Protein 3NRG (pdb70)

CATH classification: 1.10.357.10

Radius of gyration: 41.9 Å; Cα contacts (8 Å, |Δi|>4): 966; chains: 5; bounding box: 70×122×107 Å

Organism: Chloroflexus aurantiacus (strain ATCC 29366 / DSM 635 / J-10-fl) (NCBI:txid324602)

Structure (mmCIF, N/CA/C/O backbone):
data_3NRG
#
_entry.id   3NRG
#
_cell.length_a   204.933
_cell.length_b   204.933
_cell.length_c   57.218
_cell.angle_alpha   90.000
_cell.angle_beta   90.000
_cell.angle_gamma   90.000
#
_symmetry.space_group_name_H-M   'I 41'
#
loop_
_entity.id
_entity.type
_entity.pdbx_description
1 polymer 'TetR family transcriptional regulator'
2 non-polymer 'CHLORIDE ION'
3 water water
#
loop_
_atom_site.group_PDB
_atom_site.id
_atom_site.type_symbol
_atom_site.label_atom_id
_atom_site.label_alt_id
_atom_site.label_comp_id
_atom_site.label_asym_id
_atom_site.label_entity_id
_atom_site.label_seq_id
_atom_site.pdbx_PDB_ins_code
_atom_site.Cartn_x
_atom_site.Cartn_y
_atom_site.Cartn_z
_atom_site.occupancy
_atom_site.B_iso_or_equiv
_atom_site.auth_seq_id
_atom_site.auth_comp_id
_atom_site.auth_asym_id
_atom_site.auth_atom_id
_atom_site.pdbx_PDB_model_num
ATOM 1 N N . GLY A 1 1 ? 7.864 19.709 46.456 1.00 52.07 0 GLY A N 1
ATOM 2 C CA . GLY A 1 1 ? 9.074 20.272 47.041 1.00 51.93 0 GLY A CA 1
ATOM 3 C C . GLY A 1 1 ? 10.354 19.725 46.436 1.00 53.69 0 GLY A C 1
ATOM 4 O O . GLY A 1 1 ? 10.330 18.722 45.715 1.00 51.61 0 GLY A O 1
ATOM 13 N N . PRO A 1 3 ? 14.515 18.269 46.823 1.00 42.14 2 PRO A N 1
ATOM 14 C CA . PRO A 1 3 ? 15.303 17.515 47.824 1.00 40.96 2 PRO A CA 1
ATOM 15 C C . PRO A 1 3 ? 16.108 18.464 48.708 1.00 43.98 2 PRO A C 1
ATOM 16 O O . PRO A 1 3 ? 16.489 19.542 48.253 1.00 43.31 2 PRO A O 1
ATOM 20 N N . THR A 1 4 ? 16.343 18.084 49.979 1.00 40.33 3 THR A N 1
ATOM 21 C CA . THR A 1 4 ? 17.057 18.943 50.930 1.00 40.90 3 THR A CA 1
ATOM 22 C C . THR A 1 4 ? 18.499 19.185 50.503 1.00 44.08 3 THR A C 1
ATOM 23 O O . THR A 1 4 ? 19.065 18.396 49.734 1.00 41.70 3 THR A O 1
ATOM 27 N N . GLU A 1 5 ? 19.109 20.259 51.035 1.00 42.36 4 GLU A N 1
ATOM 28 C CA . GLU A 1 5 ? 20.507 20.579 50.775 1.00 42.60 4 GLU A CA 1
ATOM 29 C C . GLU A 1 5 ? 21.428 19.546 51.432 1.00 46.46 4 GLU A C 1
ATOM 30 O O . GLU A 1 5 ? 22.550 19.354 50.975 1.00 46.11 4 GLU A O 1
ATOM 36 N N . THR A 1 6 ? 20.916 18.826 52.462 1.00 43.31 5 THR A N 1
ATOM 37 C CA . THR A 1 6 ? 21.643 17.748 53.139 1.00 43.25 5 THR A CA 1
ATOM 38 C C . THR A 1 6 ? 21.887 16.595 52.155 1.00 46.15 5 THR A C 1
ATOM 39 O O . THR A 1 6 ? 22.979 16.028 52.132 1.00 45.25 5 THR A O 1
ATOM 43 N N . PHE A 1 7 ? 20.872 16.286 51.311 1.00 43.12 6 PHE A N 1
ATOM 44 C CA . PHE A 1 7 ? 20.965 15.258 50.269 1.00 41.99 6 PHE A CA 1
ATOM 45 C C . PHE A 1 7 ? 21.990 15.654 49.221 1.00 45.85 6 PHE A C 1
ATOM 46 O O . PHE A 1 7 ? 22.815 14.827 48.831 1.00 45.07 6 PHE A O 1
ATOM 54 N N . PHE A 1 8 ? 21.944 16.923 48.763 1.00 43.36 7 PHE A N 1
ATOM 55 C CA . PHE A 1 8 ? 22.862 17.424 47.737 1.00 43.48 7 PHE A CA 1
ATOM 56 C C . PHE A 1 8 ? 24.288 17.586 48.251 1.00 48.73 7 PHE A C 1
ATOM 57 O O . PHE A 1 8 ? 25.231 17.468 47.468 1.00 48.12 7 PHE A O 1
ATOM 65 N N . ASN A 1 9 ? 24.453 17.848 49.571 1.00 46.94 8 ASN A N 1
ATOM 66 C CA . ASN A 1 9 ? 25.777 18.023 50.177 1.00 48.27 8 ASN A CA 1
ATOM 67 C C . ASN A 1 9 ? 26.413 16.701 50.638 1.00 52.71 8 ASN A C 1
ATOM 68 O O . ASN A 1 9 ? 27.493 16.716 51.236 1.00 52.93 8 ASN A O 1
ATOM 73 N N . LEU A 1 10 ? 25.770 15.555 50.312 1.00 49.41 9 LEU A N 1
ATOM 74 C CA . LEU A 1 10 ? 26.304 14.226 50.626 1.00 49.82 9 LEU A CA 1
ATOM 75 C C . LEU A 1 10 ? 27.555 13.941 49.787 1.00 57.11 9 LEU A C 1
ATOM 76 O O . LEU A 1 10 ? 27.610 14.347 48.621 1.00 56.36 9 LEU A O 1
ATOM 81 N N . PRO A 1 11 ? 28.535 13.156 50.309 1.00 56.55 10 PRO A N 1
ATOM 82 C CA . PRO A 1 11 ? 29.670 12.759 49.454 1.00 57.04 10 PRO A CA 1
ATOM 83 C C . PRO A 1 11 ? 29.171 11.928 48.265 1.00 60.93 10 PRO A C 1
ATOM 84 O O . PRO A 1 11 ? 28.227 11.144 48.420 1.00 60.13 10 PRO A O 1
ATOM 88 N N . GLU A 1 12 ? 29.753 12.153 47.064 1.00 57.67 11 GLU A N 1
ATOM 89 C CA . GLU A 1 12 ? 29.326 11.505 45.814 1.00 56.08 11 GLU A CA 1
ATOM 90 C C . GLU A 1 12 ? 29.100 9.982 45.932 1.00 58.94 11 GLU A C 1
ATOM 91 O O . GLU A 1 12 ? 28.102 9.480 45.412 1.00 58.01 11 GLU A O 1
ATOM 94 N N . GLU A 1 13 ? 30.004 9.258 46.636 1.00 54.88 12 GLU A N 1
ATOM 95 C CA . GLU A 1 13 ? 29.879 7.803 46.819 1.00 53.57 12 GLU A CA 1
ATOM 96 C C . GLU A 1 13 ? 28.612 7.417 47.615 1.00 54.72 12 GLU A C 1
ATOM 97 O O . GLU A 1 13 ? 27.926 6.462 47.246 1.00 53.31 12 GLU A O 1
ATOM 99 N N . LYS A 1 14 ? 28.292 8.182 48.682 1.00 50.74 13 LYS A N 1
ATOM 100 C CA . LYS A 1 14 ? 27.111 7.933 49.520 1.00 49.84 13 LYS A CA 1
ATOM 101 C C . LYS A 1 14 ? 25.801 8.279 48.792 1.00 51.45 13 LYS A C 1
ATOM 102 O O . LYS A 1 14 ? 24.844 7.502 48.856 1.00 50.49 13 LYS A O 1
ATOM 104 N N . ARG A 1 15 ? 25.757 9.442 48.104 1.00 46.47 14 ARG A N 1
ATOM 105 C CA . ARG A 1 15 ? 24.571 9.870 47.353 1.00 44.76 14 ARG A CA 1
ATOM 106 C C . ARG A 1 15 ? 24.265 8.927 46.167 1.00 47.03 14 ARG A C 1
ATOM 107 O O . ARG A 1 15 ? 23.096 8.610 45.936 1.00 46.60 14 ARG A O 1
ATOM 115 N N . SER A 1 16 ? 25.319 8.459 45.436 1.00 42.60 15 SER A N 1
ATOM 116 C CA . SER A 1 16 ? 25.160 7.529 44.297 1.00 41.22 15 SER A CA 1
ATOM 117 C C . SER A 1 16 ? 24.598 6.177 44.753 1.00 43.74 15 SER A C 1
ATOM 118 O O . SER A 1 16 ? 23.767 5.585 44.056 1.00 43.22 15 SER A O 1
ATOM 120 N N . ARG A 1 17 ? 25.039 5.703 45.936 1.00 39.28 16 ARG A N 1
ATOM 121 C CA . ARG A 1 17 ? 24.570 4.449 46.523 1.00 38.72 16 ARG A CA 1
ATOM 122 C C . ARG A 1 17 ? 23.081 4.552 46.903 1.00 40.82 16 ARG A C 1
ATOM 123 O O . ARG A 1 17 ? 22.326 3.598 46.693 1.00 39.70 16 ARG A O 1
ATOM 125 N N . LEU A 1 18 ? 22.653 5.741 47.413 1.00 35.98 17 LEU A N 1
ATOM 126 C CA . LEU A 1 18 ? 21.259 6.013 47.786 1.00 34.25 17 LEU A CA 1
ATOM 127 C C . LEU A 1 18 ? 20.359 6.087 46.544 1.00 35.33 17 LEU A C 1
ATOM 128 O O . LEU A 1 18 ? 19.294 5.465 46.527 1.00 33.53 17 LEU A O 1
ATOM 133 N N . ILE A 1 19 ? 20.803 6.822 45.490 1.00 31.21 18 ILE A N 1
ATOM 134 C CA . ILE A 1 19 ? 20.051 6.943 44.235 1.00 30.03 18 ILE A CA 1
ATOM 135 C C . ILE A 1 19 ? 19.807 5.561 43.604 1.00 33.49 18 ILE A C 1
ATOM 136 O O . ILE A 1 19 ? 18.685 5.284 43.172 1.00 32.84 18 ILE A O 1
ATOM 141 N N . ASP A 1 20 ? 20.847 4.674 43.613 1.00 30.56 19 ASP A N 1
ATOM 142 C CA A ASP A 1 20 ? 20.757 3.296 43.093 0.50 30.60 19 ASP A CA 1
ATOM 143 C CA B ASP A 1 20 ? 20.705 3.326 43.065 0.50 30.54 19 ASP A CA 1
ATOM 144 C C . ASP A 1 20 ? 19.659 2.507 43.827 1.00 34.92 19 ASP A C 1
ATOM 145 O O . ASP A 1 20 ? 18.899 1.764 43.200 1.00 34.09 19 ASP A O 1
ATOM 154 N N . VAL A 1 21 ? 19.573 2.685 45.168 1.00 32.54 20 VAL A N 1
ATOM 155 C CA . VAL A 1 21 ? 18.569 2.015 46.006 1.00 32.49 20 VAL A CA 1
ATOM 156 C C . VAL A 1 21 ? 17.172 2.591 45.711 1.00 35.66 20 VAL A C 1
ATOM 157 O O . VAL A 1 21 ? 16.216 1.825 45.550 1.00 35.11 20 VAL A O 1
ATOM 161 N N . LEU A 1 22 ? 17.069 3.942 45.589 1.00 31.74 21 LEU A N 1
ATOM 162 C CA . LEU A 1 22 ? 15.806 4.627 45.271 1.00 31.04 21 LEU A CA 1
ATOM 163 C C . LEU A 1 22 ? 15.279 4.222 43.890 1.00 35.73 21 LEU A C 1
ATOM 164 O O . LEU A 1 22 ? 14.070 4.042 43.729 1.00 36.49 21 LEU A O 1
ATOM 169 N N . LEU A 1 23 ? 16.185 4.063 42.896 1.00 30.74 22 LEU A N 1
ATOM 170 C CA . LEU A 1 23 ? 15.793 3.646 41.545 1.00 29.49 22 LEU A CA 1
ATOM 171 C C . LEU A 1 23 ? 15.208 2.233 41.557 1.00 34.11 22 LEU A C 1
ATOM 172 O O . LEU A 1 23 ? 14.117 2.026 41.027 1.00 33.56 22 LEU A O 1
ATOM 177 N N . ASP A 1 24 ? 15.899 1.278 42.223 1.00 31.35 23 ASP A N 1
ATOM 178 C CA . ASP A 1 24 ? 15.432 -0.105 42.344 1.00 31.77 23 ASP A CA 1
ATOM 179 C C . ASP A 1 24 ? 14.061 -0.185 43.019 1.00 37.22 23 ASP A C 1
ATOM 180 O O . ASP A 1 24 ? 13.161 -0.819 42.480 1.00 37.37 23 ASP A O 1
ATOM 185 N N . GLU A 1 25 ? 13.890 0.506 44.170 1.00 34.18 24 GLU A N 1
ATOM 186 C CA . GLU A 1 25 ? 12.640 0.513 44.939 1.00 34.53 24 GLU A CA 1
ATOM 187 C C . GLU A 1 25 ? 11.443 1.078 44.145 1.00 38.65 24 GLU A C 1
ATOM 188 O O . GLU A 1 25 ? 10.363 0.487 44.165 1.00 38.35 24 GLU A O 1
ATOM 194 N N . PHE A 1 26 ? 11.630 2.218 43.466 1.00 35.67 25 PHE A N 1
ATOM 195 C CA . PHE A 1 26 ? 10.553 2.846 42.701 1.00 35.85 25 PHE A CA 1
ATOM 196 C C . PHE A 1 26 ? 10.253 2.148 41.353 1.00 42.25 25 PHE A C 1
ATOM 197 O O . PHE A 1 26 ? 9.143 2.284 40.836 1.00 42.78 25 PHE A O 1
ATOM 205 N N . ALA A 1 27 ? 11.220 1.385 40.806 1.00 39.08 26 ALA A N 1
ATOM 206 C CA . ALA A 1 27 ? 11.010 0.659 39.551 1.00 38.67 26 ALA A CA 1
ATOM 207 C C . ALA A 1 27 ? 10.415 -0.738 39.794 1.00 43.58 26 ALA A C 1
ATOM 208 O O . ALA A 1 27 ? 9.602 -1.208 38.989 1.00 43.02 26 ALA A O 1
ATOM 210 N N . GLN A 1 28 ? 10.821 -1.400 40.902 1.00 41.01 27 GLN A N 1
ATOM 211 C CA . GLN A 1 28 ? 10.359 -2.752 41.246 1.00 41.77 27 GLN A CA 1
ATOM 212 C C . GLN A 1 28 ? 8.995 -2.759 41.955 1.00 47.83 27 GLN A C 1
ATOM 213 O O . GLN A 1 28 ? 8.363 -3.816 42.048 1.00 48.66 27 GLN A O 1
ATOM 219 N N . ASN A 1 29 ? 8.552 -1.595 42.479 1.00 44.71 28 ASN A N 1
ATOM 220 C CA . ASN A 1 29 ? 7.297 -1.508 43.233 1.00 45.59 28 ASN A CA 1
ATOM 221 C C . ASN A 1 29 ? 6.425 -0.333 42.792 1.00 50.69 28 ASN A C 1
ATOM 222 O O . ASN A 1 29 ? 6.943 0.684 42.318 1.00 50.03 28 ASN A O 1
ATOM 227 N N . ASP A 1 30 ? 5.091 -0.464 42.989 1.00 48.75 29 ASP A N 1
ATOM 228 C CA A ASP A 1 30 ? 4.118 0.601 42.716 0.50 48.72 29 ASP A CA 1
ATOM 229 C CA B ASP A 1 30 ? 4.151 0.610 42.695 0.50 48.68 29 ASP A CA 1
ATOM 230 C C . ASP A 1 30 ? 4.292 1.700 43.767 1.00 52.57 29 ASP A C 1
ATOM 231 O O . ASP A 1 30 ? 4.714 1.405 44.886 1.00 53.02 29 ASP A O 1
ATOM 240 N N . TYR A 1 31 ? 3.971 2.966 43.417 1.00 48.03 30 TYR A N 1
ATOM 241 C CA . TYR A 1 31 ? 4.106 4.106 44.342 1.00 47.71 30 TYR A CA 1
ATOM 242 C C . TYR A 1 31 ? 3.577 3.822 45.771 1.00 54.16 30 TYR A C 1
ATOM 243 O O . TYR A 1 31 ? 4.264 4.127 46.748 1.00 54.17 30 TYR A O 1
ATOM 252 N N . ASP A 1 32 ? 2.360 3.244 45.884 1.00 52.46 31 ASP A N 1
ATOM 253 C CA . ASP A 1 32 ? 1.734 2.937 47.177 1.00 53.71 31 ASP A CA 1
ATOM 254 C C . ASP A 1 32 ? 2.422 1.766 47.906 1.00 57.39 31 ASP A C 1
ATOM 255 O O . ASP A 1 32 ? 2.314 1.660 49.129 1.00 58.34 31 ASP A O 1
ATOM 257 N N . SER A 1 33 ? 3.132 0.896 47.155 1.00 52.25 32 SER A N 1
ATOM 258 C CA . SER A 1 33 ? 3.830 -0.269 47.718 1.00 51.69 32 SER A CA 1
ATOM 259 C C . SER A 1 33 ? 5.317 0.037 48.069 1.00 52.06 32 SER A C 1
ATOM 260 O O . SER A 1 33 ? 6.021 -0.844 48.579 1.00 52.65 32 SER A O 1
ATOM 263 N N . VAL A 1 34 ? 5.776 1.289 47.817 1.00 44.37 33 VAL A N 1
ATOM 264 C CA . VAL A 1 34 ? 7.149 1.717 48.119 1.00 42.35 33 VAL A CA 1
ATOM 265 C C . VAL A 1 34 ? 7.360 1.801 49.640 1.00 45.64 33 VAL A C 1
ATOM 266 O O . VAL A 1 34 ? 6.564 2.437 50.342 1.00 45.65 33 VAL A O 1
ATOM 270 N N . SER A 1 35 ? 8.417 1.124 50.147 1.00 40.73 34 SER A N 1
ATOM 271 C CA . SER A 1 35 ? 8.738 1.083 51.576 1.00 40.35 34 SER A CA 1
ATOM 272 C C . SER A 1 35 ? 9.958 1.942 51.910 1.00 41.82 34 SER A C 1
ATOM 273 O O . SER A 1 35 ? 11.056 1.681 51.412 1.00 40.33 34 SER A O 1
ATOM 276 N N . ILE A 1 36 ? 9.763 2.962 52.768 1.00 38.51 35 ILE A N 1
ATOM 277 C CA . ILE A 1 36 ? 10.830 3.867 53.225 1.00 37.66 35 ILE A CA 1
ATOM 278 C C . ILE A 1 36 ? 11.868 3.107 54.079 1.00 41.20 35 ILE A C 1
ATOM 279 O O . ILE A 1 36 ? 13.067 3.353 53.950 1.00 40.52 35 ILE A O 1
ATOM 284 N N . ASN A 1 37 ? 11.403 2.163 54.920 1.00 38.50 36 ASN A N 1
ATOM 285 C CA . ASN A 1 37 ? 12.286 1.347 55.763 1.00 38.89 36 ASN A CA 1
ATOM 286 C C . ASN A 1 37 ? 13.145 0.390 54.936 1.00 41.70 36 ASN A C 1
ATOM 287 O O . ASN A 1 37 ? 14.292 0.127 55.306 1.00 41.32 36 ASN A O 1
ATOM 292 N N . ARG A 1 38 ? 12.602 -0.113 53.796 1.00 37.10 37 ARG A N 1
ATOM 293 C CA . ARG A 1 38 ? 13.352 -0.981 52.881 1.00 35.84 37 ARG A CA 1
ATOM 294 C C . ARG A 1 38 ? 14.475 -0.167 52.203 1.00 38.05 37 ARG A C 1
ATOM 295 O O . ARG A 1 38 ? 15.577 -0.683 52.009 1.00 38.03 37 ARG A O 1
ATOM 303 N N . ILE A 1 39 ? 14.210 1.132 51.926 1.00 32.79 38 ILE A N 1
ATOM 304 C CA . ILE A 1 39 ? 15.194 2.045 51.348 1.00 31.21 38 ILE A CA 1
ATOM 305 C C . ILE A 1 39 ? 16.369 2.237 52.305 1.00 37.56 38 ILE A C 1
ATOM 306 O O . ILE A 1 39 ? 17.508 2.000 51.915 1.00 36.64 38 ILE A O 1
ATOM 311 N N . THR A 1 40 ? 16.082 2.610 53.580 1.00 36.98 39 THR A N 1
ATOM 312 C CA . THR A 1 40 ? 17.119 2.843 54.595 1.00 37.87 39 THR A CA 1
ATOM 3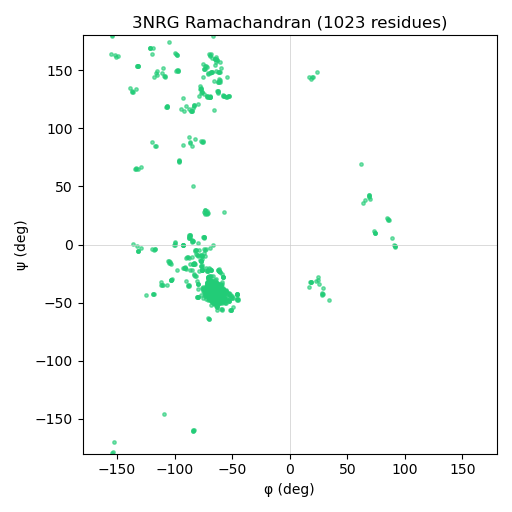13 C C . THR A 1 40 ? 17.919 1.582 54.919 1.00 44.06 39 THR A C 1
ATOM 314 O O . THR A 1 40 ? 19.127 1.668 55.146 1.00 44.74 39 THR A O 1
ATOM 318 N N . GLU A 1 41 ? 17.254 0.406 54.901 1.00 41.92 40 GLU A N 1
ATOM 319 C CA . GLU A 1 41 ? 17.895 -0.890 55.158 1.00 42.74 40 GLU A CA 1
ATOM 320 C C . GLU A 1 41 ? 18.866 -1.270 54.008 1.00 45.95 40 GLU A C 1
ATOM 321 O O . GLU A 1 41 ? 20.010 -1.639 54.273 1.00 46.21 40 GLU A O 1
ATOM 327 N N . ARG A 1 42 ? 18.408 -1.152 52.740 1.00 41.22 41 ARG A N 1
ATOM 328 C CA . ARG A 1 42 ? 19.233 -1.471 51.567 1.00 40.55 41 ARG A CA 1
ATOM 329 C C . ARG A 1 42 ? 20.340 -0.433 51.333 1.00 44.04 41 ARG A C 1
ATOM 330 O O . ARG A 1 42 ? 21.420 -0.790 50.860 1.00 44.06 41 ARG A O 1
ATOM 333 N N . ALA A 1 43 ? 20.072 0.851 51.667 1.00 39.76 42 ALA A N 1
ATOM 334 C CA . ALA A 1 43 ? 21.049 1.931 51.497 1.00 38.90 42 ALA A CA 1
ATOM 335 C C . ALA A 1 43 ? 22.112 1.909 52.589 1.00 44.24 42 ALA A C 1
ATOM 336 O O . ALA A 1 43 ? 23.144 2.568 52.454 1.00 44.63 42 ALA A O 1
ATOM 338 N N . GLY A 1 44 ? 21.851 1.157 53.660 1.00 40.95 43 GLY A N 1
ATOM 339 C CA . GLY A 1 44 ? 22.764 1.049 54.789 1.00 41.64 43 GLY A CA 1
ATOM 340 C C . GLY A 1 44 ? 22.862 2.339 55.575 1.00 46.16 43 GLY A C 1
ATOM 341 O O . GLY A 1 44 ? 23.966 2.781 55.923 1.00 47.50 43 GLY A O 1
ATOM 342 N N . ILE A 1 45 ? 21.705 2.985 55.813 1.00 41.34 44 ILE A N 1
ATOM 343 C CA . ILE A 1 45 ? 21.629 4.240 56.573 1.00 41.10 44 ILE A CA 1
ATOM 344 C C . ILE A 1 45 ? 20.720 4.088 57.804 1.00 44.34 44 ILE A C 1
ATOM 345 O O . ILE A 1 45 ? 20.034 3.069 57.939 1.00 44.41 44 ILE A O 1
ATOM 350 N N . ALA A 1 46 ? 20.735 5.087 58.710 1.00 40.07 45 ALA A N 1
ATOM 351 C CA . ALA A 1 46 ? 19.934 5.063 59.940 1.00 40.31 45 ALA A CA 1
ATOM 352 C C . ALA A 1 46 ? 18.436 5.010 59.658 1.00 43.59 45 ALA A C 1
ATOM 353 O O . ALA A 1 46 ? 17.974 5.543 58.643 1.00 42.37 45 ALA A O 1
ATOM 355 N N . LYS A 1 47 ? 17.674 4.365 60.554 1.00 40.61 46 LYS A N 1
ATOM 356 C CA . LYS A 1 47 ? 16.224 4.289 60.417 1.00 39.86 46 LYS A CA 1
ATOM 357 C C . LYS A 1 47 ? 15.616 5.667 60.722 1.00 42.92 46 LYS A C 1
ATOM 358 O O . LYS A 1 47 ? 15.970 6.288 61.726 1.00 43.26 46 LYS A O 1
ATOM 364 N N . GLY A 1 48 ? 14.785 6.159 59.801 1.00 38.05 47 GLY A N 1
ATOM 365 C CA . GLY A 1 48 ? 14.144 7.469 59.908 1.00 37.56 47 GLY A CA 1
ATOM 366 C C . GLY A 1 48 ? 14.942 8.595 59.270 1.00 39.70 47 GLY A C 1
ATOM 367 O O . GLY A 1 48 ? 14.488 9.741 59.256 1.00 38.55 47 GLY A O 1
ATOM 368 N N . SER A 1 49 ? 16.144 8.275 58.723 1.00 35.45 48 SER A N 1
ATOM 369 C CA . SER A 1 49 ? 17.047 9.273 58.141 1.00 34.34 48 SER A CA 1
ATOM 370 C C . SER A 1 49 ? 16.656 9.699 56.714 1.00 36.61 48 SER A C 1
ATOM 371 O O . SER A 1 49 ? 17.217 10.670 56.194 1.00 35.70 48 SER A O 1
ATOM 374 N N . PHE A 1 50 ? 15.677 8.994 56.094 1.00 31.48 49 PHE A N 1
ATOM 375 C CA . PHE A 1 50 ? 15.179 9.316 54.747 1.00 29.77 49 PHE A CA 1
ATOM 376 C C . PHE A 1 50 ? 14.635 10.750 54.684 1.00 35.39 49 PHE A C 1
ATOM 377 O O . PHE A 1 50 ? 14.820 11.438 53.680 1.00 34.86 49 PHE A O 1
ATOM 385 N N . TYR A 1 51 ? 13.967 11.190 55.755 1.00 33.70 50 TYR A N 1
ATOM 386 C CA . TYR A 1 51 ? 13.336 12.505 55.832 1.00 34.42 50 TYR A CA 1
ATOM 387 C C . TYR A 1 51 ? 14.331 13.663 55.996 1.00 40.67 50 TYR A C 1
ATOM 388 O O . TYR A 1 51 ? 13.939 14.833 55.907 1.00 40.20 50 TYR A O 1
ATOM 397 N N . GLN A 1 52 ? 15.629 13.336 56.146 1.00 38.45 51 GLN A N 1
ATOM 398 C CA . GLN A 1 52 ? 16.695 14.332 56.187 1.00 39.08 51 GLN A CA 1
ATOM 399 C C . GLN A 1 52 ? 17.170 14.644 54.760 1.00 43.53 51 GLN A C 1
ATOM 400 O O . GLN A 1 52 ? 17.904 15.611 54.554 1.00 44.08 51 GLN A O 1
ATOM 406 N N . TYR A 1 53 ? 16.732 13.822 53.771 1.00 38.97 52 TYR A N 1
ATOM 407 C CA . TYR A 1 53 ? 17.098 13.983 52.366 1.00 37.85 52 TYR A CA 1
ATOM 408 C C . TYR A 1 53 ? 15.902 14.419 51.518 1.00 41.74 52 TYR A C 1
ATOM 409 O O . TYR A 1 53 ? 16.069 15.185 50.569 1.00 41.15 52 TYR A O 1
ATOM 418 N N . PHE A 1 54 ? 14.696 13.928 51.860 1.00 38.82 53 PHE A N 1
ATOM 419 C CA . PHE A 1 54 ? 13.454 14.271 51.158 1.00 38.56 53 PHE A CA 1
ATOM 420 C C . PHE A 1 54 ? 12.344 14.527 52.184 1.00 45.18 53 PHE A C 1
ATOM 421 O O . PHE A 1 54 ? 12.168 13.725 53.098 1.00 45.68 53 PHE A O 1
ATOM 429 N N . ALA A 1 55 ? 11.607 15.651 52.047 1.00 43.01 54 ALA A N 1
ATOM 430 C CA . ALA A 1 55 ? 10.525 16.001 52.984 1.00 44.49 54 ALA A CA 1
ATOM 431 C C . ALA A 1 55 ? 9.479 14.876 53.104 1.00 48.90 54 ALA A C 1
ATOM 432 O O . ALA A 1 55 ? 9.015 14.584 54.209 1.00 50.26 54 ALA A O 1
ATOM 434 N N . ASP A 1 56 ? 9.142 14.228 51.972 1.00 43.99 55 ASP A N 1
ATOM 435 C CA . ASP A 1 56 ? 8.199 13.106 51.931 1.00 43.63 55 ASP A CA 1
ATOM 436 C C . ASP A 1 56 ? 8.486 12.197 50.717 1.00 45.25 55 ASP A C 1
ATOM 437 O O . ASP A 1 56 ? 9.408 12.475 49.949 1.00 43.27 55 ASP A O 1
ATOM 442 N N . LYS A 1 57 ? 7.695 11.116 50.549 1.00 41.92 56 LYS A N 1
ATOM 443 C CA . LYS A 1 57 ? 7.842 10.176 49.429 1.00 40.35 56 LYS A CA 1
ATOM 444 C C . LYS A 1 57 ? 7.573 10.878 48.080 1.00 43.63 56 LYS A C 1
ATOM 445 O O . LYS A 1 57 ? 8.262 10.600 47.098 1.00 41.84 56 LYS A O 1
ATOM 451 N N . LYS A 1 58 ? 6.598 11.829 48.065 1.00 41.19 57 LYS A N 1
ATOM 452 C CA . LYS A 1 58 ? 6.213 12.628 46.893 1.00 40.31 57 LYS A CA 1
ATOM 453 C C . LYS A 1 58 ? 7.415 13.377 46.292 1.00 43.22 57 LYS A C 1
ATOM 454 O O . LYS A 1 58 ? 7.649 13.284 45.081 1.00 41.39 57 LYS A O 1
ATOM 460 N N . ASP A 1 59 ? 8.184 14.109 47.146 1.00 40.07 58 ASP A N 1
ATOM 461 C CA . ASP A 1 59 ? 9.361 14.873 46.715 1.00 39.45 58 ASP A CA 1
ATOM 462 C C . ASP A 1 59 ? 10.433 13.971 46.119 1.00 42.06 58 ASP A C 1
ATOM 463 O O . ASP A 1 59 ? 11.077 14.349 45.130 1.00 41.36 58 ASP A O 1
ATOM 468 N N . CYS A 1 60 ? 10.601 12.758 46.693 1.00 37.59 59 CYS A N 1
ATOM 469 C CA . CYS A 1 60 ? 11.566 11.773 46.200 1.00 36.10 59 CYS A CA 1
ATOM 470 C C . CYS A 1 60 ? 11.159 11.251 44.817 1.00 38.74 59 CYS A C 1
ATOM 471 O O . CYS A 1 60 ? 12.002 11.155 43.929 1.00 37.40 59 CYS A O 1
ATOM 474 N N . TYR A 1 61 ? 9.857 10.961 44.627 1.00 35.77 60 TYR A N 1
ATOM 475 C CA . TYR A 1 61 ? 9.320 10.495 43.350 1.00 35.33 60 TYR A CA 1
ATOM 476 C C . TYR A 1 61 ? 9.460 11.558 42.250 1.00 39.23 60 TYR A C 1
ATOM 477 O O . TYR A 1 61 ? 9.811 11.222 41.117 1.00 37.77 60 TYR A O 1
ATOM 486 N N . LEU A 1 62 ? 9.185 12.835 42.586 1.00 37.34 61 LEU A N 1
ATOM 487 C CA . LEU A 1 62 ? 9.315 13.958 41.651 1.00 37.83 61 LEU A CA 1
ATOM 488 C C . LEU A 1 62 ? 10.758 14.122 41.190 1.00 42.74 61 LEU A C 1
ATOM 489 O O . LEU A 1 62 ? 10.997 14.396 40.011 1.00 42.65 61 LEU A O 1
ATOM 494 N N . TYR A 1 63 ? 11.726 13.955 42.122 1.00 39.27 62 TYR A N 1
ATOM 495 C CA . TYR A 1 63 ? 13.158 14.042 41.820 1.00 38.41 62 TYR A CA 1
ATOM 496 C C . TYR A 1 63 ? 13.567 12.952 40.809 1.00 41.62 62 TYR A C 1
ATOM 497 O O . TYR A 1 63 ? 14.297 13.237 39.859 1.00 41.82 62 TYR A O 1
ATOM 506 N N . LEU A 1 64 ? 13.067 11.721 41.004 1.00 36.54 63 LEU A N 1
ATOM 507 C CA . LEU A 1 64 ? 13.363 10.595 40.125 1.00 35.05 63 LEU A CA 1
ATOM 508 C C . LEU A 1 64 ? 12.729 10.767 38.733 1.00 40.09 63 LEU A C 1
ATOM 509 O O . LEU A 1 64 ? 13.348 10.396 37.730 1.00 39.95 63 LEU A O 1
ATOM 514 N N . ILE A 1 65 ? 11.505 11.346 38.672 1.00 37.11 64 ILE A N 1
ATOM 515 C CA . ILE A 1 65 ? 10.808 11.625 37.406 1.00 36.48 64 ILE A CA 1
ATOM 516 C C . ILE A 1 65 ? 11.552 12.723 36.613 1.00 40.60 64 ILE A C 1
ATOM 517 O O . ILE A 1 65 ? 11.775 12.568 35.404 1.00 39.71 64 ILE A O 1
ATOM 522 N N . GLN A 1 66 ? 11.987 13.796 37.310 1.00 38.06 65 GLN A N 1
ATOM 523 C CA . GLN A 1 66 ? 12.741 14.892 36.688 1.00 38.61 65 GLN A CA 1
ATOM 524 C C . GLN A 1 66 ? 14.133 14.418 36.245 1.00 42.48 65 GLN A C 1
ATOM 525 O O . GLN A 1 66 ? 14.660 14.905 35.239 1.00 42.47 65 GLN A O 1
ATOM 527 N N . LEU A 1 67 ? 14.707 13.435 36.976 1.00 38.55 66 LEU A N 1
ATOM 528 C CA . LEU A 1 67 ? 16.003 12.841 36.644 1.00 37.89 66 LEU A CA 1
ATOM 529 C C . LEU A 1 67 ? 15.908 12.063 35.326 1.00 40.73 66 LEU A C 1
ATOM 530 O O . LEU A 1 67 ? 16.803 12.161 34.492 1.00 39.89 66 LEU A O 1
ATOM 535 N N . GLY A 1 68 ? 14.791 11.359 35.132 1.00 37.71 67 GLY A N 1
ATOM 536 C CA . GLY A 1 68 ? 14.516 10.617 33.905 1.00 37.29 67 GLY A CA 1
ATOM 537 C C . GLY A 1 68 ? 14.303 11.521 32.706 1.00 41.69 67 GLY A C 1
ATOM 538 O O . GLY A 1 68 ? 14.807 11.236 31.618 1.00 41.33 67 GLY A O 1
ATOM 539 N N . ILE A 1 69 ? 13.563 12.633 32.903 1.00 39.00 68 ILE A N 1
ATOM 540 C CA . ILE A 1 69 ? 13.306 13.626 31.853 1.00 39.19 68 ILE A CA 1
ATOM 541 C C . ILE A 1 69 ? 14.625 14.292 31.401 1.00 44.28 68 ILE A C 1
ATOM 542 O O . ILE A 1 69 ? 14.922 14.306 30.208 1.00 45.14 68 ILE A O 1
ATOM 547 N N . GLU A 1 70 ? 15.436 14.770 32.359 1.00 41.14 69 GLU A N 1
ATOM 548 C CA . GLU A 1 70 ? 16.729 15.414 32.065 1.00 41.62 69 GLU A CA 1
ATOM 549 C C . GLU A 1 70 ? 17.725 14.449 31.387 1.00 44.99 69 GLU A C 1
ATOM 550 O O . GLU A 1 70 ? 18.453 14.852 30.470 1.00 45.90 69 GLU A O 1
ATOM 552 N N . GLN A 1 71 ? 17.742 13.171 31.834 1.00 39.47 70 GLN A N 1
ATOM 553 C CA . GLN A 1 71 ? 18.624 12.132 31.290 1.00 38.04 70 GLN A CA 1
ATOM 554 C C . GLN A 1 71 ? 18.248 11.789 29.844 1.00 40.91 70 GLN A C 1
ATOM 555 O O . GLN A 1 71 ? 19.136 11.594 29.014 1.00 39.43 70 GLN A O 1
ATOM 561 N N . LYS A 1 72 ? 16.926 11.722 29.544 1.00 38.20 71 LYS A N 1
ATOM 562 C CA . LYS A 1 72 ? 16.422 11.400 28.204 1.00 38.39 71 LYS A CA 1
ATOM 563 C C . LYS A 1 72 ? 16.735 12.506 27.212 1.00 44.24 71 LYS A C 1
ATOM 564 O O . LYS A 1 72 ? 17.129 12.209 26.084 1.00 43.88 71 LYS A O 1
ATOM 568 N N . THR A 1 73 ? 16.579 13.786 27.638 1.00 41.82 72 THR A N 1
ATOM 569 C CA A THR A 1 73 ? 16.872 14.940 26.784 0.50 42.71 72 THR A CA 1
ATOM 570 C CA B THR A 1 73 ? 16.863 14.961 26.811 0.50 42.58 72 THR A CA 1
ATOM 571 C C . THR A 1 73 ? 18.366 15.030 26.483 1.00 47.65 72 THR A C 1
ATOM 572 O O . THR A 1 73 ? 18.743 15.308 25.343 1.00 48.52 72 THR A O 1
ATOM 579 N N . ALA A 1 74 ? 19.218 14.755 27.488 1.00 44.41 73 ALA A N 1
ATOM 580 C CA . ALA A 1 74 ? 20.676 14.761 27.327 1.00 45.13 73 ALA A CA 1
ATOM 581 C C . ALA A 1 74 ? 21.137 13.600 26.423 1.00 49.34 73 ALA A C 1
ATOM 582 O O . ALA A 1 74 ? 22.104 13.752 25.675 1.00 50.49 73 ALA A O 1
ATOM 584 N N . PHE A 1 75 ? 20.431 12.447 26.489 1.00 44.39 74 PHE A N 1
ATOM 585 C CA . PHE A 1 75 ? 20.725 11.273 25.663 1.00 43.52 74 PHE A CA 1
ATOM 586 C C . PHE A 1 75 ? 20.336 11.553 24.213 1.00 48.78 74 PHE A C 1
ATOM 587 O O . PHE A 1 75 ? 21.066 11.186 23.291 1.00 48.96 74 PHE A O 1
ATOM 595 N N . LEU A 1 76 ? 19.187 12.225 24.025 1.00 45.58 75 LEU A N 1
ATOM 596 C CA . LEU A 1 76 ? 18.618 12.600 22.729 1.00 45.44 75 LEU A CA 1
ATOM 597 C C . LEU A 1 76 ? 19.530 13.596 21.987 1.00 51.18 75 LEU A C 1
ATOM 598 O O . LEU A 1 76 ? 19.660 13.514 20.765 1.00 51.89 75 LEU A O 1
ATOM 603 N N . ARG A 1 77 ? 20.184 14.505 22.731 1.00 48.57 76 ARG A N 1
ATOM 604 C CA . ARG A 1 77 ? 21.082 15.513 22.153 1.00 50.10 76 ARG A CA 1
ATOM 605 C C . ARG A 1 77 ? 22.505 14.967 21.901 1.00 54.26 76 ARG A C 1
ATOM 606 O O . ARG A 1 77 ? 23.219 15.496 21.044 1.00 55.74 76 ARG A O 1
ATOM 614 N N . GLN A 1 78 ? 22.921 13.930 22.655 1.00 48.67 77 GLN A N 1
ATOM 615 C CA . GLN A 1 78 ? 24.249 13.318 22.486 1.00 48.42 77 GLN A CA 1
ATOM 616 C C . GLN A 1 78 ? 24.266 12.264 21.364 1.00 50.48 77 GLN A C 1
ATOM 617 O O . GLN A 1 78 ? 25.338 11.887 20.895 1.00 50.32 77 GLN A O 1
ATOM 623 N N . THR A 1 79 ? 23.080 11.795 20.939 1.00 46.15 78 THR A N 1
ATOM 624 C CA . THR A 1 79 ? 22.952 10.798 19.871 1.00 45.70 78 THR A CA 1
ATOM 625 C C . THR A 1 79 ? 23.156 11.457 18.503 1.00 49.74 78 THR A C 1
ATOM 626 O O . THR A 1 79 ? 22.568 12.514 18.244 1.00 49.18 78 THR A O 1
ATOM 630 N N . PRO A 1 80 ? 23.964 10.836 17.591 1.00 47.08 79 PRO A N 1
ATOM 631 C CA . PRO A 1 80 ? 24.119 11.414 16.240 1.00 47.90 79 PRO A CA 1
ATOM 632 C C . PRO A 1 80 ? 22.758 11.566 15.543 1.00 50.70 79 PRO A C 1
ATOM 633 O O . PRO A 1 80 ? 21.948 10.634 15.554 1.00 48.96 79 PRO A O 1
ATOM 637 N N . PRO A 1 81 ? 22.442 12.772 15.022 1.00 47.50 80 PRO A N 1
ATOM 638 C CA . PRO A 1 81 ? 21.108 12.983 14.432 1.00 46.47 80 PRO A CA 1
ATOM 639 C C . PRO A 1 81 ? 20.899 12.242 13.116 1.00 49.81 80 PRO A C 1
ATOM 640 O O . PRO A 1 81 ? 21.864 11.803 12.487 1.00 50.33 80 PRO A O 1
ATOM 644 N N . ALA A 1 82 ? 19.633 12.114 12.694 1.00 45.11 81 ALA A N 1
ATOM 645 C CA . ALA A 1 82 ? 19.290 11.452 11.445 1.00 44.59 81 ALA A CA 1
ATOM 646 C C . ALA A 1 82 ? 19.590 12.358 10.254 1.00 50.31 81 ALA A C 1
ATOM 647 O O . ALA A 1 82 ? 19.239 13.545 10.266 1.00 50.63 81 ALA A O 1
ATOM 649 N N . SER A 1 83 ? 20.277 11.811 9.243 1.00 47.43 82 SER A N 1
ATOM 650 C CA . SER A 1 83 ? 20.592 12.539 8.023 1.00 48.56 82 SER A CA 1
ATOM 651 C C . SER A 1 83 ? 19.526 12.196 6.975 1.00 50.22 82 SER A C 1
ATOM 652 O O . SER A 1 83 ? 19.777 11.396 6.067 1.00 50.35 82 SER A O 1
ATOM 655 N N . THR A 1 84 ? 18.297 12.736 7.164 1.00 44.38 83 THR A N 1
ATOM 656 C CA . THR A 1 84 ? 17.149 12.439 6.296 1.00 42.80 83 THR A CA 1
ATOM 657 C C . THR A 1 84 ? 16.094 13.561 6.309 1.00 45.73 83 THR A C 1
ATOM 658 O O . THR A 1 84 ? 16.086 14.386 7.211 1.00 45.87 83 THR A O 1
ATOM 662 N N . THR A 1 85 ? 15.186 13.555 5.321 1.00 41.01 84 THR A N 1
ATOM 663 C CA . THR A 1 85 ? 14.054 14.494 5.249 1.00 40.19 84 THR A CA 1
ATOM 664 C C . THR A 1 85 ? 12.739 13.696 5.271 1.00 40.56 84 THR A C 1
ATOM 665 O O . THR A 1 85 ? 11.655 14.281 5.283 1.00 41.03 84 THR A O 1
ATOM 669 N N . ASP A 1 86 ? 12.850 12.353 5.263 1.00 33.22 85 ASP A N 1
ATOM 670 C CA . ASP A 1 86 ? 11.713 11.439 5.259 1.00 30.87 85 ASP A CA 1
ATOM 671 C C . ASP A 1 86 ? 11.198 11.226 6.675 1.00 34.01 85 ASP A C 1
ATOM 672 O O . ASP A 1 86 ? 11.993 10.966 7.586 1.00 34.82 85 ASP A O 1
ATOM 685 N N . PHE A 1 88 ? 9.333 8.723 7.893 1.00 26.49 87 PHE A N 1
ATOM 686 C CA . PHE A 1 88 ? 9.497 7.338 8.334 1.00 25.42 87 PHE A CA 1
ATOM 687 C C . PHE A 1 88 ? 10.943 6.979 8.646 1.00 29.50 87 PHE A C 1
ATOM 688 O O . PHE A 1 88 ? 11.194 6.233 9.593 1.00 28.46 87 PHE A O 1
ATOM 696 N N . ALA A 1 89 ? 11.899 7.587 7.923 1.00 27.23 88 ALA A N 1
ATOM 697 C CA . ALA A 1 89 ? 13.319 7.400 8.204 1.00 27.44 88 ALA A CA 1
ATOM 698 C C . ALA A 1 89 ? 13.664 8.077 9.536 1.00 32.08 88 ALA A C 1
ATOM 699 O O . ALA A 1 89 ? 14.461 7.539 10.312 1.00 33.31 88 ALA A O 1
ATOM 701 N N . TYR A 1 90 ? 12.994 9.216 9.837 1.00 26.70 89 TYR A N 1
ATOM 702 C CA . TYR A 1 90 ? 13.152 9.917 11.108 1.00 25.60 89 TYR A CA 1
ATOM 703 C C . TYR A 1 90 ? 12.519 9.124 12.250 1.00 28.78 89 TYR A C 1
ATOM 704 O O . TYR A 1 90 ? 13.114 9.022 13.321 1.00 29.00 89 TYR A O 1
ATOM 713 N N . LEU A 1 91 ? 11.310 8.560 12.023 1.00 24.60 90 LEU A N 1
ATOM 714 C CA . LEU A 1 91 ? 10.604 7.760 13.025 1.00 22.91 90 LEU A CA 1
ATOM 715 C C . LEU A 1 91 ? 11.400 6.525 13.432 1.00 28.61 90 LEU A C 1
ATOM 716 O O . LEU A 1 91 ? 11.395 6.159 14.608 1.00 28.75 90 LEU A O 1
ATOM 721 N N . ARG A 1 92 ? 12.128 5.912 12.475 1.00 26.59 91 ARG A N 1
ATOM 722 C CA . ARG A 1 92 ? 13.000 4.762 12.750 1.00 26.58 91 ARG A CA 1
ATOM 723 C C . ARG A 1 92 ? 14.151 5.192 13.670 1.00 31.30 91 ARG A C 1
ATOM 724 O O . ARG A 1 92 ? 14.494 4.464 14.600 1.00 30.65 91 ARG A O 1
ATOM 732 N N . TRP A 1 93 ? 14.736 6.382 13.409 1.00 28.83 92 TRP A N 1
ATOM 733 C CA . TRP A 1 93 ? 15.794 6.948 14.237 1.00 29.32 92 TRP A CA 1
ATOM 734 C C . TRP A 1 93 ? 15.263 7.242 15.653 1.00 30.54 92 TRP A C 1
ATOM 735 O O . TRP A 1 93 ? 15.908 6.878 16.635 1.00 29.91 92 TRP A O 1
ATOM 746 N N . LEU A 1 94 ? 14.073 7.877 15.749 1.00 25.56 93 LEU A N 1
ATOM 747 C CA . LEU A 1 94 ? 13.449 8.234 17.027 1.00 24.60 93 LEU A CA 1
ATOM 748 C C . LEU A 1 94 ? 13.038 6.986 17.834 1.00 28.21 93 LEU A C 1
ATOM 749 O O . LEU A 1 94 ? 13.135 6.986 19.067 1.00 27.27 93 LEU A O 1
ATOM 754 N N . LEU A 1 95 ? 12.589 5.928 17.139 1.00 25.11 94 LEU A N 1
ATOM 755 C CA . LEU A 1 95 ? 12.220 4.658 17.772 1.00 24.84 94 LEU A CA 1
ATOM 756 C C . LEU A 1 95 ? 13.471 3.978 18.339 1.00 30.01 94 LEU A C 1
ATOM 757 O O . LEU A 1 95 ? 13.447 3.490 19.468 1.00 30.30 94 LEU A O 1
ATOM 762 N N . ASP A 1 96 ? 14.584 4.022 17.575 1.00 27.11 95 ASP A N 1
ATOM 763 C CA . ASP A 1 96 ? 15.876 3.466 17.973 1.00 27.85 95 ASP A CA 1
ATOM 764 C C . ASP A 1 96 ? 16.433 4.190 19.215 1.00 31.85 95 ASP A C 1
ATOM 765 O O . ASP A 1 96 ? 16.893 3.533 20.149 1.00 31.34 95 ASP A O 1
ATOM 770 N N . VAL A 1 97 ? 16.365 5.542 19.228 1.00 28.53 96 VAL A N 1
ATOM 771 C CA . VAL A 1 97 ? 16.823 6.364 20.356 1.00 28.78 96 VAL A CA 1
ATOM 772 C C . VAL A 1 97 ? 16.045 6.020 21.646 1.00 31.03 96 VAL A C 1
ATOM 773 O O . VAL A 1 97 ? 16.657 5.767 22.688 1.00 30.47 96 VAL A O 1
ATOM 777 N N . GLY A 1 98 ? 14.713 5.990 21.546 1.00 26.25 97 GLY A N 1
ATOM 778 C CA . GLY A 1 98 ? 13.835 5.663 22.666 1.00 25.24 97 GLY A CA 1
ATOM 779 C C . GLY A 1 98 ? 14.145 4.316 23.284 1.00 28.25 97 GLY A C 1
ATOM 780 O O . GLY A 1 98 ? 14.180 4.183 24.509 1.00 28.30 97 GLY A O 1
ATOM 781 N N . ILE A 1 99 ? 14.417 3.317 22.432 1.00 24.11 98 ILE A N 1
ATOM 782 C CA . ILE A 1 99 ? 14.770 1.961 22.851 1.00 23.43 98 ILE A CA 1
ATOM 783 C C . ILE A 1 99 ? 16.189 1.927 23.485 1.00 27.58 98 ILE A C 1
ATOM 784 O O . ILE A 1 99 ? 16.389 1.260 24.506 1.00 26.30 98 ILE A O 1
ATOM 789 N N . GLN A 1 100 ? 17.150 2.691 22.910 1.00 25.28 99 GLN A N 1
ATOM 790 C CA . GLN A 1 100 ? 18.520 2.747 23.437 1.00 25.97 99 GLN A CA 1
ATOM 791 C C . GLN A 1 100 ? 18.569 3.416 24.813 1.00 30.89 99 GLN A C 1
ATOM 792 O O . GLN A 1 100 ? 19.310 2.959 25.685 1.00 30.81 99 GLN A O 1
ATOM 798 N N . PHE A 1 101 ? 17.747 4.470 25.024 1.00 27.72 100 PHE A N 1
ATOM 799 C CA . PHE A 1 101 ? 17.667 5.156 26.317 1.00 27.79 100 PHE A CA 1
ATOM 800 C C . PHE A 1 101 ? 17.108 4.220 27.401 1.00 31.94 100 PHE A C 1
ATOM 801 O O . PHE A 1 101 ? 17.557 4.265 28.549 1.00 32.32 100 PHE A O 1
ATOM 809 N N . GLN A 1 102 ? 16.118 3.387 27.032 1.00 28.10 101 GLN A N 1
ATOM 810 C CA . GLN A 1 102 ? 15.506 2.413 27.925 1.00 27.86 101 GLN A CA 1
ATOM 811 C C . GLN A 1 102 ? 16.533 1.339 28.357 1.00 33.24 101 GLN A C 1
ATOM 812 O O . GLN A 1 102 ? 16.607 1.003 29.533 1.00 32.98 101 GLN A O 1
ATOM 818 N N . PHE A 1 103 ? 17.331 0.827 27.400 1.00 30.59 102 PHE A N 1
ATOM 819 C CA . PHE A 1 103 ? 18.332 -0.214 27.660 1.00 30.73 102 PHE A CA 1
ATOM 820 C C . PHE A 1 103 ? 19.519 0.289 28.518 1.00 34.80 102 PHE A C 1
ATOM 821 O O . PHE A 1 103 ? 20.101 -0.506 29.270 1.00 35.50 102 PHE A O 1
ATOM 829 N N . HIS A 1 104 ? 19.881 1.611 28.399 1.00 29.48 103 HIS A N 1
ATOM 830 C CA A HIS A 1 104 ? 20.984 2.201 29.168 0.50 29.32 103 HIS A CA 1
ATOM 831 C CA B HIS A 1 104 ? 20.987 2.199 29.171 0.50 29.43 103 HIS A CA 1
ATOM 832 C C . HIS A 1 104 ? 20.507 2.741 30.523 1.00 33.14 103 HIS A C 1
ATOM 833 O O . HIS A 1 104 ? 21.305 2.856 31.461 1.00 33.60 103 HIS A O 1
ATOM 846 N N . ASN A 1 105 ? 19.201 3.064 30.634 1.00 28.45 104 ASN A N 1
ATOM 847 C CA . ASN A 1 105 ? 18.610 3.565 31.883 1.00 27.20 104 ASN A CA 1
ATOM 848 C C . ASN A 1 105 ? 17.313 2.798 32.186 1.00 28.99 104 ASN A C 1
ATOM 849 O O . ASN A 1 105 ? 16.229 3.387 32.158 1.00 28.45 104 ASN A O 1
ATOM 854 N N . PRO A 1 106 ? 17.396 1.462 32.452 1.00 24.39 105 PRO A N 1
ATOM 855 C CA . PRO A 1 106 ? 16.160 0.672 32.610 1.00 24.30 105 PRO A CA 1
ATOM 856 C C . PRO A 1 106 ? 15.286 1.050 33.793 1.00 31.09 105 PRO A C 1
ATOM 857 O O . PRO A 1 106 ? 14.064 0.980 33.682 1.00 31.95 105 PRO A O 1
ATOM 861 N N . ARG A 1 107 ? 15.895 1.443 34.924 1.00 28.35 106 ARG A N 1
ATOM 862 C CA . ARG A 1 107 ? 15.138 1.799 36.125 1.00 27.92 106 ARG A CA 1
ATOM 863 C C . ARG A 1 107 ? 14.440 3.144 35.977 1.00 31.62 106 ARG A C 1
ATOM 864 O O . ARG A 1 107 ? 13.254 3.246 36.281 1.00 31.57 106 ARG A O 1
ATOM 872 N N . LEU A 1 108 ? 15.137 4.150 35.421 1.00 28.75 107 LEU A N 1
ATOM 873 C CA . LEU A 1 108 ? 14.534 5.465 35.155 1.00 28.90 107 LEU A CA 1
ATOM 874 C C . LEU A 1 108 ? 13.381 5.332 34.168 1.00 32.27 107 LEU A C 1
ATOM 875 O O . LEU A 1 108 ? 12.310 5.912 34.384 1.00 31.25 107 LEU A O 1
ATOM 880 N N . ALA A 1 109 ? 13.590 4.521 33.101 1.00 29.04 108 ALA A N 1
ATOM 881 C CA . ALA A 1 109 ? 12.583 4.264 32.069 1.00 28.20 108 ALA A CA 1
ATOM 882 C C . ALA A 1 109 ? 11.361 3.556 32.640 1.00 31.37 108 ALA A C 1
ATOM 883 O O . ALA A 1 109 ? 10.233 3.895 32.269 1.00 30.54 108 ALA A O 1
ATOM 885 N N . GLN A 1 110 ? 11.582 2.575 33.554 1.00 28.06 109 GLN A N 1
ATOM 886 C CA . GLN A 1 110 ? 10.503 1.809 34.186 1.00 28.46 109 GLN A CA 1
ATOM 887 C C . GLN A 1 110 ? 9.653 2.701 35.103 1.00 34.21 109 GLN A C 1
ATOM 888 O O . GLN A 1 110 ? 8.425 2.577 35.111 1.00 34.18 109 GLN A O 1
ATOM 894 N N . ILE A 1 111 ? 10.303 3.634 35.836 1.00 31.43 110 ILE A N 1
ATOM 895 C CA . ILE A 1 111 ? 9.602 4.590 36.706 1.00 32.09 110 ILE A CA 1
ATOM 896 C C . ILE A 1 111 ? 8.714 5.534 35.850 1.00 37.81 110 ILE A C 1
ATOM 897 O O . ILE A 1 111 ? 7.546 5.751 36.180 1.00 38.25 110 ILE A O 1
ATOM 902 N N . ALA A 1 112 ? 9.257 6.029 34.722 1.00 34.83 111 ALA A N 1
ATOM 903 C CA . ALA A 1 112 ? 8.524 6.896 33.792 1.00 34.99 111 ALA A CA 1
ATOM 904 C C . ALA A 1 112 ? 7.385 6.128 33.093 1.00 39.78 111 ALA A C 1
ATOM 905 O O . ALA A 1 112 ? 6.326 6.704 32.827 1.00 40.00 111 ALA A O 1
ATOM 907 N N . TYR A 1 113 ? 7.606 4.820 32.814 1.00 36.02 112 TYR A N 1
ATOM 908 C CA . TYR A 1 113 ? 6.613 3.954 32.177 1.00 35.56 112 TYR A CA 1
ATOM 909 C C . TYR A 1 113 ? 5.425 3.700 33.107 1.00 40.94 112 TYR A C 1
ATOM 910 O O . TYR A 1 113 ? 4.277 3.736 32.649 1.00 40.75 112 TYR A O 1
ATOM 919 N N . LYS A 1 114 ? 5.698 3.436 34.420 1.00 38.26 113 LYS A N 1
ATOM 920 C CA A LYS A 1 114 ? 4.639 3.180 35.399 0.50 38.86 113 LYS A CA 1
ATOM 921 C CA B LYS A 1 114 ? 4.630 3.179 35.383 0.50 38.94 113 LYS A CA 1
ATOM 922 C C . LYS A 1 114 ? 3.764 4.422 35.623 1.00 43.99 113 LYS A C 1
ATOM 923 O O . LYS A 1 114 ? 2.575 4.288 35.890 1.00 44.86 113 LYS A O 1
ATOM 934 N N . ALA A 1 115 ? 4.351 5.639 35.471 1.00 40.59 114 ALA A N 1
ATOM 935 C CA . ALA A 1 115 ? 3.631 6.911 35.644 1.00 41.01 114 ALA A CA 1
ATOM 936 C C . ALA A 1 115 ? 2.470 7.066 34.640 1.00 46.17 114 ALA A C 1
ATOM 937 O O . ALA A 1 115 ? 1.531 7.821 34.900 1.00 46.16 114 ALA A O 1
ATOM 939 N N . LEU A 1 116 ? 2.539 6.343 33.497 1.00 43.39 115 LEU A N 1
ATOM 940 C CA . LEU A 1 116 ? 1.493 6.358 32.469 1.00 43.94 115 LEU A CA 1
ATOM 941 C C . LEU A 1 116 ? 0.205 5.663 32.941 1.00 52.44 115 LEU A C 1
ATOM 942 O O . LEU A 1 116 ? -0.874 5.969 32.429 1.00 53.24 115 LEU A O 1
ATOM 947 N N . TYR A 1 117 ? 0.325 4.692 33.872 1.00 51.28 116 TYR A N 1
ATOM 948 C CA . TYR A 1 117 ? -0.810 3.875 34.304 1.00 53.30 116 TYR A CA 1
ATOM 949 C C . TYR A 1 117 ? -1.140 4.018 35.793 1.00 60.89 116 TYR A C 1
ATOM 950 O O . TYR A 1 117 ? -2.317 4.077 36.156 1.00 62.12 116 TYR A O 1
ATOM 959 N N . ASP A 1 118 ? -0.112 4.032 36.653 1.00 58.68 117 ASP A N 1
ATOM 960 C CA . ASP A 1 118 ? -0.291 4.073 38.104 1.00 60.37 117 ASP A CA 1
ATOM 961 C C . ASP A 1 118 ? -0.733 5.442 38.640 1.00 64.59 117 ASP A C 1
ATOM 962 O O . ASP A 1 118 ? -0.399 6.476 38.055 1.00 62.61 117 ASP A O 1
ATOM 967 N N . ASP A 1 119 ? -1.480 5.440 39.773 1.00 63.37 118 ASP A N 1
ATOM 968 C CA . ASP A 1 119 ? -1.932 6.671 40.433 1.00 64.34 118 ASP A CA 1
ATOM 969 C C . ASP A 1 119 ? -0.759 7.278 41.196 1.00 67.06 118 ASP A C 1
ATOM 970 O O . ASP A 1 119 ? -0.528 6.943 42.364 1.00 67.26 118 ASP A O 1
ATOM 975 N N . VAL A 1 120 ? 0.011 8.133 40.518 1.00 62.10 119 VAL A N 1
ATOM 976 C CA . VAL A 1 120 ? 1.194 8.762 41.101 1.00 61.25 119 VAL A CA 1
ATOM 977 C C . VAL A 1 120 ? 0.968 10.263 41.359 1.00 64.83 119 VAL A C 1
ATOM 978 O O . VAL A 1 120 ? 0.228 10.909 40.614 1.00 63.97 119 VAL A O 1
ATOM 982 N N . PRO A 1 121 ? 1.550 10.831 42.441 1.00 61.97 120 PRO A N 1
ATOM 983 C CA . PRO A 1 121 ? 1.304 12.246 42.731 1.00 62.64 120 PRO A CA 1
ATOM 984 C C . PRO A 1 121 ? 2.263 13.177 42.001 1.00 65.02 120 PRO A C 1
ATOM 985 O O . PRO A 1 121 ? 3.304 13.552 42.541 1.00 64.59 120 PRO A O 1
ATOM 989 N N . LEU A 1 122 ? 1.909 13.548 40.768 1.00 60.59 121 LEU A N 1
ATOM 990 C CA . LEU A 1 122 ? 2.710 14.461 39.962 1.00 59.87 121 LEU A CA 1
ATOM 991 C C . LEU A 1 122 ? 1.929 15.745 39.680 1.00 64.24 121 LEU A C 1
ATOM 992 O O . LEU A 1 122 ? 0.702 15.695 39.542 1.00 64.48 121 LEU A O 1
ATOM 997 N N . PRO A 1 123 ? 2.613 16.914 39.564 1.00 60.57 122 PRO A N 1
ATOM 998 C CA . PRO A 1 123 ? 1.884 18.157 39.261 1.00 61.68 122 PRO A CA 1
ATOM 999 C C . PRO A 1 123 ? 1.230 18.115 37.881 1.00 66.14 122 PRO A C 1
ATOM 1000 O O . PRO A 1 123 ? 1.663 17.346 37.015 1.00 64.51 122 PRO A O 1
ATOM 1004 N N . ALA A 1 124 ? 0.182 18.943 37.675 1.00 64.62 123 ALA A N 1
ATOM 1005 C CA . ALA A 1 124 ? -0.569 19.009 36.414 1.00 64.71 123 ALA A CA 1
ATOM 1006 C C . ALA A 1 124 ? 0.339 19.154 35.175 1.00 67.99 123 ALA A C 1
ATOM 1007 O O . ALA A 1 124 ? 0.156 18.424 34.196 1.00 66.72 123 ALA A O 1
ATOM 1009 N N . GLU A 1 125 ? 1.335 20.073 35.233 1.00 64.87 124 GLU A N 1
ATOM 1010 C CA . GLU A 1 125 ? 2.259 20.314 34.116 1.00 63.61 124 GLU A CA 1
ATOM 1011 C C . GLU A 1 125 ? 3.174 19.117 33.832 1.00 64.08 124 GLU A C 1
ATOM 1012 O O . GLU A 1 125 ? 3.432 18.814 32.670 1.00 63.28 124 GLU A O 1
ATOM 1018 N N . THR A 1 126 ? 3.626 18.412 34.889 1.00 58.68 125 THR A N 1
ATOM 1019 C CA . THR A 1 126 ? 4.487 17.235 34.738 1.00 56.63 125 THR A CA 1
ATOM 1020 C C . THR A 1 126 ? 3.676 16.039 34.229 1.00 58.21 125 THR A C 1
ATOM 1021 O O . THR A 1 126 ? 4.142 15.314 33.347 1.00 56.67 125 THR A O 1
ATOM 1033 N N . GLN A 1 128 ? 0.908 16.104 32.423 1.00 51.00 127 GLN A N 1
ATOM 1034 C CA . GLN A 1 128 ? 0.552 16.391 31.028 1.00 50.56 127 GLN A CA 1
ATOM 1035 C C . GLN A 1 128 ? 1.657 15.949 30.057 1.00 52.34 127 GLN A C 1
ATOM 1036 O O . GLN A 1 128 ? 1.366 15.287 29.065 1.00 51.04 127 GLN A O 1
ATOM 1042 N N . VAL A 1 129 ? 2.922 16.315 30.353 1.00 48.11 128 VAL A N 1
ATOM 1043 C CA . VAL A 1 129 ? 4.093 15.979 29.530 1.00 46.54 128 VAL A CA 1
ATOM 1044 C C . VAL A 1 129 ? 4.333 14.453 29.495 1.00 46.62 128 VAL A C 1
ATOM 1045 O O . VAL A 1 129 ? 4.596 13.901 28.425 1.00 45.71 128 VAL A O 1
ATOM 1049 N N . ILE A 1 130 ? 4.206 13.778 30.661 1.00 40.81 129 ILE A N 1
ATOM 1050 C CA . ILE A 1 130 ? 4.410 12.327 30.771 1.00 38.73 129 ILE A CA 1
ATOM 1051 C C . ILE A 1 130 ? 3.362 11.534 29.966 1.00 41.53 129 ILE A C 1
ATOM 1052 O O . ILE A 1 130 ? 3.727 10.663 29.178 1.00 40.90 129 ILE A O 1
ATOM 1057 N N . ARG A 1 131 ? 2.074 11.861 30.142 1.00 37.97 130 ARG A N 1
ATOM 1058 C CA . ARG A 1 131 ? 0.973 11.100 29.542 1.00 37.24 130 ARG A CA 1
ATOM 1059 C C . ARG A 1 131 ? 0.468 11.597 28.168 1.00 39.96 130 ARG A C 1
ATOM 1060 O O . ARG A 1 131 ? -0.197 10.831 27.465 1.00 39.28 130 ARG A O 1
ATOM 1068 N N . HIS A 1 132 ? 0.747 12.871 27.796 1.00 36.08 131 HIS A N 1
ATOM 1069 C CA . HIS A 1 132 ? 0.233 13.431 26.529 1.00 36.11 131 HIS A CA 1
ATOM 1070 C C . HIS A 1 132 ? 1.299 14.111 25.637 1.00 39.85 131 HIS A C 1
ATOM 1071 O O . HIS A 1 132 ? 0.978 14.556 24.531 1.00 38.93 131 HIS A O 1
ATOM 1078 N N . GLY A 1 133 ? 2.544 14.174 26.122 1.00 36.23 132 GLY A N 1
ATOM 1079 C CA . GLY A 1 133 ? 3.647 14.827 25.419 1.00 35.57 132 GLY A CA 1
ATOM 1080 C C . GLY A 1 133 ? 4.009 14.189 24.095 1.00 37.42 132 GLY A C 1
ATOM 1081 O O . GLY A 1 133 ? 4.018 14.871 23.065 1.00 37.62 132 GLY A O 1
ATOM 1082 N N . SER A 1 134 ? 4.326 12.871 24.110 1.00 31.19 133 SER A N 1
ATOM 1083 C CA . SER A 1 134 ? 4.714 12.133 22.897 1.00 29.52 133 SER A CA 1
ATOM 1084 C C . SER A 1 134 ? 3.580 12.050 21.853 1.00 30.64 133 SER A C 1
ATOM 1085 O O . SER A 1 134 ? 3.832 12.266 20.668 1.00 30.30 133 SER A O 1
ATOM 1088 N N . PHE A 1 135 ? 2.328 11.808 22.305 1.00 25.31 134 PHE A N 1
ATOM 1089 C CA . PHE A 1 135 ? 1.150 11.763 21.423 1.00 24.40 134 PHE A CA 1
ATOM 1090 C C . PHE A 1 135 ? 0.996 13.083 20.645 1.00 28.80 134 PHE A C 1
ATOM 1091 O O . PHE A 1 135 ? 0.757 13.060 19.432 1.00 28.64 134 PHE A O 1
ATOM 1099 N N . ALA A 1 136 ? 1.130 14.230 21.353 1.00 24.94 135 ALA A N 1
ATOM 1100 C CA . ALA A 1 136 ? 1.019 15.564 20.760 1.00 25.49 135 ALA A CA 1
ATOM 1101 C C . ALA A 1 136 ? 2.088 15.799 19.691 1.00 30.17 135 ALA A C 1
ATOM 1102 O O . ALA A 1 136 ? 1.799 16.431 18.666 1.00 31.38 135 ALA A O 1
ATOM 1104 N N . TYR A 1 137 ? 3.316 15.269 19.911 1.00 25.55 136 TYR A N 1
ATOM 1105 C CA . TYR A 1 137 ? 4.415 15.401 18.946 1.00 25.48 136 TYR A CA 1
ATOM 1106 C C . TYR A 1 137 ? 4.141 14.584 17.670 1.00 28.76 136 TYR A C 1
ATOM 1107 O O . TYR A 1 137 ? 4.321 15.101 16.565 1.00 29.42 136 TYR A O 1
ATOM 1116 N N . PHE A 1 138 ? 3.659 13.325 17.824 1.00 23.62 137 PHE A N 1
ATOM 1117 C CA . PHE A 1 138 ? 3.313 12.471 16.689 1.00 22.77 137 PHE A CA 1
ATOM 1118 C C . PHE A 1 138 ? 2.181 13.066 15.864 1.00 29.00 137 PHE A C 1
ATOM 1119 O O . PHE A 1 138 ? 2.242 13.029 14.637 1.00 30.29 137 PHE A O 1
ATOM 1127 N N . LYS A 1 139 ? 1.166 13.661 16.534 1.00 26.49 138 LYS A N 1
ATOM 1128 C CA . LYS A 1 139 ? 0.035 14.316 15.855 1.00 27.34 138 LYS A CA 1
ATOM 1129 C C . LYS A 1 139 ? 0.531 15.478 14.985 1.00 33.93 138 LYS A C 1
ATOM 1130 O O . LYS A 1 139 ? 0.090 15.623 13.846 1.00 33.71 138 LYS A O 1
ATOM 1136 N N . GLN A 1 140 ? 1.499 16.260 15.505 1.00 32.61 139 GLN A N 1
ATOM 1137 C CA . GLN A 1 140 ? 2.118 17.373 14.778 1.00 33.82 139 GLN A CA 1
ATOM 1138 C C . GLN A 1 140 ? 2.851 16.853 13.526 1.00 37.12 139 GLN A C 1
ATOM 1139 O O . GLN A 1 140 ? 2.696 17.429 12.451 1.00 38.21 139 GLN A O 1
ATOM 1145 N N . LEU A 1 141 ? 3.605 15.729 13.662 1.00 32.29 140 LEU A N 1
ATOM 1146 C CA . LEU A 1 141 ? 4.341 15.112 12.539 1.00 31.43 140 LEU A CA 1
ATOM 1147 C C . LEU A 1 141 ? 3.397 14.582 11.466 1.00 34.97 140 LEU A C 1
ATOM 1148 O O . LEU A 1 141 ? 3.673 14.751 10.276 1.00 35.66 140 LEU A O 1
ATOM 1153 N N . VAL A 1 142 ? 2.285 13.928 11.883 1.00 30.04 141 VAL A N 1
ATOM 1154 C CA . VAL A 1 142 ? 1.290 13.381 10.948 1.00 29.38 141 VAL A CA 1
ATOM 1155 C C . VAL A 1 142 ? 0.567 14.517 10.210 1.00 34.10 141 VAL A C 1
ATOM 1156 O O . VAL A 1 142 ? 0.395 14.436 8.991 1.00 34.10 141 VAL A O 1
ATOM 1160 N N . GLU A 1 143 ? 0.203 15.606 10.936 1.00 31.41 142 GLU A N 1
ATOM 1161 C CA . GLU A 1 143 ? -0.444 16.785 10.329 1.00 32.81 142 GLU A CA 1
ATOM 1162 C C . GLU A 1 143 ? 0.461 17.438 9.288 1.00 37.27 142 GLU A C 1
ATOM 1163 O O . GLU A 1 143 ? -0.026 17.855 8.234 1.00 37.81 142 GLU A O 1
ATOM 1169 N N . GLN A 1 144 ? 1.796 17.455 9.553 1.00 33.29 143 GLN A N 1
ATOM 1170 C CA . GLN A 1 144 ? 2.804 17.970 8.618 1.00 33.88 143 GLN A CA 1
ATOM 1171 C C . GLN A 1 144 ? 2.878 17.101 7.355 1.00 37.45 143 GLN A C 1
ATOM 1172 O O . GLN A 1 144 ? 2.894 17.634 6.247 1.00 38.55 143 GLN A O 1
ATOM 1178 N N . GLY A 1 145 ? 2.877 15.776 7.543 1.00 32.64 144 GLY A N 1
ATOM 1179 C CA . GLY A 1 145 ? 2.933 14.794 6.458 1.00 31.88 144 GLY A CA 1
ATOM 1180 C C . GLY A 1 145 ? 1.720 14.805 5.548 1.00 36.43 144 GLY A C 1
ATOM 1181 O O . GLY A 1 145 ? 1.851 14.576 4.344 1.00 37.03 144 GLY A O 1
ATOM 1182 N N . ILE A 1 146 ? 0.522 15.062 6.113 1.00 32.97 145 ILE A N 1
ATOM 1183 C CA . ILE A 1 146 ? -0.717 15.176 5.327 1.00 33.13 145 ILE A CA 1
ATOM 1184 C C . ILE A 1 146 ? -0.670 16.475 4.505 1.00 39.17 145 ILE A C 1
ATOM 1185 O O . ILE A 1 146 ? -1.022 16.470 3.323 1.00 39.71 145 ILE A O 1
ATOM 1190 N N . ALA A 1 147 ? -0.193 17.578 5.132 1.00 36.53 146 ALA A N 1
ATOM 1191 C CA . ALA A 1 147 ? -0.082 18.896 4.499 1.00 37.99 146 ALA A CA 1
ATOM 1192 C C . ALA A 1 147 ? 0.856 18.891 3.285 1.00 44.02 146 ALA A C 1
ATOM 1193 O O . ALA A 1 147 ? 0.530 19.498 2.269 1.00 45.30 146 ALA A O 1
ATOM 1195 N N . ASP A 1 148 ? 2.013 18.191 3.381 1.00 40.98 147 ASP A N 1
ATOM 1196 C CA . ASP A 1 148 ? 2.982 18.137 2.278 1.00 41.85 147 ASP A CA 1
ATOM 1197 C C . ASP A 1 148 ? 2.708 17.021 1.246 1.00 45.68 147 ASP A C 1
ATOM 1198 O O . ASP A 1 148 ? 3.519 16.800 0.343 1.00 46.18 147 ASP A O 1
ATOM 1203 N N . GLY A 1 149 ? 1.559 16.361 1.377 1.00 41.57 148 GLY A N 1
ATOM 1204 C CA . GLY A 1 149 ? 1.097 15.352 0.426 1.00 41.07 148 GLY A CA 1
ATOM 1205 C C . GLY A 1 149 ? 1.808 14.012 0.473 1.00 44.39 148 GLY A C 1
ATOM 1206 O O . GLY A 1 149 ? 1.581 13.170 -0.399 1.00 45.12 148 GLY A O 1
ATOM 1207 N N . SER A 1 150 ? 2.653 13.779 1.495 1.00 38.75 149 SER A N 1
ATOM 1208 C CA . SER A 1 150 ? 3.369 12.506 1.617 1.00 36.90 149 SER A CA 1
ATOM 1209 C C . SER A 1 150 ? 2.482 11.395 2.204 1.00 39.19 149 SER A C 1
ATOM 1210 O O . SER A 1 150 ? 2.628 10.235 1.820 1.00 38.52 149 SER A O 1
ATOM 1213 N N . LEU A 1 151 ? 1.564 11.752 3.131 1.00 34.31 150 LEU A N 1
ATOM 1214 C CA . LEU A 1 151 ? 0.658 10.785 3.771 1.00 32.38 150 LEU A CA 1
ATOM 1215 C C . LEU A 1 151 ? -0.723 10.766 3.103 1.00 37.18 150 LEU A C 1
ATOM 1216 O O . LEU A 1 151 ? -1.067 11.704 2.381 1.00 37.90 150 LEU A O 1
ATOM 1221 N N . VAL A 1 152 ? -1.520 9.691 3.357 1.00 33.71 151 VAL A N 1
ATOM 1222 C CA . VAL A 1 152 ? -2.888 9.527 2.820 1.00 34.34 151 VAL A CA 1
ATOM 1223 C C . VAL A 1 152 ? -3.739 10.784 3.145 1.00 38.84 151 VAL A C 1
ATOM 1224 O O . VAL A 1 152 ? -3.729 11.245 4.286 1.00 37.87 151 VAL A O 1
ATOM 1228 N N . PRO A 1 153 ? -4.399 11.407 2.134 1.00 37.40 152 PRO A N 1
ATOM 1229 C CA . PRO A 1 153 ? -5.121 12.673 2.398 1.00 38.15 152 PRO A CA 1
ATOM 1230 C C . PRO A 1 153 ? -6.258 12.579 3.418 1.00 41.73 152 PRO A C 1
ATOM 1231 O O . PRO A 1 153 ? -6.462 13.521 4.185 1.00 41.84 152 PRO A O 1
ATOM 1235 N N . ASP A 1 154 ? -6.991 11.446 3.438 1.00 38.05 153 ASP A N 1
ATOM 1236 C CA . ASP A 1 154 ? -8.137 11.252 4.346 1.00 38.15 153 ASP A CA 1
ATOM 1237 C C . ASP A 1 154 ? -7.731 10.740 5.754 1.00 40.09 153 ASP A C 1
ATOM 1238 O O . ASP A 1 154 ? -8.603 10.502 6.595 1.00 40.77 153 ASP A O 1
ATOM 1243 N N . LEU A 1 155 ? -6.416 10.600 6.011 1.00 33.89 154 LEU A N 1
ATOM 1244 C CA . LEU A 1 155 ? -5.893 10.086 7.281 1.00 31.87 154 LEU A CA 1
ATOM 1245 C C . LEU A 1 155 ? -6.257 10.978 8.471 1.00 36.19 154 LEU A C 1
ATOM 1246 O O . LEU A 1 155 ? -6.101 12.200 8.400 1.00 37.06 154 LEU A O 1
ATOM 1251 N N . ASP A 1 156 ? -6.761 10.364 9.561 1.00 31.41 155 ASP A N 1
ATOM 1252 C CA . ASP A 1 156 ? -7.065 11.086 10.789 1.00 31.22 155 ASP A CA 1
ATOM 1253 C C . ASP A 1 156 ? -5.790 11.176 11.622 1.00 33.76 155 ASP A C 1
ATOM 1254 O O . ASP A 1 156 ? -5.238 10.142 12.012 1.00 31.99 155 ASP A O 1
ATOM 1259 N N . ALA A 1 157 ? -5.275 12.411 11.822 1.00 31.24 156 ALA A N 1
ATOM 1260 C CA . ALA A 1 157 ? -4.016 12.662 12.539 1.00 30.22 156 ALA A CA 1
ATOM 1261 C C . ALA A 1 157 ? -4.030 12.120 13.962 1.00 33.08 156 ALA A C 1
ATOM 1262 O O . ALA A 1 157 ? -3.035 11.538 14.401 1.00 31.96 156 ALA A O 1
ATOM 1264 N N . ASP A 1 158 ? -5.157 12.298 14.682 1.00 29.66 157 ASP A N 1
ATOM 1265 C CA . ASP A 1 158 ? -5.310 11.815 16.055 1.00 28.96 157 ASP A CA 1
ATOM 1266 C C . ASP A 1 158 ? -5.181 10.276 16.122 1.00 30.86 157 ASP A C 1
ATOM 1267 O O . ASP A 1 158 ? -4.463 9.752 16.983 1.00 29.60 157 ASP A O 1
ATOM 1272 N N . THR A 1 159 ? -5.849 9.569 15.189 1.00 26.04 158 THR A N 1
ATOM 1273 C CA . THR A 1 159 ? -5.827 8.108 15.104 1.00 24.63 158 THR A CA 1
ATOM 1274 C C . THR A 1 159 ? -4.411 7.594 14.787 1.00 27.94 158 THR A C 1
ATOM 1275 O O . THR A 1 159 ? -3.937 6.660 15.436 1.00 26.09 158 THR A O 1
ATOM 1279 N N . ALA A 1 160 ? -3.734 8.219 13.796 1.00 25.72 159 ALA A N 1
ATOM 1280 C CA . ALA A 1 160 ? -2.366 7.852 13.413 1.00 24.78 159 ALA A CA 1
ATOM 1281 C C . ALA A 1 160 ? -1.383 8.104 14.572 1.00 29.94 159 ALA A C 1
ATOM 1282 O O . ALA A 1 160 ? -0.474 7.298 14.787 1.00 29.60 159 ALA A O 1
ATOM 1284 N N . ALA A 1 161 ? -1.590 9.214 15.340 1.00 26.29 160 ALA A N 1
ATOM 1285 C CA . ALA A 1 161 ? -0.764 9.549 16.503 1.00 25.20 160 ALA A CA 1
ATOM 1286 C C . ALA A 1 161 ? -0.953 8.512 17.606 1.00 28.91 160 ALA A C 1
ATOM 1287 O O . ALA A 1 161 ? 0.017 8.136 18.263 1.00 29.07 160 ALA A O 1
ATOM 1289 N N . PHE A 1 162 ? -2.202 8.019 17.785 1.00 24.48 161 PHE A N 1
ATOM 1290 C CA . PHE A 1 162 ? -2.511 6.973 18.759 1.00 23.20 161 PHE A CA 1
ATOM 1291 C C . PHE A 1 162 ? -1.723 5.696 18.452 1.00 25.81 161 PHE A C 1
ATOM 1292 O O . PHE A 1 162 ? -1.109 5.126 19.352 1.00 26.07 161 PHE A O 1
ATOM 1300 N N . VAL A 1 163 ? -1.741 5.255 17.181 1.00 21.38 162 VAL A N 1
ATOM 1301 C CA . VAL A 1 163 ? -1.030 4.048 16.722 1.00 20.11 162 VAL A CA 1
ATOM 1302 C C . VAL A 1 163 ? 0.487 4.193 16.922 1.00 24.04 162 VAL A C 1
ATOM 1303 O O . VAL A 1 163 ? 1.122 3.276 17.431 1.00 23.22 162 VAL A O 1
ATOM 1307 N N . LEU A 1 164 ? 1.056 5.356 16.554 1.00 22.37 163 LEU A N 1
ATOM 1308 C CA . LEU A 1 164 ? 2.491 5.620 16.729 1.00 22.29 163 LEU A CA 1
ATOM 1309 C C . LEU A 1 164 ? 2.873 5.630 18.218 1.00 27.87 163 LEU A C 1
ATOM 1310 O O . LEU A 1 164 ? 3.838 4.968 18.610 1.00 27.54 163 LEU A O 1
ATOM 1315 N N . ASN A 1 165 ? 2.077 6.331 19.054 1.00 25.42 164 ASN A N 1
ATOM 1316 C CA . ASN A 1 165 ? 2.328 6.436 20.494 1.00 24.80 164 ASN A CA 1
ATOM 1317 C C . ASN A 1 165 ? 2.328 5.079 21.208 1.00 28.29 164 ASN A C 1
ATOM 1318 O O . ASN A 1 165 ? 3.237 4.819 21.989 1.00 29.16 164 ASN A O 1
ATOM 1323 N N . VAL A 1 166 ? 1.331 4.207 20.933 1.00 23.86 165 VAL A N 1
ATOM 1324 C CA . VAL A 1 166 ? 1.261 2.882 21.585 1.00 23.30 165 VAL A CA 1
ATOM 1325 C C . VAL A 1 166 ? 2.402 1.956 21.164 1.00 26.77 165 VAL A C 1
ATOM 1326 O O . VAL A 1 166 ? 2.917 1.210 21.989 1.00 26.42 165 VAL A O 1
ATOM 1330 N N . VAL A 1 167 ? 2.826 2.038 19.897 1.00 24.08 166 VAL A N 1
ATOM 1331 C CA . VAL A 1 167 ? 3.934 1.231 19.381 1.00 23.64 166 VAL A CA 1
ATOM 1332 C C . VAL A 1 167 ? 5.247 1.672 20.031 1.00 29.48 166 VAL A C 1
ATOM 1333 O O . VAL A 1 167 ? 5.949 0.843 20.620 1.00 30.48 166 VAL A O 1
ATOM 1337 N N . PHE A 1 168 ? 5.544 2.991 19.983 1.00 26.19 167 PHE A N 1
ATOM 1338 C CA . PHE A 1 168 ? 6.768 3.566 20.566 1.00 25.99 167 PHE A CA 1
ATOM 1339 C C . PHE A 1 168 ? 6.877 3.314 22.087 1.00 29.37 167 PHE A C 1
ATOM 1340 O O . PHE A 1 168 ? 7.976 3.119 22.605 1.00 29.39 167 PHE A O 1
ATOM 1348 N N . THR A 1 169 ? 5.744 3.329 22.785 1.00 25.27 168 THR A N 1
ATOM 1349 C CA . THR A 1 169 ? 5.693 3.121 24.228 1.00 25.12 168 THR A CA 1
ATOM 1350 C C . THR A 1 169 ? 5.982 1.662 24.612 1.00 28.75 168 THR A C 1
ATOM 1351 O O . THR A 1 169 ? 6.622 1.418 25.639 1.00 28.44 168 THR A O 1
ATOM 1355 N N . GLU A 1 170 ? 5.508 0.697 23.796 1.00 24.04 169 GLU A N 1
ATOM 1356 C CA . GLU A 1 170 ? 5.570 -0.716 24.153 1.00 23.78 169 GLU A CA 1
ATOM 1357 C C . GLU A 1 170 ? 6.642 -1.557 23.452 1.00 28.28 169 GLU A C 1
ATOM 1358 O O . GLU A 1 170 ? 6.906 -2.675 23.908 1.00 29.90 169 GLU A O 1
ATOM 1364 N N . LEU A 1 171 ? 7.233 -1.067 22.333 1.00 22.96 170 LEU A N 1
ATOM 1365 C CA . LEU A 1 171 ? 8.201 -1.880 21.583 1.00 21.94 170 LEU A CA 1
ATOM 1366 C C . LEU A 1 171 ? 9.397 -2.383 22.401 1.00 27.68 170 LEU A C 1
ATOM 1367 O O . LEU A 1 171 ? 9.697 -3.569 22.353 1.00 28.40 170 LEU A O 1
ATOM 1372 N N . GLY A 1 172 ? 10.032 -1.490 23.161 1.00 24.81 171 GLY A N 1
ATOM 1373 C CA . GLY A 1 172 ? 11.187 -1.823 23.993 1.00 24.97 171 GLY A CA 1
ATOM 1374 C C . GLY A 1 172 ? 10.942 -2.989 24.924 1.00 29.49 171 GLY A C 1
ATOM 1375 O O . GLY A 1 172 ? 11.735 -3.934 24.961 1.00 30.36 171 GLY A O 1
ATOM 1376 N N . ASN A 1 173 ? 9.807 -2.959 25.643 1.00 25.64 172 ASN A N 1
ATOM 1377 C CA . ASN A 1 173 ? 9.414 -4.032 26.558 1.00 26.13 172 ASN A CA 1
ATOM 1378 C C . ASN A 1 173 ? 9.209 -5.344 25.817 1.00 30.89 172 ASN A C 1
ATOM 1379 O O . ASN A 1 173 ? 9.587 -6.404 26.325 1.00 32.02 172 ASN A O 1
ATOM 1384 N N . HIS A 1 174 ? 8.635 -5.277 24.600 1.00 26.70 173 HIS A N 1
ATOM 1385 C CA . HIS A 1 174 ? 8.399 -6.465 23.785 1.00 26.35 173 HIS A CA 1
ATOM 1386 C C . HIS A 1 174 ? 9.704 -7.081 23.280 1.00 28.57 173 HIS A C 1
ATOM 1387 O O . HIS A 1 174 ? 9.839 -8.307 23.277 1.00 28.51 173 HIS A O 1
ATOM 1394 N N . LEU A 1 175 ? 10.666 -6.232 22.860 1.00 23.77 174 LEU A N 1
ATOM 1395 C CA . LEU A 1 175 ? 11.985 -6.681 22.394 1.00 23.84 174 LEU A CA 1
ATOM 1396 C C . LEU A 1 175 ? 12.690 -7.482 23.482 1.00 28.50 174 LEU A C 1
ATOM 1397 O O . LEU A 1 175 ? 13.176 -8.582 23.213 1.00 28.44 174 LEU A O 1
ATOM 1402 N N . ILE A 1 176 ? 12.690 -6.952 24.732 1.00 26.13 175 ILE A N 1
ATOM 1403 C CA . ILE A 1 176 ? 13.278 -7.612 25.906 1.00 27.35 175 ILE A CA 1
ATOM 1404 C C . ILE A 1 176 ? 12.585 -8.953 26.154 1.00 31.98 175 ILE A C 1
ATOM 1405 O O . ILE A 1 176 ? 13.252 -9.979 26.270 1.00 33.34 175 ILE A O 1
ATOM 1410 N N . GLU A 1 177 ? 11.241 -8.944 26.183 1.00 27.23 176 GLU A N 1
ATOM 1411 C CA . GLU A 1 177 ? 10.420 -10.133 26.407 1.00 27.86 176 GLU A CA 1
ATOM 1412 C C . GLU A 1 177 ? 10.722 -11.227 25.367 1.00 32.26 176 GLU A C 1
ATOM 1413 O O . GLU A 1 177 ? 10.806 -12.409 25.718 1.00 33.50 176 GLU A O 1
ATOM 1419 N N . ARG A 1 178 ? 10.924 -10.824 24.103 1.00 27.13 177 ARG A N 1
ATOM 1420 C CA . ARG A 1 178 ? 11.163 -11.745 23.003 1.00 26.85 177 ARG A CA 1
ATOM 1421 C C . ARG A 1 178 ? 12.609 -12.266 22.941 1.00 31.67 177 ARG A C 1
ATOM 1422 O O . ARG A 1 178 ? 12.811 -13.461 22.709 1.00 32.09 177 ARG A O 1
ATOM 1430 N N . PHE A 1 179 ? 13.611 -11.370 23.096 1.00 28.34 178 PHE A N 1
ATOM 1431 C CA . PHE A 1 179 ? 15.012 -11.743 22.893 1.00 29.34 178 PHE A CA 1
ATOM 1432 C C . PHE A 1 179 ? 15.860 -11.955 24.154 1.00 38.46 178 PHE A C 1
ATOM 1433 O O . PHE A 1 179 ? 16.811 -12.743 24.111 1.00 39.96 178 PHE A O 1
ATOM 1441 N N . ALA A 1 180 ? 15.562 -11.234 25.257 1.00 37.19 179 ALA A N 1
ATOM 1442 C CA . ALA A 1 180 ? 16.369 -11.342 26.480 1.00 38.89 179 ALA A CA 1
ATOM 1443 C C . ALA A 1 180 ? 15.961 -12.536 27.341 1.00 48.07 179 ALA A C 1
ATOM 1444 O O . ALA A 1 180 ? 14.809 -12.622 27.773 1.00 47.88 179 ALA A O 1
ATOM 1446 N N . VAL A 1 181 ? 16.912 -13.474 27.583 1.00 48.77 180 VAL A N 1
ATOM 1447 C CA . VAL A 1 181 ? 16.664 -14.675 28.405 1.00 50.79 180 VAL A CA 1
ATOM 1448 C C . VAL A 1 181 ? 16.496 -14.312 29.892 1.00 55.55 180 VAL A C 1
ATOM 1449 O O . VAL A 1 181 ? 15.413 -14.504 30.458 1.00 55.75 180 VAL A O 1
ATOM 1451 N N . ASN A 1 182 ? 17.557 -13.780 30.513 1.00 52.09 181 ASN A N 1
ATOM 1452 C CA . ASN A 1 182 ? 17.523 -13.295 31.892 1.00 51.88 181 ASN A CA 1
ATOM 1453 C C . ASN A 1 182 ? 17.803 -11.790 31.831 1.00 54.21 181 ASN A C 1
ATOM 1454 O O . ASN A 1 182 ? 18.968 -11.380 31.824 1.00 54.45 181 ASN A O 1
ATOM 1459 N N . PRO A 1 183 ? 16.753 -10.962 31.601 1.00 48.79 182 PRO A N 1
ATOM 1460 C CA . PRO A 1 183 ? 16.987 -9.525 31.363 1.00 47.16 182 PRO A CA 1
ATOM 1461 C C . PRO A 1 183 ? 17.679 -8.778 32.498 1.00 51.81 182 PRO A C 1
ATOM 1462 O O . PRO A 1 183 ? 18.453 -7.858 32.230 1.00 51.07 182 PRO A O 1
ATOM 1466 N N . ALA A 1 184 ? 17.398 -9.163 33.763 1.00 49.25 183 ALA A N 1
ATOM 1467 C CA . ALA A 1 184 ? 17.968 -8.511 34.948 1.00 48.99 183 ALA A CA 1
ATOM 1468 C C . ALA A 1 184 ? 19.496 -8.390 34.868 1.00 51.85 183 ALA A C 1
ATOM 1469 O O . ALA A 1 184 ? 20.028 -7.280 34.932 1.00 50.91 183 ALA A O 1
ATOM 1471 N N . GLU A 1 185 ? 20.194 -9.530 34.687 1.00 48.64 184 GLU A N 1
ATOM 1472 C CA . GLU A 1 185 ? 21.656 -9.571 34.605 1.00 48.75 184 GLU A CA 1
ATOM 1473 C C . GLU A 1 185 ? 22.160 -8.998 33.277 1.00 49.99 184 GLU A C 1
ATOM 1474 O O . GLU A 1 185 ? 23.173 -8.304 33.260 1.00 49.41 184 GLU A O 1
ATOM 1480 N N . LEU A 1 186 ? 21.433 -9.260 32.170 1.00 44.39 185 LEU A N 1
ATOM 1481 C CA . LEU A 1 186 ? 21.798 -8.776 30.836 1.00 43.15 185 LEU A CA 1
ATOM 1482 C C . LEU A 1 186 ? 21.820 -7.233 30.758 1.00 45.67 185 LEU A C 1
ATOM 1483 O O . LEU A 1 186 ? 22.722 -6.666 30.140 1.00 45.58 185 LEU A O 1
ATOM 1488 N N . LEU A 1 187 ? 20.846 -6.565 31.406 1.00 40.99 186 LEU A N 1
ATOM 1489 C CA . LEU A 1 187 ? 20.775 -5.097 31.445 1.00 39.76 186 LEU A CA 1
ATOM 1490 C C . LEU A 1 187 ? 21.816 -4.509 32.406 1.00 43.74 186 LEU A C 1
ATOM 1491 O O . LEU A 1 187 ? 22.400 -3.465 32.115 1.00 43.53 186 LEU A O 1
ATOM 1496 N N . ARG A 1 188 ? 22.046 -5.181 33.548 1.00 40.35 187 ARG A N 1
ATOM 1497 C CA . ARG A 1 188 ? 23.011 -4.742 34.554 1.00 40.59 187 ARG A CA 1
ATOM 1498 C C . ARG A 1 188 ? 24.459 -4.838 34.029 1.00 44.77 187 ARG A C 1
ATOM 1499 O O . ARG A 1 188 ? 25.222 -3.881 34.171 1.00 45.04 187 ARG A O 1
ATOM 1507 N N . GLU A 1 189 ? 24.819 -5.979 33.392 1.00 40.52 188 GLU A N 1
ATOM 1508 C CA . GLU A 1 189 ? 26.168 -6.206 32.845 1.00 40.40 188 GLU A CA 1
ATOM 1509 C C . GLU A 1 189 ? 26.409 -5.459 31.512 1.00 41.87 188 GLU A C 1
ATOM 1510 O O . GLU A 1 189 ? 27.557 -5.305 31.098 1.00 41.90 188 GLU A O 1
ATOM 1516 N N . GLY A 1 190 ? 25.327 -5.050 30.845 1.00 36.53 189 GLY A N 1
ATOM 1517 C CA . GLY A 1 190 ? 25.393 -4.310 29.586 1.00 35.49 189 GLY A CA 1
ATOM 1518 C C . GLY A 1 190 ? 25.494 -5.174 28.341 1.00 40.62 189 GLY A C 1
ATOM 1519 O O . GLY A 1 190 ? 25.911 -4.695 27.280 1.00 40.19 189 GLY A O 1
ATOM 1520 N N . GLY A 1 191 ? 25.084 -6.437 28.459 1.00 38.02 190 GLY A N 1
ATOM 1521 C CA . GLY A 1 191 ? 25.138 -7.388 27.352 1.00 38.57 190 GLY A CA 1
ATOM 1522 C C . GLY A 1 191 ? 23.977 -7.294 26.377 1.00 41.91 190 GLY A C 1
ATOM 1523 O O . GLY A 1 191 ? 23.972 -7.991 25.355 1.00 41.70 190 GLY A O 1
ATOM 1524 N N . ILE A 1 192 ? 22.979 -6.423 26.676 1.00 37.45 191 ILE A N 1
ATOM 1525 C CA . ILE A 1 192 ? 21.785 -6.235 25.828 1.00 36.39 191 ILE A CA 1
ATOM 1526 C C . ILE A 1 192 ? 22.157 -5.803 24.390 1.00 37.92 191 ILE A C 1
ATOM 1527 O O . ILE A 1 192 ? 21.451 -6.149 23.436 1.00 37.24 191 ILE A O 1
ATOM 1532 N N . VAL A 1 193 ? 23.313 -5.117 24.244 1.00 33.43 192 VAL A N 1
ATOM 1533 C CA . VAL A 1 193 ? 23.831 -4.616 22.958 1.00 32.49 192 VAL A CA 1
ATOM 1534 C C . VAL A 1 193 ? 24.115 -5.735 21.943 1.00 36.54 192 VAL A C 1
ATOM 1535 O O . VAL A 1 193 ? 24.131 -5.479 20.734 1.00 36.49 192 VAL A O 1
ATOM 1539 N N . LEU A 1 194 ? 24.320 -6.975 22.432 1.00 33.07 193 LEU A N 1
ATOM 1540 C CA . LEU A 1 194 ? 24.605 -8.121 21.567 1.00 33.72 193 LEU A CA 1
ATOM 1541 C C . LEU A 1 194 ? 23.350 -8.646 20.852 1.00 37.83 193 LEU A C 1
ATOM 1542 O O . LEU A 1 194 ? 23.463 -9.488 19.958 1.00 37.97 193 LEU A O 1
ATOM 1547 N N . LEU A 1 195 ? 22.155 -8.150 21.245 1.00 34.51 194 LEU A N 1
ATOM 1548 C CA . LEU A 1 195 ? 20.882 -8.573 20.646 1.00 34.29 194 LEU A CA 1
ATOM 1549 C C . LEU A 1 195 ? 20.367 -7.568 19.591 1.00 39.08 194 LEU A C 1
ATOM 1550 O O . LEU A 1 195 ? 19.334 -7.818 18.965 1.00 37.75 194 LEU A O 1
ATOM 1555 N N . GLN A 1 196 ? 21.120 -6.455 19.365 1.00 37.00 195 GLN A N 1
ATOM 1556 C CA . GLN A 1 196 ? 20.775 -5.402 18.392 1.00 36.14 195 GLN A CA 1
ATOM 1557 C C . GLN A 1 196 ? 20.487 -5.929 16.950 1.00 40.74 195 GLN A C 1
ATOM 1558 O O . GLN A 1 196 ? 19.514 -5.478 16.346 1.00 40.47 195 GLN A O 1
ATOM 1561 N N . PRO A 1 197 ? 21.282 -6.886 16.377 1.00 37.65 196 PRO A N 1
ATOM 1562 C CA . PRO A 1 197 ? 20.970 -7.361 15.014 1.00 37.85 196 PRO A CA 1
ATOM 1563 C C . PRO A 1 197 ? 19.549 -7.930 14.876 1.00 40.40 196 PRO A C 1
ATOM 1564 O O . PRO A 1 197 ? 18.875 -7.645 13.890 1.00 41.00 196 PRO A O 1
ATOM 1568 N N . ALA A 1 198 ? 19.087 -8.708 15.872 1.00 33.88 197 ALA A N 1
ATOM 1569 C CA . ALA A 1 198 ? 17.739 -9.281 15.858 1.00 31.88 197 ALA A CA 1
ATOM 1570 C C . ALA A 1 198 ? 16.687 -8.212 16.172 1.00 31.53 197 ALA A C 1
ATOM 1571 O O . ALA A 1 198 ? 15.592 -8.237 15.610 1.00 30.38 197 ALA A O 1
ATOM 1581 N N . ARG A 1 200 ? 16.945 -4.913 15.542 1.00 30.55 199 ARG A N 1
ATOM 1582 C CA . ARG A 1 200 ? 16.860 -3.907 14.474 1.00 30.76 199 ARG A CA 1
ATOM 1583 C C . ARG A 1 200 ? 15.913 -4.314 13.340 1.00 35.50 199 ARG A C 1
ATOM 1584 O O . ARG A 1 200 ? 15.189 -3.461 12.818 1.00 35.42 199 ARG A O 1
ATOM 1592 N N . ARG A 1 201 ? 15.888 -5.620 12.973 1.00 32.28 200 ARG A N 1
ATOM 1593 C CA . ARG A 1 201 ? 14.991 -6.094 11.918 1.00 32.13 200 ARG A CA 1
ATOM 1594 C C . ARG A 1 201 ? 13.537 -5.981 12.344 1.00 35.10 200 ARG A C 1
ATOM 1595 O O . ARG A 1 201 ? 12.673 -5.760 11.497 1.00 36.09 200 ARG A O 1
ATOM 1603 N N . VAL A 1 202 ? 13.277 -6.034 13.675 1.00 29.21 201 VAL A N 1
ATOM 1604 C CA . VAL A 1 202 ? 11.941 -5.835 14.240 1.00 27.70 201 VAL A CA 1
ATOM 1605 C C . VAL A 1 202 ? 11.581 -4.340 14.138 1.00 31.81 201 VAL A C 1
ATOM 1606 O O . VAL A 1 202 ? 10.498 -4.000 13.653 1.00 31.01 201 VAL A O 1
ATOM 1610 N N . ILE A 1 203 ? 12.525 -3.451 14.529 1.00 28.78 202 ILE A N 1
ATOM 1611 C CA . ILE A 1 203 ? 12.348 -2.000 14.429 1.00 28.44 202 ILE A CA 1
ATOM 1612 C C . ILE A 1 203 ? 12.051 -1.596 12.979 1.00 33.07 202 ILE A C 1
ATOM 1613 O O . ILE A 1 203 ? 11.109 -0.835 12.744 1.00 33.62 202 ILE A O 1
ATOM 1618 N N . GLU A 1 204 ? 12.796 -2.180 12.000 1.00 29.02 203 GLU A N 1
ATOM 1619 C CA . GLU A 1 204 ? 12.578 -1.924 10.569 1.00 28.99 203 GLU A CA 1
ATOM 1620 C C . GLU A 1 204 ? 11.214 -2.465 10.111 1.00 31.59 203 GLU A C 1
ATOM 1621 O O . GLU A 1 204 ? 10.489 -1.767 9.402 1.00 31.09 203 GLU A O 1
ATOM 1627 N N . GLN A 1 205 ? 10.847 -3.692 10.561 1.00 27.53 204 GLN A N 1
ATOM 1628 C CA . GLN A 1 205 ? 9.545 -4.313 10.272 1.00 26.42 204 GLN A CA 1
ATOM 1629 C C . GLN A 1 205 ? 8.392 -3.429 10.772 1.00 29.45 204 GLN A C 1
ATOM 1630 O O . GLN A 1 205 ? 7.426 -3.219 10.042 1.00 29.72 204 GLN A O 1
ATOM 1636 N N . VAL A 1 206 ? 8.520 -2.884 12.009 1.00 25.04 205 VAL A N 1
ATOM 1637 C CA . VAL A 1 206 ? 7.516 -1.999 12.619 1.00 24.36 205 VAL A CA 1
ATOM 1638 C C . VAL A 1 206 ? 7.309 -0.738 11.774 1.00 29.81 205 VAL A C 1
ATOM 1639 O O . VAL A 1 206 ? 6.167 -0.383 11.473 1.00 29.79 205 VAL A O 1
ATOM 1643 N N . ILE A 1 207 ? 8.414 -0.083 11.365 1.00 27.23 206 ILE A N 1
ATOM 1644 C CA . ILE A 1 207 ? 8.361 1.123 10.528 1.00 27.51 206 ILE A CA 1
ATOM 1645 C C . ILE A 1 207 ? 7.749 0.818 9.146 1.00 32.12 206 ILE A C 1
ATOM 1646 O O . ILE A 1 207 ? 6.925 1.599 8.664 1.00 32.86 206 ILE A O 1
ATOM 1651 N N . ASP A 1 208 ? 8.096 -0.355 8.547 1.00 27.72 207 ASP A N 1
ATOM 1652 C CA . ASP A 1 208 ? 7.549 -0.782 7.247 1.00 27.43 207 ASP A CA 1
ATOM 1653 C C . ASP A 1 208 ? 6.025 -0.898 7.296 1.00 30.30 207 ASP A C 1
ATOM 1654 O O . ASP A 1 208 ? 5.350 -0.460 6.364 1.00 31.55 207 ASP A O 1
ATOM 1659 N N . ILE A 1 209 ? 5.481 -1.471 8.394 1.00 24.77 208 ILE A N 1
ATOM 1660 C CA . ILE A 1 209 ? 4.036 -1.619 8.583 1.00 24.08 208 ILE A CA 1
ATOM 1661 C C . ILE A 1 209 ? 3.365 -0.237 8.668 1.00 28.68 208 ILE A C 1
ATOM 1662 O O . ILE A 1 209 ? 2.387 0.017 7.955 1.00 29.03 208 ILE A O 1
ATOM 1667 N N . LEU A 1 210 ? 3.938 0.677 9.484 1.00 24.75 209 LEU A N 1
ATOM 1668 C CA . LEU A 1 210 ? 3.408 2.035 9.655 1.00 24.46 209 LEU A CA 1
ATOM 1669 C C . LEU A 1 210 ? 3.531 2.858 8.369 1.00 29.52 209 LEU A C 1
ATOM 1670 O O . LEU A 1 210 ? 2.625 3.632 8.044 1.00 29.89 209 LEU A O 1
ATOM 1675 N N . GLU A 1 211 ? 4.635 2.654 7.612 1.00 25.72 210 GLU A N 1
ATOM 1676 C CA . GLU A 1 211 ? 4.878 3.346 6.347 1.00 25.58 210 GLU A CA 1
ATOM 1677 C C . GLU A 1 211 ? 3.842 2.949 5.288 1.00 31.17 210 GLU A C 1
ATOM 1678 O O . GLU A 1 211 ? 3.212 3.826 4.696 1.00 32.11 210 GLU A O 1
ATOM 1684 N N . ARG A 1 212 ? 3.634 1.628 5.079 1.00 27.37 211 ARG A N 1
ATOM 1685 C CA . ARG A 1 212 ? 2.650 1.136 4.103 1.00 27.41 211 ARG A CA 1
ATOM 1686 C C . ARG A 1 212 ? 1.227 1.558 4.485 1.00 31.58 211 ARG A C 1
ATOM 1687 O O . ARG A 1 212 ? 0.410 1.847 3.609 1.00 33.30 211 ARG A O 1
ATOM 1695 N N . GLY A 1 213 ? 0.955 1.599 5.784 1.00 25.78 212 GLY A N 1
ATOM 1696 C CA . GLY A 1 213 ? -0.359 1.956 6.299 1.00 24.85 212 GLY A CA 1
ATOM 1697 C C . GLY A 1 213 ? -0.702 3.431 6.222 1.00 27.06 212 GLY A C 1
ATOM 1698 O O . GLY A 1 213 ? -1.882 3.783 6.140 1.00 27.52 212 GLY A O 1
ATOM 1707 N N . ARG A 1 215 ? 1.633 6.117 4.403 1.00 30.50 214 ARG A N 1
ATOM 1708 C CA . ARG A 1 215 ? 2.151 6.839 3.231 1.00 32.77 214 ARG A CA 1
ATOM 1709 C C . ARG A 1 215 ? 1.201 6.760 2.039 1.00 40.37 214 ARG A C 1
ATOM 1710 O O . ARG A 1 215 ? 0.556 5.731 1.831 1.00 39.72 214 ARG A O 1
ATOM 1718 N N . ARG A 1 216 ? 1.121 7.868 1.256 1.00 40.80 215 ARG A N 1
ATOM 1719 C CA . ARG A 1 216 ? 0.274 8.009 0.062 1.00 42.47 215 ARG A CA 1
ATOM 1720 C C . ARG A 1 216 ? 0.651 6.978 -1.003 1.00 48.24 215 ARG A C 1
ATOM 1721 O O . ARG A 1 216 ? 1.839 6.698 -1.202 1.00 47.07 215 ARG A O 1
ATOM 1729 N N . ARG A 1 217 ? -0.365 6.425 -1.698 1.00 47.52 216 ARG A N 1
ATOM 1730 C CA . ARG A 1 217 ? -0.172 5.430 -2.758 1.00 53.83 216 ARG A CA 1
ATOM 1731 C C . ARG A 1 217 ? 0.337 6.088 -4.043 1.00 62.14 216 ARG A C 1
ATOM 1732 O O . ARG A 1 217 ? -0.269 7.094 -4.484 1.00 59.72 216 ARG A O 1
ATOM 1735 N N . GLY B 1 1 ? 60.735 -29.277 2.723 1.00 65.29 0 GLY B N 1
ATOM 1736 C CA . GLY B 1 1 ? 61.402 -30.511 3.115 1.00 65.42 0 GLY B CA 1
ATOM 1737 C C . GLY B 1 1 ? 60.773 -31.761 2.526 1.00 66.95 0 GLY B C 1
ATOM 1738 O O . GLY B 1 1 ? 59.750 -31.686 1.836 1.00 65.19 0 GLY B O 1
ATOM 1747 N N . PRO B 1 3 ? 59.107 -35.830 2.943 1.00 54.94 2 PRO B N 1
ATOM 1748 C CA . PRO B 1 3 ? 58.322 -36.579 3.949 1.00 53.37 2 PRO B CA 1
ATOM 1749 C C . PRO B 1 3 ? 59.228 -37.444 4.817 1.00 56.48 2 PRO B C 1
ATOM 1750 O O . PRO B 1 3 ? 60.289 -37.881 4.355 1.00 57.31 2 PRO B O 1
ATOM 1754 N N . THR B 1 4 ? 58.828 -37.682 6.078 1.00 51.12 3 THR B N 1
ATOM 1755 C CA . THR B 1 4 ? 59.643 -38.455 7.019 1.00 51.56 3 THR B CA 1
ATOM 1756 C C . THR B 1 4 ? 59.804 -39.905 6.575 1.00 54.86 3 THR B C 1
ATOM 1757 O O . THR B 1 4 ? 58.985 -40.415 5.800 1.00 52.73 3 THR B O 1
ATOM 1761 N N . GLU B 1 5 ? 60.843 -40.585 7.100 1.00 52.66 4 GLU B N 1
ATOM 1762 C CA . GLU B 1 5 ? 61.076 -41.999 6.825 1.00 52.47 4 GLU B CA 1
ATOM 1763 C C . GLU B 1 5 ? 59.991 -42.861 7.465 1.00 56.14 4 GLU B C 1
ATOM 1764 O O . GLU B 1 5 ? 59.734 -43.965 6.995 1.00 56.23 4 GLU B O 1
ATOM 1770 N N . THR B 1 6 ? 59.307 -42.323 8.500 1.00 52.41 5 THR B N 1
ATOM 1771 C CA . THR B 1 6 ? 58.187 -42.996 9.168 1.00 51.63 5 THR B CA 1
ATOM 1772 C C . THR B 1 6 ? 57.025 -43.162 8.179 1.00 52.57 5 THR B C 1
ATOM 1773 O O . THR B 1 6 ? 56.400 -44.223 8.135 1.00 51.37 5 THR B O 1
ATOM 1777 N N . PHE B 1 7 ? 56.773 -42.120 7.354 1.00 48.17 6 PHE B N 1
ATOM 1778 C CA . PHE B 1 7 ? 55.745 -42.141 6.310 1.00 46.72 6 PHE B CA 1
ATOM 1779 C C . PHE B 1 7 ? 56.079 -43.181 5.239 1.00 51.42 6 PHE B C 1
ATOM 1780 O O . PHE B 1 7 ? 55.205 -43.953 4.838 1.00 50.63 6 PHE B O 1
ATOM 1788 N N . PHE B 1 8 ? 57.349 -43.206 4.784 1.00 49.16 7 PHE B N 1
ATOM 1789 C CA . PHE B 1 8 ? 57.802 -44.137 3.752 1.00 49.44 7 PHE B CA 1
ATOM 1790 C C . PHE B 1 8 ? 57.875 -45.575 4.248 1.00 55.22 7 PHE B C 1
ATOM 1791 O O . PHE B 1 8 ? 57.699 -46.501 3.450 1.00 55.08 7 PHE B O 1
ATOM 1799 N N . ASN B 1 9 ? 58.123 -45.771 5.561 1.00 53.07 8 ASN B N 1
ATOM 1800 C CA . ASN B 1 9 ? 58.223 -47.111 6.148 1.00 54.97 8 ASN B CA 1
ATOM 1801 C C . ASN B 1 9 ? 56.869 -47.676 6.603 1.00 60.88 8 ASN B C 1
ATOM 1802 O O . ASN B 1 9 ? 56.824 -48.765 7.180 1.00 61.50 8 ASN B O 1
ATOM 1807 N N . LEU B 1 10 ? 55.762 -46.957 6.309 1.00 58.24 9 LEU B N 1
ATOM 1808 C CA . LEU B 1 10 ? 54.405 -47.416 6.629 1.00 58.49 9 LEU B CA 1
ATOM 1809 C C . LEU B 1 10 ? 54.041 -48.645 5.786 1.00 65.87 9 LEU B C 1
ATOM 1810 O O . LEU B 1 10 ? 54.434 -48.713 4.615 1.00 65.42 9 LEU B O 1
ATOM 1815 N N . PRO B 1 11 ? 53.198 -49.579 6.309 1.00 64.84 10 PRO B N 1
ATOM 1816 C CA . PRO B 1 11 ? 52.727 -50.687 5.451 1.00 65.68 10 PRO B CA 1
ATOM 1817 C C . PRO B 1 11 ? 51.923 -50.136 4.271 1.00 68.65 10 PRO B C 1
ATOM 1818 O O . PRO B 1 11 ? 51.192 -49.155 4.440 1.00 67.48 10 PRO B O 1
ATOM 1822 N N . GLU B 1 12 ? 52.116 -50.714 3.062 1.00 65.27 11 GLU B N 1
ATOM 1823 C CA . GLU B 1 12 ? 51.500 -50.230 1.818 1.00 63.84 11 GLU B CA 1
ATOM 1824 C C . GLU B 1 12 ? 50.003 -49.905 1.936 1.00 66.33 11 GLU B C 1
ATOM 1825 O O . GLU B 1 12 ? 49.569 -48.865 1.436 1.00 64.89 11 GLU B O 1
ATOM 1831 N N . GLU B 1 13 ? 49.226 -50.771 2.615 1.00 63.22 12 GLU B N 1
ATOM 1832 C CA . GLU B 1 13 ? 47.782 -50.556 2.793 1.00 62.62 12 GLU B CA 1
ATOM 1833 C C . GLU B 1 13 ? 47.456 -49.301 3.615 1.00 64.55 12 GLU B C 1
ATOM 1834 O O . GLU B 1 13 ? 46.546 -48.549 3.248 1.00 63.89 12 GLU B O 1
ATOM 1840 N N . LYS B 1 14 ? 48.231 -49.048 4.694 1.00 59.69 13 LYS B N 1
ATOM 1841 C CA . LYS B 1 14 ? 48.051 -47.863 5.542 1.00 57.91 13 LYS B CA 1
ATOM 1842 C C . LYS B 1 14 ? 48.477 -46.574 4.826 1.00 59.27 13 LYS B C 1
ATOM 1843 O O . LYS B 1 14 ? 47.770 -45.566 4.910 1.00 57.96 13 LYS B O 1
ATOM 1846 N N . ARG B 1 15 ? 49.632 -46.607 4.121 1.00 54.70 14 ARG B N 1
ATOM 1847 C CA . ARG B 1 15 ? 50.143 -45.446 3.383 1.00 53.10 14 ARG B CA 1
ATOM 1848 C C . ARG B 1 15 ? 49.189 -45.045 2.239 1.00 54.81 14 ARG B C 1
ATOM 1849 O O . ARG B 1 15 ? 48.894 -43.857 2.082 1.00 53.60 14 ARG B O 1
ATOM 1857 N N . SER B 1 16 ? 48.677 -46.042 1.472 1.00 50.43 15 SER B N 1
ATOM 1858 C CA . SER B 1 16 ? 47.747 -45.805 0.354 1.00 48.97 15 SER B CA 1
ATOM 1859 C C . SER B 1 16 ? 46.439 -45.167 0.835 1.00 50.77 15 SER B C 1
ATOM 1860 O O . SER B 1 16 ? 45.894 -44.291 0.160 1.00 49.88 15 SER B O 1
ATOM 1862 N N . ARG B 1 17 ? 45.953 -45.592 2.012 1.00 46.64 16 ARG B N 1
ATOM 1863 C CA . ARG B 1 17 ? 44.731 -45.059 2.616 1.00 45.73 16 ARG B CA 1
ATOM 1864 C C . ARG B 1 17 ? 44.929 -43.583 3.025 1.00 45.20 16 ARG B C 1
ATOM 1865 O O . ARG B 1 17 ? 44.024 -42.767 2.827 1.00 43.40 16 ARG B O 1
ATOM 1873 N N . LEU B 1 18 ? 46.145 -43.240 3.535 1.00 39.61 17 LEU B N 1
ATOM 1874 C CA . LEU B 1 18 ? 46.512 -41.870 3.921 1.00 37.90 17 LEU B CA 1
ATOM 1875 C C . LEU B 1 18 ? 46.645 -40.955 2.689 1.00 40.18 17 LEU B C 1
ATOM 1876 O O . LEU B 1 18 ? 46.102 -39.848 2.692 1.00 38.65 17 LEU B O 1
ATOM 1881 N N . ILE B 1 19 ? 47.346 -41.430 1.630 1.00 36.91 18 ILE B N 1
ATOM 1882 C CA . ILE B 1 19 ? 47.517 -40.666 0.384 1.00 36.24 18 ILE B CA 1
ATOM 1883 C C . ILE B 1 19 ? 46.152 -40.330 -0.244 1.00 41.33 18 ILE B C 1
ATOM 1884 O O . ILE B 1 19 ? 45.934 -39.188 -0.655 1.00 40.42 18 ILE B O 1
ATOM 1889 N N . ASP B 1 20 ? 45.216 -41.306 -0.240 1.00 39.38 19 ASP B N 1
ATOM 1890 C CA . ASP B 1 20 ? 43.855 -41.125 -0.752 1.00 40.13 19 ASP B CA 1
ATOM 1891 C C . ASP B 1 20 ? 43.124 -39.993 0.009 1.00 44.20 19 ASP B C 1
ATOM 1892 O O . ASP B 1 20 ? 42.436 -39.181 -0.613 1.00 43.88 19 ASP B O 1
ATOM 1897 N N . VAL B 1 21 ? 43.299 -39.938 1.354 1.00 40.65 20 VAL B N 1
ATOM 1898 C CA . VAL B 1 21 ? 42.698 -38.905 2.207 1.00 40.47 20 VAL B CA 1
ATOM 1899 C C . VAL B 1 21 ? 43.356 -37.542 1.927 1.00 43.34 20 VAL B C 1
ATOM 1900 O O . VAL B 1 21 ? 42.649 -36.541 1.781 1.00 43.27 20 VAL B O 1
ATOM 1904 N N . LEU B 1 22 ? 44.708 -37.519 1.800 1.00 38.71 21 LEU B N 1
ATOM 1905 C CA . LEU B 1 22 ? 45.468 -36.295 1.492 1.00 37.95 21 LEU B CA 1
ATOM 1906 C C . LEU B 1 22 ? 45.094 -35.719 0.120 1.00 40.83 21 LEU B C 1
ATOM 1907 O O . LEU B 1 22 ? 44.980 -34.498 -0.021 1.00 40.41 21 LEU B O 1
ATOM 1912 N N . LEU B 1 23 ? 44.894 -36.596 -0.888 1.00 36.75 22 LEU B N 1
ATOM 1913 C CA . LEU B 1 23 ? 44.498 -36.165 -2.227 1.00 35.97 22 LEU B CA 1
ATOM 1914 C C . LEU B 1 23 ? 43.119 -35.502 -2.208 1.00 40.80 22 LEU B C 1
ATOM 1915 O O . LEU B 1 23 ? 42.975 -34.391 -2.721 1.00 40.58 22 LEU B O 1
ATOM 1920 N N . ASP B 1 24 ? 42.123 -36.150 -1.550 1.00 37.62 23 ASP B N 1
ATOM 1921 C CA . ASP B 1 24 ? 40.770 -35.607 -1.419 1.00 38.24 23 ASP B CA 1
ATOM 1922 C C . ASP B 1 24 ? 40.770 -34.238 -0.727 1.00 43.38 23 ASP B C 1
ATOM 1923 O O . ASP B 1 24 ? 40.187 -33.295 -1.253 1.00 43.57 23 ASP B O 1
ATOM 1928 N N . GLU B 1 25 ? 41.472 -34.120 0.419 1.00 40.10 24 GLU B N 1
ATOM 1929 C CA . GLU B 1 25 ? 41.548 -32.880 1.203 1.00 40.47 24 GLU B CA 1
ATOM 1930 C C . GLU B 1 25 ? 42.172 -31.702 0.424 1.00 45.16 24 GLU B C 1
ATOM 1931 O O . GLU B 1 25 ? 41.635 -30.591 0.461 1.00 45.11 24 GLU B O 1
ATOM 1937 N N . PHE B 1 26 ? 43.298 -31.940 -0.261 1.00 41.94 25 PHE B N 1
ATOM 1938 C CA . PHE B 1 26 ? 43.981 -30.887 -1.011 1.00 41.81 25 PHE B CA 1
ATOM 1939 C C . PHE B 1 26 ? 43.303 -30.533 -2.350 1.00 47.41 25 PHE B C 1
ATOM 1940 O O . PHE B 1 26 ? 43.500 -29.423 -2.858 1.00 47.53 25 PHE B O 1
ATOM 1948 N N . ALA B 1 27 ? 42.489 -31.453 -2.905 1.00 44.17 26 ALA B N 1
ATOM 1949 C CA . ALA B 1 27 ? 41.775 -31.195 -4.157 1.00 44.05 26 ALA B CA 1
ATOM 1950 C C . ALA B 1 27 ? 40.412 -30.531 -3.907 1.00 49.78 26 ALA B C 1
ATOM 1951 O O . ALA B 1 27 ? 39.984 -29.699 -4.706 1.00 49.76 26 ALA B O 1
ATOM 1953 N N . GLN B 1 28 ? 39.734 -30.900 -2.801 1.00 47.22 27 GLN B N 1
ATOM 1954 C CA . GLN B 1 28 ? 38.410 -30.369 -2.456 1.00 48.06 27 GLN B CA 1
ATOM 1955 C C . GLN B 1 28 ? 38.476 -29.017 -1.730 1.00 53.62 27 GLN B C 1
ATOM 1956 O O . GLN B 1 28 ? 37.454 -28.332 -1.628 1.00 54.82 27 GLN B O 1
ATOM 1962 N N . ASN B 1 29 ? 39.663 -28.643 -1.202 1.00 49.80 28 ASN B N 1
ATOM 1963 C CA . ASN B 1 29 ? 39.817 -27.401 -0.434 1.00 50.36 28 ASN B CA 1
ATOM 1964 C C . ASN B 1 29 ? 41.033 -26.583 -0.862 1.00 54.77 28 ASN B C 1
ATOM 1965 O O . ASN B 1 29 ? 42.026 -27.147 -1.343 1.00 52.67 28 ASN B O 1
ATOM 1970 N N . ASP B 1 30 ? 40.962 -25.238 -0.650 1.00 53.71 29 ASP B N 1
ATOM 1971 C CA A ASP B 1 30 ? 42.070 -24.308 -0.913 0.50 53.82 29 ASP B CA 1
ATOM 1972 C CA B ASP B 1 30 ? 42.077 -24.340 -0.935 0.50 53.87 29 ASP B CA 1
ATOM 1973 C C . ASP B 1 30 ? 43.161 -24.543 0.130 1.00 58.37 29 ASP B C 1
ATOM 1974 O O . ASP B 1 30 ? 42.850 -24.965 1.244 1.00 58.83 29 ASP B O 1
ATOM 1983 N N . TYR B 1 31 ? 44.437 -24.277 -0.220 1.00 55.17 30 TYR B N 1
ATOM 1984 C CA . TYR B 1 31 ? 45.569 -24.483 0.699 1.00 55.83 30 TYR B CA 1
ATOM 1985 C C . TYR B 1 31 ? 45.319 -23.964 2.140 1.00 61.43 30 TYR B C 1
ATOM 1986 O O . TYR B 1 31 ? 45.593 -24.685 3.105 1.00 61.15 30 TYR B O 1
ATOM 1995 N N . ASP B 1 32 ? 44.803 -22.727 2.276 1.00 59.39 31 ASP B N 1
ATOM 1996 C CA . ASP B 1 32 ? 44.532 -22.119 3.589 1.00 60.76 31 ASP B CA 1
ATOM 1997 C C . ASP B 1 32 ? 43.323 -22.754 4.301 1.00 63.65 31 ASP B C 1
ATOM 1998 O O . ASP B 1 32 ? 43.221 -22.665 5.525 1.00 64.78 31 ASP B O 1
ATOM 2003 N N . SER B 1 33 ? 42.420 -23.404 3.537 1.00 57.95 32 SER B N 1
ATOM 2004 C CA . SER B 1 33 ? 41.224 -24.052 4.089 1.00 57.35 32 SER B CA 1
ATOM 2005 C C . SER B 1 33 ? 41.457 -25.560 4.412 1.00 57.75 32 SER B C 1
ATOM 2006 O O . SER B 1 33 ? 40.542 -26.230 4.908 1.00 57.86 32 SER B O 1
ATOM 2009 N N . VAL B 1 34 ? 42.684 -26.078 4.146 1.00 50.65 33 VAL B N 1
ATOM 2010 C CA . VAL B 1 34 ? 43.044 -27.480 4.424 1.00 48.38 33 VAL B CA 1
ATOM 2011 C C . VAL B 1 34 ? 43.121 -27.721 5.939 1.00 50.49 33 VAL B C 1
ATOM 2012 O O . VAL B 1 34 ? 43.803 -26.975 6.652 1.00 50.71 33 VAL B O 1
ATOM 2016 N N . SER B 1 35 ? 42.391 -28.748 6.430 1.00 44.94 34 SER B N 1
ATOM 2017 C CA . SER B 1 35 ? 42.331 -29.085 7.852 1.00 44.83 34 SER B CA 1
ATOM 2018 C C . SER B 1 35 ? 43.122 -30.357 8.169 1.00 46.41 34 SER B C 1
ATOM 2019 O O . SER B 1 35 ? 42.797 -31.436 7.660 1.00 45.27 34 SER B O 1
ATOM 2022 N N . ILE B 1 36 ? 44.156 -30.227 9.025 1.00 41.74 35 ILE B N 1
ATOM 2023 C CA . ILE B 1 36 ? 44.997 -31.349 9.463 1.00 40.34 35 ILE B CA 1
ATOM 2024 C C . ILE B 1 36 ? 44.174 -32.347 10.306 1.00 45.18 35 ILE B C 1
ATOM 2025 O O . ILE B 1 36 ? 44.349 -33.556 10.167 1.00 44.61 35 ILE B O 1
ATOM 2030 N N . ASN B 1 37 ? 43.258 -31.832 11.152 1.00 43.30 36 ASN B N 1
ATOM 2031 C CA . ASN B 1 37 ? 42.392 -32.668 11.996 1.00 43.66 36 ASN B CA 1
ATOM 2032 C C . ASN B 1 37 ? 41.390 -33.467 11.169 1.00 46.31 36 ASN B C 1
ATOM 2033 O O . ASN B 1 37 ? 41.073 -34.597 11.534 1.00 45.71 36 ASN B O 1
ATOM 2038 N N . ARG B 1 38 ? 40.913 -32.894 10.035 1.00 42.49 37 ARG B N 1
ATOM 2039 C CA . ARG B 1 38 ? 40.005 -33.591 9.112 1.00 41.59 37 ARG B CA 1
ATOM 2040 C C . ARG B 1 38 ? 40.749 -34.751 8.429 1.00 42.89 37 ARG B C 1
ATOM 2041 O O . ARG B 1 38 ? 40.171 -35.821 8.236 1.00 42.31 37 ARG B O 1
ATOM 2049 N N . ILE B 1 39 ? 42.059 -34.559 8.148 1.00 38.01 38 ILE B N 1
ATOM 2050 C CA . ILE B 1 39 ? 42.916 -35.595 7.566 1.00 36.79 38 ILE B CA 1
ATOM 2051 C C . ILE B 1 39 ? 43.042 -36.787 8.523 1.00 41.07 38 ILE B C 1
ATOM 2052 O O . ILE B 1 39 ? 42.741 -37.916 8.134 1.00 40.49 38 ILE B O 1
ATOM 2057 N N . THR B 1 40 ? 43.438 -36.526 9.788 1.00 38.70 39 THR B N 1
ATOM 2058 C CA . THR B 1 40 ? 43.608 -37.576 10.801 1.00 39.36 39 THR B CA 1
ATOM 2059 C C . THR B 1 40 ? 42.298 -38.301 11.131 1.00 44.71 39 THR B C 1
ATOM 2060 O O . THR B 1 40 ? 42.310 -39.512 11.358 1.00 44.38 39 THR B O 1
ATOM 2064 N N . GLU B 1 41 ? 41.164 -37.567 11.113 1.00 42.49 40 GLU B N 1
ATOM 2065 C CA . GLU B 1 41 ? 39.836 -38.130 11.380 1.00 43.35 40 GLU B CA 1
ATOM 2066 C C . GLU B 1 41 ? 39.392 -39.075 10.237 1.00 46.83 40 GLU B C 1
ATOM 2067 O O . GLU B 1 41 ? 38.957 -40.199 10.507 1.00 46.64 40 GLU B O 1
ATOM 2073 N N . ARG B 1 42 ? 39.535 -38.625 8.963 1.00 42.06 41 ARG B N 1
ATOM 2074 C CA . ARG B 1 42 ? 39.171 -39.432 7.788 1.00 40.90 41 ARG B CA 1
ATOM 2075 C C . ARG B 1 42 ? 40.144 -40.595 7.556 1.00 43.81 41 ARG B C 1
ATOM 2076 O O . ARG B 1 42 ? 39.722 -41.656 7.092 1.00 43.92 41 ARG B O 1
ATOM 2081 N N . ALA B 1 43 ? 41.443 -40.402 7.883 1.00 39.04 42 ALA B N 1
ATOM 2082 C CA . ALA B 1 43 ? 42.458 -41.449 7.711 1.00 38.17 42 ALA B CA 1
ATOM 2083 C C . ALA B 1 43 ? 42.371 -42.511 8.809 1.00 43.24 42 ALA B C 1
ATOM 2084 O O . ALA B 1 43 ? 42.962 -43.583 8.677 1.00 42.99 42 ALA B O 1
ATOM 2086 N N . GLY B 1 44 ? 41.632 -42.203 9.876 1.00 41.43 43 GLY B N 1
ATOM 2087 C CA . GLY B 1 44 ? 41.458 -43.102 11.013 1.00 42.27 43 GLY B CA 1
ATOM 2088 C C . GLY B 1 44 ? 42.727 -43.272 11.816 1.00 46.18 43 GLY B C 1
ATOM 2089 O O . GLY B 1 44 ? 43.083 -44.394 12.188 1.00 47.17 43 GLY B O 1
ATOM 2090 N N . ILE B 1 45 ? 43.451 -42.156 12.046 1.00 41.26 44 ILE B N 1
ATOM 2091 C CA . ILE B 1 45 ? 44.710 -42.153 12.804 1.00 40.77 44 ILE B CA 1
ATOM 2092 C C . ILE B 1 45 ? 44.620 -41.223 14.020 1.00 44.52 44 ILE B C 1
ATOM 2093 O O . ILE B 1 45 ? 43.651 -40.472 14.145 1.00 44.17 44 ILE B O 1
ATOM 2098 N N . ALA B 1 46 ? 45.615 -41.291 14.929 1.00 41.75 45 ALA B N 1
ATOM 2099 C CA . ALA B 1 46 ? 45.636 -40.473 16.150 1.00 42.66 45 ALA B CA 1
ATOM 2100 C C . ALA B 1 46 ? 45.670 -38.979 15.848 1.00 46.32 45 ALA B C 1
ATOM 2101 O O . ALA B 1 46 ? 46.232 -38.563 14.832 1.00 44.76 45 ALA B O 1
ATOM 2103 N N . LYS B 1 47 ? 45.061 -38.168 16.729 1.00 43.86 46 LYS B N 1
ATOM 2104 C CA . LYS B 1 47 ? 45.073 -36.717 16.587 1.00 43.34 46 LYS B CA 1
ATOM 2105 C C . LYS B 1 47 ? 46.489 -36.195 16.897 1.00 47.55 46 LYS B C 1
ATOM 2106 O O . LYS B 1 47 ? 47.086 -36.580 17.911 1.00 48.07 46 LYS B O 1
ATOM 2112 N N . GLY B 1 48 ? 47.038 -35.411 15.969 1.00 43.26 47 GLY B N 1
ATOM 2113 C CA . GLY B 1 48 ? 48.384 -34.857 16.082 1.00 43.54 47 GLY B CA 1
ATOM 2114 C C . GLY B 1 48 ? 49.462 -35.730 15.466 1.00 47.32 47 GLY B C 1
ATOM 2115 O O . GLY B 1 48 ? 50.635 -35.347 15.459 1.00 47.81 47 GLY B O 1
ATOM 2116 N N . SER B 1 49 ? 49.071 -36.913 14.924 1.00 42.44 48 SER B N 1
ATOM 2117 C CA . SER B 1 49 ? 50.015 -37.879 14.342 1.00 41.39 48 SER B CA 1
ATOM 2118 C C . SER B 1 49 ? 50.461 -37.519 12.917 1.00 42.96 48 SER B C 1
ATOM 2119 O O . SER B 1 49 ? 51.390 -38.145 12.400 1.00 42.51 48 SER B O 1
ATOM 2122 N N . PHE B 1 50 ? 49.813 -36.502 12.286 1.00 37.75 49 PHE B N 1
ATOM 2123 C CA . PHE B 1 50 ? 50.182 -36.041 10.934 1.00 36.30 49 PHE B CA 1
ATOM 2124 C C . PHE B 1 50 ? 51.660 -35.631 10.887 1.00 41.19 49 PHE B C 1
ATOM 2125 O O . PHE B 1 50 ? 52.368 -35.980 9.943 1.00 39.69 49 PHE B O 1
ATOM 2133 N N . TYR B 1 51 ? 52.127 -34.931 11.939 1.00 40.29 50 TYR B N 1
ATOM 2134 C CA . TYR B 1 51 ? 53.485 -34.391 12.029 1.00 41.61 50 TYR B CA 1
ATOM 2135 C C . TYR B 1 51 ? 54.576 -35.460 12.181 1.00 47.58 50 TYR B C 1
ATOM 2136 O O . TYR B 1 51 ? 55.772 -35.140 12.126 1.00 48.07 50 TYR B O 1
ATOM 2145 N N . GLN B 1 52 ? 54.165 -36.735 12.279 1.00 44.20 51 GLN B N 1
ATOM 2146 C CA . GLN B 1 52 ? 55.086 -37.865 12.303 1.00 44.83 51 GLN B CA 1
ATOM 2147 C C . GLN B 1 52 ? 55.351 -38.357 10.868 1.00 48.01 51 GLN B C 1
ATOM 2148 O O . GLN B 1 52 ? 56.269 -39.147 10.648 1.00 48.92 51 GLN B O 1
ATOM 2154 N N . TYR B 1 53 ? 54.555 -37.869 9.893 1.00 42.36 52 TYR B N 1
ATOM 2155 C CA . TYR B 1 53 ? 54.692 -38.247 8.486 1.00 40.90 52 TYR B CA 1
ATOM 2156 C C . TYR B 1 53 ? 55.188 -37.074 7.642 1.00 44.56 52 TYR B C 1
ATOM 2157 O O . TYR B 1 53 ? 55.908 -37.278 6.668 1.00 43.92 52 TYR B O 1
ATOM 2166 N N . PHE B 1 54 ? 54.810 -35.843 8.028 1.00 42.10 53 PHE B N 1
ATOM 2167 C CA . PHE B 1 54 ? 55.217 -34.609 7.344 1.00 42.21 53 PHE B CA 1
ATOM 2168 C C . PHE B 1 54 ? 55.560 -33.548 8.388 1.00 48.41 53 PHE B C 1
ATOM 2169 O O . PHE B 1 54 ? 54.828 -33.400 9.361 1.00 48.64 53 PHE B O 1
ATOM 2177 N N . ALA B 1 55 ? 56.683 -32.826 8.204 1.00 46.75 54 ALA B N 1
ATOM 2178 C CA . ALA B 1 55 ? 57.115 -31.782 9.153 1.00 48.24 54 ALA B CA 1
ATOM 2179 C C . ALA B 1 55 ? 56.061 -30.674 9.301 1.00 51.66 54 ALA B C 1
ATOM 2180 O O . ALA B 1 55 ? 55.806 -30.219 10.416 1.00 52.57 54 ALA B O 1
ATOM 2182 N N . ASP B 1 56 ? 55.427 -30.272 8.181 1.00 46.76 55 ASP B N 1
ATOM 2183 C CA . ASP B 1 56 ? 54.365 -29.261 8.170 1.00 46.62 55 ASP B CA 1
ATOM 2184 C C . ASP B 1 56 ? 53.423 -29.462 6.966 1.00 49.67 55 ASP B C 1
ATOM 2185 O O . ASP B 1 56 ? 53.613 -30.405 6.188 1.00 48.44 55 ASP B O 1
ATOM 2190 N N . LYS B 1 57 ? 52.412 -28.578 6.816 1.00 46.32 56 LYS B N 1
ATOM 2191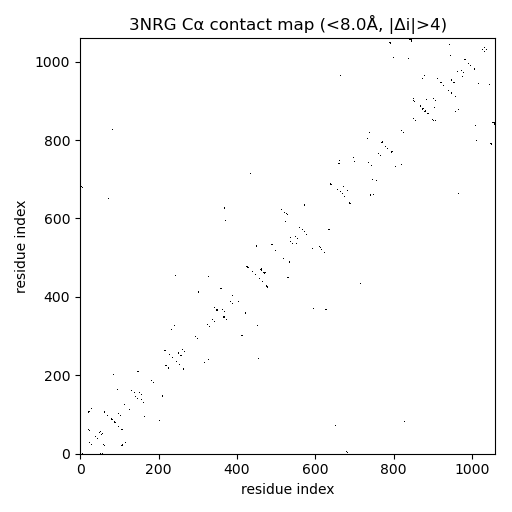 C CA . LYS B 1 57 ? 51.452 -28.639 5.713 1.00 44.82 56 LYS B CA 1
ATOM 2192 C C . LYS B 1 57 ? 52.130 -28.436 4.337 1.00 49.73 56 LYS B C 1
ATOM 2193 O O . LYS B 1 57 ? 51.776 -29.134 3.383 1.00 48.34 56 LYS B O 1
ATOM 2199 N N . LYS B 1 58 ? 53.109 -27.499 4.231 1.00 47.94 57 LYS B N 1
ATOM 2200 C CA . LYS B 1 58 ? 53.775 -27.248 2.943 1.00 47.63 57 LYS B CA 1
ATOM 2201 C C . LYS B 1 58 ? 54.606 -28.435 2.438 1.00 51.95 57 LYS B C 1
ATOM 2202 O O . LYS B 1 58 ? 54.575 -28.721 1.239 1.00 51.16 57 LYS B O 1
ATOM 2208 N N . ASP B 1 59 ? 55.284 -29.177 3.359 1.00 49.22 58 ASP B N 1
ATOM 2209 C CA . ASP B 1 59 ? 56.066 -30.377 2.995 1.00 48.92 58 ASP B CA 1
ATOM 2210 C C . ASP B 1 59 ? 55.163 -31.430 2.363 1.00 50.77 58 ASP B C 1
ATOM 2211 O O . ASP B 1 59 ? 55.575 -32.117 1.422 1.00 50.09 58 ASP B O 1
ATOM 2216 N N . CYS B 1 60 ? 53.914 -31.532 2.866 1.00 45.73 59 CYS B N 1
ATOM 2217 C CA . CYS B 1 60 ? 52.906 -32.450 2.353 1.00 43.91 59 CYS B CA 1
ATOM 2218 C C . CYS B 1 60 ? 52.390 -31.967 1.000 1.00 49.24 59 CYS B C 1
ATOM 2219 O O . CYS B 1 60 ? 52.239 -32.773 0.078 1.00 47.59 59 CYS B O 1
ATOM 2222 N N . TYR B 1 61 ? 52.130 -30.642 0.873 1.00 48.47 60 TYR B N 1
ATOM 2223 C CA . TYR B 1 61 ? 51.667 -30.053 -0.383 1.00 48.89 60 TYR B CA 1
ATOM 2224 C C . TYR B 1 61 ? 52.713 -30.226 -1.492 1.00 53.76 60 TYR B C 1
ATOM 2225 O O . TYR B 1 61 ? 52.354 -30.554 -2.623 1.00 52.37 60 TYR B O 1
ATOM 2234 N N . LEU B 1 62 ? 54.009 -30.017 -1.159 1.00 52.06 61 LEU B N 1
ATOM 2235 C CA . LEU B 1 62 ? 55.118 -30.193 -2.105 1.00 51.95 61 LEU B CA 1
ATOM 2236 C C . LEU B 1 62 ? 55.205 -31.636 -2.570 1.00 53.16 61 LEU B C 1
ATOM 2237 O O . LEU B 1 62 ? 55.472 -31.878 -3.743 1.00 53.07 61 LEU B O 1
ATOM 2242 N N . TYR B 1 63 ? 54.948 -32.599 -1.654 1.00 48.06 62 TYR B N 1
ATOM 2243 C CA . TYR B 1 63 ? 54.960 -34.030 -1.966 1.00 47.21 62 TYR B CA 1
ATOM 2244 C C . TYR B 1 63 ? 53.863 -34.387 -2.979 1.00 49.92 62 TYR B C 1
ATOM 2245 O O . TYR B 1 63 ? 54.107 -35.170 -3.894 1.00 49.18 62 TYR B O 1
ATOM 2254 N N . LEU B 1 64 ? 52.666 -33.807 -2.818 1.00 45.57 63 LEU B N 1
ATOM 2255 C CA . LEU B 1 64 ? 51.549 -34.062 -3.722 1.00 44.12 63 LEU B CA 1
ATOM 2256 C C . LEU B 1 64 ? 51.762 -33.397 -5.094 1.00 48.76 63 LEU B C 1
ATOM 2257 O O . LEU B 1 64 ? 51.387 -33.973 -6.118 1.00 47.69 63 LEU B O 1
ATOM 2262 N N . ILE B 1 65 ? 52.390 -32.201 -5.111 1.00 46.21 64 ILE B N 1
ATOM 2263 C CA . ILE B 1 65 ? 52.712 -31.488 -6.351 1.00 45.86 64 ILE B CA 1
ATOM 2264 C C . ILE B 1 65 ? 53.776 -32.267 -7.158 1.00 50.53 64 ILE B C 1
ATOM 2265 O O . ILE B 1 65 ? 53.608 -32.456 -8.372 1.00 49.54 64 ILE B O 1
ATOM 2270 N N . GLN B 1 66 ? 54.843 -32.760 -6.466 1.00 48.18 65 GLN B N 1
ATOM 2271 C CA A GLN B 1 66 ? 55.908 -33.553 -7.094 0.50 48.79 65 GLN B CA 1
ATOM 2272 C CA B GLN B 1 66 ? 55.892 -33.544 -7.121 0.50 48.68 65 GLN B CA 1
ATOM 2273 C C . GLN B 1 66 ? 55.367 -34.899 -7.583 1.00 52.42 65 GLN B C 1
ATOM 2274 O O . GLN B 1 66 ? 55.837 -35.423 -8.593 1.00 53.09 65 GLN B O 1
ATOM 2285 N N . LEU B 1 67 ? 54.364 -35.454 -6.864 1.00 48.47 66 LEU B N 1
ATOM 2286 C CA . LEU B 1 67 ? 53.724 -36.724 -7.214 1.00 47.66 66 LEU B CA 1
ATOM 2287 C C . LEU B 1 67 ? 52.948 -36.573 -8.528 1.00 50.61 66 LEU B C 1
ATOM 2288 O O . LEU B 1 67 ? 53.004 -37.458 -9.377 1.00 50.00 66 LEU B O 1
ATOM 2293 N N . GLY B 1 68 ? 52.290 -35.423 -8.700 1.00 46.96 67 GLY B N 1
ATOM 2294 C CA . GLY B 1 68 ? 51.552 -35.097 -9.915 1.00 46.14 67 GLY B CA 1
ATOM 2295 C C . GLY B 1 68 ? 52.461 -34.897 -11.112 1.00 50.54 67 GLY B C 1
ATOM 2296 O O . GLY B 1 68 ? 52.163 -35.382 -12.205 1.00 49.37 67 GLY B O 1
ATOM 2297 N N . ILE B 1 69 ? 53.593 -34.187 -10.906 1.00 48.31 68 ILE B N 1
ATOM 2298 C CA . ILE B 1 69 ? 54.597 -33.939 -11.949 1.00 48.69 68 ILE B CA 1
ATOM 2299 C C . ILE B 1 69 ? 55.220 -35.269 -12.427 1.00 54.16 68 ILE B C 1
ATOM 2300 O O . ILE B 1 69 ? 55.232 -35.540 -13.627 1.00 54.23 68 ILE B O 1
ATOM 2305 N N . GLU B 1 70 ? 55.678 -36.115 -11.480 1.00 51.98 69 GLU B N 1
ATOM 2306 C CA . GLU B 1 70 ? 56.281 -37.419 -11.796 1.00 53.39 69 GLU B CA 1
ATOM 2307 C C . GLU B 1 70 ? 55.291 -38.363 -12.497 1.00 57.97 69 GLU B C 1
ATOM 2308 O O . GLU B 1 70 ? 55.676 -39.059 -13.439 1.00 58.74 69 GLU B O 1
ATOM 2310 N N . GLN B 1 71 ? 54.011 -38.368 -12.043 1.00 53.50 70 GLN B N 1
ATOM 2311 C CA . GLN B 1 71 ? 52.948 -39.202 -12.623 1.00 52.43 70 GLN B CA 1
ATOM 2312 C C . GLN B 1 71 ? 52.624 -38.783 -14.057 1.00 54.97 70 GLN B C 1
ATOM 2313 O O . GLN B 1 71 ? 52.421 -39.646 -14.907 1.00 54.91 70 GLN B O 1
ATOM 2319 N N . LYS B 1 72 ? 52.578 -37.456 -14.326 1.00 50.35 71 LYS B N 1
ATOM 2320 C CA . LYS B 1 72 ? 52.268 -36.922 -15.657 1.00 49.67 71 LYS B CA 1
ATOM 2321 C C . LYS B 1 72 ? 53.371 -37.230 -16.660 1.00 54.55 71 LYS B C 1
ATOM 2322 O O . LYS B 1 72 ? 53.067 -37.609 -17.791 1.00 53.41 71 LYS B O 1
ATOM 2328 N N . THR B 1 73 ? 54.657 -37.092 -16.244 1.00 52.75 72 THR B N 1
ATOM 2329 C CA . THR B 1 73 ? 55.799 -37.383 -17.118 1.00 54.16 72 THR B CA 1
ATOM 2330 C C . THR B 1 73 ? 55.884 -38.879 -17.427 1.00 59.84 72 THR B C 1
ATOM 2331 O O . THR B 1 73 ? 56.162 -39.248 -18.565 1.00 60.28 72 THR B O 1
ATOM 2335 N N . ALA B 1 74 ? 55.601 -39.739 -16.421 1.00 57.04 73 ALA B N 1
ATOM 2336 C CA . ALA B 1 74 ? 55.595 -41.194 -16.596 1.00 58.31 73 ALA B CA 1
ATOM 2337 C C . ALA B 1 74 ? 54.432 -41.638 -17.496 1.00 62.78 73 ALA B C 1
ATOM 2338 O O . ALA B 1 74 ? 54.576 -42.601 -18.247 1.00 63.92 73 ALA B O 1
ATOM 2340 N N . PHE B 1 75 ? 53.284 -40.927 -17.423 1.00 58.02 74 PHE B N 1
ATOM 2341 C CA . PHE B 1 75 ? 52.106 -41.209 -18.246 1.00 57.24 74 PHE B CA 1
ATOM 2342 C C . PHE B 1 75 ? 52.390 -40.812 -19.698 1.00 61.82 74 PHE B C 1
ATOM 2343 O O . PHE B 1 75 ? 52.019 -41.533 -20.622 1.00 61.92 74 PHE B O 1
ATOM 2351 N N . LEU B 1 76 ? 53.071 -39.669 -19.880 1.00 58.54 75 LEU B N 1
ATOM 2352 C CA . LEU B 1 76 ? 53.456 -39.098 -21.171 1.00 58.47 75 LEU B CA 1
ATOM 2353 C C . LEU B 1 76 ? 54.441 -40.023 -21.918 1.00 64.38 75 LEU B C 1
ATOM 2354 O O . LEU B 1 76 ? 54.354 -40.153 -23.138 1.00 64.80 75 LEU B O 1
ATOM 2359 N N . ARG B 1 77 ? 55.353 -40.682 -21.178 1.00 62.04 76 ARG B N 1
ATOM 2360 C CA . ARG B 1 77 ? 56.356 -41.584 -21.760 1.00 63.68 76 ARG B CA 1
ATOM 2361 C C . ARG B 1 77 ? 55.800 -42.998 -22.017 1.00 68.50 76 ARG B C 1
ATOM 2362 O O . ARG B 1 77 ? 56.321 -43.711 -22.880 1.00 70.00 76 ARG B O 1
ATOM 2370 N N . GLN B 1 78 ? 54.766 -43.414 -21.255 1.00 63.83 77 GLN B N 1
ATOM 2371 C CA . GLN B 1 78 ? 54.155 -44.742 -21.420 1.00 64.28 77 GLN B CA 1
ATOM 2372 C C . GLN B 1 78 ? 53.108 -44.762 -22.536 1.00 66.27 77 GLN B C 1
ATOM 2373 O O . GLN B 1 78 ? 52.737 -45.839 -23.006 1.00 66.83 77 GLN B O 1
ATOM 2379 N N . THR B 1 79 ? 52.631 -43.571 -22.961 1.00 60.35 78 THR B N 1
ATOM 2380 C CA . THR B 1 79 ? 51.634 -43.448 -24.028 1.00 58.86 78 THR B CA 1
ATOM 2381 C C . THR B 1 79 ? 52.298 -43.661 -25.395 1.00 62.31 78 THR B C 1
ATOM 2382 O O . THR B 1 79 ? 53.356 -43.078 -25.654 1.00 61.75 78 THR B O 1
ATOM 2386 N N . PRO B 1 80 ? 51.689 -44.482 -26.299 1.00 59.25 79 PRO B N 1
ATOM 2387 C CA . PRO B 1 80 ? 52.275 -44.648 -27.643 1.00 60.42 79 PRO B CA 1
ATOM 2388 C C . PRO B 1 80 ? 52.422 -43.296 -28.354 1.00 63.03 79 PRO B C 1
ATOM 2389 O O . PRO B 1 80 ? 51.480 -42.494 -28.357 1.00 61.33 79 PRO B O 1
ATOM 2393 N N . PRO B 1 81 ? 53.634 -42.974 -28.867 1.00 59.55 80 PRO B N 1
ATOM 2394 C CA . PRO B 1 81 ? 53.843 -41.645 -29.473 1.00 57.99 80 PRO B CA 1
ATOM 2395 C C . PRO B 1 81 ? 53.088 -41.441 -30.780 1.00 60.04 80 PRO B C 1
ATOM 2396 O O . PRO B 1 81 ? 52.657 -42.412 -31.405 1.00 60.84 80 PRO B O 1
ATOM 2400 N N . ALA B 1 82 ? 52.942 -40.177 -31.203 1.00 54.01 81 ALA B N 1
ATOM 2401 C CA . ALA B 1 82 ? 52.260 -39.852 -32.450 1.00 53.32 81 ALA B CA 1
ATOM 2402 C C . ALA B 1 82 ? 53.154 -40.150 -33.649 1.00 57.28 81 ALA B C 1
ATOM 2403 O O . ALA B 1 82 ? 54.334 -39.783 -33.651 1.00 57.09 81 ALA B O 1
ATOM 2405 N N . SER B 1 83 ? 52.608 -40.855 -34.647 1.00 54.16 82 SER B N 1
ATOM 2406 C CA . SER B 1 83 ? 53.334 -41.175 -35.869 1.00 55.54 82 SER B CA 1
ATOM 2407 C C . SER B 1 83 ? 52.974 -40.128 -36.930 1.00 58.52 82 SER B C 1
ATOM 2408 O O . SER B 1 83 ? 52.197 -40.407 -37.854 1.00 59.18 82 SER B O 1
ATOM 2411 N N . THR B 1 84 ? 53.482 -38.890 -36.745 1.00 52.54 83 THR B N 1
ATOM 2412 C CA . THR B 1 84 ? 53.169 -37.758 -37.624 1.00 50.62 83 THR B CA 1
ATOM 2413 C C . THR B 1 84 ? 54.312 -36.722 -37.670 1.00 53.79 83 THR B C 1
ATOM 2414 O O . THR B 1 84 ? 55.171 -36.703 -36.788 1.00 53.83 83 THR B O 1
ATOM 2418 N N . THR B 1 85 ? 54.288 -35.841 -38.685 1.00 48.84 84 THR B N 1
ATOM 2419 C CA . THR B 1 85 ? 55.244 -34.737 -38.820 1.00 48.19 84 THR B CA 1
ATOM 2420 C C . THR B 1 85 ? 54.483 -33.401 -38.755 1.00 49.01 84 THR B C 1
ATOM 2421 O O . THR B 1 85 ? 55.097 -32.330 -38.757 1.00 49.99 84 THR B O 1
ATOM 2425 N N . ASP B 1 86 ? 53.140 -33.476 -38.699 1.00 41.29 85 ASP B N 1
ATOM 2426 C CA . ASP B 1 86 ? 52.256 -32.316 -38.656 1.00 38.09 85 ASP B CA 1
ATOM 2427 C C . ASP B 1 86 ? 52.114 -31.798 -37.226 1.00 38.58 85 ASP B C 1
ATOM 2428 O O . ASP B 1 86 ? 51.864 -32.587 -36.303 1.00 37.37 85 ASP B O 1
ATOM 2441 N N . PHE B 1 88 ? 49.726 -29.838 -35.923 1.00 29.55 87 PHE B N 1
ATOM 2442 C CA . PHE B 1 88 ? 48.352 -29.949 -35.441 1.00 28.16 87 PHE B CA 1
ATOM 2443 C C . PHE B 1 88 ? 47.949 -31.383 -35.116 1.00 33.97 87 PHE B C 1
ATOM 2444 O O . PHE B 1 88 ? 47.212 -31.608 -34.150 1.00 34.23 87 PHE B O 1
ATOM 2452 N N . ALA B 1 89 ? 48.496 -32.362 -35.857 1.00 30.55 88 ALA B N 1
ATOM 2453 C CA . ALA B 1 89 ? 48.263 -33.772 -35.568 1.00 30.14 88 ALA B CA 1
ATOM 2454 C C . ALA B 1 89 ? 48.961 -34.136 -34.251 1.00 33.25 88 ALA B C 1
ATOM 2455 O O . ALA B 1 89 ? 48.424 -34.921 -33.466 1.00 32.89 88 ALA B O 1
ATOM 2457 N N . TYR B 1 90 ? 50.136 -33.510 -33.985 1.00 28.85 89 TYR B N 1
ATOM 2458 C CA . TYR B 1 90 ? 50.869 -33.696 -32.737 1.00 27.98 89 TYR B CA 1
ATOM 2459 C C . TYR B 1 90 ? 50.133 -33.033 -31.577 1.00 29.17 89 TYR B C 1
ATOM 2460 O O . TYR B 1 90 ? 50.026 -33.628 -30.503 1.00 27.77 89 TYR B O 1
ATOM 2469 N N . LEU B 1 91 ? 49.635 -31.795 -31.785 1.00 25.05 90 LEU B N 1
ATOM 2470 C CA . LEU B 1 91 ? 48.903 -31.069 -30.745 1.00 24.04 90 LEU B CA 1
ATOM 2471 C C . LEU B 1 91 ? 47.641 -31.824 -30.326 1.00 29.13 90 LEU B C 1
ATOM 2472 O O . LEU B 1 91 ? 47.270 -31.793 -29.149 1.00 28.47 90 LEU B O 1
ATOM 2477 N N . ARG B 1 92 ? 47.001 -32.530 -31.293 1.00 26.92 91 ARG B N 1
ATOM 2478 C CA A ARG B 1 92 ? 45.815 -33.348 -31.019 0.50 26.88 91 ARG B CA 1
ATOM 2479 C CA B ARG B 1 92 ? 45.817 -33.343 -31.035 0.50 26.95 91 ARG B CA 1
ATOM 2480 C C . ARG B 1 92 ? 46.195 -34.472 -30.062 1.00 32.01 91 ARG B C 1
ATOM 2481 O O . ARG B 1 92 ? 45.509 -34.684 -29.059 1.00 31.45 91 ARG B O 1
ATOM 2496 N N . TRP B 1 93 ? 47.326 -35.162 -30.350 1.00 30.27 92 TRP B N 1
ATOM 2497 C CA . TRP B 1 93 ? 47.873 -36.238 -29.535 1.00 30.90 92 TRP B CA 1
ATOM 2498 C C . TRP B 1 93 ? 48.213 -35.718 -28.133 1.00 33.47 92 TRP B C 1
ATOM 2499 O O . TRP B 1 93 ? 47.848 -36.351 -27.144 1.00 32.60 92 TRP B O 1
ATOM 2510 N N . LEU B 1 94 ? 48.887 -34.541 -28.053 1.00 29.58 93 LEU B N 1
ATOM 2511 C CA . LEU B 1 94 ? 49.293 -33.922 -26.783 1.00 28.55 93 LEU B CA 1
ATOM 2512 C C . LEU B 1 94 ? 48.079 -33.481 -25.945 1.00 32.51 93 LEU B C 1
ATOM 2513 O O . LEU B 1 94 ? 48.100 -33.602 -24.717 1.00 33.22 93 LEU B O 1
ATOM 2518 N N . LEU B 1 95 ? 47.027 -32.980 -26.609 1.00 28.37 94 LEU B N 1
ATOM 2519 C CA . LEU B 1 95 ? 45.788 -32.570 -25.945 1.00 27.28 94 LEU B CA 1
ATOM 2520 C C . LEU B 1 95 ? 45.087 -33.794 -25.361 1.00 32.14 94 LEU B C 1
ATOM 2521 O O . LEU B 1 95 ? 44.625 -33.750 -24.220 1.00 31.19 94 LEU B O 1
ATOM 2526 N N . ASP B 1 96 ? 45.084 -34.914 -26.124 1.00 29.83 95 ASP B N 1
ATOM 2527 C CA . ASP B 1 96 ? 44.485 -36.181 -25.712 1.00 30.27 95 ASP B CA 1
ATOM 2528 C C . ASP B 1 96 ? 45.209 -36.772 -24.486 1.00 33.29 95 ASP B C 1
ATOM 2529 O O . ASP B 1 96 ? 44.549 -37.192 -23.539 1.00 33.46 95 ASP B O 1
ATOM 2534 N N . VAL B 1 97 ? 46.566 -36.760 -24.492 1.00 29.20 96 VAL B N 1
ATOM 2535 C CA . VAL B 1 97 ? 47.389 -37.274 -23.384 1.00 29.16 96 VAL B CA 1
ATOM 2536 C C . VAL B 1 97 ? 47.114 -36.494 -22.088 1.00 33.32 96 VAL B C 1
ATOM 2537 O O . VAL B 1 97 ? 46.920 -37.100 -21.031 1.00 33.55 96 VAL B O 1
ATOM 2541 N N . GLY B 1 98 ? 47.082 -35.164 -22.191 1.00 29.02 97 GLY B N 1
ATOM 2542 C CA . GLY B 1 98 ? 46.804 -34.287 -21.062 1.00 27.67 97 GLY B CA 1
ATOM 2543 C C . GLY B 1 98 ? 45.440 -34.530 -20.453 1.00 31.35 97 GLY B C 1
ATOM 2544 O O . GLY B 1 98 ? 45.300 -34.549 -19.230 1.00 31.95 97 GLY B O 1
ATOM 2545 N N . ILE B 1 99 ? 44.431 -34.756 -21.305 1.00 28.03 98 ILE B N 1
ATOM 2546 C CA . ILE B 1 99 ? 43.052 -35.021 -20.875 1.00 28.00 98 ILE B CA 1
ATOM 2547 C C . ILE B 1 99 ? 42.914 -36.420 -20.259 1.00 33.17 98 ILE B C 1
ATOM 2548 O O . ILE B 1 99 ? 42.238 -36.570 -19.237 1.00 33.56 98 ILE B O 1
ATOM 2553 N N . GLN B 1 100 ? 43.616 -37.429 -20.832 1.00 29.78 99 GLN B N 1
ATOM 2554 C CA . GLN B 1 100 ? 43.617 -38.797 -20.288 1.00 29.74 99 GLN B CA 1
ATOM 2555 C C . GLN B 1 100 ? 44.279 -38.851 -18.904 1.00 33.45 99 GLN B C 1
ATOM 2556 O O . GLN B 1 100 ? 43.803 -39.571 -18.034 1.00 32.96 99 GLN B O 1
ATOM 2562 N N . PHE B 1 101 ? 45.351 -38.053 -18.689 1.00 30.51 100 PHE B N 1
ATOM 2563 C CA . PHE B 1 101 ? 46.033 -37.994 -17.394 1.00 31.13 100 PHE B CA 1
ATOM 2564 C C . PHE B 1 101 ? 45.113 -37.409 -16.314 1.00 37.22 100 PHE B C 1
ATOM 2565 O O . PHE B 1 101 ? 45.127 -37.884 -15.170 1.00 37.62 100 PHE B O 1
ATOM 2573 N N . GLN B 1 102 ? 44.314 -36.374 -16.682 1.00 34.26 101 GLN B N 1
ATOM 2574 C CA A GLN B 1 102 ? 43.371 -35.736 -15.765 0.67 33.68 101 GLN B CA 1
ATOM 2575 C CA B GLN B 1 102 ? 43.372 -35.737 -15.763 0.33 33.91 101 GLN B CA 1
ATOM 2576 C C . GLN B 1 102 ? 42.260 -36.715 -15.356 1.00 39.01 101 GLN B C 1
ATOM 2577 O O . GLN B 1 102 ? 41.903 -36.780 -14.185 1.00 38.56 101 GLN B O 1
ATOM 2588 N N . PHE B 1 103 ? 41.725 -37.491 -16.318 1.00 36.85 102 PHE B N 1
ATOM 2589 C CA . PHE B 1 103 ? 40.650 -38.444 -16.019 1.00 38.15 102 PHE B CA 1
ATOM 2590 C C . PHE B 1 103 ? 41.116 -39.627 -15.162 1.00 42.81 102 PHE B C 1
ATOM 2591 O O . PHE B 1 103 ? 40.336 -40.137 -14.349 1.00 42.64 102 PHE B O 1
ATOM 2599 N N . HIS B 1 104 ? 42.386 -40.061 -15.335 1.00 39.90 103 HIS B N 1
ATOM 2600 C CA . HIS B 1 104 ? 42.934 -41.186 -14.571 1.00 40.71 103 HIS B CA 1
ATOM 2601 C C . HIS B 1 104 ? 43.514 -40.751 -13.223 1.00 42.70 103 HIS B C 1
ATOM 2602 O O . HIS B 1 104 ? 43.602 -41.564 -12.308 1.00 43.35 103 HIS B O 1
ATOM 2609 N N . ASN B 1 105 ? 43.870 -39.461 -13.089 1.00 36.72 104 ASN B N 1
ATOM 2610 C CA . ASN B 1 105 ? 44.386 -38.901 -11.835 1.00 35.12 104 ASN B CA 1
ATOM 2611 C C . ASN B 1 105 ? 43.666 -37.565 -11.534 1.00 36.76 104 ASN B C 1
ATOM 2612 O O . ASN B 1 105 ? 44.295 -36.506 -11.572 1.00 35.25 104 ASN B O 1
ATOM 2617 N N . PRO B 1 106 ? 42.328 -37.590 -11.270 1.00 33.22 105 PRO B N 1
ATOM 2618 C CA . PRO B 1 106 ? 41.586 -36.320 -11.119 1.00 32.78 105 PRO B CA 1
ATOM 2619 C C . PRO B 1 106 ? 41.997 -35.455 -9.946 1.00 38.79 105 PRO B C 1
ATOM 2620 O O . PRO B 1 106 ? 41.975 -34.227 -10.059 1.00 38.74 105 PRO B O 1
ATOM 2624 N N . ARG B 1 107 ? 42.352 -36.078 -8.814 1.00 35.87 106 ARG B N 1
ATOM 2625 C CA . ARG B 1 107 ? 42.728 -35.340 -7.618 1.00 35.35 106 ARG B CA 1
ATOM 2626 C C . ARG B 1 107 ? 44.110 -34.713 -7.754 1.00 38.55 106 ARG B C 1
ATOM 2627 O O . ARG B 1 107 ? 44.268 -33.538 -7.444 1.00 38.09 106 ARG B O 1
ATOM 2635 N N . LEU B 1 108 ? 45.085 -35.457 -8.315 1.00 35.63 107 LEU B N 1
ATOM 2636 C CA . LEU B 1 108 ? 46.427 -34.915 -8.587 1.00 36.00 107 LEU B CA 1
ATOM 2637 C C . LEU B 1 108 ? 46.341 -33.749 -9.579 1.00 40.94 107 LEU B C 1
ATOM 2638 O O . LEU B 1 108 ? 46.970 -32.711 -9.369 1.00 41.84 107 LEU B O 1
ATOM 2643 N N . ALA B 1 109 ? 45.519 -33.911 -10.633 1.00 37.23 108 ALA B N 1
ATOM 2644 C CA . ALA B 1 109 ? 45.306 -32.892 -11.654 1.00 37.23 108 ALA B CA 1
ATOM 2645 C C . ALA B 1 109 ? 44.642 -31.641 -11.084 1.00 41.88 108 ALA B C 1
ATOM 2646 O O . ALA B 1 109 ? 45.022 -30.528 -11.451 1.00 41.85 108 ALA B O 1
ATOM 2648 N N . GLN B 1 110 ? 43.655 -31.822 -10.174 1.00 38.78 109 GLN B N 1
ATOM 2649 C CA . GLN B 1 110 ? 42.948 -30.710 -9.533 1.00 38.69 109 GLN B CA 1
ATOM 2650 C C . GLN B 1 110 ? 43.886 -29.914 -8.607 1.00 42.54 109 GLN B C 1
ATOM 2651 O O . GLN B 1 110 ? 43.821 -28.682 -8.585 1.00 42.00 109 GLN B O 1
ATOM 2657 N N . ILE B 1 111 ? 44.786 -30.616 -7.881 1.00 39.36 110 ILE B N 1
ATOM 2658 C CA . ILE B 1 111 ? 45.774 -29.972 -7.004 1.00 39.80 110 ILE B CA 1
ATOM 2659 C C . ILE B 1 111 ? 46.758 -29.128 -7.851 1.00 43.93 110 ILE B C 1
ATOM 2660 O O . ILE B 1 111 ? 47.025 -27.971 -7.511 1.00 44.40 110 ILE B O 1
ATOM 2665 N N . ALA B 1 112 ? 47.223 -29.686 -8.992 1.00 39.61 111 ALA B N 1
ATOM 2666 C CA . ALA B 1 112 ? 48.117 -28.984 -9.921 1.00 39.39 111 ALA B CA 1
ATOM 2667 C C . ALA B 1 112 ? 47.403 -27.808 -10.606 1.00 43.59 111 ALA B C 1
ATOM 2668 O O . ALA B 1 112 ? 48.028 -26.782 -10.874 1.00 43.61 111 ALA B O 1
ATOM 2670 N N . TYR B 1 113 ? 46.086 -27.954 -10.864 1.00 40.15 112 TYR B N 1
ATOM 2671 C CA . TYR B 1 113 ? 45.272 -26.913 -11.487 1.00 40.16 112 TYR B CA 1
ATOM 2672 C C . TYR B 1 113 ? 45.087 -25.720 -10.550 1.00 46.19 112 TYR B C 1
ATOM 2673 O O . TYR B 1 113 ? 45.196 -24.568 -11.003 1.00 46.67 112 TYR B O 1
ATOM 2682 N N . LYS B 1 114 ? 44.799 -25.990 -9.231 1.00 43.20 113 LYS B N 1
ATOM 2683 C CA A LYS B 1 114 ? 44.606 -24.926 -8.246 0.50 43.96 113 LYS B CA 1
ATOM 2684 C CA B LYS B 1 114 ? 44.610 -24.929 -8.227 0.50 43.90 113 LYS B CA 1
ATOM 2685 C C . LYS B 1 114 ? 45.881 -24.115 -8.053 1.00 48.58 113 LYS B C 1
ATOM 2686 O O . LYS B 1 114 ? 45.807 -22.926 -7.768 1.00 49.73 113 LYS B O 1
ATOM 2697 N N . ALA B 1 115 ? 47.058 -24.757 -8.248 1.00 45.10 114 ALA B N 1
ATOM 2698 C CA . ALA B 1 115 ? 48.371 -24.111 -8.130 1.00 46.15 114 ALA B CA 1
ATOM 2699 C C . ALA B 1 115 ? 48.545 -22.954 -9.135 1.00 51.72 114 ALA B C 1
ATOM 2700 O O . ALA B 1 115 ? 49.338 -22.043 -8.891 1.00 52.48 114 ALA B O 1
ATOM 2702 N N . LEU B 1 116 ? 47.789 -22.985 -10.247 1.00 48.65 115 LEU B N 1
ATOM 2703 C CA . LEU B 1 116 ? 47.840 -21.942 -11.274 1.00 49.57 115 LEU B CA 1
ATOM 2704 C C . LEU B 1 116 ? 47.177 -20.632 -10.821 1.00 56.82 115 LEU B C 1
ATOM 2705 O O . LEU B 1 116 ? 47.428 -19.585 -11.424 1.00 56.76 115 LEU B O 1
ATOM 2710 N N . TYR B 1 117 ? 46.302 -20.692 -9.790 1.00 55.80 116 TYR B N 1
ATOM 2711 C CA . TYR B 1 117 ? 45.547 -19.519 -9.346 1.00 57.89 116 TYR B CA 1
ATOM 2712 C C . TYR B 1 117 ? 45.728 -19.205 -7.867 1.00 65.77 116 TYR B C 1
ATOM 2713 O O . TYR B 1 117 ? 45.873 -18.037 -7.505 1.00 67.42 116 TYR B O 1
ATOM 2722 N N . ASP B 1 118 ? 45.686 -20.233 -7.010 1.00 63.82 117 ASP B N 1
ATOM 2723 C CA . ASP B 1 118 ? 45.754 -20.054 -5.559 1.00 65.79 117 ASP B CA 1
ATOM 2724 C C . ASP B 1 118 ? 47.154 -19.692 -5.036 1.00 71.44 117 ASP B C 1
ATOM 2725 O O . ASP B 1 118 ? 48.171 -20.079 -5.632 1.00 70.46 117 ASP B O 1
ATOM 2730 N N . ASP B 1 119 ? 47.194 -18.944 -3.906 1.00 69.89 118 ASP B N 1
ATOM 2731 C CA . ASP B 1 119 ? 48.433 -18.565 -3.232 1.00 71.05 118 ASP B CA 1
ATOM 2732 C C . ASP B 1 119 ? 48.968 -19.774 -2.460 1.00 74.17 118 ASP B C 1
ATOM 2733 O O . ASP B 1 119 ? 48.602 -19.994 -1.291 1.00 74.37 118 ASP B O 1
ATOM 2735 N N . VAL B 1 120 ? 49.775 -20.598 -3.140 1.00 69.00 119 VAL B N 1
ATOM 2736 C CA . VAL B 1 120 ? 50.334 -21.814 -2.551 1.00 67.92 119 VAL B CA 1
ATOM 2737 C C . VAL B 1 120 ? 51.842 -21.671 -2.286 1.00 73.08 119 VAL B C 1
ATOM 2738 O O . VAL B 1 120 ? 52.531 -20.975 -3.034 1.00 73.26 119 VAL B O 1
ATOM 2742 N N . PRO B 1 121 ? 52.377 -22.279 -1.198 1.00 70.73 120 PRO B N 1
ATOM 2743 C CA . PRO B 1 121 ? 53.806 -22.112 -0.911 1.00 72.25 120 PRO B CA 1
ATOM 2744 C C . PRO B 1 121 ? 54.677 -23.107 -1.669 1.00 75.84 120 PRO B C 1
ATOM 2745 O O . PRO B 1 121 ? 55.016 -24.172 -1.147 1.00 75.25 120 PRO B O 1
ATOM 2749 N N . LEU B 1 122 ? 55.016 -22.766 -2.917 1.00 72.27 121 LEU B N 1
ATOM 2750 C CA . LEU B 1 122 ? 55.860 -23.597 -3.766 1.00 71.78 121 LEU B CA 1
ATOM 2751 C C . LEU B 1 122 ? 57.173 -22.877 -4.079 1.00 77.04 121 LEU B C 1
ATOM 2752 O O . LEU B 1 122 ? 57.190 -21.644 -4.174 1.00 77.79 121 LEU B O 1
ATOM 2757 N N . PRO B 1 123 ? 58.290 -23.622 -4.274 1.00 73.52 122 PRO B N 1
ATOM 2758 C CA . PRO B 1 123 ? 59.561 -22.953 -4.605 1.00 75.09 122 PRO B CA 1
ATOM 2759 C C . PRO B 1 123 ? 59.515 -22.251 -5.965 1.00 79.15 122 PRO B C 1
ATOM 2760 O O . PRO B 1 123 ? 58.730 -22.637 -6.842 1.00 77.26 122 PRO B O 1
ATOM 2764 N N . ALA B 1 124 ? 60.353 -21.211 -6.136 1.00 77.33 123 ALA B N 1
ATOM 2765 C CA . ALA B 1 124 ? 60.424 -20.416 -7.370 1.00 77.08 123 ALA B CA 1
ATOM 2766 C C . ALA B 1 124 ? 60.585 -21.287 -8.634 1.00 78.97 123 ALA B C 1
ATOM 2767 O O . ALA B 1 124 ? 59.894 -21.042 -9.632 1.00 77.28 123 ALA B O 1
ATOM 2769 N N . GLU B 1 125 ? 61.490 -22.315 -8.579 1.00 75.58 124 GLU B N 1
ATOM 2770 C CA A GLU B 1 125 ? 61.744 -23.219 -9.706 0.50 74.50 124 GLU B CA 1
ATOM 2771 C CA B GLU B 1 125 ? 61.751 -23.223 -9.706 0.50 74.50 124 GLU B CA 1
ATOM 2772 C C . GLU B 1 125 ? 60.506 -24.055 -10.065 1.00 75.43 124 GLU B C 1
ATOM 2773 O O . GLU B 1 125 ? 60.218 -24.255 -11.249 1.00 73.73 124 GLU B O 1
ATOM 2784 N N . THR B 1 126 ? 59.758 -24.515 -9.039 1.00 70.74 125 THR B N 1
ATOM 2785 C CA . THR B 1 126 ? 58.545 -25.314 -9.220 1.00 68.33 125 THR B CA 1
ATOM 2786 C C . THR B 1 126 ? 57.410 -24.432 -9.761 1.00 70.76 125 THR B C 1
ATOM 2787 O O . THR B 1 126 ? 56.723 -24.829 -10.702 1.00 69.14 125 THR B O 1
ATOM 2799 N N . GLN B 1 128 ? 57.604 -21.639 -11.581 1.00 64.78 127 GLN B N 1
ATOM 2800 C CA . GLN B 1 128 ? 57.871 -21.291 -12.980 1.00 64.20 127 GLN B CA 1
ATOM 2801 C C . GLN B 1 128 ? 57.443 -22.419 -13.939 1.00 64.47 127 GLN B C 1
ATOM 2802 O O . GLN B 1 128 ? 56.823 -22.145 -14.967 1.00 63.21 127 GLN B O 1
ATOM 2808 N N . VAL B 1 129 ? 57.740 -23.683 -13.579 1.00 59.02 128 VAL B N 1
ATOM 2809 C CA . VAL B 1 129 ? 57.373 -24.851 -14.390 1.00 56.59 128 VAL B CA 1
ATOM 2810 C C . VAL B 1 129 ? 55.843 -25.030 -14.447 1.00 55.63 128 VAL B C 1
ATOM 2811 O O . VAL B 1 129 ? 55.296 -25.245 -15.529 1.00 54.66 128 VAL B O 1
ATOM 2815 N N . ILE B 1 130 ? 55.157 -24.890 -13.290 1.00 49.53 129 ILE B N 1
ATOM 2816 C CA . ILE B 1 130 ? 53.695 -25.028 -13.196 1.00 46.88 129 ILE B CA 1
ATOM 2817 C C . ILE B 1 130 ? 52.957 -23.938 -13.991 1.00 49.24 129 ILE B C 1
ATOM 2818 O O . ILE B 1 130 ? 52.076 -24.258 -14.789 1.00 48.27 129 ILE B O 1
ATOM 2823 N N . ARG B 1 131 ? 53.333 -22.662 -13.792 1.00 45.74 130 ARG B N 1
ATOM 2824 C CA . ARG B 1 131 ? 52.620 -21.527 -14.376 1.00 45.03 130 ARG B CA 1
ATOM 2825 C C . ARG B 1 131 ? 53.109 -21.043 -15.761 1.00 49.40 130 ARG B C 1
ATOM 2826 O O . ARG B 1 131 ? 52.356 -20.352 -16.449 1.00 48.63 130 ARG B O 1
ATOM 2834 N N . HIS B 1 132 ? 54.358 -21.382 -16.167 1.00 46.32 131 HIS B N 1
ATOM 2835 C CA . HIS B 1 132 ? 54.904 -20.881 -17.446 1.00 46.32 131 HIS B CA 1
ATOM 2836 C C . HIS B 1 132 ? 55.560 -21.961 -18.334 1.00 49.15 131 HIS B C 1
ATOM 2837 O O . HIS B 1 132 ? 55.937 -21.670 -19.475 1.00 48.86 131 HIS B O 1
ATOM 2844 N N . GLY B 1 133 ? 55.669 -23.187 -17.814 1.00 44.21 132 GLY B N 1
ATOM 2845 C CA . GLY B 1 133 ? 56.294 -24.302 -18.522 1.00 42.90 132 GLY B CA 1
ATOM 2846 C C . GLY B 1 133 ? 55.630 -24.663 -19.839 1.00 43.16 132 GLY B C 1
ATOM 2847 O O . GLY B 1 133 ? 56.295 -24.700 -20.880 1.00 42.97 132 GLY B O 1
ATOM 2848 N N . SER B 1 134 ? 54.305 -24.938 -19.803 1.00 36.86 133 SER B N 1
ATOM 2849 C CA . SER B 1 134 ? 53.535 -25.312 -20.999 1.00 34.82 133 SER B CA 1
ATOM 2850 C C . SER B 1 134 ? 53.475 -24.179 -22.047 1.00 37.83 133 SER B C 1
ATOM 2851 O O . SER B 1 134 ? 53.666 -24.440 -23.237 1.00 36.91 133 SER B O 1
ATOM 2854 N N . PHE B 1 135 ? 53.277 -22.915 -21.594 1.00 34.09 134 PHE B N 1
ATOM 2855 C CA . PHE B 1 135 ? 53.256 -21.740 -22.482 1.00 33.80 134 PHE B CA 1
ATOM 2856 C C . PHE B 1 135 ? 54.567 -21.635 -23.282 1.00 37.91 134 PHE B C 1
ATOM 2857 O O . PHE B 1 135 ? 54.536 -21.400 -24.493 1.00 37.10 134 PHE B O 1
ATOM 2865 N N . ALA B 1 136 ? 55.716 -21.808 -22.595 1.00 35.40 135 ALA B N 1
ATOM 2866 C CA . ALA B 1 136 ? 57.043 -21.741 -23.209 1.00 36.53 135 ALA B CA 1
ATOM 2867 C C . ALA B 1 136 ? 57.226 -22.822 -24.289 1.00 39.07 135 ALA B C 1
ATOM 2868 O O . ALA B 1 136 ? 57.847 -22.557 -25.326 1.00 39.34 135 ALA B O 1
ATOM 2870 N N . TYR B 1 137 ? 56.659 -24.030 -24.058 1.00 33.69 136 TYR B N 1
ATOM 2871 C CA . TYR B 1 137 ? 56.736 -25.132 -25.021 1.00 33.08 136 TYR B CA 1
ATOM 2872 C C . TYR B 1 137 ? 55.907 -24.832 -26.285 1.00 34.13 136 TYR B C 1
ATOM 2873 O O . TYR B 1 137 ? 56.397 -25.030 -27.401 1.00 33.56 136 TYR B O 1
ATOM 2882 N N . PHE B 1 138 ? 54.671 -24.314 -26.108 1.00 28.63 137 PHE B N 1
ATOM 2883 C CA . PHE B 1 138 ? 53.806 -23.943 -27.230 1.00 27.23 137 PHE B CA 1
ATOM 2884 C C . PHE B 1 138 ? 54.429 -22.832 -28.074 1.00 33.17 137 PHE B C 1
ATOM 2885 O O . PHE B 1 138 ? 54.362 -22.892 -29.305 1.00 33.35 137 PHE B O 1
ATOM 2893 N N . LYS B 1 139 ? 55.073 -21.838 -27.417 1.00 30.64 138 LYS B N 1
ATOM 2894 C CA . LYS B 1 139 ? 55.751 -20.733 -28.108 1.00 31.86 138 LYS B CA 1
ATOM 2895 C C . LYS B 1 139 ? 56.880 -21.270 -28.999 1.00 38.94 138 LYS B C 1
ATOM 2896 O O . LYS B 1 139 ? 57.022 -20.834 -30.142 1.00 39.26 138 LYS B O 1
ATOM 2902 N N . GLN B 1 140 ? 57.636 -22.264 -28.492 1.00 37.42 139 GLN B N 1
ATOM 2903 C CA . GLN B 1 140 ? 58.715 -22.920 -29.238 1.00 38.62 139 GLN B CA 1
ATOM 2904 C C . GLN B 1 140 ? 58.152 -23.635 -30.483 1.00 41.65 139 GLN B C 1
ATOM 2905 O O . GLN B 1 140 ? 58.717 -23.502 -31.570 1.00 42.38 139 GLN B O 1
ATOM 2911 N N . LEU B 1 141 ? 57.008 -24.352 -30.325 1.00 37.07 140 LEU B N 1
ATOM 2912 C CA . LEU B 1 141 ? 56.351 -25.065 -31.431 1.00 36.65 140 LEU B CA 1
ATOM 2913 C C . LEU B 1 141 ? 55.839 -24.103 -32.500 1.00 41.43 140 LEU B C 1
ATOM 2914 O O . LEU B 1 141 ? 55.985 -24.380 -33.693 1.00 42.26 140 LEU B O 1
ATOM 2919 N N . VAL B 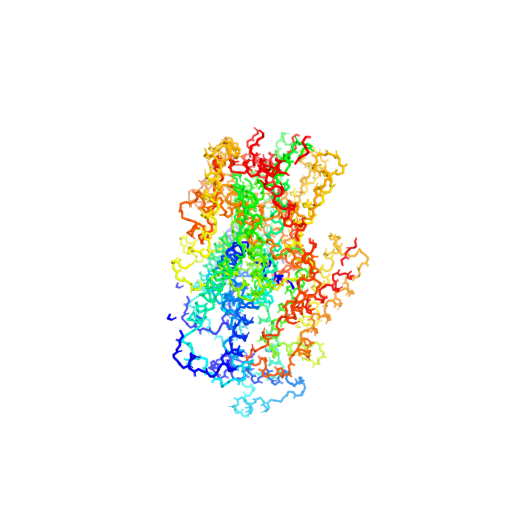1 142 ? 55.227 -22.973 -32.074 1.00 36.96 141 VAL B N 1
ATOM 2920 C CA . VAL B 1 142 ? 54.699 -21.963 -33.000 1.00 36.15 141 VAL B CA 1
ATOM 2921 C C . VAL B 1 142 ? 55.845 -21.277 -33.763 1.00 40.72 141 VAL B C 1
ATOM 2922 O O . VAL B 1 142 ? 55.746 -21.099 -34.979 1.00 41.34 141 VAL B O 1
ATOM 2926 N N . GLU B 1 143 ? 56.958 -20.959 -33.063 1.00 37.52 142 GLU B N 1
ATOM 2927 C CA . GLU B 1 143 ? 58.144 -20.347 -33.690 1.00 38.66 142 GLU B CA 1
ATOM 2928 C C . GLU B 1 143 ? 58.747 -21.270 -34.748 1.00 43.69 142 GLU B C 1
ATOM 2929 O O . GLU B 1 143 ? 59.156 -20.797 -35.812 1.00 44.78 142 GLU B O 1
ATOM 2935 N N . GLN B 1 144 ? 58.730 -22.601 -34.484 1.00 39.50 143 GLN B N 1
ATOM 2936 C CA . GLN B 1 144 ? 59.193 -23.625 -35.431 1.00 39.54 143 GLN B CA 1
ATOM 2937 C C . GLN B 1 144 ? 58.299 -23.671 -36.680 1.00 41.92 143 GLN B C 1
ATOM 2938 O O . GLN B 1 144 ? 58.809 -23.699 -37.799 1.00 42.65 143 GLN B O 1
ATOM 2944 N N . GLY B 1 145 ? 56.979 -23.629 -36.468 1.00 37.16 144 GLY B N 1
ATOM 2945 C CA . GLY B 1 145 ? 55.979 -23.650 -37.537 1.00 36.56 144 GLY B CA 1
ATOM 2946 C C . GLY B 1 145 ? 56.013 -22.435 -38.445 1.00 42.36 144 GLY B C 1
ATOM 2947 O O . GLY B 1 145 ? 55.767 -22.552 -39.649 1.00 42.82 144 GLY B O 1
ATOM 2948 N N . ILE B 1 146 ? 56.311 -21.251 -37.877 1.00 40.35 145 ILE B N 1
ATOM 2949 C CA . ILE B 1 146 ? 56.447 -20.011 -38.661 1.00 41.40 145 ILE B CA 1
ATOM 2950 C C . ILE B 1 146 ? 57.731 -20.089 -39.507 1.00 47.60 145 ILE B C 1
ATOM 2951 O O . ILE B 1 146 ? 57.714 -19.731 -40.687 1.00 47.22 145 ILE B O 1
ATOM 2956 N N . ALA B 1 147 ? 58.833 -20.599 -38.899 1.00 45.74 146 ALA B N 1
ATOM 2957 C CA . ALA B 1 147 ? 60.137 -20.740 -39.550 1.00 47.55 146 ALA B CA 1
ATOM 2958 C C . ALA B 1 147 ? 60.091 -21.661 -40.772 1.00 51.51 146 ALA B C 1
ATOM 2959 O O . ALA B 1 147 ? 60.697 -21.339 -41.793 1.00 52.94 146 ALA B O 1
ATOM 2961 N N . ASP B 1 148 ? 59.359 -22.800 -40.679 1.00 46.44 147 ASP B N 1
ATOM 2962 C CA . ASP B 1 148 ? 59.264 -23.753 -41.792 1.00 46.24 147 ASP B CA 1
ATOM 2963 C C . ASP B 1 148 ? 58.141 -23.434 -42.809 1.00 48.88 147 ASP B C 1
ATOM 2964 O O . ASP B 1 148 ? 57.894 -24.223 -43.725 1.00 48.73 147 ASP B O 1
ATOM 2969 N N . GLY B 1 149 ? 57.507 -22.272 -42.650 1.00 44.39 148 GLY B N 1
ATOM 2970 C CA . GLY B 1 149 ? 56.492 -21.776 -43.578 1.00 43.30 148 GLY B CA 1
ATOM 2971 C C . GLY B 1 149 ? 55.141 -22.467 -43.529 1.00 46.13 148 GLY B C 1
ATOM 2972 O O . GLY B 1 149 ? 54.301 -22.235 -44.404 1.00 45.52 148 GLY B O 1
ATOM 2973 N N . SER B 1 150 ? 54.901 -23.302 -42.500 1.00 42.27 149 SER B N 1
ATOM 2974 C CA . SER B 1 150 ? 53.614 -23.988 -42.358 1.00 40.85 149 SER B CA 1
ATOM 2975 C C . SER B 1 150 ? 52.539 -23.076 -41.736 1.00 44.70 149 SER B C 1
ATOM 2976 O O . SER B 1 150 ? 51.363 -23.213 -42.062 1.00 44.40 149 SER B O 1
ATOM 2979 N N . LEU B 1 151 ? 52.947 -22.142 -40.847 1.00 40.62 150 LEU B N 1
ATOM 2980 C CA . LEU B 1 151 ? 52.012 -21.223 -40.191 1.00 39.05 150 LEU B CA 1
ATOM 2981 C C . LEU B 1 151 ? 51.996 -19.848 -40.860 1.00 44.60 150 LEU B C 1
ATOM 2982 O O . LEU B 1 151 ? 52.903 -19.526 -41.635 1.00 45.13 150 LEU B O 1
ATOM 2987 N N . VAL B 1 152 ? 50.962 -19.027 -40.543 1.00 41.54 151 VAL B N 1
ATOM 2988 C CA . VAL B 1 152 ? 50.819 -17.660 -41.066 1.00 42.31 151 VAL B CA 1
ATOM 2989 C C . VAL B 1 152 ? 52.105 -16.852 -40.754 1.00 48.25 151 VAL B C 1
ATOM 2990 O O . VAL B 1 152 ? 52.580 -16.881 -39.621 1.00 47.88 151 VAL B O 1
ATOM 2994 N N . PRO B 1 153 ? 52.734 -16.211 -41.772 1.00 47.00 152 PRO B N 1
ATOM 2995 C CA . PRO B 1 153 ? 54.022 -15.526 -41.524 1.00 48.20 152 PRO B CA 1
ATOM 2996 C C . PRO B 1 153 ? 53.971 -14.384 -40.502 1.00 51.82 152 PRO B C 1
ATOM 2997 O O . PRO B 1 153 ? 54.926 -14.209 -39.745 1.00 52.33 152 PRO B O 1
ATOM 3001 N N . ASP B 1 154 ? 52.858 -13.619 -40.468 1.00 47.35 153 ASP B N 1
ATOM 3002 C CA . ASP B 1 154 ? 52.706 -12.467 -39.560 1.00 47.56 153 ASP B CA 1
ATOM 3003 C C . ASP B 1 154 ? 52.214 -12.856 -38.143 1.00 48.60 153 ASP B C 1
ATOM 3004 O O . ASP B 1 154 ? 52.009 -11.973 -37.301 1.00 48.98 153 ASP B O 1
ATOM 3009 N N . LEU B 1 155 ? 52.047 -14.170 -37.879 1.00 41.33 154 LEU B N 1
ATOM 3010 C CA . LEU B 1 155 ? 51.552 -14.680 -36.599 1.00 38.75 154 LEU B CA 1
ATOM 3011 C C . LEU B 1 155 ? 52.489 -14.345 -35.436 1.00 42.70 154 LEU B C 1
ATOM 3012 O O . LEU B 1 155 ? 53.698 -14.539 -35.542 1.00 43.90 154 LEU B O 1
ATOM 3017 N N . ASP B 1 156 ? 51.928 -13.824 -34.334 1.00 38.03 155 ASP B N 1
ATOM 3018 C CA . ASP B 1 156 ? 52.694 -13.542 -33.128 1.00 38.18 155 ASP B CA 1
ATOM 3019 C C . ASP B 1 156 ? 52.757 -14.824 -32.293 1.00 40.84 155 ASP B C 1
ATOM 3020 O O . ASP B 1 156 ? 51.714 -15.340 -31.879 1.00 39.27 155 ASP B O 1
ATOM 3025 N N . ALA B 1 157 ? 53.971 -15.384 -32.125 1.00 37.84 156 ALA B N 1
ATOM 3026 C CA . ALA B 1 157 ? 54.188 -16.647 -31.403 1.00 36.71 156 ALA B CA 1
ATOM 3027 C C . ALA B 1 157 ? 53.676 -16.607 -29.965 1.00 37.95 156 ALA B C 1
ATOM 3028 O O . ALA B 1 157 ? 53.073 -17.578 -29.507 1.00 36.38 156 ALA B O 1
ATOM 3030 N N . ASP B 1 158 ? 53.910 -15.486 -29.255 1.00 33.74 157 ASP B N 1
ATOM 3031 C CA . ASP B 1 158 ? 53.460 -15.314 -27.871 1.00 33.01 157 ASP B CA 1
ATOM 3032 C C . ASP B 1 158 ? 51.921 -15.386 -27.776 1.00 34.10 157 ASP B C 1
ATOM 3033 O O . ASP B 1 158 ? 51.387 -16.080 -26.903 1.00 32.26 157 ASP B O 1
ATOM 3038 N N . THR B 1 159 ? 51.219 -14.691 -28.697 1.00 29.60 158 THR B N 1
ATOM 3039 C CA . THR B 1 159 ? 49.758 -14.663 -28.754 1.00 28.27 158 THR B CA 1
ATOM 3040 C C . THR B 1 159 ? 49.193 -16.065 -29.059 1.00 32.11 158 THR B C 1
ATOM 3041 O O . THR B 1 159 ? 48.253 -16.505 -28.391 1.00 31.03 158 THR B O 1
ATOM 3045 N N . ALA B 1 160 ? 49.780 -16.770 -30.057 1.00 28.80 159 ALA B N 1
ATOM 3046 C CA . ALA B 1 160 ? 49.354 -18.124 -30.431 1.00 27.63 159 ALA B CA 1
ATOM 3047 C C . ALA B 1 160 ? 49.587 -19.111 -29.276 1.00 31.49 159 ALA B C 1
ATOM 3048 O O . ALA B 1 160 ? 48.754 -19.989 -29.047 1.00 30.87 159 ALA B O 1
ATOM 3050 N N . ALA B 1 161 ? 50.707 -18.935 -28.521 1.00 27.75 160 ALA B N 1
ATOM 3051 C CA . ALA B 1 161 ? 51.032 -19.770 -27.359 1.00 26.25 160 ALA B CA 1
ATOM 3052 C C . ALA B 1 161 ? 50.026 -19.543 -26.245 1.00 29.64 160 ALA B C 1
ATOM 3053 O O . ALA B 1 161 ? 49.625 -20.498 -25.582 1.00 27.55 160 ALA B O 1
ATOM 3055 N N . PHE B 1 162 ? 49.580 -18.274 -26.062 1.00 28.11 161 PHE B N 1
ATOM 3056 C CA . PHE B 1 162 ? 48.561 -17.921 -25.070 1.00 27.06 161 PHE B CA 1
ATOM 3057 C C . PHE B 1 162 ? 47.251 -18.669 -25.356 1.00 29.66 161 PHE B C 1
ATOM 3058 O O . PHE B 1 162 ? 46.675 -19.257 -24.444 1.00 30.21 161 PHE B O 1
ATOM 3066 N N . VAL B 1 163 ? 46.792 -18.647 -26.626 1.00 24.60 162 VAL B N 1
ATOM 3067 C CA . VAL B 1 163 ? 45.556 -19.309 -27.063 1.00 23.49 162 VAL B CA 1
ATOM 3068 C C . VAL B 1 163 ? 45.646 -20.824 -26.853 1.00 27.42 162 VAL B C 1
ATOM 3069 O O . VAL B 1 163 ? 44.717 -21.415 -26.318 1.00 26.30 162 VAL B O 1
ATOM 3073 N N . LEU B 1 164 ? 46.777 -21.444 -27.248 1.00 25.24 163 LEU B N 1
ATOM 3074 C CA . LEU B 1 164 ? 46.991 -22.886 -27.065 1.00 24.01 163 LEU B CA 1
ATOM 3075 C C . LEU B 1 164 ? 47.009 -23.254 -25.577 1.00 29.22 163 LEU B C 1
ATOM 3076 O O . LEU B 1 164 ? 46.322 -24.188 -25.166 1.00 28.48 163 LEU B O 1
ATOM 3081 N N . ASN B 1 165 ? 47.739 -22.472 -24.764 1.00 28.05 164 ASN B N 1
ATOM 3082 C CA . ASN B 1 165 ? 47.874 -22.725 -23.329 1.00 28.37 164 ASN B CA 1
ATOM 3083 C C . ASN B 1 165 ? 46.542 -22.677 -22.569 1.00 32.69 164 ASN B C 1
ATOM 3084 O O . ASN B 1 165 ? 46.281 -23.573 -21.770 1.00 33.06 164 ASN B O 1
ATOM 3089 N N . VAL B 1 166 ? 45.694 -21.643 -22.823 1.00 28.47 165 VAL B N 1
ATOM 3090 C CA . VAL B 1 166 ? 44.389 -21.524 -22.144 1.00 27.93 165 VAL B CA 1
ATOM 3091 C C . VAL B 1 166 ? 43.422 -22.639 -22.558 1.00 30.51 165 VAL B C 1
ATOM 3092 O O . VAL B 1 166 ? 42.665 -23.130 -21.730 1.00 29.84 165 VAL B O 1
ATOM 3096 N N . VAL B 1 167 ? 43.487 -23.063 -23.830 1.00 27.36 166 VAL B N 1
ATOM 3097 C CA . VAL B 1 167 ? 42.664 -24.146 -24.359 1.00 27.03 166 VAL B CA 1
ATOM 3098 C C . VAL B 1 167 ? 43.056 -25.491 -23.719 1.00 32.30 166 VAL B C 1
ATOM 3099 O O . VAL B 1 167 ? 42.185 -26.206 -23.215 1.00 33.00 166 VAL B O 1
ATOM 3103 N N . PHE B 1 168 ? 44.374 -25.806 -23.695 1.00 28.56 167 PHE B N 1
ATOM 3104 C CA . PHE B 1 168 ? 44.903 -27.051 -23.111 1.00 27.57 167 PHE B CA 1
ATOM 3105 C C . PHE B 1 168 ? 44.667 -27.134 -21.588 1.00 31.59 167 PHE B C 1
ATOM 3106 O O . PHE B 1 168 ? 44.436 -28.221 -21.058 1.00 32.45 167 PHE B O 1
ATOM 3114 N N . THR B 1 169 ? 44.717 -25.992 -20.901 1.00 27.08 168 THR B N 1
ATOM 3115 C CA . THR B 1 169 ? 44.524 -25.919 -19.451 1.00 26.38 168 THR B CA 1
ATOM 3116 C C . THR B 1 169 ? 43.058 -26.156 -19.050 1.00 30.46 168 THR B C 1
ATOM 3117 O O . THR B 1 169 ? 42.797 -26.784 -18.015 1.00 30.96 168 THR B O 1
ATOM 3121 N N . GLU B 1 170 ? 42.107 -25.664 -19.867 1.00 25.37 169 GLU B N 1
ATOM 3122 C CA . GLU B 1 170 ? 40.694 -25.678 -19.509 1.00 25.15 169 GLU B CA 1
ATOM 3123 C C . GLU B 1 170 ? 39.812 -26.724 -20.203 1.00 28.44 169 GLU B C 1
ATOM 3124 O O . GLU B 1 170 ? 38.684 -26.938 -19.750 1.00 29.63 169 GLU B O 1
ATOM 3130 N N . LEU B 1 171 ? 40.280 -27.347 -21.305 1.00 23.83 170 LEU B N 1
ATOM 3131 C CA . LEU B 1 171 ? 39.430 -28.296 -22.043 1.00 24.17 170 LEU B CA 1
ATOM 3132 C C . LEU B 1 171 ? 38.879 -29.464 -21.212 1.00 28.74 170 LEU B C 1
ATOM 3133 O O . LEU B 1 171 ? 37.680 -29.728 -21.271 1.00 29.73 170 LEU B O 1
ATOM 3138 N N . GLY B 1 172 ? 39.742 -30.122 -20.441 1.00 24.94 171 GLY B N 1
ATOM 3139 C CA . GLY B 1 172 ? 39.351 -31.252 -19.597 1.00 25.63 171 GLY B CA 1
ATOM 3140 C C . GLY B 1 172 ? 38.190 -30.942 -18.669 1.00 31.69 171 GLY B C 1
ATOM 3141 O O . GLY B 1 172 ? 37.204 -31.693 -18.621 1.00 32.88 171 GLY B O 1
ATOM 3142 N N . ASN B 1 173 ? 38.270 -29.798 -17.965 1.00 28.02 172 ASN B N 1
ATOM 3143 C CA . ASN B 1 173 ? 37.212 -29.343 -17.062 1.00 28.44 172 ASN B CA 1
ATOM 3144 C C . ASN B 1 173 ? 35.912 -29.083 -17.819 1.00 32.83 172 ASN B C 1
ATOM 3145 O O . ASN B 1 173 ? 34.833 -29.386 -17.307 1.00 33.40 172 ASN B O 1
ATOM 3150 N N . HIS B 1 174 ? 36.014 -28.551 -19.053 1.00 28.87 173 HIS B N 1
ATOM 3151 C CA . HIS B 1 174 ? 34.843 -28.265 -19.872 1.00 29.31 173 HIS B CA 1
ATOM 3152 C C . HIS B 1 174 ? 34.167 -29.543 -20.356 1.00 32.31 173 HIS B C 1
ATOM 3153 O O . HIS B 1 174 ? 32.937 -29.612 -20.365 1.00 32.29 173 HIS B O 1
ATOM 3160 N N . LEU B 1 175 ? 34.972 -30.569 -20.731 1.00 28.00 174 LEU B N 1
ATOM 3161 C CA . LEU B 1 175 ? 34.464 -31.876 -21.180 1.00 28.32 174 LEU B CA 1
ATOM 3162 C C . LEU B 1 175 ? 33.639 -32.539 -20.078 1.00 33.89 174 LEU B C 1
ATOM 3163 O O . LEU B 1 175 ? 32.548 -33.043 -20.344 1.00 33.33 174 LEU B O 1
ATOM 3168 N N . ILE B 1 176 ? 34.141 -32.489 -18.826 1.00 32.07 175 ILE B N 1
ATOM 3169 C CA . ILE B 1 176 ? 33.443 -33.024 -17.653 1.00 33.23 175 ILE B CA 1
ATOM 3170 C C . ILE B 1 176 ? 32.135 -32.264 -17.443 1.00 38.52 175 ILE B C 1
ATOM 3171 O O . ILE B 1 176 ? 31.076 -32.880 -17.331 1.00 39.45 175 ILE B O 1
ATOM 3176 N N . GLU B 1 177 ? 32.210 -30.919 -17.434 1.00 34.85 176 GLU B N 1
ATOM 3177 C CA . GLU B 1 177 ? 31.059 -30.035 -17.240 1.00 35.94 176 GLU B CA 1
ATOM 3178 C C . GLU B 1 177 ? 29.960 -30.302 -18.288 1.00 41.19 176 GLU B C 1
ATOM 3179 O O . GLU B 1 177 ? 28.776 -30.317 -17.950 1.00 43.61 176 GLU B O 1
ATOM 3185 N N . ARG B 1 178 ? 30.360 -30.556 -19.538 1.00 36.10 177 ARG B N 1
ATOM 3186 C CA . ARG B 1 178 ? 29.435 -30.777 -20.642 1.00 36.38 177 ARG B CA 1
ATOM 3187 C C . ARG B 1 178 ? 28.855 -32.207 -20.685 1.00 42.90 177 ARG B C 1
ATOM 3188 O O . ARG B 1 178 ? 27.658 -32.369 -20.925 1.00 44.40 177 ARG B O 1
ATOM 3196 N N . PHE B 1 179 ? 29.706 -33.237 -20.505 1.00 39.77 178 PHE B N 1
ATOM 3197 C CA . PHE B 1 179 ? 29.286 -34.632 -20.688 1.00 40.49 178 PHE B CA 1
ATOM 3198 C C . PHE B 1 179 ? 29.026 -35.445 -19.414 1.00 47.51 178 PHE B C 1
ATOM 3199 O O . PHE B 1 179 ? 28.214 -36.371 -19.454 1.00 48.93 178 PHE B O 1
ATOM 3207 N N . ALA B 1 180 ? 29.732 -35.148 -18.306 1.00 45.49 179 ALA B N 1
ATOM 3208 C CA . ALA B 1 180 ? 29.560 -35.916 -17.066 1.00 47.49 179 ALA B CA 1
ATOM 3209 C C . ALA B 1 180 ? 28.363 -35.420 -16.244 1.00 57.01 179 ALA B C 1
ATOM 3210 O O . ALA B 1 180 ? 28.334 -34.254 -15.840 1.00 56.69 179 ALA B O 1
ATOM 3212 N N . VAL B 1 181 ? 27.363 -36.310 -16.007 1.00 57.87 180 VAL B N 1
ATOM 3213 C CA . VAL B 1 181 ? 26.151 -35.977 -15.224 1.00 60.31 180 VAL B CA 1
ATOM 3214 C C . VAL B 1 181 ? 26.508 -35.796 -13.734 1.00 65.71 180 VAL B C 1
ATOM 3215 O O . VAL B 1 181 ? 26.357 -34.693 -13.196 1.00 65.92 180 VAL B O 1
ATOM 3219 N N . ASN B 1 182 ? 26.970 -36.883 -13.080 1.00 62.53 181 ASN B N 1
ATOM 3220 C CA A ASN B 1 182 ? 27.428 -36.854 -11.696 0.50 62.13 181 ASN B CA 1
ATOM 3221 C CA B ASN B 1 182 ? 27.432 -36.843 -11.697 0.50 62.00 181 ASN B CA 1
ATOM 3222 C C . ASN B 1 182 ? 28.923 -37.185 -11.717 1.00 64.44 181 ASN B C 1
ATOM 3223 O O . ASN B 1 182 ? 29.296 -38.364 -11.690 1.00 65.27 181 ASN B O 1
ATOM 3232 N N . PRO B 1 183 ? 29.799 -36.164 -11.942 1.00 58.68 182 PRO B N 1
ATOM 3233 C CA . PRO B 1 183 ? 31.232 -36.456 -12.113 1.00 56.66 182 PRO B CA 1
ATOM 3234 C C . PRO B 1 183 ? 31.913 -37.154 -10.945 1.00 60.08 182 PRO B C 1
ATOM 3235 O O . PRO B 1 183 ? 32.818 -37.957 -11.169 1.00 59.46 182 PRO B O 1
ATOM 3239 N N . ALA B 1 184 ? 31.491 -36.849 -9.706 1.00 56.50 183 ALA B N 1
ATOM 3240 C CA . ALA B 1 184 ? 32.085 -37.421 -8.496 1.00 56.01 183 ALA B CA 1
ATOM 3241 C C . ALA B 1 184 ? 32.153 -38.956 -8.550 1.00 58.21 183 ALA B C 1
ATOM 3242 O O . ALA B 1 184 ? 33.248 -39.527 -8.435 1.00 55.95 183 ALA B O 1
ATOM 3244 N N . GLU B 1 185 ? 30.979 -39.613 -8.759 1.00 55.72 184 GLU B N 1
ATOM 3245 C CA A GLU B 1 185 ? 30.872 -41.073 -8.827 0.50 56.21 184 GLU B CA 1
ATOM 3246 C CA B GLU B 1 185 ? 30.882 -41.072 -8.831 0.50 56.24 184 GLU B CA 1
ATOM 3247 C C . GLU B 1 185 ? 31.502 -41.625 -10.118 1.00 58.26 184 GLU B C 1
ATOM 3248 O O . GLU B 1 185 ? 32.168 -42.658 -10.083 1.00 57.52 184 GLU B O 1
ATOM 3256 N N . LEU B 1 186 ? 31.300 -40.917 -11.253 1.00 52.99 185 LEU B N 1
ATOM 3257 C CA . LEU B 1 186 ? 31.806 -41.309 -12.573 1.00 51.57 185 LEU B CA 1
ATOM 3258 C C . LEU B 1 186 ? 33.341 -41.356 -12.629 1.00 52.60 185 LEU B C 1
ATOM 3259 O O . LEU B 1 186 ? 33.901 -42.224 -13.301 1.00 52.47 185 LEU B O 1
ATOM 3264 N N . LEU B 1 187 ? 34.020 -40.429 -11.921 1.00 46.94 186 LEU B N 1
ATOM 3265 C CA . LEU B 1 187 ? 35.486 -40.404 -11.862 1.00 45.03 186 LEU B CA 1
ATOM 3266 C C . LEU B 1 187 ? 36.024 -41.438 -10.865 1.00 48.78 186 LEU B C 1
ATOM 3267 O O . LEU B 1 187 ? 37.055 -42.069 -11.132 1.00 47.97 186 LEU B O 1
ATOM 3272 N N . ARG B 1 188 ? 35.315 -41.617 -9.718 1.00 45.63 187 ARG B N 1
ATOM 3273 C CA A ARG B 1 188 ? 35.704 -42.577 -8.684 0.50 45.78 187 ARG B CA 1
ATOM 3274 C CA B ARG B 1 188 ? 35.700 -42.576 -8.680 0.50 45.83 187 ARG B CA 1
ATOM 3275 C C . ARG B 1 188 ? 35.595 -44.023 -9.196 1.00 51.10 187 ARG B C 1
ATOM 3276 O O . ARG B 1 188 ? 36.533 -44.807 -9.024 1.00 50.69 187 ARG B O 1
ATOM 3291 N N . GLU B 1 189 ? 34.453 -44.371 -9.845 1.00 48.65 188 GLU B N 1
ATOM 3292 C CA . GLU B 1 189 ? 34.205 -45.720 -10.378 1.00 49.16 188 GLU B CA 1
ATOM 3293 C C . GLU B 1 189 ? 34.978 -46.001 -11.691 1.00 50.70 188 GLU B C 1
ATOM 3294 O O . GLU B 1 189 ? 35.130 -47.160 -12.077 1.00 50.94 188 GLU B O 1
ATOM 3300 N N . GLY B 1 190 ? 35.417 -44.940 -12.369 1.00 45.20 189 GLY B N 1
ATOM 3301 C CA . GLY B 1 190 ? 36.173 -45.044 -13.616 1.00 44.13 189 GLY B CA 1
ATOM 3302 C C . GLY B 1 190 ? 35.324 -45.162 -14.869 1.00 48.01 189 GLY B C 1
ATOM 3303 O O . GLY B 1 190 ? 35.809 -45.626 -15.906 1.00 48.03 189 GLY B O 1
ATOM 3304 N N . GLY B 1 191 ? 34.070 -44.716 -14.782 1.00 44.32 190 GLY B N 1
ATOM 3305 C CA . GLY B 1 191 ? 33.125 -44.768 -15.896 1.00 44.75 190 GLY B CA 1
ATOM 3306 C C . GLY B 1 191 ? 33.268 -43.642 -16.904 1.00 46.70 190 GLY B C 1
ATOM 3307 O O . GLY B 1 191 ? 32.587 -43.646 -17.934 1.00 47.10 190 GLY B O 1
ATOM 3308 N N . ILE B 1 192 ? 34.166 -42.666 -16.622 1.00 41.08 191 ILE B N 1
ATOM 3309 C CA . ILE B 1 192 ? 34.418 -41.507 -17.504 1.00 39.34 191 ILE B CA 1
ATOM 3310 C C . ILE B 1 192 ? 34.870 -41.939 -18.924 1.00 43.28 191 ILE B C 1
ATOM 3311 O O . ILE B 1 192 ? 34.573 -41.249 -19.906 1.00 43.51 191 ILE B O 1
ATOM 3316 N N . VAL B 1 193 ? 35.514 -43.121 -19.023 1.00 39.39 192 VAL B N 1
ATOM 3317 C CA . VAL B 1 193 ? 36.015 -43.694 -20.277 1.00 39.29 192 VAL B CA 1
ATOM 3318 C C . VAL B 1 193 ? 34.897 -43.982 -21.300 1.00 43.85 192 VAL B C 1
ATOM 3319 O O . VAL B 1 193 ? 35.171 -44.069 -22.504 1.00 43.90 192 VAL B O 1
ATOM 3323 N N . LEU B 1 194 ? 33.643 -44.119 -20.824 1.00 40.56 193 LEU B N 1
ATOM 3324 C CA . LEU B 1 194 ? 32.500 -44.395 -21.697 1.00 41.89 193 LEU B CA 1
ATOM 3325 C C . LEU B 1 194 ? 32.033 -43.147 -22.464 1.00 47.31 193 LEU B C 1
ATOM 3326 O O . LEU B 1 194 ? 31.207 -43.261 -23.370 1.00 48.25 193 LEU B O 1
ATOM 3331 N N . LEU B 1 195 ? 32.575 -41.962 -22.111 1.00 43.82 194 LEU B N 1
ATOM 3332 C CA . LEU B 1 195 ? 32.217 -40.695 -22.759 1.00 43.53 194 LEU B CA 1
ATOM 3333 C C . LEU B 1 195 ? 33.263 -40.259 -23.808 1.00 47.19 194 LEU B C 1
ATOM 3334 O O . LEU B 1 195 ? 33.086 -39.226 -24.455 1.00 46.40 194 LEU B O 1
ATOM 3339 N N . GLN B 1 196 ? 34.329 -41.081 -24.005 1.00 44.01 195 GLN B N 1
ATOM 3340 C CA . GLN B 1 196 ? 35.412 -40.824 -24.973 1.00 42.73 195 GLN B CA 1
ATOM 3341 C C . GLN B 1 196 ? 34.927 -40.548 -26.427 1.00 47.56 195 GLN B C 1
ATOM 3342 O O . GLN B 1 196 ? 35.459 -39.632 -27.058 1.00 46.74 195 GLN B O 1
ATOM 3344 N N . PRO B 1 197 ? 33.914 -41.287 -26.984 1.00 45.61 196 PRO B N 1
ATOM 3345 C CA . PRO B 1 197 ? 33.470 -40.981 -28.363 1.00 45.97 196 PRO B CA 1
ATOM 3346 C C . PRO B 1 197 ? 33.007 -39.531 -28.545 1.00 48.38 196 PRO B C 1
ATOM 3347 O O . PRO B 1 197 ? 33.374 -38.888 -29.526 1.00 48.41 196 PRO B O 1
ATOM 3351 N N . ALA B 1 198 ? 32.218 -39.012 -27.593 1.00 42.94 197 ALA B N 1
ATOM 3352 C CA . ALA B 1 198 ? 31.726 -37.639 -27.660 1.00 40.87 197 ALA B CA 1
ATOM 3353 C C . ALA B 1 198 ? 32.841 -36.640 -27.355 1.00 39.08 197 ALA B C 1
ATOM 3354 O O . ALA B 1 198 ? 32.856 -35.547 -27.919 1.00 38.28 197 ALA B O 1
ATOM 3364 N N . ARG B 1 200 ? 36.257 -37.054 -27.972 1.00 36.25 199 ARG B N 1
ATOM 3365 C CA . ARG B 1 200 ? 37.241 -36.967 -29.071 1.00 36.12 199 ARG B CA 1
ATOM 3366 C C . ARG B 1 200 ? 36.726 -36.052 -30.181 1.00 40.15 199 ARG B C 1
ATOM 3367 O O . ARG B 1 200 ? 37.514 -35.379 -30.840 1.00 39.35 199 ARG B O 1
ATOM 3375 N N . ARG B 1 201 ? 35.397 -36.008 -30.362 1.00 37.67 200 ARG B N 1
ATOM 3376 C CA . ARG B 1 201 ? 34.763 -35.158 -31.361 1.00 38.01 200 ARG B CA 1
ATOM 3377 C C . ARG B 1 201 ? 35.004 -33.677 -31.037 1.00 40.71 200 ARG B C 1
ATOM 3378 O O . ARG B 1 201 ? 35.251 -32.878 -31.944 1.00 38.94 200 ARG B O 1
ATOM 3386 N N . VAL B 1 202 ? 34.983 -33.327 -29.728 1.00 37.05 201 VAL B N 1
ATOM 3387 C CA . VAL B 1 202 ? 35.245 -31.964 -29.250 1.00 35.88 201 VAL B CA 1
ATOM 3388 C C . VAL B 1 202 ? 36.738 -31.635 -29.385 1.00 38.24 201 VAL B C 1
ATOM 3389 O O . VAL B 1 202 ? 37.094 -30.539 -29.831 1.00 36.78 201 VAL B O 1
ATOM 3393 N N . ILE B 1 203 ? 37.607 -32.602 -29.032 1.00 34.33 202 ILE B N 1
ATOM 3394 C CA . ILE B 1 203 ? 39.056 -32.460 -29.150 1.00 33.07 202 ILE B CA 1
ATOM 3395 C C . ILE B 1 203 ? 39.448 -32.181 -30.612 1.00 37.79 202 ILE B C 1
ATOM 3396 O O . ILE B 1 203 ? 40.239 -31.270 -30.866 1.00 38.24 202 ILE B O 1
ATOM 3401 N N . GLU B 1 204 ? 38.829 -32.911 -31.572 1.00 34.14 203 GLU B N 1
ATOM 3402 C CA . GLU B 1 204 ? 39.072 -32.715 -33.004 1.00 34.09 203 GLU B CA 1
ATOM 3403 C C . GLU B 1 204 ? 38.561 -31.343 -33.472 1.00 37.18 203 GLU B C 1
ATOM 3404 O O . GLU B 1 204 ? 39.268 -30.648 -34.196 1.00 36.75 203 GLU B O 1
ATOM 3410 N N . GLN B 1 205 ? 37.358 -30.931 -32.998 1.00 33.12 204 GLN B N 1
ATOM 3411 C CA . GLN B 1 205 ? 36.769 -29.615 -33.292 1.00 31.87 204 GLN B CA 1
ATOM 3412 C C . GLN B 1 205 ? 37.688 -28.483 -32.815 1.00 34.50 204 GLN B C 1
ATOM 3413 O O . GLN B 1 205 ? 37.919 -27.530 -33.556 1.00 34.09 204 GLN B O 1
ATOM 3419 N N . VAL B 1 206 ? 38.243 -28.616 -31.589 1.00 30.60 205 VAL B N 1
ATOM 3420 C CA . VAL B 1 206 ? 39.167 -27.637 -31.001 1.00 29.80 205 VAL B CA 1
ATOM 3421 C C . VAL B 1 206 ? 40.415 -27.474 -31.874 1.00 34.14 205 VAL B C 1
ATOM 3422 O O . VAL B 1 206 ? 40.796 -26.345 -32.191 1.00 34.12 205 VAL B O 1
ATOM 3426 N N . ILE B 1 207 ? 41.030 -28.603 -32.290 1.00 30.83 206 ILE B N 1
ATOM 3427 C CA . ILE B 1 207 ? 42.223 -28.592 -33.145 1.00 30.88 206 ILE B CA 1
ATOM 3428 C C . ILE B 1 207 ? 41.913 -27.983 -34.531 1.00 33.18 206 ILE B C 1
ATOM 3429 O O . ILE B 1 207 ? 42.706 -27.184 -35.030 1.00 32.65 206 ILE B O 1
ATOM 3434 N N . ASP B 1 208 ? 40.722 -28.299 -35.107 1.00 28.32 207 ASP B N 1
ATOM 3435 C CA . ASP B 1 208 ? 40.287 -27.750 -36.401 1.00 27.94 207 ASP B CA 1
ATOM 3436 C C . ASP B 1 208 ? 40.214 -26.220 -36.361 1.00 32.92 207 ASP B C 1
ATOM 3437 O O . ASP B 1 208 ? 40.650 -25.563 -37.307 1.00 33.69 207 ASP B O 1
ATOM 3442 N N . ILE B 1 209 ? 39.678 -25.652 -35.254 1.00 28.78 208 ILE B N 1
ATOM 3443 C CA . ILE B 1 209 ? 39.580 -24.204 -35.073 1.00 28.32 208 ILE B CA 1
ATOM 3444 C C . ILE B 1 209 ? 40.984 -23.579 -35.018 1.00 32.33 208 ILE B C 1
ATOM 3445 O O . ILE B 1 209 ? 41.256 -22.617 -35.742 1.00 33.38 208 ILE B O 1
ATOM 3450 N N . LEU B 1 210 ? 41.890 -24.173 -34.215 1.00 27.30 209 LEU B N 1
ATOM 3451 C CA . LEU B 1 210 ? 43.269 -23.687 -34.071 1.00 26.60 209 LEU B CA 1
ATOM 3452 C C . LEU B 1 210 ? 44.064 -23.846 -35.376 1.00 31.39 209 LEU B C 1
ATOM 3453 O O . LEU B 1 210 ? 44.854 -22.964 -35.725 1.00 32.12 209 LEU B O 1
ATOM 3458 N N . GLU B 1 211 ? 43.812 -24.943 -36.121 1.00 27.11 210 GLU B N 1
ATOM 3459 C CA . GLU B 1 211 ? 44.471 -25.218 -37.397 1.00 26.76 210 GLU B CA 1
ATOM 3460 C C . GLU B 1 211 ? 44.084 -24.179 -38.458 1.00 32.16 210 GLU B C 1
ATOM 3461 O O . GLU B 1 211 ? 44.968 -23.584 -39.077 1.00 33.20 210 GLU B O 1
ATOM 3467 N N . ARG B 1 212 ? 42.766 -23.929 -38.642 1.00 27.92 211 ARG B N 1
ATOM 3468 C CA . ARG B 1 212 ? 42.292 -22.936 -39.617 1.00 27.67 211 ARG B CA 1
ATOM 3469 C C . ARG B 1 212 ? 42.763 -21.530 -39.253 1.00 31.48 211 ARG B C 1
ATOM 3470 O O . ARG B 1 212 ? 43.049 -20.725 -40.141 1.00 32.17 211 ARG B O 1
ATOM 3478 N N . GLY B 1 213 ? 42.831 -21.249 -37.952 1.00 26.42 212 GLY B N 1
ATOM 3479 C CA . GLY B 1 213 ? 43.237 -19.948 -37.446 1.00 25.62 212 GLY B CA 1
ATOM 3480 C C . GLY B 1 213 ? 44.719 -19.654 -37.551 1.00 28.35 212 GLY B C 1
ATOM 3481 O O . GLY B 1 213 ? 45.105 -18.485 -37.634 1.00 29.47 212 GLY B O 1
ATOM 3490 N N . ARG B 1 215 ? 47.328 -22.081 -39.414 1.00 28.32 214 ARG B N 1
ATOM 3491 C CA . ARG B 1 215 ? 48.044 -22.636 -40.570 1.00 30.11 214 ARG B CA 1
ATOM 3492 C C . ARG B 1 215 ? 47.954 -21.741 -41.810 1.00 38.01 214 ARG B C 1
ATOM 3493 O O . ARG B 1 215 ? 46.915 -21.122 -42.052 1.00 37.14 214 ARG B O 1
ATOM 3501 N N . ARG B 1 216 ? 49.058 -21.688 -42.600 1.00 38.93 215 ARG B N 1
ATOM 3502 C CA . ARG B 1 216 ? 49.178 -20.880 -43.822 1.00 41.36 215 ARG B CA 1
ATOM 3503 C C . ARG B 1 216 ? 48.052 -21.169 -44.822 1.00 48.72 215 ARG B C 1
ATOM 3504 O O . ARG B 1 216 ? 47.610 -22.320 -44.950 1.00 48.36 215 ARG B O 1
ATOM 3512 N N . ARG B 1 217 ? 47.591 -20.121 -45.532 1.00 47.59 216 ARG B N 1
ATOM 3513 C CA . ARG B 1 217 ? 46.520 -20.237 -46.525 1.00 55.19 216 ARG B CA 1
ATOM 3514 C C . ARG B 1 217 ? 47.028 -20.904 -47.814 1.00 74.68 216 ARG B C 1
ATOM 3515 O O . ARG B 1 217 ? 48.099 -20.494 -48.321 1.00 77.29 216 ARG B O 1
ATOM 3518 N N . GLY C 1 1 ? 22.321 -11.620 2.571 1.00 42.50 0 GLY C N 1
ATOM 3519 C CA . GLY C 1 1 ? 21.674 -10.410 3.061 1.00 42.64 0 GLY C CA 1
ATOM 3520 C C . GLY C 1 1 ? 22.260 -9.130 2.492 1.00 45.49 0 GLY C C 1
ATOM 3521 O O . GLY C 1 1 ? 23.306 -9.154 1.833 1.00 44.32 0 GLY C O 1
ATOM 3530 N N . PRO C 1 3 ? 23.706 -4.982 2.946 1.00 37.40 2 PRO C N 1
ATOM 3531 C CA . PRO C 1 3 ? 24.436 -4.212 3.971 1.00 36.66 2 PRO C CA 1
ATOM 3532 C C . PRO C 1 3 ? 23.475 -3.410 4.850 1.00 40.61 2 PRO C C 1
ATOM 3533 O O . PRO C 1 3 ? 22.399 -3.020 4.390 1.00 41.57 2 PRO C O 1
ATOM 3537 N N . THR C 1 4 ? 23.844 -3.182 6.117 1.00 36.16 3 THR C N 1
ATOM 3538 C CA . THR C 1 4 ? 22.981 -2.467 7.070 1.00 36.50 3 THR C CA 1
ATOM 3539 C C . THR C 1 4 ? 22.759 -1.016 6.666 1.00 40.88 3 THR C C 1
ATOM 3540 O O . THR C 1 4 ? 23.556 -0.451 5.912 1.00 40.03 3 THR C O 1
ATOM 3544 N N . GLU C 1 5 ? 21.695 -0.400 7.199 1.00 39.22 4 GLU C N 1
ATOM 3545 C CA . GLU C 1 5 ? 21.401 1.009 6.955 1.00 40.40 4 GLU C CA 1
ATOM 3546 C C . GLU C 1 5 ? 22.453 1.909 7.615 1.00 45.44 4 GLU C C 1
ATOM 3547 O O . GLU C 1 5 ? 22.661 3.035 7.167 1.00 45.08 4 GLU C O 1
ATOM 3553 N N . THR C 1 6 ? 23.159 1.379 8.645 1.00 42.96 5 THR C N 1
ATOM 3554 C CA . THR C 1 6 ? 24.250 2.080 9.328 1.00 43.27 5 THR C CA 1
ATOM 3555 C C . THR C 1 6 ? 25.406 2.312 8.345 1.00 45.97 5 THR C C 1
ATOM 3556 O O . THR C 1 6 ? 25.988 3.400 8.328 1.00 46.57 5 THR C O 1
ATOM 3560 N N . PHE C 1 7 ? 25.700 1.300 7.494 1.00 40.10 6 PHE C N 1
ATOM 3561 C CA . PHE C 1 7 ? 26.726 1.388 6.453 1.00 38.42 6 PHE C CA 1
ATOM 3562 C C . PHE C 1 7 ? 26.347 2.429 5.406 1.00 41.94 6 PHE C C 1
ATOM 3563 O O . PHE C 1 7 ? 27.183 3.242 5.020 1.00 41.28 6 PHE C O 1
ATOM 3571 N N . PHE C 1 8 ? 25.081 2.408 4.952 1.00 38.89 7 PHE C N 1
ATOM 3572 C CA . PHE C 1 8 ? 24.590 3.341 3.937 1.00 39.11 7 PHE C CA 1
ATOM 3573 C C . PHE C 1 8 ? 24.445 4.769 4.463 1.00 46.24 7 PHE C C 1
ATOM 3574 O O . PHE C 1 8 ? 24.568 5.719 3.683 1.00 45.71 7 PHE C O 1
ATOM 3582 N N . ASN C 1 9 ? 24.197 4.927 5.788 1.00 44.83 8 ASN C N 1
ATOM 3583 C CA . ASN C 1 9 ? 24.047 6.247 6.402 1.00 46.85 8 ASN C CA 1
ATOM 3584 C C . ASN C 1 9 ? 25.387 6.859 6.849 1.00 52.61 8 ASN C C 1
ATOM 3585 O O . ASN C 1 9 ? 25.399 7.941 7.444 1.00 53.79 8 ASN C O 1
ATOM 3590 N N . LEU C 1 10 ? 26.518 6.188 6.527 1.00 48.80 9 LEU C N 1
ATOM 3591 C CA . LEU C 1 10 ? 27.857 6.694 6.840 1.00 49.01 9 LEU C CA 1
ATOM 3592 C C . LEU C 1 10 ? 28.174 7.933 5.996 1.00 57.06 9 LEU C C 1
ATOM 3593 O O . LEU C 1 10 ? 27.786 7.990 4.824 1.00 56.37 9 LEU C O 1
ATOM 3598 N N . PRO C 1 11 ? 28.974 8.897 6.520 1.00 57.13 10 PRO C N 1
ATOM 3599 C CA . PRO C 1 11 ? 29.411 10.013 5.662 1.00 58.19 10 PRO C CA 1
ATOM 3600 C C . PRO C 1 11 ? 30.256 9.478 4.495 1.00 62.30 10 PRO C C 1
ATOM 3601 O O . PRO C 1 11 ? 31.014 8.519 4.680 1.00 61.09 10 PRO C O 1
ATOM 3605 N N . GLU C 1 12 ? 30.068 10.042 3.281 1.00 59.52 11 GLU C N 1
ATOM 3606 C CA . GLU C 1 12 ? 30.740 9.579 2.057 1.00 58.28 11 GLU C CA 1
ATOM 3607 C C . GLU C 1 12 ? 32.254 9.329 2.215 1.00 61.76 11 GLU C C 1
ATOM 3608 O O . GLU C 1 12 ? 32.752 8.322 1.722 1.00 60.79 11 GLU C O 1
ATOM 3614 N N . GLU C 1 13 ? 32.972 10.228 2.919 1.00 58.83 12 GLU C N 1
ATOM 3615 C CA . GLU C 1 13 ? 34.421 10.101 3.156 1.00 58.25 12 GLU C CA 1
ATOM 3616 C C . GLU C 1 13 ? 34.766 8.824 3.969 1.00 59.99 12 GLU C C 1
ATOM 3617 O O . GLU C 1 13 ? 35.725 8.122 3.634 1.00 59.24 12 GLU C O 1
ATOM 3623 N N . LYS C 1 14 ? 33.966 8.521 5.011 1.00 55.24 13 LYS C N 1
ATOM 3624 C CA . LYS C 1 14 ? 34.163 7.331 5.849 1.00 53.48 13 LYS C CA 1
ATOM 3625 C C . LYS C 1 14 ? 33.804 6.035 5.099 1.00 54.52 13 LYS C C 1
ATOM 3626 O O . LYS C 1 14 ? 34.531 5.047 5.211 1.00 53.35 13 LYS C O 1
ATOM 3629 N N . ARG C 1 15 ? 32.698 6.053 4.314 1.00 49.52 14 ARG C N 1
ATOM 3630 C CA . ARG C 1 15 ? 32.253 4.889 3.535 1.00 47.73 14 ARG C CA 1
ATOM 3631 C C . ARG C 1 15 ? 33.268 4.527 2.434 1.00 50.28 14 ARG C C 1
ATOM 3632 O O . ARG C 1 15 ? 33.580 3.343 2.253 1.00 48.44 14 ARG C O 1
ATOM 3640 N N . SER C 1 16 ? 33.795 5.556 1.718 1.00 47.02 15 SER C N 1
ATOM 3641 C CA A SER C 1 16 ? 34.782 5.371 0.645 0.50 45.87 15 SER C CA 1
ATOM 3642 C CA B SER C 1 16 ? 34.774 5.348 0.648 0.50 45.99 15 SER C CA 1
ATOM 3643 C C . SER C 1 16 ? 36.077 4.773 1.190 1.00 48.99 15 SER C C 1
ATOM 3644 O O . SER C 1 16 ? 36.693 3.937 0.533 1.00 47.65 15 SER C O 1
ATOM 3649 N N . ARG C 1 17 ? 36.489 5.204 2.403 1.00 45.75 16 ARG C N 1
ATOM 3650 C CA . ARG C 1 17 ? 37.704 4.718 3.057 1.00 45.04 16 ARG C CA 1
ATOM 3651 C C . ARG C 1 17 ? 37.553 3.229 3.431 1.00 45.99 16 ARG C C 1
ATOM 3652 O O . ARG C 1 17 ? 38.503 2.455 3.267 1.00 45.63 16 ARG C O 1
ATOM 3660 N N . LEU C 1 18 ? 36.336 2.824 3.877 1.00 39.95 17 LEU C N 1
ATOM 3661 C CA . LEU C 1 18 ? 36.025 1.435 4.236 1.00 37.95 17 LEU C CA 1
ATOM 3662 C C . LEU C 1 18 ? 35.984 0.537 2.992 1.00 39.61 17 LEU C C 1
ATOM 3663 O O . LEU C 1 18 ? 36.586 -0.539 2.996 1.00 38.17 17 LEU C O 1
ATOM 3668 N N . ILE C 1 19 ? 35.299 0.994 1.918 1.00 35.93 18 ILE C N 1
ATOM 3669 C CA . ILE C 1 19 ? 35.206 0.247 0.652 1.00 34.73 18 ILE C CA 1
ATOM 3670 C C . ILE C 1 19 ? 36.602 -0.014 0.063 1.00 38.15 18 ILE C C 1
ATOM 3671 O O . ILE C 1 19 ? 36.887 -1.138 -0.346 1.00 37.85 18 ILE C O 1
ATOM 3676 N N . ASP C 1 20 ? 37.496 1.000 0.115 1.00 34.89 19 ASP C N 1
ATOM 3677 C CA . ASP C 1 20 ? 38.887 0.891 -0.345 1.00 34.69 19 ASP C CA 1
ATOM 3678 C C . ASP C 1 20 ? 39.642 -0.218 0.422 1.00 36.54 19 ASP C C 1
ATOM 3679 O O . ASP C 1 20 ? 40.375 -0.994 -0.188 1.00 34.77 19 ASP C O 1
ATOM 3684 N N . VAL C 1 21 ? 39.428 -0.301 1.758 1.00 34.01 20 VAL C N 1
ATOM 3685 C CA . VAL C 1 21 ? 40.044 -1.327 2.615 1.00 33.70 20 VAL C CA 1
ATOM 3686 C C . VAL C 1 21 ? 39.454 -2.720 2.284 1.00 36.38 20 VAL C C 1
ATOM 3687 O O . VAL C 1 21 ? 40.210 -3.688 2.139 1.00 36.50 20 VAL C O 1
ATOM 3691 N N . LEU C 1 22 ? 38.108 -2.797 2.112 1.00 31.10 21 LEU C N 1
ATOM 3692 C CA . LEU C 1 22 ? 37.409 -4.044 1.760 1.00 29.92 21 LEU C CA 1
ATOM 3693 C C . LEU C 1 22 ? 37.843 -4.571 0.390 1.00 33.06 21 LEU C C 1
ATOM 3694 O O . LEU C 1 22 ? 38.001 -5.784 0.224 1.00 32.74 21 LEU C O 1
ATOM 3699 N N . LEU C 1 23 ? 38.051 -3.653 -0.596 1.00 28.68 22 LEU C N 1
ATOM 3700 C CA . LEU C 1 23 ? 38.517 -4.018 -1.939 1.00 27.09 22 LEU C CA 1
ATOM 3701 C C . LEU C 1 23 ? 39.903 -4.636 -1.896 1.00 32.32 22 LEU C C 1
ATOM 3702 O O . LEU C 1 23 ? 40.114 -5.695 -2.486 1.00 31.85 22 LEU C O 1
ATOM 3707 N N . ASP C 1 24 ? 40.844 -3.996 -1.169 1.00 30.22 23 ASP C N 1
ATOM 3708 C CA . ASP C 1 24 ? 42.211 -4.497 -1.013 1.00 31.12 23 ASP C CA 1
ATOM 3709 C C . ASP C 1 24 ? 42.238 -5.883 -0.360 1.00 35.12 23 ASP C C 1
ATOM 3710 O O . ASP C 1 24 ? 42.858 -6.795 -0.896 1.00 34.75 23 ASP C O 1
ATOM 3715 N N . GLU C 1 25 ? 41.511 -6.051 0.759 1.00 31.85 24 GLU C N 1
ATOM 3716 C CA . GLU C 1 25 ? 41.454 -7.311 1.508 1.00 32.16 24 GLU C CA 1
ATOM 3717 C C . GLU C 1 25 ? 40.885 -8.488 0.688 1.00 37.56 24 GLU C C 1
ATOM 3718 O O . GLU C 1 25 ? 41.456 -9.582 0.715 1.00 39.14 24 GLU C O 1
ATOM 3724 N N . PHE C 1 26 ? 39.766 -8.271 -0.021 1.00 33.28 25 PHE C N 1
ATOM 3725 C CA . PHE C 1 26 ? 39.138 -9.331 -0.812 1.00 32.65 25 PHE C CA 1
ATOM 3726 C C . PHE C 1 26 ? 39.862 -9.630 -2.143 1.00 38.20 25 PHE C C 1
ATOM 3727 O O . PHE C 1 26 ? 39.714 -10.730 -2.682 1.00 37.81 25 PHE C O 1
ATOM 3735 N N . ALA C 1 27 ? 40.655 -8.672 -2.659 1.00 35.81 26 ALA C N 1
ATOM 3736 C CA . ALA C 1 27 ? 41.408 -8.878 -3.902 1.00 35.76 26 ALA C CA 1
ATOM 3737 C C . ALA C 1 27 ? 42.779 -9.513 -3.634 1.00 41.90 26 ALA C C 1
ATOM 3738 O O . ALA C 1 27 ? 43.245 -10.322 -4.439 1.00 41.54 26 ALA C O 1
ATOM 3740 N N . GLN C 1 28 ? 43.421 -9.145 -2.503 1.00 40.56 27 GLN C N 1
ATOM 3741 C CA . GLN C 1 28 ? 44.753 -9.640 -2.135 1.00 41.99 27 GLN C CA 1
ATOM 3742 C C . GLN C 1 28 ? 44.715 -11.012 -1.440 1.00 47.23 27 GLN C C 1
ATOM 3743 O O . GLN C 1 28 ? 45.755 -11.674 -1.341 1.00 47.26 27 GLN C O 1
ATOM 3749 N N . ASN C 1 29 ? 43.530 -11.431 -0.942 1.00 44.13 28 ASN C N 1
ATOM 3750 C CA . ASN C 1 29 ? 43.395 -12.695 -0.205 1.00 44.63 28 ASN C CA 1
ATOM 3751 C C . ASN C 1 29 ? 42.216 -13.541 -0.693 1.00 48.48 28 ASN C C 1
ATOM 3752 O O . ASN C 1 29 ? 41.222 -12.997 -1.179 1.00 47.15 28 ASN C O 1
ATOM 3757 N N . ASP C 1 30 ? 42.305 -14.876 -0.503 1.00 46.55 29 ASP C N 1
ATOM 3758 C CA . ASP C 1 30 ? 41.214 -15.801 -0.831 1.00 46.75 29 ASP C CA 1
ATOM 3759 C C . ASP C 1 30 ? 40.111 -15.650 0.220 1.00 49.95 29 ASP C C 1
ATOM 3760 O O . ASP C 1 30 ? 40.402 -15.248 1.349 1.00 50.72 29 ASP C O 1
ATOM 3765 N N . TYR C 1 31 ? 38.850 -15.965 -0.144 1.00 44.95 30 TYR C N 1
ATOM 3766 C CA . TYR C 1 31 ? 37.696 -15.809 0.761 1.00 44.77 30 TYR C CA 1
ATOM 3767 C C . TYR C 1 31 ? 37.939 -16.341 2.194 1.00 49.54 30 TYR C C 1
ATOM 3768 O O . TYR C 1 31 ? 37.629 -15.640 3.164 1.00 49.29 30 TYR C O 1
ATOM 3777 N N . ASP C 1 32 ? 38.485 -17.579 2.317 1.00 46.58 31 ASP C N 1
ATOM 3778 C CA A ASP C 1 32 ? 38.763 -18.218 3.609 0.50 47.68 31 ASP C CA 1
ATOM 3779 C CA B ASP C 1 32 ? 38.745 -18.189 3.626 0.50 47.46 31 ASP C CA 1
ATOM 3780 C C . ASP C 1 32 ? 39.927 -17.550 4.359 1.00 51.32 31 ASP C C 1
ATOM 3781 O O . ASP C 1 32 ? 40.013 -17.660 5.585 1.00 52.75 31 ASP C O 1
ATOM 3790 N N . SER C 1 33 ? 40.824 -16.858 3.623 1.00 45.74 32 SER C N 1
ATOM 3791 C CA . SER C 1 33 ? 41.993 -16.183 4.209 1.00 45.59 32 SER C CA 1
ATOM 3792 C C . SER C 1 33 ? 41.710 -14.687 4.565 1.00 46.28 32 SER C C 1
ATOM 3793 O O . SER C 1 33 ? 42.596 -14.002 5.092 1.00 45.90 32 SER C O 1
ATOM 3796 N N . VAL C 1 34 ? 40.473 -14.200 4.288 1.00 40.09 33 VAL C N 1
ATOM 3797 C CA . VAL C 1 34 ? 40.065 -12.818 4.589 1.00 38.47 33 VAL C CA 1
ATOM 3798 C C . VAL C 1 34 ? 39.951 -12.613 6.106 1.00 42.50 33 VAL C C 1
ATOM 3799 O O . VAL C 1 34 ? 39.289 -13.402 6.789 1.00 42.93 33 VAL C O 1
ATOM 3803 N N . SER C 1 35 ? 40.626 -11.570 6.630 1.00 38.48 34 SER C N 1
ATOM 3804 C CA . SER C 1 35 ? 40.644 -11.262 8.060 1.00 38.81 34 SER C CA 1
ATOM 3805 C C . SER C 1 35 ? 39.800 -10.023 8.381 1.00 42.95 34 SER C C 1
ATOM 3806 O O . SER C 1 35 ? 40.097 -8.924 7.902 1.00 42.78 34 SER C O 1
ATOM 3809 N N . ILE C 1 36 ? 38.753 -10.206 9.207 1.00 39.59 35 ILE C N 1
ATOM 3810 C CA . ILE C 1 36 ? 37.858 -9.122 9.641 1.00 38.73 35 ILE C CA 1
ATOM 3811 C C . ILE C 1 36 ? 38.624 -8.112 10.520 1.00 41.72 35 ILE C C 1
ATOM 3812 O O . ILE C 1 36 ? 38.406 -6.908 10.402 1.00 40.77 35 ILE C O 1
ATOM 3817 N N . ASN C 1 37 ? 39.543 -8.610 11.370 1.00 38.72 36 ASN C N 1
ATOM 3818 C CA . ASN C 1 37 ? 40.356 -7.766 12.248 1.00 39.59 36 ASN C CA 1
ATOM 3819 C C . ASN C 1 37 ? 41.343 -6.910 11.460 1.00 42.04 36 ASN C C 1
ATOM 3820 O O . ASN C 1 37 ? 41.613 -5.777 11.854 1.00 41.39 36 ASN C O 1
ATOM 3825 N N . ARG C 1 38 ? 41.861 -7.439 10.326 1.00 38.08 37 ARG C N 1
ATOM 3826 C CA . ARG C 1 38 ? 42.768 -6.692 9.448 1.00 37.49 37 ARG C CA 1
ATOM 3827 C C . ARG C 1 38 ? 41.999 -5.542 8.767 1.00 39.92 37 ARG C C 1
ATOM 3828 O O . ARG C 1 38 ? 42.543 -4.446 8.604 1.00 39.64 37 ARG C O 1
ATOM 3836 N N . ILE C 1 39 ? 40.704 -5.774 8.455 1.00 35.25 38 ILE C N 1
ATOM 3837 C CA . ILE C 1 39 ? 39.820 -4.755 7.876 1.00 33.83 38 ILE C CA 1
ATOM 3838 C C . ILE C 1 39 ? 39.621 -3.591 8.861 1.00 39.62 38 ILE C C 1
ATOM 3839 O O . ILE C 1 39 ? 39.884 -2.440 8.507 1.00 39.36 38 ILE C O 1
ATOM 3844 N N . THR C 1 40 ? 39.211 -3.900 10.113 1.00 37.39 39 THR C N 1
ATOM 3845 C CA . THR C 1 40 ? 38.974 -2.883 11.144 1.00 38.39 39 THR C CA 1
ATOM 3846 C C . THR C 1 40 ? 40.248 -2.122 11.524 1.00 44.90 39 THR C C 1
ATOM 3847 O O . THR C 1 40 ? 40.184 -0.921 11.789 1.00 45.42 39 THR C O 1
ATOM 3851 N N . GLU C 1 41 ? 41.408 -2.810 11.512 1.00 42.92 40 GLU C N 1
ATOM 3852 C CA . GLU C 1 41 ? 42.710 -2.205 11.825 1.00 44.35 40 GLU C CA 1
ATOM 3853 C C . GLU C 1 41 ? 43.139 -1.215 10.719 1.00 46.85 40 GLU C C 1
ATOM 3854 O O . GLU C 1 41 ? 43.535 -0.091 11.026 1.00 47.26 40 GLU C O 1
ATOM 3860 N N . ARG C 1 42 ? 43.025 -1.628 9.435 1.00 41.60 41 ARG C N 1
ATOM 3861 C CA . ARG C 1 42 ? 43.383 -0.776 8.292 1.00 40.88 41 ARG C CA 1
ATOM 3862 C C . ARG C 1 42 ? 42.372 0.358 8.071 1.00 43.34 41 ARG C C 1
ATOM 3863 O O . ARG C 1 42 ? 42.762 1.447 7.649 1.00 43.83 41 ARG C O 1
ATOM 3871 N N . ALA C 1 43 ? 41.079 0.112 8.368 1.00 37.93 42 ALA C N 1
ATOM 3872 C CA . ALA C 1 43 ? 40.032 1.128 8.208 1.00 36.77 42 ALA C CA 1
ATOM 3873 C C . ALA C 1 43 ? 40.055 2.156 9.356 1.00 39.29 42 ALA C C 1
ATOM 3874 O O . ALA C 1 43 ? 39.413 3.209 9.263 1.00 38.22 42 ALA C O 1
ATOM 3876 N N . GLY C 1 44 ? 40.791 1.837 10.422 1.00 36.22 43 GLY C N 1
ATOM 3877 C CA . GLY C 1 44 ? 40.921 2.702 11.591 1.00 36.67 43 GLY C CA 1
ATOM 3878 C C . GLY C 1 44 ? 39.645 2.796 12.395 1.00 40.36 43 GLY C C 1
ATOM 3879 O O . GLY C 1 44 ? 39.285 3.878 12.868 1.00 41.22 43 GLY C O 1
ATOM 3880 N N . ILE C 1 45 ? 38.934 1.658 12.540 1.00 34.99 44 ILE C N 1
ATOM 3881 C CA . ILE C 1 45 ? 37.673 1.590 13.284 1.00 34.19 44 ILE C CA 1
ATOM 3882 C C . ILE C 1 45 ? 37.773 0.623 14.477 1.00 38.32 44 ILE C C 1
ATOM 3883 O O . ILE C 1 45 ? 38.757 -0.111 14.593 1.00 38.47 44 ILE C O 1
ATOM 3888 N N . ALA C 1 46 ? 36.763 0.641 15.372 1.00 34.69 45 ALA C N 1
ATOM 3889 C CA . ALA C 1 46 ? 36.725 -0.222 16.557 1.00 35.01 45 ALA C CA 1
ATOM 3890 C C . ALA C 1 46 ? 36.736 -1.699 16.197 1.00 40.49 45 ALA C C 1
ATOM 3891 O O . ALA C 1 46 ? 36.208 -2.093 15.149 1.00 39.07 45 ALA C O 1
ATOM 3893 N N . LYS C 1 47 ? 37.339 -2.522 17.065 1.00 39.17 46 LYS C N 1
ATOM 3894 C CA . LYS C 1 47 ? 37.372 -3.969 16.873 1.00 38.70 46 LYS C CA 1
ATOM 3895 C C . LYS C 1 47 ? 35.963 -4.534 17.123 1.00 42.12 46 LYS C C 1
ATOM 3896 O O . LYS C 1 47 ? 35.327 -4.187 18.122 1.00 42.53 46 LYS C O 1
ATOM 3902 N N . GLY C 1 48 ? 35.461 -5.306 16.165 1.00 37.46 47 GLY C N 1
ATOM 3903 C CA . GLY C 1 48 ? 34.125 -5.885 16.232 1.00 37.09 47 GLY C CA 1
ATOM 3904 C C . GLY C 1 48 ? 33.044 -5.017 15.612 1.00 41.18 47 GLY C C 1
ATOM 3905 O O . GLY C 1 48 ? 31.874 -5.414 15.585 1.00 41.28 47 GLY C O 1
ATOM 3906 N N . SER C 1 49 ? 33.425 -3.822 15.092 1.00 37.04 48 SER C N 1
ATOM 3907 C CA . SER C 1 49 ? 32.469 -2.868 14.516 1.00 35.88 48 SER C CA 1
ATOM 3908 C C . SER C 1 49 ? 32.082 -3.203 13.061 1.00 39.14 48 SER C C 1
ATOM 3909 O O . SER C 1 49 ? 31.157 -2.589 12.519 1.00 38.88 48 SER C O 1
ATOM 3912 N N . PHE C 1 50 ? 32.771 -4.196 12.442 1.00 34.57 49 PHE C N 1
ATOM 3913 C CA . PHE C 1 50 ? 32.482 -4.660 11.072 1.00 32.66 49 PHE C CA 1
ATOM 3914 C C . PHE C 1 50 ? 31.036 -5.155 10.952 1.00 36.67 49 PHE C C 1
ATOM 3915 O O . PHE C 1 50 ? 30.385 -4.925 9.930 1.00 34.88 49 PHE C O 1
ATOM 3923 N N . TYR C 1 51 ? 30.541 -5.829 12.005 1.00 34.58 50 TYR C N 1
ATOM 3924 C CA . TYR C 1 51 ? 29.207 -6.416 12.038 1.00 34.60 50 TYR C CA 1
ATOM 3925 C C . TYR C 1 51 ? 28.081 -5.380 12.176 1.00 39.51 50 TYR C C 1
ATOM 3926 O O . TYR C 1 51 ? 26.901 -5.731 12.064 1.00 39.31 50 TYR C O 1
ATOM 3935 N N . GLN C 1 52 ? 28.448 -4.097 12.330 1.00 36.85 51 GLN C N 1
ATOM 3936 C CA . GLN C 1 52 ? 27.488 -2.998 12.353 1.00 38.00 51 GLN C CA 1
ATOM 3937 C C . GLN C 1 52 ? 27.236 -2.483 10.928 1.00 40.31 51 GLN C C 1
ATOM 3938 O O . GLN C 1 52 ? 26.299 -1.716 10.713 1.00 41.63 51 GLN C O 1
ATOM 3944 N N . TYR C 1 53 ? 28.065 -2.925 9.952 1.00 33.80 52 TYR C N 1
ATOM 3945 C CA . TYR C 1 53 ? 27.926 -2.551 8.540 1.00 31.88 52 TYR C CA 1
ATOM 3946 C C . TYR C 1 53 ? 27.474 -3.744 7.690 1.00 34.68 52 TYR C C 1
ATOM 3947 O O . TYR C 1 53 ? 26.721 -3.562 6.736 1.00 34.61 52 TYR C O 1
ATOM 3956 N N . PHE C 1 54 ? 27.938 -4.965 8.035 1.00 30.78 53 PHE C N 1
ATOM 3957 C CA . PHE C 1 54 ? 27.575 -6.198 7.323 1.00 30.53 53 PHE C CA 1
ATOM 3958 C C . PHE C 1 54 ? 27.263 -7.308 8.332 1.00 38.57 53 PHE C C 1
ATOM 3959 O O . PHE C 1 54 ? 28.039 -7.514 9.262 1.00 39.22 53 PHE C O 1
ATOM 3967 N N . ALA C 1 55 ? 26.118 -8.017 8.164 1.00 37.02 54 ALA C N 1
ATOM 3968 C CA . ALA C 1 55 ? 25.713 -9.093 9.095 1.00 38.12 54 ALA C CA 1
ATOM 3969 C C . ALA C 1 55 ? 26.796 -10.169 9.249 1.00 43.20 54 ALA C C 1
ATOM 3970 O O . ALA C 1 55 ? 27.032 -10.647 10.361 1.00 44.78 54 ALA C O 1
ATOM 3972 N N . ASP C 1 56 ? 27.478 -10.517 8.143 1.00 38.79 55 ASP C N 1
ATOM 3973 C CA . ASP C 1 56 ? 28.574 -11.492 8.133 1.00 38.35 55 ASP C CA 1
ATOM 3974 C C . ASP C 1 56 ? 29.533 -11.226 6.945 1.00 41.49 55 ASP C C 1
ATOM 3975 O O . ASP C 1 56 ? 29.309 -10.288 6.172 1.00 40.81 55 ASP C O 1
ATOM 3980 N N . LYS C 1 57 ? 30.599 -12.048 6.810 1.00 37.53 56 LYS C N 1
ATOM 3981 C CA . LYS C 1 57 ? 31.581 -11.923 5.725 1.00 36.02 56 LYS C CA 1
ATOM 3982 C C . LYS C 1 57 ? 30.916 -12.165 4.357 1.00 40.06 56 LYS C C 1
ATOM 3983 O O . LYS C 1 57 ? 31.245 -11.482 3.384 1.00 38.80 56 LYS C O 1
ATOM 3989 N N . LYS C 1 58 ? 29.935 -13.107 4.314 1.00 37.57 57 LYS C N 1
ATOM 3990 C CA . LYS C 1 58 ? 29.158 -13.477 3.122 1.00 36.47 57 LYS C CA 1
ATOM 3991 C C . LYS C 1 58 ? 28.448 -12.256 2.511 1.00 39.14 57 LYS C C 1
ATOM 3992 O O . LYS C 1 58 ? 28.574 -12.016 1.308 1.00 38.48 57 LYS C O 1
ATOM 3996 N N . ASP C 1 59 ? 27.724 -11.472 3.353 1.00 35.52 58 ASP C N 1
ATOM 3997 C CA . ASP C 1 59 ? 27.011 -10.257 2.929 1.00 34.58 58 ASP C CA 1
ATOM 3998 C C . ASP C 1 59 ? 27.959 -9.240 2.314 1.00 36.10 58 ASP C C 1
ATOM 3999 O O . ASP C 1 59 ? 27.629 -8.621 1.298 1.00 35.32 58 ASP C O 1
ATOM 4004 N N . CYS C 1 60 ? 29.143 -9.073 2.925 1.00 31.07 59 CYS C N 1
ATOM 4005 C CA . CYS C 1 60 ? 30.151 -8.140 2.447 1.00 29.81 59 CYS C CA 1
ATOM 4006 C C . CYS C 1 60 ? 30.694 -8.566 1.085 1.00 34.44 59 CYS C C 1
ATOM 4007 O O . CYS C 1 60 ? 30.833 -7.728 0.194 1.00 33.23 59 CYS C O 1
ATOM 4010 N N . TYR C 1 61 ? 30.963 -9.877 0.912 1.00 32.40 60 TYR C N 1
ATOM 4011 C CA . TYR C 1 61 ? 31.458 -10.427 -0.347 1.00 32.80 60 TYR C CA 1
ATOM 4012 C C . TYR C 1 61 ? 30.431 -10.264 -1.472 1.00 36.07 60 TYR C C 1
ATOM 4013 O O . TYR C 1 61 ? 30.805 -9.908 -2.590 1.00 34.97 60 TYR C O 1
ATOM 4022 N N . LEU C 1 62 ? 29.131 -10.520 -1.171 1.00 33.09 61 LEU C N 1
ATOM 4023 C CA . LEU C 1 62 ? 28.041 -10.375 -2.143 1.00 32.60 61 LEU C CA 1
ATOM 4024 C C . LEU C 1 62 ? 27.910 -8.932 -2.600 1.00 36.74 61 LEU C C 1
ATOM 4025 O O . LEU C 1 62 ? 27.679 -8.684 -3.782 1.00 37.16 61 LEU C O 1
ATOM 4027 N N . TYR C 1 63 ? 28.106 -7.973 -1.672 1.00 33.48 62 TYR C N 1
ATOM 4028 C CA . TYR C 1 63 ? 28.052 -6.538 -1.969 1.00 33.31 62 TYR C CA 1
ATOM 4029 C C . TYR C 1 63 ? 29.164 -6.127 -2.940 1.00 36.76 62 TYR C C 1
ATOM 4030 O O . TYR C 1 63 ? 28.918 -5.338 -3.854 1.00 37.01 62 TYR C O 1
ATOM 4039 N N . LEU C 1 64 ? 30.377 -6.672 -2.753 1.00 32.83 63 LEU C N 1
ATOM 4040 C CA . LEU C 1 64 ? 31.513 -6.371 -3.624 1.00 32.54 63 LEU C CA 1
ATOM 4041 C C . LEU C 1 64 ? 31.364 -7.025 -5.006 1.00 38.52 63 LEU C C 1
ATOM 4042 O O . LEU C 1 64 ? 31.759 -6.426 -6.014 1.00 38.43 63 LEU C O 1
ATOM 4047 N N . ILE C 1 65 ? 30.774 -8.241 -5.058 1.00 35.51 64 ILE C N 1
ATOM 4048 C CA . ILE C 1 65 ? 30.512 -8.945 -6.321 1.00 35.22 64 ILE C CA 1
ATOM 4049 C C . ILE C 1 65 ? 29.442 -8.189 -7.146 1.00 41.03 64 ILE C C 1
ATOM 4050 O O . ILE C 1 65 ? 29.630 -7.976 -8.346 1.00 40.63 64 ILE C O 1
ATOM 4055 N N . GLN C 1 66 ? 28.357 -7.730 -6.479 1.00 39.55 65 GLN C N 1
ATOM 4056 C CA . GLN C 1 66 ? 27.287 -6.952 -7.128 1.00 40.81 65 GLN C CA 1
ATOM 4057 C C . GLN C 1 66 ? 27.809 -5.588 -7.592 1.00 46.48 65 GLN C C 1
ATOM 4058 O O . GLN C 1 66 ? 27.364 -5.069 -8.624 1.00 46.70 65 GLN C O 1
ATOM 4061 N N . LEU C 1 67 ? 28.767 -5.015 -6.834 1.00 43.68 66 LEU C N 1
ATOM 4062 C CA . LEU C 1 67 ? 29.394 -3.735 -7.162 1.00 43.54 66 LEU C CA 1
ATOM 4063 C C . LEU C 1 67 ? 30.221 -3.856 -8.456 1.00 46.26 66 LEU C C 1
ATOM 4064 O O . LEU C 1 67 ? 30.164 -2.972 -9.305 1.00 46.25 66 LEU C O 1
ATOM 4069 N N . GLY C 1 68 ? 30.907 -4.987 -8.622 1.00 41.60 67 GLY C N 1
ATOM 4070 C CA . GLY C 1 68 ? 31.681 -5.279 -9.827 1.00 40.68 67 GLY C CA 1
ATOM 4071 C C . GLY C 1 68 ? 30.811 -5.498 -11.056 1.00 43.80 67 GLY C C 1
ATOM 4072 O O . GLY C 1 68 ? 31.134 -5.012 -12.147 1.00 43.45 67 GLY C O 1
ATOM 4073 N N . ILE C 1 69 ? 29.680 -6.223 -10.879 1.00 39.64 68 ILE C N 1
ATOM 4074 C CA . ILE C 1 69 ? 28.709 -6.482 -11.949 1.00 39.01 68 ILE C CA 1
ATOM 4075 C C . ILE C 1 69 ? 28.078 -5.161 -12.432 1.00 43.85 68 ILE C C 1
ATOM 4076 O O . ILE C 1 69 ? 28.082 -4.889 -13.635 1.00 43.18 68 ILE C O 1
ATOM 4081 N N . GLU C 1 70 ? 27.579 -4.322 -11.485 1.00 41.17 69 GLU C N 1
ATOM 4082 C CA . GLU C 1 70 ? 26.974 -3.017 -11.806 1.00 41.78 69 GLU C CA 1
ATOM 4083 C C . GLU C 1 70 ? 27.973 -2.072 -12.498 1.00 44.09 69 GLU C C 1
ATOM 4084 O O . GLU C 1 70 ? 27.591 -1.362 -13.434 1.00 44.41 69 GLU C O 1
ATOM 4090 N N . GLN C 1 71 ? 29.254 -2.063 -12.024 1.00 38.41 70 GLN C N 1
ATOM 4091 C CA A GLN C 1 71 ? 30.295 -1.204 -12.596 0.50 37.86 70 GLN C CA 1
ATOM 4092 C CA B GLN C 1 71 ? 30.315 -1.214 -12.578 0.50 37.76 70 GLN C CA 1
ATOM 4093 C C . GLN C 1 71 ? 30.641 -1.611 -14.024 1.00 40.21 70 GLN C C 1
ATOM 4094 O O . GLN C 1 71 ? 30.847 -0.737 -14.872 1.00 39.55 70 GLN C O 1
ATOM 4105 N N . LYS C 1 72 ? 30.699 -2.941 -14.301 1.00 34.73 71 LYS C N 1
ATOM 4106 C CA . LYS C 1 72 ? 31.013 -3.470 -15.636 1.00 33.79 71 LYS C CA 1
ATOM 4107 C C . LYS C 1 72 ? 29.909 -3.159 -16.649 1.00 37.82 71 LYS C C 1
ATOM 4108 O O . LYS C 1 72 ? 30.216 -2.779 -17.781 1.00 38.14 71 LYS C O 1
ATOM 4114 N N . THR C 1 73 ? 28.625 -3.295 -16.238 1.00 34.10 72 THR C N 1
ATOM 4115 C CA . THR C 1 73 ? 27.482 -2.991 -17.114 1.00 34.88 72 THR C CA 1
ATOM 4116 C C . THR C 1 73 ? 27.395 -1.490 -17.410 1.00 39.15 72 THR C C 1
ATOM 4117 O O . THR C 1 73 ? 27.111 -1.109 -18.542 1.00 38.82 72 THR C O 1
ATOM 4121 N N . ALA C 1 74 ? 27.691 -0.642 -16.401 1.00 36.58 73 ALA C N 1
ATOM 4122 C CA . ALA C 1 74 ? 27.708 0.820 -16.562 1.00 37.51 73 ALA C CA 1
ATOM 4123 C C . ALA C 1 74 ? 28.872 1.260 -17.469 1.00 42.28 73 ALA C C 1
ATOM 4124 O O . ALA C 1 74 ? 28.734 2.223 -18.224 1.00 43.29 73 ALA C O 1
ATOM 4126 N N . PHE C 1 75 ? 30.007 0.533 -17.407 1.00 38.02 74 PHE C N 1
ATOM 4127 C CA . PHE C 1 75 ? 31.179 0.810 -18.237 1.00 37.99 74 PHE C CA 1
ATOM 4128 C C . PHE C 1 75 ? 30.893 0.422 -19.694 1.00 43.61 74 PHE C C 1
ATOM 4129 O O . PHE C 1 75 ? 31.273 1.142 -20.619 1.00 44.15 74 PHE C O 1
ATOM 4137 N N . LEU C 1 76 ? 30.194 -0.706 -19.877 1.00 40.44 75 LEU C N 1
ATOM 4138 C CA . LEU C 1 76 ? 29.793 -1.265 -21.164 1.00 40.61 75 LEU C CA 1
ATOM 4139 C C . LEU C 1 76 ? 28.815 -0.328 -21.899 1.00 46.70 75 LEU C C 1
ATOM 4140 O O . LEU C 1 76 ? 28.892 -0.201 -23.121 1.00 48.02 75 LEU C O 1
ATOM 4145 N N . ARG C 1 77 ? 27.906 0.337 -21.149 1.00 43.28 76 ARG C N 1
ATOM 4146 C CA . ARG C 1 77 ? 26.913 1.254 -21.724 1.00 43.98 76 A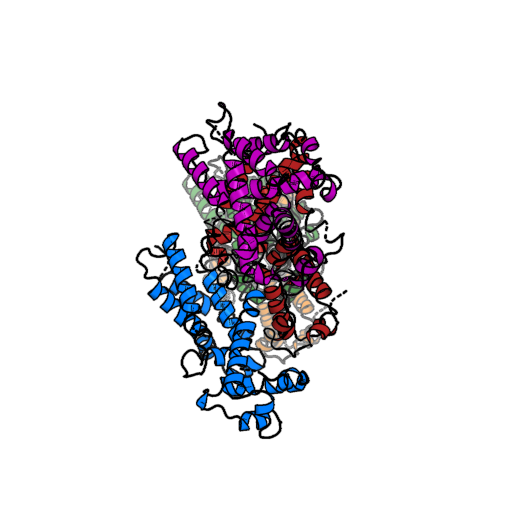RG C CA 1
ATOM 4147 C C . ARG C 1 77 ? 27.502 2.650 -21.998 1.00 49.07 76 ARG C C 1
ATOM 4148 O O . ARG C 1 77 ? 26.989 3.367 -22.863 1.00 50.90 76 ARG C O 1
ATOM 4156 N N . GLN C 1 78 ? 28.548 3.052 -21.236 1.00 44.82 77 GLN C N 1
ATOM 4157 C CA . GLN C 1 78 ? 29.188 4.371 -21.399 1.00 45.37 77 GLN C CA 1
ATOM 4158 C C . GLN C 1 78 ? 30.230 4.378 -22.527 1.00 48.12 77 GLN C C 1
ATOM 4159 O O . GLN C 1 78 ? 30.629 5.450 -22.989 1.00 49.15 77 GLN C O 1
ATOM 4162 N N . THR C 1 79 ? 30.664 3.183 -22.974 1.00 42.07 78 THR C N 1
ATOM 4163 C CA . THR C 1 79 ? 31.638 3.050 -24.058 1.00 40.98 78 THR C CA 1
ATOM 4164 C C . THR C 1 79 ? 30.944 3.277 -25.413 1.00 46.16 78 THR C C 1
ATOM 4165 O O . THR C 1 79 ? 29.869 2.717 -25.641 1.00 45.40 78 THR C O 1
ATOM 4169 N N . PRO C 1 80 ? 31.542 4.087 -26.337 1.00 44.55 79 PRO C N 1
ATOM 4170 C CA . PRO C 1 80 ? 30.914 4.276 -27.665 1.00 45.36 79 PRO C CA 1
ATOM 4171 C C . PRO C 1 80 ? 30.682 2.937 -28.369 1.00 48.30 79 PRO C C 1
ATOM 4172 O O . PRO C 1 80 ? 31.587 2.099 -28.412 1.00 46.64 79 PRO C O 1
ATOM 4176 N N . PRO C 1 81 ? 29.433 2.665 -28.823 1.00 45.55 80 PRO C N 1
ATOM 4177 C CA . PRO C 1 81 ? 29.133 1.338 -29.389 1.00 44.59 80 PRO C CA 1
ATOM 4178 C C . PRO C 1 81 ? 29.805 1.073 -30.729 1.00 49.55 80 PRO C C 1
ATOM 4179 O O . PRO C 1 81 ? 30.235 2.008 -31.411 1.00 50.68 80 PRO C O 1
ATOM 4183 N N . ALA C 1 82 ? 29.879 -0.206 -31.114 1.00 44.85 81 ALA C N 1
ATOM 4184 C CA . ALA C 1 82 ? 30.452 -0.599 -32.390 1.00 44.60 81 ALA C CA 1
ATOM 4185 C C . ALA C 1 82 ? 29.448 -0.360 -33.518 1.00 48.88 81 ALA C C 1
ATOM 4186 O O . ALA C 1 82 ? 28.289 -0.768 -33.411 1.00 48.38 81 ALA C O 1
ATOM 4188 N N . SER C 1 83 ? 29.878 0.349 -34.575 1.00 46.28 82 SER C N 1
ATOM 4189 C CA . SER C 1 83 ? 29.046 0.601 -35.747 1.00 47.34 82 SER C CA 1
ATOM 4190 C C . SER C 1 83 ? 29.391 -0.453 -36.800 1.00 51.30 82 SER C C 1
ATOM 4191 O O . SER C 1 83 ? 30.099 -0.164 -37.770 1.00 52.47 82 SER C O 1
ATOM 4193 N N . THR C 1 84 ? 28.971 -1.708 -36.550 1.00 45.87 83 THR C N 1
ATOM 4194 C CA . THR C 1 84 ? 29.292 -2.848 -37.418 1.00 44.16 83 THR C CA 1
ATOM 4195 C C . THR C 1 84 ? 28.185 -3.917 -37.401 1.00 46.16 83 THR C C 1
ATOM 4196 O O . THR C 1 84 ? 27.371 -3.955 -36.479 1.00 45.81 83 THR C O 1
ATOM 4200 N N . THR C 1 85 ? 28.187 -4.799 -38.405 1.00 41.11 84 THR C N 1
ATOM 4201 C CA . THR C 1 85 ? 27.260 -5.931 -38.482 1.00 40.08 84 THR C CA 1
ATOM 4202 C C . THR C 1 85 ? 28.065 -7.243 -38.434 1.00 40.55 84 THR C C 1
ATOM 4203 O O . THR C 1 85 ? 27.483 -8.333 -38.411 1.00 40.41 84 THR C O 1
ATOM 4207 N N . ASP C 1 86 ? 29.412 -7.124 -38.425 1.00 33.84 85 ASP C N 1
ATOM 4208 C CA . ASP C 1 86 ? 30.328 -8.256 -38.405 1.00 31.75 85 ASP C CA 1
ATOM 4209 C C . ASP C 1 86 ? 30.540 -8.750 -36.977 1.00 32.90 85 ASP C C 1
ATOM 4210 O O . ASP C 1 86 ? 30.803 -7.949 -36.072 1.00 32.35 85 ASP C O 1
ATOM 4223 N N . PHE C 1 88 ? 33.005 -10.632 -35.742 1.00 26.34 87 PHE C N 1
ATOM 4224 C CA . PHE C 1 88 ? 34.401 -10.490 -35.310 1.00 25.55 87 PHE C CA 1
ATOM 4225 C C . PHE C 1 88 ? 34.795 -9.052 -35.023 1.00 30.18 87 PHE C C 1
ATOM 4226 O O . PHE C 1 88 ? 35.564 -8.805 -34.087 1.00 29.45 87 PHE C O 1
ATOM 4234 N N . ALA C 1 89 ? 34.200 -8.090 -35.759 1.00 27.51 88 ALA C N 1
ATOM 4235 C CA . ALA C 1 89 ? 34.407 -6.670 -35.501 1.00 27.58 88 ALA C CA 1
ATOM 4236 C C . ALA C 1 89 ? 33.754 -6.302 -34.166 1.00 31.58 88 ALA C C 1
ATOM 4237 O O . ALA C 1 89 ? 34.312 -5.507 -33.407 1.00 31.33 88 ALA C O 1
ATOM 4239 N N . TYR C 1 90 ? 32.609 -6.948 -33.844 1.00 28.64 89 TYR C N 1
ATOM 4240 C CA . TYR C 1 90 ? 31.923 -6.760 -32.562 1.00 28.51 89 TYR C CA 1
ATOM 4241 C C . TYR C 1 90 ? 32.711 -7.404 -31.424 1.00 31.67 89 TYR C C 1
ATOM 4242 O O . TYR C 1 90 ? 32.833 -6.807 -30.356 1.00 32.31 89 TYR C O 1
ATOM 4251 N N . LEU C 1 91 ? 33.265 -8.618 -31.657 1.00 27.02 90 LEU C N 1
ATOM 4252 C CA . LEU C 1 91 ? 34.054 -9.343 -30.653 1.00 25.58 90 LEU C CA 1
ATOM 4253 C C . LEU C 1 91 ? 35.339 -8.622 -30.288 1.00 30.29 90 LEU C C 1
ATOM 4254 O O . LEU C 1 91 ? 35.784 -8.717 -29.146 1.00 29.73 90 LEU C O 1
ATOM 4259 N N . ARG C 1 92 ? 35.925 -7.869 -31.246 1.00 28.14 91 ARG C N 1
ATOM 4260 C CA . ARG C 1 92 ? 37.108 -7.039 -30.992 1.00 27.62 91 ARG C CA 1
ATOM 4261 C C . ARG C 1 92 ? 36.709 -5.923 -30.021 1.00 30.92 91 ARG C C 1
ATOM 4262 O O . ARG C 1 92 ? 37.434 -5.653 -29.064 1.00 30.61 91 ARG C O 1
ATOM 4270 N N . TRP C 1 93 ? 35.546 -5.282 -30.271 1.00 27.07 92 TRP C N 1
ATOM 4271 C CA . TRP C 1 93 ? 35.009 -4.215 -29.430 1.00 27.23 92 TRP C CA 1
ATOM 4272 C C . TRP C 1 93 ? 34.713 -4.741 -28.016 1.00 28.93 92 TRP C C 1
ATOM 4273 O O . TRP C 1 93 ? 35.122 -4.119 -27.033 1.00 27.93 92 TRP C O 1
ATOM 4284 N N . LEU C 1 94 ? 34.030 -5.903 -27.923 1.00 24.41 93 LEU C N 1
ATOM 4285 C CA . LEU C 1 94 ? 33.668 -6.526 -26.646 1.00 23.76 93 LEU C CA 1
ATOM 4286 C C . LEU C 1 94 ? 34.902 -6.950 -25.835 1.00 27.78 93 LEU C C 1
ATOM 4287 O O . LEU C 1 94 ? 34.907 -6.819 -24.608 1.00 26.95 93 LEU C O 1
ATOM 4292 N N . LEU C 1 95 ? 35.951 -7.445 -26.521 1.00 24.92 94 LEU C N 1
ATOM 4293 C CA . LEU C 1 95 ? 37.215 -7.826 -25.883 1.00 24.31 94 LEU C CA 1
ATOM 4294 C C . LEU C 1 95 ? 37.919 -6.574 -25.358 1.00 30.80 94 LEU C C 1
ATOM 4295 O O . LEU C 1 95 ? 38.431 -6.579 -24.244 1.00 29.86 94 LEU C O 1
ATOM 4300 N N . ASP C 1 96 ? 37.875 -5.477 -26.145 1.00 30.28 95 ASP C N 1
ATOM 4301 C CA . ASP C 1 96 ? 38.474 -4.193 -25.795 1.00 31.52 95 ASP C CA 1
ATOM 4302 C C . ASP C 1 96 ? 37.808 -3.580 -24.556 1.00 36.48 95 ASP C C 1
ATOM 4303 O O . ASP C 1 96 ? 38.503 -3.156 -23.636 1.00 36.41 95 ASP C O 1
ATOM 4308 N N . VAL C 1 97 ? 36.462 -3.550 -24.528 1.00 33.53 96 VAL C N 1
ATOM 4309 C CA . VAL C 1 97 ? 35.711 -2.978 -23.409 1.00 33.65 96 VAL C CA 1
ATOM 4310 C C . VAL C 1 97 ? 35.932 -3.776 -22.089 1.00 35.69 96 VAL C C 1
ATOM 4311 O O . VAL C 1 97 ? 36.106 -3.171 -21.029 1.00 35.67 96 VAL C O 1
ATOM 4315 N N . GLY C 1 98 ? 36.028 -5.106 -22.201 1.00 30.23 97 GLY C N 1
ATOM 4316 C CA . GLY C 1 98 ? 36.288 -5.985 -21.062 1.00 28.94 97 GLY C CA 1
ATOM 4317 C C . GLY C 1 98 ? 37.668 -5.784 -20.466 1.00 32.34 97 GLY C C 1
ATOM 4318 O O . GLY C 1 98 ? 37.825 -5.772 -19.243 1.00 33.02 97 GLY C O 1
ATOM 4319 N N . ILE C 1 99 ? 38.679 -5.598 -21.331 1.00 27.77 98 ILE C N 1
ATOM 4320 C CA . ILE C 1 99 ? 40.058 -5.346 -20.907 1.00 26.83 98 ILE C CA 1
ATOM 4321 C C . ILE C 1 99 ? 40.172 -3.951 -20.273 1.00 30.43 98 ILE C C 1
ATOM 4322 O O . ILE C 1 99 ? 40.776 -3.816 -19.201 1.00 31.68 98 ILE C O 1
ATOM 4327 N N . GLN C 1 100 ? 39.546 -2.923 -20.916 1.00 24.85 99 GLN C N 1
ATOM 4328 C CA A GLN C 1 100 ? 39.515 -1.542 -20.417 0.67 24.72 99 GLN C CA 1
ATOM 4329 C CA B GLN C 1 100 ? 39.553 -1.561 -20.395 0.33 25.28 99 GLN C CA 1
ATOM 4330 C C . GLN C 1 100 ? 38.934 -1.488 -18.999 1.00 29.59 99 GLN C C 1
ATOM 4331 O O . GLN C 1 100 ? 39.435 -0.751 -18.149 1.00 30.15 99 GLN C O 1
ATOM 4342 N N . PHE C 1 101 ? 37.869 -2.279 -18.745 1.00 26.12 100 PHE C N 1
ATOM 4343 C CA . PHE C 1 101 ? 37.232 -2.314 -17.431 1.00 25.87 100 PHE C CA 1
ATOM 4344 C C . PHE C 1 101 ? 38.204 -2.850 -16.382 1.00 29.63 100 PHE C C 1
ATOM 4345 O O . PHE C 1 101 ? 38.339 -2.251 -15.305 1.00 30.28 100 PHE C O 1
ATOM 4353 N N . GLN C 1 102 ? 38.895 -3.973 -16.710 1.00 24.58 101 GLN C N 1
ATOM 4354 C CA A GLN C 1 102 ? 39.873 -4.597 -15.818 0.67 23.71 101 GLN C CA 1
ATOM 4355 C CA B GLN C 1 102 ? 39.879 -4.599 -15.821 0.33 24.15 101 GLN C CA 1
ATOM 4356 C C . GLN C 1 102 ? 41.011 -3.621 -15.503 1.00 29.19 101 GLN C C 1
ATOM 4357 O O . GLN C 1 102 ? 41.448 -3.535 -14.360 1.00 28.40 101 GLN C O 1
ATOM 4368 N N . PHE C 1 103 ? 41.484 -2.891 -16.526 1.00 28.63 102 PHE C N 1
ATOM 4369 C CA . PHE C 1 103 ? 42.582 -1.932 -16.420 1.00 29.83 102 PHE C CA 1
ATOM 4370 C C . PHE C 1 103 ? 42.244 -0.681 -15.590 1.00 36.92 102 PHE C C 1
ATOM 4371 O O . PHE C 1 103 ? 43.144 -0.091 -14.995 1.00 38.00 102 PHE C O 1
ATOM 4379 N N . HIS C 1 104 ? 40.945 -0.296 -15.527 1.00 34.59 103 HIS C N 1
ATOM 4380 C CA . HIS C 1 104 ? 40.486 0.862 -14.750 1.00 35.60 103 HIS C CA 1
ATOM 4381 C C . HIS C 1 104 ? 39.935 0.460 -13.376 1.00 37.59 103 HIS C C 1
ATOM 4382 O O . HIS C 1 104 ? 39.892 1.291 -12.469 1.00 37.15 103 HIS C O 1
ATOM 4389 N N . ASN C 1 105 ? 39.515 -0.820 -13.220 1.00 32.24 104 ASN C N 1
ATOM 4390 C CA . ASN C 1 105 ? 38.988 -1.333 -11.946 1.00 30.61 104 ASN C CA 1
ATOM 4391 C C . ASN C 1 105 ? 39.710 -2.647 -11.583 1.00 32.42 104 ASN C C 1
ATOM 4392 O O . ASN C 1 105 ? 39.098 -3.715 -11.596 1.00 31.04 104 ASN C O 1
ATOM 4397 N N . PRO C 1 106 ? 41.035 -2.590 -11.285 1.00 29.07 105 PRO C N 1
ATOM 4398 C CA . PRO C 1 106 ? 41.791 -3.839 -11.075 1.00 28.64 105 PRO C CA 1
ATOM 4399 C C . PRO C 1 106 ? 41.359 -4.680 -9.879 1.00 33.03 105 PRO C C 1
ATOM 4400 O O . PRO C 1 106 ? 41.396 -5.912 -9.959 1.00 32.77 105 PRO C O 1
ATOM 4404 N N . ARG C 1 107 ? 40.944 -4.031 -8.780 1.00 29.09 106 ARG C N 1
ATOM 4405 C CA . ARG C 1 107 ? 40.553 -4.736 -7.565 1.00 28.19 106 ARG C CA 1
ATOM 4406 C C . ARG C 1 107 ? 39.176 -5.397 -7.656 1.00 30.87 106 ARG C C 1
ATOM 4407 O O . ARG C 1 107 ? 39.060 -6.578 -7.333 1.00 30.10 106 ARG C O 1
ATOM 4415 N N . LEU C 1 108 ? 38.146 -4.670 -8.164 1.00 28.09 107 LEU C N 1
ATOM 4416 C CA . LEU C 1 108 ? 36.814 -5.261 -8.402 1.00 27.74 107 LEU C CA 1
ATOM 4417 C C . LEU C 1 108 ? 36.935 -6.430 -9.385 1.00 32.10 107 LEU C C 1
ATOM 4418 O O . LEU C 1 108 ? 36.340 -7.487 -9.164 1.00 31.51 107 LEU C O 1
ATOM 4423 N N . ALA C 1 109 ? 37.760 -6.253 -10.444 1.00 29.71 108 ALA C N 1
ATOM 4424 C CA . ALA C 1 109 ? 38.012 -7.286 -11.448 1.00 29.66 108 ALA C CA 1
ATOM 4425 C C . ALA C 1 109 ? 38.689 -8.506 -10.833 1.00 33.44 108 ALA C C 1
ATOM 4426 O O . ALA C 1 109 ? 38.276 -9.630 -11.107 1.00 33.43 108 ALA C O 1
ATOM 4428 N N . GLN C 1 110 ? 39.701 -8.288 -9.970 1.00 30.16 109 GLN C N 1
ATOM 4429 C CA . GLN C 1 110 ? 40.412 -9.381 -9.311 1.00 30.33 109 GLN C CA 1
ATOM 4430 C C . GLN C 1 110 ? 39.488 -10.173 -8.362 1.00 34.44 109 GLN C C 1
ATOM 4431 O O . GLN C 1 110 ? 39.613 -11.394 -8.274 1.00 34.21 109 GLN C O 1
ATOM 4437 N N . ILE C 1 111 ? 38.514 -9.488 -7.716 1.00 30.65 110 ILE C N 1
ATOM 4438 C CA . ILE C 1 111 ? 37.524 -10.161 -6.861 1.00 30.21 110 ILE C CA 1
ATOM 4439 C C . ILE C 1 111 ? 36.588 -11.032 -7.732 1.00 35.27 110 ILE C C 1
ATOM 4440 O O . ILE C 1 111 ? 36.328 -12.188 -7.388 1.00 35.83 110 ILE C O 1
ATOM 4445 N N . ALA C 1 112 ? 36.152 -10.493 -8.892 1.00 31.85 111 ALA C N 1
ATOM 4446 C CA . ALA C 1 112 ? 35.276 -11.202 -9.834 1.00 31.77 111 ALA C CA 1
ATOM 4447 C C . ALA C 1 112 ? 35.988 -12.386 -10.503 1.00 37.37 111 ALA C C 1
ATOM 4448 O O . ALA C 1 112 ? 35.351 -13.404 -10.786 1.00 37.91 111 ALA C O 1
ATOM 4450 N N . TYR C 1 113 ? 37.313 -12.248 -10.760 1.00 33.83 112 TYR C N 1
ATOM 4451 C CA . TYR C 1 113 ? 38.131 -13.288 -11.395 1.00 33.07 112 TYR C CA 1
ATOM 4452 C C . TYR C 1 113 ? 38.323 -14.489 -10.463 1.00 38.05 112 TYR C C 1
ATOM 4453 O O . TYR C 1 113 ? 38.245 -15.631 -10.920 1.00 38.20 112 TYR C O 1
ATOM 4462 N N . LYS C 1 114 ? 38.564 -14.232 -9.152 1.00 34.73 113 LYS C N 1
ATOM 4463 C CA . LYS C 1 114 ? 38.772 -15.294 -8.156 1.00 35.00 113 LYS C CA 1
ATOM 4464 C C . LYS C 1 114 ? 37.504 -16.127 -7.933 1.00 39.57 113 LYS C C 1
ATOM 4465 O O . LYS C 1 114 ? 37.597 -17.324 -7.674 1.00 39.25 113 LYS C O 1
ATOM 4470 N N . ALA C 1 115 ? 36.314 -15.494 -8.079 1.00 36.95 114 ALA C N 1
ATOM 4471 C CA . ALA C 1 115 ? 35.011 -16.154 -7.922 1.00 37.28 114 ALA C CA 1
ATOM 4472 C C . ALA C 1 115 ? 34.818 -17.330 -8.905 1.00 41.48 114 ALA C C 1
ATOM 4473 O O . ALA C 1 115 ? 34.064 -18.256 -8.606 1.00 41.46 114 ALA C O 1
ATOM 4475 N N . LEU C 1 116 ? 35.518 -17.293 -10.064 1.00 38.18 115 LEU C N 1
ATOM 4476 C CA . LEU C 1 116 ? 35.466 -18.346 -11.088 1.00 38.42 115 LEU C CA 1
ATOM 4477 C C . LEU C 1 116 ? 36.123 -19.648 -10.619 1.00 46.24 115 LEU C C 1
ATOM 4478 O O . LEU C 1 116 ? 35.785 -20.719 -11.133 1.00 46.78 115 LEU C O 1
ATOM 4483 N N . TYR C 1 117 ? 37.103 -19.556 -9.693 1.00 45.11 116 TYR C N 1
ATOM 4484 C CA . TYR C 1 117 ? 37.890 -20.715 -9.264 1.00 46.82 116 TYR C CA 1
ATOM 4485 C C . TYR C 1 117 ? 37.741 -21.047 -7.780 1.00 54.55 116 TYR C C 1
ATOM 4486 O O . TYR C 1 117 ? 37.653 -22.225 -7.422 1.00 55.83 116 TYR C O 1
ATOM 4495 N N . ASP C 1 118 ? 37.751 -20.025 -6.916 1.00 52.70 117 ASP C N 1
ATOM 4496 C CA . ASP C 1 118 ? 37.705 -20.221 -5.466 1.00 54.46 117 ASP C CA 1
ATOM 4497 C C . ASP C 1 118 ? 36.325 -20.628 -4.945 1.00 59.67 117 ASP C C 1
ATOM 4498 O O . ASP C 1 118 ? 35.306 -20.263 -5.536 1.00 57.83 117 ASP C O 1
ATOM 4503 N N . ASP C 1 119 ? 36.297 -21.394 -3.822 1.00 59.34 118 ASP C N 1
ATOM 4504 C CA . ASP C 1 119 ? 35.050 -21.809 -3.170 1.00 60.48 118 ASP C CA 1
ATOM 4505 C C . ASP C 1 119 ? 34.461 -20.620 -2.413 1.00 64.02 118 ASP C C 1
ATOM 4506 O O . ASP C 1 119 ? 34.794 -20.393 -1.242 1.00 63.73 118 ASP C O 1
ATOM 4511 N N . VAL C 1 120 ? 33.636 -19.823 -3.108 1.00 59.86 119 VAL C N 1
ATOM 4512 C CA . VAL C 1 120 ? 33.028 -18.622 -2.538 1.00 59.09 119 VAL C CA 1
ATOM 4513 C C . VAL C 1 120 ? 31.520 -18.813 -2.302 1.00 63.11 119 VAL C C 1
ATOM 4514 O O . VAL C 1 120 ? 30.865 -19.533 -3.061 1.00 62.60 119 VAL C O 1
ATOM 4518 N N . PRO C 1 121 ? 30.956 -18.226 -1.220 1.00 60.04 120 PRO C N 1
ATOM 4519 C CA . PRO C 1 121 ? 29.534 -18.433 -0.951 1.00 60.66 120 PRO C CA 1
ATOM 4520 C C . PRO C 1 121 ? 28.652 -17.432 -1.681 1.00 64.67 120 PRO C C 1
ATOM 4521 O O . PRO C 1 121 ? 28.326 -16.374 -1.143 1.00 65.24 120 PRO C O 1
ATOM 4525 N N . LEU C 1 122 ? 28.276 -17.761 -2.914 1.00 60.24 121 LEU C N 1
ATOM 4526 C CA . LEU C 1 122 ? 27.397 -16.918 -3.710 1.00 59.43 121 LEU C CA 1
ATOM 4527 C C . LEU C 1 122 ? 26.084 -17.646 -3.980 1.00 63.91 121 LEU C C 1
ATOM 4528 O O . LEU C 1 122 ? 26.083 -18.872 -4.120 1.00 64.03 121 LEU C O 1
ATOM 4533 N N . PRO C 1 123 ? 24.938 -16.923 -4.050 1.00 61.10 122 PRO C N 1
ATOM 4534 C CA . PRO C 1 123 ? 23.664 -17.608 -4.335 1.00 62.21 122 PRO C CA 1
ATOM 4535 C C . PRO C 1 123 ? 23.664 -18.265 -5.718 1.00 67.62 122 PRO C C 1
ATOM 4536 O O . PRO C 1 123 ? 24.461 -17.884 -6.583 1.00 66.21 122 PRO C O 1
ATOM 4540 N N . ALA C 1 124 ? 22.777 -19.263 -5.925 1.00 66.12 123 ALA C N 1
ATOM 4541 C CA . ALA C 1 124 ? 22.668 -20.004 -7.189 1.00 66.12 123 ALA C CA 1
ATOM 4542 C C . ALA C 1 124 ? 22.561 -19.074 -8.417 1.00 69.98 123 ALA C C 1
ATOM 4543 O O . ALA C 1 124 ? 23.251 -19.306 -9.414 1.00 69.00 123 ALA C O 1
ATOM 4545 N N . GLU C 1 125 ? 21.709 -18.006 -8.323 1.00 66.96 124 GLU C N 1
ATOM 4546 C CA A GLU C 1 125 ? 21.498 -17.037 -9.409 0.50 66.25 124 GLU C CA 1
ATOM 4547 C CA B GLU C 1 125 ? 21.501 -17.037 -9.409 0.50 66.23 124 GLU C CA 1
ATOM 4548 C C . GLU C 1 125 ? 22.787 -16.265 -9.741 1.00 67.77 124 GLU C C 1
ATOM 4549 O O . GLU C 1 125 ? 23.099 -16.067 -10.918 1.00 67.04 124 GLU C O 1
ATOM 4560 N N . THR C 1 126 ? 23.537 -15.832 -8.702 1.00 62.25 125 THR C N 1
ATOM 4561 C CA . THR C 1 126 ? 24.786 -15.078 -8.878 1.00 60.16 125 THR C CA 1
ATOM 4562 C C . THR C 1 126 ? 25.914 -15.978 -9.421 1.00 62.20 125 THR C C 1
ATOM 4563 O O . THR C 1 126 ? 26.633 -15.574 -10.340 1.00 60.70 125 THR C O 1
ATOM 4575 N N . GLN C 1 128 ? 25.696 -18.683 -11.247 1.00 54.35 127 GLN C N 1
ATOM 4576 C CA . GLN C 1 128 ? 25.435 -19.032 -12.651 1.00 53.43 127 GLN C CA 1
ATOM 4577 C C . GLN C 1 128 ? 25.871 -17.906 -13.597 1.00 54.45 127 GLN C C 1
ATOM 4578 O O . GLN C 1 128 ? 26.500 -18.180 -14.617 1.00 53.39 127 GLN C O 1
ATOM 4584 N N . VAL C 1 129 ? 25.559 -16.641 -13.243 1.00 49.57 128 VAL C N 1
ATOM 4585 C CA . VAL C 1 129 ? 25.932 -15.470 -14.051 1.00 48.09 128 VAL C CA 1
ATOM 4586 C C . VAL C 1 129 ? 27.465 -15.296 -14.108 1.00 49.47 128 VAL C C 1
ATOM 4587 O O . VAL C 1 129 ? 28.014 -15.075 -15.186 1.00 48.44 128 VAL C O 1
ATOM 4591 N N . ILE C 1 130 ? 28.148 -15.433 -12.948 1.00 44.69 129 ILE C N 1
ATOM 4592 C CA . ILE C 1 130 ? 29.605 -15.285 -12.844 1.00 42.65 129 ILE C CA 1
ATOM 4593 C C . ILE C 1 130 ? 30.354 -16.360 -13.652 1.00 44.34 129 ILE C C 1
ATOM 4594 O O . ILE C 1 130 ? 31.237 -16.026 -14.444 1.00 43.72 129 ILE C O 1
ATOM 4599 N N . ARG C 1 131 ? 29.986 -17.638 -13.464 1.00 39.71 130 ARG C N 1
ATOM 4600 C CA . ARG C 1 131 ? 30.709 -18.767 -14.060 1.00 38.73 130 ARG C CA 1
ATOM 4601 C C . ARG C 1 131 ? 30.214 -19.254 -15.441 1.00 42.48 130 ARG C C 1
ATOM 4602 O O . ARG C 1 131 ? 30.964 -19.946 -16.134 1.00 42.49 130 ARG C O 1
ATOM 4610 N N . HIS C 1 132 ? 28.960 -18.933 -15.832 1.00 38.63 131 HIS C N 1
ATOM 4611 C CA . HIS C 1 132 ? 28.408 -19.436 -17.101 1.00 38.62 131 HIS C CA 1
ATOM 4612 C C . HIS C 1 132 ? 27.731 -18.366 -17.973 1.00 41.92 131 HIS C C 1
ATOM 4613 O O . HIS C 1 132 ? 27.317 -18.669 -19.098 1.00 41.88 131 HIS C O 1
ATOM 4620 N N . GLY C 1 133 ? 27.617 -17.141 -17.452 1.00 37.54 132 GLY C N 1
ATOM 4621 C CA . GLY C 1 133 ? 26.962 -16.033 -18.148 1.00 36.63 132 GLY C CA 1
ATOM 4622 C C . GLY C 1 133 ? 27.581 -15.682 -19.485 1.00 38.68 132 GLY C C 1
ATOM 4623 O O . GLY C 1 133 ? 26.885 -15.668 -20.504 1.00 39.28 132 GLY C O 1
ATOM 4624 N N . SER C 1 134 ? 28.901 -15.397 -19.492 1.00 32.63 133 SER C N 1
ATOM 4625 C CA . SER C 1 134 ? 29.632 -15.040 -20.712 1.00 31.35 133 SER C CA 1
ATOM 4626 C C . SER C 1 134 ? 29.663 -16.186 -21.746 1.00 32.94 133 SER C C 1
ATOM 4627 O O . SER C 1 134 ? 29.435 -15.937 -22.925 1.00 32.18 133 SER C O 1
ATOM 4630 N N . PHE C 1 135 ? 29.884 -17.443 -21.291 1.00 29.02 134 PHE C N 1
ATOM 4631 C CA . PHE C 1 135 ? 29.888 -18.624 -22.171 1.00 28.99 134 PHE C CA 1
ATOM 4632 C C . PHE C 1 135 ? 28.553 -18.750 -22.927 1.00 34.58 134 PHE C C 1
ATOM 4633 O O . PHE C 1 135 ? 28.552 -18.997 -24.138 1.00 35.27 134 PHE C O 1
ATOM 4641 N N . ALA C 1 136 ? 27.421 -18.585 -22.204 1.00 30.69 135 ALA C N 1
ATOM 4642 C CA . ALA C 1 136 ? 26.078 -18.666 -22.774 1.00 30.94 135 ALA C CA 1
ATOM 4643 C C . ALA C 1 136 ? 25.854 -17.592 -23.855 1.00 34.93 135 ALA C C 1
ATOM 4644 O O . ALA C 1 136 ? 25.207 -17.870 -24.868 1.00 35.98 135 ALA C O 1
ATOM 4646 N N . TYR C 1 137 ? 26.416 -16.380 -23.652 1.00 29.67 136 TYR C N 1
ATOM 4647 C CA . TYR C 1 137 ? 26.303 -15.286 -24.618 1.00 29.46 136 TYR C CA 1
ATOM 4648 C C . TYR C 1 137 ? 27.095 -15.588 -25.900 1.00 31.51 136 TYR C C 1
ATOM 4649 O O . TYR C 1 137 ? 26.569 -15.398 -26.995 1.00 30.93 136 TYR C O 1
ATOM 4658 N N . PHE C 1 138 ? 28.342 -16.101 -25.759 1.00 27.16 137 PHE C N 1
ATOM 4659 C CA . PHE C 1 138 ? 29.179 -16.477 -26.903 1.00 26.12 137 PHE C CA 1
ATOM 4660 C C . PHE C 1 138 ? 28.540 -17.600 -27.716 1.00 29.74 137 PHE C C 1
ATOM 4661 O O . PHE C 1 138 ? 28.571 -17.551 -28.940 1.00 30.24 137 PHE C O 1
ATOM 4669 N N . LYS C 1 139 ? 27.919 -18.587 -27.035 1.00 26.06 138 LYS C N 1
ATOM 4670 C CA . LYS C 1 139 ? 27.229 -19.705 -27.700 1.00 26.73 138 LYS C CA 1
ATOM 4671 C C . LYS C 1 139 ? 26.076 -19.185 -28.556 1.00 31.47 138 LYS C C 1
ATOM 4672 O O . LYS C 1 139 ? 25.913 -19.622 -29.694 1.00 32.64 138 LYS C O 1
ATOM 4678 N N . GLN C 1 140 ? 25.325 -18.196 -28.033 1.00 28.30 139 GLN C N 1
ATOM 4679 C CA . GLN C 1 140 ? 24.220 -17.552 -28.747 1.00 29.17 139 GLN C CA 1
ATOM 4680 C C . GLN C 1 140 ? 24.740 -16.838 -30.008 1.00 33.46 139 GLN C C 1
ATOM 4681 O O . GLN C 1 140 ? 24.141 -16.982 -31.076 1.00 34.76 139 GLN C O 1
ATOM 4687 N N . LEU C 1 141 ? 25.889 -16.110 -29.889 1.00 28.55 140 LEU C N 1
ATOM 4688 C CA . LEU C 1 141 ? 26.510 -15.396 -31.020 1.00 28.53 140 LEU C CA 1
ATOM 4689 C C . LEU C 1 141 ? 26.997 -16.357 -32.094 1.00 34.51 140 LEU C C 1
ATOM 4690 O O . LEU C 1 141 ? 26.818 -16.080 -33.284 1.00 35.01 140 LEU C O 1
ATOM 4695 N N . VAL C 1 142 ? 27.625 -17.488 -31.683 1.00 31.17 141 VAL C N 1
ATOM 4696 C CA . VAL C 1 142 ? 28.137 -18.496 -32.622 1.00 31.08 141 VAL C CA 1
ATOM 4697 C C . VAL C 1 142 ? 26.977 -19.188 -33.351 1.00 36.09 141 VAL C C 1
ATOM 4698 O O . VAL C 1 142 ? 27.041 -19.357 -34.570 1.00 35.45 141 VAL C O 1
ATOM 4702 N N . GLU C 1 143 ? 25.885 -19.527 -32.614 1.00 33.77 142 GLU C N 1
ATOM 4703 C CA . GLU C 1 143 ? 24.682 -20.144 -33.209 1.00 34.89 142 GLU C CA 1
ATOM 4704 C C . GLU C 1 143 ? 24.039 -19.218 -34.250 1.00 39.54 142 GLU C C 1
ATOM 4705 O O . GLU C 1 143 ? 23.597 -19.691 -35.305 1.00 40.32 142 GLU C O 1
ATOM 4711 N N . GLN C 1 144 ? 24.056 -17.886 -33.981 1.00 34.89 143 GLN C N 1
ATOM 4712 C CA . GLN C 1 144 ? 23.558 -16.869 -34.907 1.00 35.27 143 GLN C CA 1
ATOM 4713 C C . GLN C 1 144 ? 24.419 -16.811 -36.178 1.00 39.35 143 GLN C C 1
ATOM 4714 O O . GLN C 1 144 ? 23.876 -16.764 -37.282 1.00 40.41 143 GLN C O 1
ATOM 4720 N N . GLY C 1 145 ? 25.748 -16.849 -36.002 1.00 34.94 144 GLY C N 1
ATOM 4721 C CA . GLY C 1 145 ? 26.722 -16.807 -37.094 1.00 34.48 144 GLY C CA 1
ATOM 4722 C C . GLY C 1 145 ? 26.672 -18.013 -38.014 1.00 39.84 144 GLY C C 1
ATOM 4723 O O . GLY C 1 145 ? 26.892 -17.881 -39.221 1.00 40.26 144 GLY C O 1
ATOM 4724 N N . ILE C 1 146 ? 26.390 -19.205 -37.451 1.00 36.98 145 ILE C N 1
ATOM 4725 C CA . ILE C 1 146 ? 26.236 -20.435 -38.238 1.00 37.60 145 ILE C CA 1
ATOM 4726 C C . ILE C 1 146 ? 24.935 -20.346 -39.050 1.00 43.75 145 ILE C C 1
ATOM 4727 O O . ILE C 1 146 ? 24.923 -20.689 -40.234 1.00 43.86 145 ILE C O 1
ATOM 4732 N N . ALA C 1 147 ? 23.848 -19.844 -38.412 1.00 41.80 146 ALA C N 1
ATOM 4733 C CA . ALA C 1 147 ? 22.528 -19.698 -39.035 1.00 43.66 146 ALA C CA 1
ATOM 4734 C C . ALA C 1 147 ? 22.541 -18.753 -40.241 1.00 49.61 146 ALA C C 1
ATOM 4735 O O . ALA C 1 147 ? 21.905 -19.054 -41.248 1.00 51.42 146 ALA C O 1
ATOM 4737 N N . ASP C 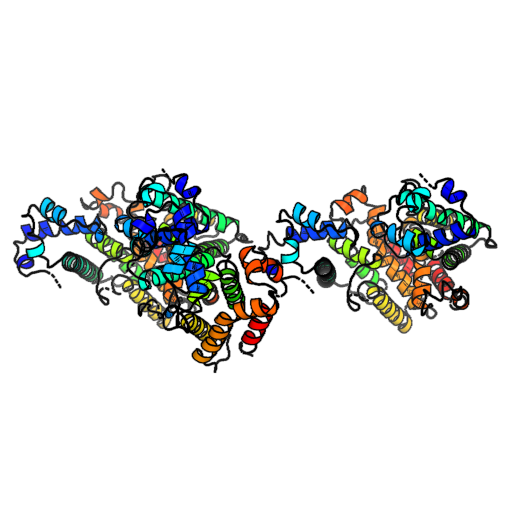1 148 ? 23.276 -17.619 -40.149 1.00 45.63 147 ASP C N 1
ATOM 4738 C CA . ASP C 1 148 ? 23.342 -16.647 -41.248 1.00 46.08 147 ASP C CA 1
ATOM 4739 C C . ASP C 1 148 ? 24.438 -16.942 -42.289 1.00 50.13 147 ASP C C 1
ATOM 4740 O O . ASP C 1 148 ? 24.666 -16.133 -43.191 1.00 51.10 147 ASP C O 1
ATOM 4745 N N . GLY C 1 149 ? 25.074 -18.109 -42.170 1.00 45.81 148 GLY C N 1
ATOM 4746 C CA . GLY C 1 149 ? 26.064 -18.592 -43.131 1.00 45.38 148 GLY C CA 1
ATOM 4747 C C . GLY C 1 149 ? 27.422 -17.914 -43.098 1.00 48.16 148 GLY C C 1
ATOM 4748 O O . GLY C 1 149 ? 28.246 -18.149 -43.986 1.00 48.07 148 GLY C O 1
ATOM 4749 N N . SER C 1 150 ? 27.685 -17.088 -42.073 1.00 43.49 149 SER C N 1
ATOM 4750 C CA . SER C 1 150 ? 28.977 -16.406 -41.958 1.00 42.41 149 SER C CA 1
ATOM 4751 C C . SER C 1 150 ? 30.069 -17.326 -41.384 1.00 45.36 149 SER C C 1
ATOM 4752 O O . SER C 1 150 ? 31.236 -17.200 -41.769 1.00 45.61 149 SER C O 1
ATOM 4755 N N . LEU C 1 151 ? 29.693 -18.247 -40.460 1.00 39.32 150 LEU C N 1
ATOM 4756 C CA . LEU C 1 151 ? 30.645 -19.173 -39.828 1.00 37.07 150 LEU C CA 1
ATOM 4757 C C . LEU C 1 151 ? 30.627 -20.552 -40.495 1.00 42.04 150 LEU C C 1
ATOM 4758 O O . LEU C 1 151 ? 29.679 -20.872 -41.220 1.00 42.37 150 LEU C O 1
ATOM 4763 N N . VAL C 1 152 ? 31.679 -21.381 -40.230 1.00 38.83 151 VAL C N 1
ATOM 4764 C CA . VAL C 1 152 ? 31.807 -22.752 -40.763 1.00 39.65 151 VAL C CA 1
ATOM 4765 C C . VAL C 1 152 ? 30.537 -23.573 -40.423 1.00 45.31 151 VAL C C 1
ATOM 4766 O O . VAL C 1 152 ? 30.087 -23.551 -39.275 1.00 44.30 151 VAL C O 1
ATOM 4770 N N . PRO C 1 153 ? 29.889 -24.216 -41.430 1.00 43.76 152 PRO C N 1
ATOM 4771 C CA . PRO C 1 153 ? 28.610 -24.910 -41.154 1.00 44.44 152 PRO C CA 1
ATOM 4772 C C . PRO C 1 153 ? 28.689 -26.051 -40.134 1.00 47.85 152 PRO C C 1
ATOM 4773 O O . PRO C 1 153 ? 27.751 -26.232 -39.358 1.00 48.04 152 PRO C O 1
ATOM 4777 N N . ASP C 1 154 ? 29.804 -26.811 -40.125 1.00 43.57 153 ASP C N 1
ATOM 4778 C CA . ASP C 1 154 ? 29.977 -27.963 -39.223 1.00 43.21 153 ASP C CA 1
ATOM 4779 C C . ASP C 1 154 ? 30.500 -27.576 -37.816 1.00 44.01 153 ASP C C 1
ATOM 4780 O O . ASP C 1 154 ? 30.708 -28.459 -36.976 1.00 44.24 153 ASP C O 1
ATOM 4785 N N . LEU C 1 155 ? 30.682 -26.264 -37.558 1.00 36.80 154 LEU C N 1
ATOM 4786 C CA . LEU C 1 155 ? 31.212 -25.755 -36.293 1.00 34.59 154 LEU C CA 1
ATOM 4787 C C . LEU C 1 155 ? 30.315 -26.097 -35.095 1.00 38.85 154 LEU C C 1
ATOM 4788 O O . LEU C 1 155 ? 29.097 -25.904 -35.156 1.00 40.00 154 LEU C O 1
ATOM 4793 N N . ASP C 1 156 ? 30.922 -26.617 -34.010 1.00 33.78 155 ASP C N 1
ATOM 4794 C CA . ASP C 1 156 ? 30.199 -26.904 -32.779 1.00 33.12 155 ASP C CA 1
ATOM 4795 C C . ASP C 1 156 ? 30.148 -25.622 -31.946 1.00 35.98 155 ASP C C 1
ATOM 4796 O O . ASP C 1 156 ? 31.200 -25.097 -31.564 1.00 34.21 155 ASP C O 1
ATOM 4801 N N . ALA C 1 157 ? 28.928 -25.072 -31.739 1.00 32.84 156 ALA C N 1
ATOM 4802 C CA . ALA C 1 157 ? 28.720 -23.813 -31.018 1.00 31.86 156 ALA C CA 1
ATOM 4803 C C . ALA C 1 157 ? 29.280 -23.840 -29.597 1.00 35.83 156 ALA C C 1
ATOM 4804 O O . ALA C 1 157 ? 29.894 -22.859 -29.165 1.00 35.45 156 ALA C O 1
ATOM 4806 N N . ASP C 1 158 ? 29.082 -24.962 -28.872 1.00 31.84 157 ASP C N 1
ATOM 4807 C CA . ASP C 1 158 ? 29.577 -25.117 -27.504 1.00 30.97 157 ASP C CA 1
ATOM 4808 C C . ASP C 1 158 ? 31.113 -25.031 -27.456 1.00 33.45 157 ASP C C 1
ATOM 4809 O O . ASP C 1 158 ? 31.667 -24.322 -26.609 1.00 32.07 157 ASP C O 1
ATOM 4814 N N . THR C 1 159 ? 31.791 -25.727 -28.393 1.00 30.02 158 THR C N 1
ATOM 4815 C CA . THR C 1 159 ? 33.250 -25.749 -28.493 1.00 29.21 158 THR C CA 1
ATOM 4816 C C . THR C 1 159 ? 33.800 -24.352 -28.821 1.00 32.93 158 THR C C 1
ATOM 4817 O O . THR C 1 159 ? 34.758 -23.909 -28.183 1.00 33.03 158 THR C O 1
ATOM 4821 N N . ALA C 1 160 ? 33.182 -23.655 -29.806 1.00 28.55 159 ALA C N 1
ATOM 4822 C CA . ALA C 1 160 ? 33.584 -22.299 -30.200 1.00 27.03 159 ALA C CA 1
ATOM 4823 C C . ALA C 1 160 ? 33.379 -21.310 -29.050 1.00 29.73 159 ALA C C 1
ATOM 4824 O O . ALA C 1 160 ? 34.216 -20.430 -28.849 1.00 29.22 159 ALA C O 1
ATOM 4826 N N . ALA C 1 161 ? 32.280 -21.482 -28.268 1.00 26.05 160 ALA C N 1
ATOM 4827 C CA . ALA C 1 161 ? 31.984 -20.640 -27.104 1.00 25.31 160 ALA C CA 1
ATOM 4828 C C . ALA C 1 161 ? 33.030 -20.855 -26.012 1.00 29.35 160 ALA C C 1
ATOM 4829 O O . ALA C 1 161 ? 33.449 -19.895 -25.369 1.00 29.21 160 ALA C O 1
ATOM 4831 N N . PHE C 1 162 ? 33.485 -22.118 -25.833 1.00 25.98 161 PHE C N 1
ATOM 4832 C CA . PHE C 1 162 ? 34.534 -22.456 -24.869 1.00 25.01 161 PHE C CA 1
ATOM 4833 C C . PHE C 1 162 ? 35.834 -21.705 -25.197 1.00 28.89 161 PHE C C 1
ATOM 4834 O O . PHE C 1 162 ? 36.430 -21.099 -24.306 1.00 29.11 161 PHE C O 1
ATOM 4842 N N . VAL C 1 163 ? 36.259 -21.741 -26.477 1.00 24.49 162 VAL C N 1
ATOM 4843 C CA . VAL C 1 163 ? 37.475 -21.072 -26.952 1.00 23.52 162 VAL C CA 1
ATOM 4844 C C . VAL C 1 163 ? 37.379 -19.550 -26.759 1.00 26.41 162 VAL C C 1
ATOM 4845 O O . VAL C 1 163 ? 38.320 -18.940 -26.257 1.00 26.31 162 VAL C O 1
ATOM 4849 N N . LEU C 1 164 ? 36.233 -18.947 -27.121 1.00 22.68 163 LEU C N 1
ATOM 4850 C CA . LEU C 1 164 ? 36.017 -17.505 -26.945 1.00 21.73 163 LEU C CA 1
ATOM 4851 C C . LEU C 1 164 ? 36.042 -17.124 -25.458 1.00 26.38 163 LEU C C 1
ATOM 4852 O O . LEU C 1 164 ? 36.734 -16.181 -25.077 1.00 25.73 163 LEU C O 1
ATOM 4857 N N . ASN C 1 165 ? 35.336 -17.901 -24.615 1.00 24.51 164 ASN C N 1
ATOM 4858 C CA . ASN C 1 165 ? 35.241 -17.632 -23.181 1.00 24.63 164 ASN C CA 1
ATOM 4859 C C . ASN C 1 165 ? 36.596 -17.670 -22.455 1.00 28.94 164 ASN C C 1
ATOM 4860 O O . ASN C 1 165 ? 36.877 -16.773 -21.663 1.00 28.98 164 ASN C O 1
ATOM 4865 N N . VAL C 1 166 ? 37.439 -18.697 -22.729 1.00 25.14 165 VAL C N 1
ATOM 4866 C CA . VAL C 1 166 ? 38.761 -18.808 -22.082 1.00 24.39 165 VAL C CA 1
ATOM 4867 C C . VAL C 1 166 ? 39.707 -17.690 -22.519 1.00 27.93 165 VAL C C 1
ATOM 4868 O O . VAL C 1 166 ? 40.488 -17.191 -21.710 1.00 27.70 165 VAL C O 1
ATOM 4872 N N . VAL C 1 167 ? 39.609 -17.277 -23.791 1.00 24.36 166 VAL C N 1
ATOM 4873 C CA . VAL C 1 167 ? 40.418 -16.199 -24.351 1.00 23.69 166 VAL C CA 1
ATOM 4874 C C . VAL C 1 167 ? 40.035 -14.848 -23.712 1.00 28.70 166 VAL C C 1
ATOM 4875 O O . VAL C 1 167 ? 40.918 -14.118 -23.245 1.00 28.74 166 VAL C O 1
ATOM 4879 N N . PHE C 1 168 ? 38.718 -14.547 -23.646 1.00 25.46 167 PHE C N 1
ATOM 4880 C CA . PHE C 1 168 ? 38.197 -13.299 -23.067 1.00 25.61 167 PHE C CA 1
ATOM 4881 C C . PHE C 1 168 ? 38.481 -13.192 -21.558 1.00 30.28 167 PHE C C 1
ATOM 4882 O O . PHE C 1 168 ? 38.742 -12.096 -21.053 1.00 31.24 167 PHE C O 1
ATOM 4890 N N . THR C 1 169 ? 38.441 -14.324 -20.851 1.00 25.26 168 THR C N 1
ATOM 4891 C CA . THR C 1 169 ? 38.673 -14.379 -19.413 1.00 24.39 168 THR C CA 1
ATOM 4892 C C . THR C 1 169 ? 40.155 -14.131 -19.053 1.00 27.63 168 THR C C 1
ATOM 4893 O O . THR C 1 169 ? 40.445 -13.491 -18.031 1.00 27.30 168 THR C O 1
ATOM 4897 N N . GLU C 1 170 ? 41.087 -14.635 -19.888 1.00 22.45 169 GLU C N 1
ATOM 4898 C CA . GLU C 1 170 ? 42.505 -14.612 -19.562 1.00 21.93 169 GLU C CA 1
ATOM 4899 C C . GLU C 1 170 ? 43.367 -13.572 -20.292 1.00 27.14 169 GLU C C 1
ATOM 4900 O O . GLU C 1 170 ? 44.512 -13.361 -19.879 1.00 28.17 169 GLU C O 1
ATOM 4906 N N . LEU C 1 171 ? 42.868 -12.952 -21.382 1.00 22.95 170 LEU C N 1
ATOM 4907 C CA . LEU C 1 171 ? 43.709 -12.032 -22.160 1.00 23.37 170 LEU C CA 1
ATOM 4908 C C . LEU C 1 171 ? 44.314 -10.868 -21.367 1.00 29.52 170 LEU C C 1
ATOM 4909 O O . LEU C 1 171 ? 45.518 -10.617 -21.479 1.00 31.10 170 LEU C O 1
ATOM 4914 N N . GLY C 1 172 ? 43.490 -10.184 -20.576 1.00 25.28 171 GLY C N 1
ATOM 4915 C CA . GLY C 1 172 ? 43.936 -9.046 -19.769 1.00 25.00 171 GLY C CA 1
ATOM 4916 C C . GLY C 1 172 ? 45.113 -9.373 -18.870 1.00 28.53 171 GLY C C 1
ATOM 4917 O O . GLY C 1 172 ? 46.115 -8.650 -18.858 1.00 28.78 171 GLY C O 1
ATOM 4918 N N . ASN C 1 173 ? 45.025 -10.502 -18.157 1.00 25.47 172 ASN C N 1
ATOM 4919 C CA . ASN C 1 173 ? 46.097 -10.970 -17.273 1.00 26.24 172 ASN C CA 1
ATOM 4920 C C . ASN C 1 173 ? 47.375 -11.273 -18.066 1.00 31.34 172 ASN C C 1
ATOM 4921 O O . ASN C 1 173 ? 48.474 -10.986 -17.592 1.00 32.66 172 ASN C O 1
ATOM 4926 N N . HIS C 1 174 ? 47.229 -11.830 -19.283 1.00 27.29 173 HIS C N 1
ATOM 4927 C CA . HIS C 1 174 ? 48.371 -12.145 -20.136 1.00 27.45 173 HIS C CA 1
ATOM 4928 C C . HIS C 1 174 ? 49.053 -10.873 -20.651 1.00 30.68 173 HIS C C 1
ATOM 4929 O O . HIS C 1 174 ? 50.284 -10.818 -20.702 1.00 31.72 173 HIS C O 1
ATOM 4936 N N . LEU C 1 175 ? 48.249 -9.838 -20.997 1.00 24.98 174 LEU C N 1
ATOM 4937 C CA . LEU C 1 175 ? 48.750 -8.540 -21.460 1.00 24.42 174 LEU C CA 1
ATOM 4938 C C . LEU C 1 175 ? 49.620 -7.868 -20.397 1.00 28.79 174 LEU C C 1
ATOM 4939 O O . LEU C 1 175 ? 50.670 -7.311 -20.721 1.00 29.52 174 LEU C O 1
ATOM 4944 N N . ILE C 1 176 ? 49.189 -7.937 -19.124 1.00 25.09 175 ILE C N 1
ATOM 4945 C CA . ILE C 1 176 ? 49.935 -7.401 -17.981 1.00 25.69 175 ILE C CA 1
ATOM 4946 C C . ILE C 1 176 ? 51.239 -8.191 -17.796 1.00 32.96 175 ILE C C 1
ATOM 4947 O O . ILE C 1 176 ? 52.317 -7.599 -17.707 1.00 34.90 175 ILE C O 1
ATOM 4952 N N . GLU C 1 177 ? 51.136 -9.529 -17.799 1.00 29.54 176 GLU C N 1
ATOM 4953 C CA . GLU C 1 177 ? 52.271 -10.436 -17.644 1.00 30.48 176 GLU C CA 1
ATOM 4954 C C . GLU C 1 177 ? 53.336 -10.188 -18.733 1.00 35.30 176 GLU C C 1
ATOM 4955 O O . GLU C 1 177 ? 54.534 -10.204 -18.441 1.00 36.96 176 GLU C O 1
ATOM 4961 N N . ARG C 1 178 ? 52.892 -9.918 -19.967 1.00 30.33 177 ARG C N 1
ATOM 4962 C CA . ARG C 1 178 ? 53.779 -9.701 -21.105 1.00 30.34 177 ARG C CA 1
ATOM 4963 C C . ARG C 1 178 ? 54.384 -8.282 -21.158 1.00 35.25 177 ARG C C 1
ATOM 4964 O O . ARG C 1 178 ? 55.580 -8.137 -21.444 1.00 35.59 177 ARG C O 1
ATOM 4972 N N . PHE C 1 179 ? 53.552 -7.238 -20.940 1.00 31.43 178 PHE C N 1
ATOM 4973 C CA . PHE C 1 179 ? 53.985 -5.850 -21.132 1.00 32.48 178 PHE C CA 1
ATOM 4974 C C . PHE C 1 179 ? 54.318 -5.044 -19.866 1.00 39.06 178 PHE C C 1
ATOM 4975 O O . PHE C 1 179 ? 55.134 -4.120 -19.940 1.00 39.98 178 PHE C O 1
ATOM 4983 N N . ALA C 1 180 ? 53.673 -5.354 -18.722 1.00 36.84 179 ALA C N 1
ATOM 4984 C CA . ALA C 1 180 ? 53.927 -4.627 -17.473 1.00 38.37 179 ALA C CA 1
ATOM 4985 C C . ALA C 1 180 ? 55.198 -5.114 -16.781 1.00 47.13 179 ALA C C 1
ATOM 4986 O O . ALA C 1 180 ? 55.303 -6.295 -16.433 1.00 47.77 179 ALA C O 1
ATOM 4988 N N . VAL C 1 181 ? 56.158 -4.182 -16.573 1.00 46.09 180 VAL C N 1
ATOM 4989 C CA . VAL C 1 181 ? 57.490 -4.419 -15.990 1.00 47.76 180 VAL C CA 1
ATOM 4990 C C . VAL C 1 181 ? 57.442 -5.223 -14.682 1.00 52.62 180 VAL C C 1
ATOM 4991 O O . VAL C 1 181 ? 58.059 -6.286 -14.606 1.00 53.04 180 VAL C O 1
ATOM 4995 N N . ASN C 1 182 ? 56.650 -4.766 -13.693 1.00 48.85 181 ASN C N 1
ATOM 4996 C CA . ASN C 1 182 ? 56.478 -5.500 -12.440 1.00 48.66 181 ASN C CA 1
ATOM 4997 C C . ASN C 1 182 ? 54.991 -5.880 -12.242 1.00 50.76 181 ASN C C 1
ATOM 4998 O O . ASN C 1 182 ? 54.227 -5.109 -11.651 1.00 48.89 181 ASN C O 1
ATOM 5003 N N . PRO C 1 183 ? 54.554 -7.058 -12.780 1.00 47.67 182 PRO C N 1
ATOM 5004 C CA . PRO C 1 183 ? 53.132 -7.454 -12.637 1.00 46.61 182 PRO C CA 1
ATOM 5005 C C . PRO C 1 183 ? 52.723 -7.714 -11.186 1.00 52.67 182 PRO C C 1
ATOM 5006 O O . PRO C 1 183 ? 51.594 -7.410 -10.799 1.00 51.34 182 PRO C O 1
ATOM 5010 N N . ALA C 1 184 ? 53.651 -8.273 -10.386 1.00 52.37 183 ALA C N 1
ATOM 5011 C CA . ALA C 1 184 ? 5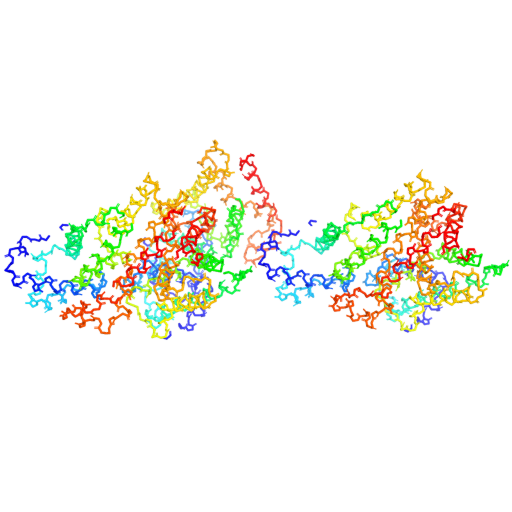3.451 -8.572 -8.966 1.00 53.54 183 ALA C CA 1
ATOM 5012 C C . ALA C 1 184 ? 53.110 -7.307 -8.165 1.00 59.56 183 ALA C C 1
ATOM 5013 O O . ALA C 1 184 ? 52.122 -7.300 -7.426 1.00 59.12 183 ALA C O 1
ATOM 5015 N N . GLU C 1 185 ? 53.916 -6.229 -8.334 1.00 57.68 184 GLU C N 1
ATOM 5016 C CA . GLU C 1 185 ? 53.716 -4.957 -7.632 1.00 58.23 184 GLU C CA 1
ATOM 5017 C C . GLU C 1 185 ? 52.469 -4.220 -8.152 1.00 62.05 184 GLU C C 1
ATOM 5018 O O . GLU C 1 185 ? 51.721 -3.649 -7.358 1.00 61.55 184 GLU C O 1
ATOM 5021 N N . LEU C 1 186 ? 52.236 -4.260 -9.477 1.00 58.78 185 LEU C N 1
ATOM 5022 C CA . LEU C 1 186 ? 51.101 -3.589 -10.115 1.00 58.11 185 LEU C CA 1
ATOM 5023 C C . LEU C 1 186 ? 49.750 -4.127 -9.612 1.00 63.57 185 LEU C C 1
ATOM 5024 O O . LEU C 1 186 ? 48.822 -3.342 -9.397 1.00 62.62 185 LEU C O 1
ATOM 5029 N N . LEU C 1 187 ? 49.646 -5.463 -9.413 1.00 62.32 186 LEU C N 1
ATOM 5030 C CA . LEU C 1 187 ? 48.415 -6.100 -8.923 1.00 62.17 186 LEU C CA 1
ATOM 5031 C C . LEU C 1 187 ? 48.229 -5.866 -7.419 1.00 68.38 186 LEU C C 1
ATOM 5032 O O . LEU C 1 187 ? 47.097 -5.676 -6.962 1.00 67.90 186 LEU C O 1
ATOM 5034 N N . ARG C 1 188 ? 49.344 -5.868 -6.649 1.00 66.53 187 ARG C N 1
ATOM 5035 C CA . ARG C 1 188 ? 49.304 -5.642 -5.202 1.00 67.08 187 ARG C CA 1
ATOM 5036 C C . ARG C 1 188 ? 48.918 -4.193 -4.867 1.00 70.98 187 ARG C C 1
ATOM 5037 O O . ARG C 1 188 ? 48.025 -3.973 -4.045 1.00 70.63 187 ARG C O 1
ATOM 5039 N N . GLU C 1 189 ? 49.561 -3.205 -5.538 1.00 67.32 188 GLU C N 1
ATOM 5040 C CA . GLU C 1 189 ? 49.295 -1.779 -5.298 1.00 67.05 188 GLU C CA 1
ATOM 5041 C C . GLU C 1 189 ? 47.945 -1.316 -5.874 1.00 68.52 188 GLU C C 1
ATOM 5042 O O . GLU C 1 189 ? 47.522 -0.186 -5.611 1.00 68.30 188 GLU C O 1
ATOM 5048 N N . GLY C 1 190 ? 47.304 -2.179 -6.673 1.00 63.11 189 GLY C N 1
ATOM 5049 C CA . GLY C 1 190 ? 46.036 -1.869 -7.327 1.00 61.27 189 GLY C CA 1
ATOM 5050 C C . GLY C 1 190 ? 46.171 -0.731 -8.317 1.00 63.87 189 GLY C C 1
ATOM 5051 O O . GLY C 1 190 ? 45.275 0.113 -8.432 1.00 63.21 189 GLY C O 1
ATOM 5052 N N . GLY C 1 191 ? 47.319 -0.690 -8.995 1.00 60.02 190 GLY C N 1
ATOM 5053 C CA . GLY C 1 191 ? 47.644 0.348 -9.963 1.00 59.99 190 GLY C CA 1
ATOM 5054 C C . GLY C 1 191 ? 46.839 0.255 -11.242 1.00 61.53 190 GLY C C 1
ATOM 5055 O O . GLY C 1 191 ? 46.492 -0.846 -11.689 1.00 59.98 190 GLY C O 1
ATOM 5056 N N . ILE C 1 192 ? 46.539 1.426 -11.844 1.00 56.70 191 ILE C N 1
ATOM 5057 C CA . ILE C 1 192 ? 45.801 1.529 -13.107 1.00 54.68 191 ILE C CA 1
ATOM 5058 C C . ILE C 1 192 ? 46.720 1.115 -14.267 1.00 54.84 191 ILE C C 1
ATOM 5059 O O . ILE C 1 192 ? 47.853 1.600 -14.356 1.00 55.68 191 ILE C O 1
ATOM 5064 N N . VAL C 1 193 ? 46.241 0.207 -15.138 1.00 46.64 192 VAL C N 1
ATOM 5065 C CA . VAL C 1 193 ? 47.009 -0.247 -16.298 1.00 44.83 192 VAL C CA 1
ATOM 5066 C C . VAL C 1 193 ? 46.646 0.620 -17.507 1.00 47.99 192 VAL C C 1
ATOM 5067 O O . VAL C 1 193 ? 45.464 0.770 -17.822 1.00 47.02 192 VAL C O 1
ATOM 5071 N N . LEU C 1 194 ? 47.653 1.221 -18.163 1.00 44.73 193 LEU C N 1
ATOM 5072 C CA . LEU C 1 194 ? 47.410 2.052 -19.348 1.00 44.38 193 LEU C CA 1
ATOM 5073 C C . LEU C 1 194 ? 47.471 1.193 -20.606 1.00 47.06 193 LEU C C 1
ATOM 5074 O O . LEU C 1 194 ? 48.501 0.563 -20.867 1.00 47.23 193 LEU C O 1
ATOM 5079 N N . LEU C 1 195 ? 46.352 1.126 -21.370 1.00 41.68 194 LEU C N 1
ATOM 5080 C CA . LEU C 1 195 ? 46.302 0.350 -22.610 1.00 40.24 194 LEU C CA 1
ATOM 5081 C C . LEU C 1 195 ? 47.250 0.970 -23.630 1.00 43.42 194 LEU C C 1
ATOM 5082 O O . LEU C 1 195 ? 47.072 2.135 -24.020 1.00 44.22 194 LEU C O 1
ATOM 5087 N N . GLN C 1 196 ? 48.298 0.210 -24.013 1.00 38.11 195 GLN C N 1
ATOM 5088 C CA A GLN C 1 196 ? 49.309 0.687 -24.949 0.67 38.52 195 GLN C CA 1
ATOM 5089 C CA B GLN C 1 196 ? 49.319 0.683 -24.945 0.33 38.75 195 GLN C CA 1
ATOM 5090 C C . GLN C 1 196 ? 49.087 0.114 -26.352 1.00 42.70 195 GLN C C 1
ATOM 5091 O O . GLN C 1 196 ? 48.417 -0.913 -26.494 1.00 41.11 195 GLN C O 1
ATOM 5102 N N . PRO C 1 197 ? 49.636 0.772 -27.427 1.00 40.80 196 PRO C N 1
ATOM 5103 C CA . PRO C 1 197 ? 49.421 0.243 -28.792 1.00 40.12 196 PRO C CA 1
ATOM 5104 C C . PRO C 1 197 ? 49.778 -1.240 -28.973 1.00 41.69 196 PRO C C 1
ATOM 5105 O O . PRO C 1 197 ? 49.019 -1.970 -29.617 1.00 41.26 196 PRO C O 1
ATOM 5109 N N . ALA C 1 198 ? 50.925 -1.691 -28.397 1.00 36.06 197 ALA C N 1
ATOM 5110 C CA . ALA C 1 198 ? 51.387 -3.087 -28.501 1.00 34.05 197 ALA C CA 1
ATOM 5111 C C . ALA C 1 198 ? 50.343 -4.089 -27.972 1.00 34.19 197 ALA C C 1
ATOM 5112 O O . ALA C 1 198 ? 50.254 -5.213 -28.476 1.00 33.09 197 ALA C O 1
ATOM 5122 N N . ARG C 1 200 ? 46.966 -3.453 -28.025 1.00 34.57 199 ARG C N 1
ATOM 5123 C CA . ARG C 1 200 ? 45.868 -3.386 -29.010 1.00 35.03 199 ARG C CA 1
ATOM 5124 C C . ARG C 1 200 ? 46.200 -4.267 -30.213 1.00 40.94 199 ARG C C 1
ATOM 5125 O O . ARG C 1 200 ? 45.302 -4.868 -30.810 1.00 40.49 199 ARG C O 1
ATOM 5133 N N . ARG C 1 201 ? 47.503 -4.352 -30.556 1.00 38.93 200 ARG C N 1
ATOM 5134 C CA . ARG C 1 201 ? 48.004 -5.182 -31.641 1.00 39.13 200 ARG C CA 1
ATOM 5135 C C . ARG C 1 201 ? 47.853 -6.678 -31.293 1.00 42.38 200 ARG C C 1
ATOM 5136 O O . ARG C 1 201 ? 47.598 -7.486 -32.186 1.00 42.76 200 ARG C O 1
ATOM 5144 N N . VAL C 1 202 ? 47.939 -7.031 -29.986 1.00 37.15 201 VAL C N 1
ATOM 5145 C CA . VAL C 1 202 ? 47.729 -8.414 -29.522 1.00 35.83 201 VAL C CA 1
ATOM 5146 C C . VAL C 1 202 ? 46.229 -8.749 -29.590 1.00 39.39 201 VAL C C 1
ATOM 5147 O O . VAL C 1 202 ? 45.863 -9.846 -30.021 1.00 39.03 201 VAL C O 1
ATOM 5151 N N . ILE C 1 203 ? 45.363 -7.782 -29.197 1.00 35.75 202 ILE C N 1
ATOM 5152 C CA . ILE C 1 203 ? 43.902 -7.924 -29.262 1.00 35.10 202 ILE C CA 1
ATOM 5153 C C . ILE C 1 203 ? 43.452 -8.205 -30.713 1.00 40.42 202 ILE C C 1
ATOM 5154 O O . ILE C 1 203 ? 42.656 -9.119 -30.939 1.00 39.98 202 ILE C O 1
ATOM 5159 N N . GLU C 1 204 ? 44.037 -7.475 -31.695 1.00 37.75 203 GLU C N 1
ATOM 5160 C CA . GLU C 1 204 ? 43.761 -7.684 -33.118 1.00 37.60 203 GLU C CA 1
ATOM 5161 C C . GLU C 1 204 ? 44.270 -9.064 -33.579 1.00 40.43 203 GLU C C 1
ATOM 5162 O O . GLU C 1 204 ? 43.552 -9.769 -34.284 1.00 41.38 203 GLU C O 1
ATOM 5164 N N . GLN C 1 205 ? 45.489 -9.464 -33.134 1.00 34.71 204 GLN C N 1
ATOM 5165 C CA . GLN C 1 205 ? 46.072 -10.783 -33.430 1.00 33.39 204 GLN C CA 1
ATOM 5166 C C . GLN C 1 205 ? 45.160 -11.913 -32.929 1.00 34.87 204 GLN C C 1
ATOM 5167 O O . GLN C 1 205 ? 44.916 -12.874 -33.661 1.00 34.21 204 GLN C O 1
ATOM 5173 N N . VAL C 1 206 ? 44.628 -11.773 -31.691 1.00 29.98 205 VAL C N 1
ATOM 5174 C CA . VAL C 1 206 ? 43.715 -12.748 -31.075 1.00 29.03 205 VAL C CA 1
ATOM 5175 C C . VAL C 1 206 ? 42.441 -12.913 -31.910 1.00 32.74 205 VAL C C 1
ATOM 5176 O O . VAL C 1 206 ? 42.048 -14.040 -32.208 1.00 33.36 205 VAL C O 1
ATOM 5180 N N . ILE C 1 207 ? 41.822 -11.792 -32.315 1.00 28.92 206 ILE C N 1
ATOM 5181 C CA . ILE C 1 207 ? 40.610 -11.808 -33.145 1.00 28.99 206 ILE C CA 1
ATOM 5182 C C . ILE C 1 207 ? 40.888 -12.426 -34.527 1.00 33.16 206 ILE C C 1
ATOM 5183 O O . ILE C 1 207 ? 40.081 -13.225 -35.001 1.00 33.69 206 ILE C O 1
ATOM 5188 N N . ASP C 1 208 ? 42.066 -12.115 -35.132 1.00 28.88 207 ASP C N 1
ATOM 5189 C CA . ASP C 1 208 ? 42.471 -12.675 -36.434 1.00 28.82 207 ASP C CA 1
ATOM 5190 C C . ASP C 1 208 ? 42.546 -14.202 -36.385 1.00 31.41 207 ASP C C 1
ATOM 5191 O O . ASP C 1 208 ? 42.089 -14.863 -37.314 1.00 32.09 207 ASP C O 1
ATOM 5196 N N . ILE C 1 209 ? 43.102 -14.764 -35.286 1.00 26.38 208 ILE C N 1
ATOM 5197 C CA . ILE C 1 209 ? 43.210 -16.214 -35.100 1.00 25.72 208 ILE C CA 1
ATOM 5198 C C . ILE C 1 209 ? 41.810 -16.841 -35.011 1.00 29.93 208 ILE C C 1
ATOM 5199 O O . ILE C 1 209 ? 41.524 -17.810 -35.720 1.00 29.49 208 ILE C O 1
ATOM 5204 N N . LEU C 1 210 ? 40.921 -16.242 -34.189 1.00 26.96 209 LEU C N 1
ATOM 5205 C CA . LEU C 1 210 ? 39.546 -16.728 -34.011 1.00 26.62 209 LEU C CA 1
ATOM 5206 C C . LEU C 1 210 ? 38.720 -16.577 -35.295 1.00 30.63 209 LEU C C 1
ATOM 5207 O O . LEU C 1 210 ? 37.917 -17.456 -35.617 1.00 30.31 209 LEU C O 1
ATOM 5212 N N . GLU C 1 211 ? 38.952 -15.481 -36.047 1.00 26.97 210 GLU C N 1
ATOM 5213 C CA . GLU C 1 211 ? 38.255 -15.212 -37.302 1.00 26.95 210 GLU C CA 1
ATOM 5214 C C . GLU C 1 211 ? 38.617 -16.253 -38.366 1.00 30.17 210 GLU C C 1
ATOM 5215 O O . GLU C 1 211 ? 37.717 -16.847 -38.962 1.00 30.72 210 GLU C O 1
ATOM 5221 N N . ARG C 1 212 ? 39.934 -16.500 -38.582 1.00 24.93 211 ARG C N 1
ATOM 5222 C CA . ARG C 1 212 ? 40.386 -17.486 -39.567 1.00 24.86 211 ARG C CA 1
ATOM 5223 C C . ARG C 1 212 ? 39.918 -18.895 -39.197 1.00 28.93 211 ARG C C 1
ATOM 5224 O O . ARG C 1 212 ? 39.587 -19.686 -40.077 1.00 29.38 211 ARG C O 1
ATOM 5232 N N . GLY C 1 213 ? 39.879 -19.179 -37.898 1.00 25.16 212 GLY C N 1
ATOM 5233 C CA . GLY C 1 213 ? 39.483 -20.481 -37.383 1.00 24.60 212 GLY C CA 1
ATOM 5234 C C . GLY C 1 213 ? 37.999 -20.774 -37.452 1.00 27.49 212 GLY C C 1
ATOM 5235 O O . GLY C 1 213 ? 37.609 -21.940 -37.551 1.00 29.30 212 GLY C O 1
ATOM 5244 N N . ARG C 1 215 ? 35.382 -18.379 -39.255 1.00 27.01 214 ARG C N 1
ATOM 5245 C CA . ARG C 1 215 ? 34.664 -17.842 -40.422 1.00 29.24 214 ARG C CA 1
ATOM 5246 C C . ARG C 1 215 ? 34.628 -18.837 -41.582 1.00 37.83 214 ARG C C 1
ATOM 5247 O O . ARG C 1 215 ? 35.560 -19.626 -41.754 1.00 37.19 214 ARG C O 1
ATOM 5255 N N . ARG C 1 216 ? 33.544 -18.791 -42.375 1.00 38.89 215 ARG C N 1
ATOM 5256 C CA . ARG C 1 216 ? 33.366 -19.634 -43.554 1.00 41.35 215 ARG C CA 1
ATOM 5257 C C . ARG C 1 216 ? 34.404 -19.269 -44.620 1.00 49.38 215 ARG C C 1
ATOM 5258 O O . ARG C 1 216 ? 34.714 -18.084 -44.799 1.00 49.01 215 ARG C O 1
ATOM 5266 N N . ARG C 1 217 ? 34.950 -20.291 -45.317 1.00 48.78 216 ARG C N 1
ATOM 5267 C CA . ARG C 1 217 ? 35.950 -20.088 -46.373 1.00 54.95 216 ARG C CA 1
ATOM 5268 C C . ARG C 1 217 ? 35.293 -19.566 -47.654 1.00 72.58 216 ARG C C 1
ATOM 5269 O O . ARG C 1 217 ? 34.271 -20.153 -48.087 1.00 73.53 216 ARG C O 1
ATOM 5272 N N . GLY D 1 1 ? 39.784 32.300 32.792 1.00 54.61 0 GLY D N 1
ATOM 5273 C CA . GLY D 1 1 ? 40.324 31.052 33.315 1.00 54.86 0 GLY D CA 1
ATOM 5274 C C . GLY D 1 1 ? 39.686 29.815 32.712 1.00 56.87 0 GLY D C 1
ATOM 5275 O O . GLY D 1 1 ? 38.673 29.910 32.006 1.00 54.67 0 GLY D O 1
ATOM 5284 N N . PRO D 1 3 ? 37.962 25.758 33.111 1.00 49.60 2 PRO D N 1
ATOM 5285 C CA . PRO D 1 3 ? 37.146 25.034 34.106 1.00 49.14 2 PRO D CA 1
ATOM 5286 C C . PRO D 1 3 ? 38.021 24.159 35.002 1.00 53.71 2 PRO D C 1
ATOM 5287 O O . PRO D 1 3 ? 39.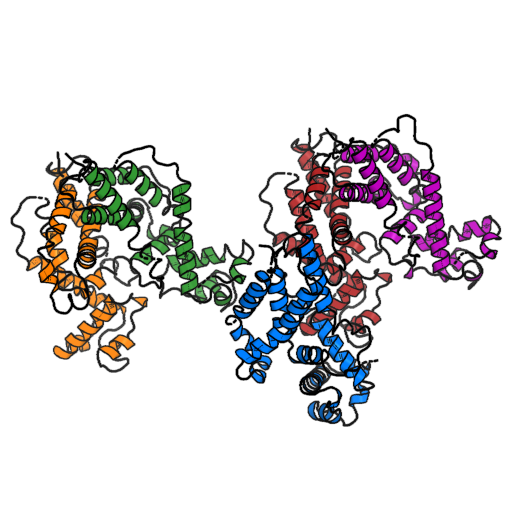080 23.694 34.565 1.00 54.51 2 PRO D O 1
ATOM 5291 N N . THR D 1 4 ? 37.598 23.952 36.261 1.00 49.56 3 THR D N 1
ATOM 5292 C CA . THR D 1 4 ? 38.376 23.168 37.229 1.00 50.38 3 THR D CA 1
ATOM 5293 C C . THR D 1 4 ? 38.502 21.706 36.811 1.00 53.84 3 THR D C 1
ATOM 5294 O O . THR D 1 4 ? 37.683 21.207 36.031 1.00 51.61 3 THR D O 1
ATOM 5298 N N . GLU D 1 5 ? 39.506 21.006 37.368 1.00 52.33 4 GLU D N 1
ATOM 5299 C CA . GLU D 1 5 ? 39.710 19.586 37.112 1.00 52.81 4 GLU D CA 1
ATOM 5300 C C . GLU D 1 5 ? 38.591 18.758 37.747 1.00 56.80 4 GLU D C 1
ATOM 5301 O O . GLU D 1 5 ? 38.316 17.652 37.291 1.00 56.45 4 GLU D O 1
ATOM 5307 N N . THR D 1 6 ? 37.899 19.331 38.758 1.00 53.52 5 THR D N 1
ATOM 5308 C CA . THR D 1 6 ? 36.749 18.697 39.410 1.00 53.63 5 THR D CA 1
ATOM 5309 C C . THR D 1 6 ? 35.602 18.548 38.395 1.00 56.92 5 THR D C 1
ATOM 5310 O O . THR D 1 6 ? 34.948 17.503 38.354 1.00 56.92 5 THR D O 1
ATOM 5314 N N . PHE D 1 7 ? 35.396 19.587 37.548 1.00 52.51 6 PHE D N 1
ATOM 5315 C CA . PHE D 1 7 ? 34.388 19.574 36.484 1.00 50.89 6 PHE D CA 1
ATOM 5316 C C . PHE D 1 7 ? 34.724 18.509 35.437 1.00 54.64 6 PHE D C 1
ATOM 5317 O O . PHE D 1 7 ? 33.844 17.752 35.029 1.00 53.88 6 PHE D O 1
ATOM 5325 N N . PHE D 1 8 ? 36.000 18.445 35.016 1.00 51.82 7 PHE D N 1
ATOM 5326 C CA . PHE D 1 8 ? 36.450 17.488 34.009 1.00 51.96 7 PHE D CA 1
ATOM 5327 C C . PHE D 1 8 ? 36.486 16.053 34.532 1.00 58.12 7 PHE D C 1
ATOM 5328 O O . PHE D 1 8 ? 36.307 15.119 33.750 1.00 58.05 7 PHE D O 1
ATOM 5336 N N . ASN D 1 9 ? 36.698 15.872 35.854 1.00 56.44 8 ASN D N 1
ATOM 5337 C CA . ASN D 1 9 ? 36.747 14.538 36.469 1.00 58.33 8 ASN D CA 1
ATOM 5338 C C . ASN D 1 9 ? 35.363 14.012 36.889 1.00 63.34 8 ASN D C 1
ATOM 5339 O O . ASN D 1 9 ? 35.272 12.933 37.482 1.00 64.22 8 ASN D O 1
ATOM 5344 N N . LEU D 1 10 ? 34.285 14.754 36.548 1.00 59.48 9 LEU D N 1
ATOM 5345 C CA . LEU D 1 10 ? 32.907 14.334 36.831 1.00 59.34 9 LEU D CA 1
ATOM 5346 C C . LEU D 1 10 ? 32.543 13.108 35.990 1.00 65.92 9 LEU D C 1
ATOM 5347 O O . LEU D 1 10 ? 32.971 13.019 34.834 1.00 65.35 9 LEU D O 1
ATOM 5352 N N . PRO D 1 11 ? 31.671 12.195 36.495 1.00 64.88 10 PRO D N 1
ATOM 5353 C CA . PRO D 1 11 ? 31.207 11.085 35.633 1.00 65.32 10 PRO D CA 1
ATOM 5354 C C . PRO D 1 11 ? 30.445 11.642 34.427 1.00 67.04 10 PRO D C 1
ATOM 5355 O O . PRO D 1 11 ? 29.733 12.641 34.568 1.00 66.29 10 PRO D O 1
ATOM 5359 N N . GLU D 1 12 ? 30.656 11.052 33.228 1.00 62.41 11 GLU D N 1
ATOM 5360 C CA . GLU D 1 12 ? 30.080 11.541 31.962 1.00 60.30 11 GLU D CA 1
ATOM 5361 C C . GLU D 1 12 ? 28.589 11.898 32.038 1.00 62.19 11 GLU D C 1
ATOM 5362 O O . GLU D 1 12 ? 28.190 12.942 31.522 1.00 60.48 11 GLU D O 1
ATOM 5368 N N . GLU D 1 13 ? 27.779 11.056 32.709 1.00 59.30 12 GLU D N 1
ATOM 5369 C CA . GLU D 1 13 ? 26.333 11.287 32.850 1.00 58.74 12 GLU D CA 1
ATOM 5370 C C . GLU D 1 13 ? 26.019 12.564 33.652 1.00 60.58 12 GLU D C 1
ATOM 5371 O O . GLU D 1 13 ? 25.139 13.332 33.255 1.00 59.20 12 GLU D O 1
ATOM 5377 N N . LYS D 1 14 ? 26.776 12.815 34.742 1.00 56.61 13 LYS D N 1
ATOM 5378 C CA . LYS D 1 14 ? 26.603 14.012 35.576 1.00 55.67 13 LYS D CA 1
ATOM 5379 C C . LYS D 1 14 ? 27.073 15.284 34.864 1.00 57.89 13 LYS D C 1
ATOM 5380 O O . LYS D 1 14 ? 26.395 16.310 34.940 1.00 57.11 13 LYS D O 1
ATOM 5384 N N . ARG D 1 15 ? 28.239 15.224 34.181 1.00 53.40 14 ARG D N 1
ATOM 5385 C CA . ARG D 1 15 ? 28.795 16.372 33.459 1.00 51.41 14 ARG D CA 1
ATOM 5386 C C . ARG D 1 15 ? 27.884 16.787 32.292 1.00 53.10 14 ARG D C 1
ATOM 5387 O O . ARG D 1 15 ? 27.620 17.979 32.123 1.00 52.37 14 ARG D O 1
ATOM 5395 N N . SER D 1 16 ? 27.369 15.797 31.516 1.00 48.42 15 SER D N 1
ATOM 5396 C CA . SER D 1 16 ? 26.466 16.044 30.378 1.00 46.44 15 SER D CA 1
ATOM 5397 C C . SER D 1 16 ? 25.157 16.712 30.833 1.00 48.80 15 SER D C 1
ATOM 5398 O O . SER D 1 16 ? 24.647 17.601 30.150 1.00 47.36 15 SER D O 1
ATOM 5400 N N . ARG D 1 17 ? 24.638 16.298 32.000 1.00 46.14 16 ARG D N 1
ATOM 5401 C CA . ARG D 1 17 ? 23.418 16.858 32.581 1.00 46.19 16 ARG D CA 1
ATOM 5402 C C . ARG D 1 17 ? 23.638 18.333 32.995 1.00 48.37 16 ARG D C 1
ATOM 5403 O O . ARG D 1 17 ? 22.752 19.168 32.783 1.00 47.13 16 ARG D O 1
ATOM 5411 N N . LEU D 1 18 ? 24.852 18.656 33.524 1.00 43.46 17 LEU D N 1
ATOM 5412 C CA . LEU D 1 18 ? 25.230 20.019 33.910 1.00 42.13 17 LEU D CA 1
ATOM 5413 C C . LEU D 1 18 ? 25.393 20.928 32.680 1.00 43.74 17 LEU D C 1
ATOM 5414 O O . LEU D 1 18 ? 24.863 22.043 32.672 1.00 42.41 17 LEU D O 1
ATOM 5419 N N . ILE D 1 19 ? 26.102 20.438 31.627 1.00 39.68 18 ILE D N 1
ATOM 5420 C CA . ILE D 1 19 ? 26.303 21.196 30.383 1.00 37.78 18 ILE D CA 1
ATOM 5421 C C . ILE D 1 19 ? 24.955 21.554 29.738 1.00 41.98 18 ILE D C 1
ATOM 5422 O O . ILE D 1 19 ? 24.759 22.700 29.325 1.00 41.57 18 ILE D O 1
ATOM 5427 N N . ASP D 1 20 ? 24.004 20.593 29.731 1.00 39.22 19 ASP D N 1
ATOM 5428 C CA . ASP D 1 20 ? 22.647 20.791 29.204 1.00 39.10 19 ASP D CA 1
ATOM 5429 C C . ASP D 1 20 ? 21.923 21.932 29.951 1.00 42.85 19 ASP D C 1
ATOM 5430 O O . ASP D 1 20 ? 21.255 22.752 29.318 1.00 42.24 19 ASP D O 1
ATOM 5435 N N . VAL D 1 21 ? 22.085 21.993 31.296 1.00 39.41 20 VAL D N 1
ATOM 5436 C CA . VAL D 1 21 ? 21.485 23.041 32.134 1.00 39.44 20 VAL D CA 1
ATOM 5437 C C . VAL D 1 21 ? 22.163 24.395 31.864 1.00 40.98 20 VAL D C 1
ATOM 5438 O O . VAL D 1 21 ? 21.470 25.409 31.715 1.00 40.01 20 VAL D O 1
ATOM 5442 N N . LEU D 1 22 ? 23.515 24.398 31.757 1.00 36.57 21 LEU D N 1
ATOM 5443 C CA . LEU D 1 22 ? 24.297 25.606 31.456 1.00 35.71 21 LEU D CA 1
ATOM 5444 C C . LEU D 1 22 ? 23.947 26.178 30.078 1.00 39.95 21 LEU D C 1
ATOM 5445 O O . LEU D 1 22 ? 23.853 27.400 29.929 1.00 39.68 21 LEU D O 1
ATOM 5450 N N . LEU D 1 23 ? 23.739 25.296 29.074 1.00 36.48 22 LEU D N 1
ATOM 5451 C CA . LEU D 1 23 ? 23.368 25.731 27.727 1.00 35.91 22 LEU D CA 1
ATOM 5452 C C . LEU D 1 23 ? 22.001 26.416 27.728 1.00 41.37 22 LEU D C 1
ATOM 5453 O O . LEU D 1 23 ? 21.882 27.524 27.214 1.00 40.66 22 LEU D O 1
ATOM 5458 N N . ASP D 1 24 ? 20.988 25.787 28.373 1.00 39.38 23 ASP D N 1
ATOM 5459 C CA . ASP D 1 24 ? 19.639 26.352 28.489 1.00 39.87 23 ASP D CA 1
ATOM 5460 C C . ASP D 1 24 ? 19.653 27.725 29.167 1.00 43.36 23 ASP D C 1
ATOM 5461 O O . ASP D 1 24 ? 19.092 28.671 28.628 1.00 42.90 23 ASP D O 1
ATOM 5466 N N . GLU D 1 25 ? 20.348 27.843 30.315 1.00 40.02 24 GLU D N 1
ATOM 5467 C CA . GLU D 1 25 ? 20.431 29.088 31.092 1.00 40.14 24 GLU D CA 1
ATOM 5468 C C . GLU D 1 25 ? 21.085 30.246 30.316 1.00 43.32 24 GLU D C 1
ATOM 5469 O O . GLU D 1 25 ? 20.568 31.366 30.336 1.00 43.30 24 GLU D O 1
ATOM 5475 N N . PHE D 1 26 ? 22.218 29.983 29.650 1.00 39.33 25 PHE D N 1
ATOM 5476 C CA . PHE D 1 26 ? 22.930 31.014 28.896 1.00 38.27 25 PHE D CA 1
ATOM 5477 C C . PHE D 1 26 ? 22.273 31.371 27.549 1.00 42.63 25 PHE D C 1
ATOM 5478 O O . PHE D 1 26 ? 22.493 32.472 27.044 1.00 42.30 25 PHE D O 1
ATOM 5486 N N . ALA D 1 27 ? 21.446 30.464 26.986 1.00 39.66 26 ALA D N 1
ATOM 5487 C CA . ALA D 1 27 ? 20.754 30.722 25.714 1.00 39.45 26 ALA D CA 1
ATOM 5488 C C . ALA D 1 27 ? 19.380 31.383 25.926 1.00 46.58 26 ALA D C 1
ATOM 5489 O O . ALA D 1 27 ? 18.931 32.154 25.070 1.00 46.75 26 ALA D O 1
ATOM 5491 N N . GLN D 1 28 ? 18.709 31.071 27.057 1.00 44.60 27 GLN D N 1
ATOM 5492 C CA . GLN D 1 28 ? 17.385 31.619 27.371 1.00 45.67 27 GLN D CA 1
ATOM 5493 C C . GLN D 1 28 ? 17.463 32.978 28.080 1.00 52.59 27 GLN D C 1
ATOM 5494 O O . GLN D 1 28 ? 16.452 33.687 28.148 1.00 53.78 27 GLN D O 1
ATOM 5500 N N . ASN D 1 29 ? 18.649 33.335 28.629 1.00 49.27 28 ASN D N 1
ATOM 5501 C CA . ASN D 1 29 ? 18.819 34.582 29.388 1.00 49.81 28 ASN D CA 1
ATOM 5502 C C . ASN D 1 29 ? 20.057 35.375 28.959 1.00 52.76 28 ASN D C 1
ATOM 5503 O O . ASN D 1 29 ? 21.050 34.786 28.521 1.00 50.83 28 ASN D O 1
ATOM 5508 N N . ASP D 1 30 ? 20.019 36.715 29.155 1.00 50.59 29 ASP D N 1
ATOM 5509 C CA . ASP D 1 30 ? 21.160 37.597 28.892 1.00 50.68 29 ASP D CA 1
ATOM 5510 C C . ASP D 1 30 ? 22.216 37.363 29.970 1.00 54.93 29 ASP D C 1
ATOM 5511 O O . ASP D 1 30 ? 21.867 36.971 31.085 1.00 56.28 29 ASP D O 1
ATOM 5516 N N . TYR D 1 31 ? 23.502 37.604 29.650 1.00 49.99 30 TYR D N 1
ATOM 5517 C CA . TYR D 1 31 ? 24.617 37.374 30.581 1.00 50.18 30 TYR D CA 1
ATOM 5518 C C . TYR D 1 31 ? 24.362 37.918 32.009 1.00 56.20 30 TYR D C 1
ATOM 5519 O O . TYR D 1 31 ? 24.609 37.205 32.985 1.00 56.33 30 TYR D O 1
ATOM 5528 N N . ASP D 1 32 ? 23.869 39.169 32.123 1.00 53.95 31 ASP D N 1
ATOM 5529 C CA . ASP D 1 32 ? 23.593 39.799 33.422 1.00 55.43 31 ASP D CA 1
ATOM 5530 C C . ASP D 1 32 ? 22.366 39.195 34.130 1.00 58.44 31 ASP D C 1
ATOM 5531 O O . ASP D 1 32 ? 22.258 39.293 35.355 1.00 59.05 31 ASP D O 1
ATOM 5536 N N . SER D 1 33 ? 21.452 38.561 33.360 1.00 53.34 32 SER D N 1
ATOM 5537 C CA . SER D 1 33 ? 20.234 37.940 33.900 1.00 53.25 32 SER D CA 1
ATOM 5538 C C . SER D 1 33 ? 20.430 36.430 34.237 1.00 54.61 32 SER D C 1
ATOM 5539 O O . SER D 1 33 ? 19.492 35.780 34.715 1.00 54.90 32 SER D O 1
ATOM 5541 N N . VAL D 1 34 ? 21.651 35.887 33.999 1.00 48.17 33 VAL D N 1
ATOM 5542 C CA . VAL D 1 34 ? 21.976 34.483 34.294 1.00 46.60 33 VAL D CA 1
ATOM 5543 C C . VAL D 1 34 ? 22.024 34.255 35.813 1.00 50.21 33 VAL D C 1
ATOM 5544 O O . VAL D 1 34 ? 22.708 34.997 36.531 1.00 50.35 33 VAL D O 1
ATOM 5548 N N . SER D 1 35 ? 21.266 33.246 36.301 1.00 45.66 34 SER D N 1
ATOM 5549 C CA . SER D 1 35 ? 21.179 32.918 37.722 1.00 45.85 34 SER D CA 1
ATOM 5550 C C . SER D 1 35 ? 21.941 31.634 38.055 1.00 46.93 34 SER D C 1
ATOM 5551 O O . SER D 1 35 ? 21.605 30.561 37.546 1.00 45.02 34 SER D O 1
ATOM 5554 N N . ILE D 1 36 ? 22.965 31.748 38.923 1.00 43.60 35 ILE D N 1
ATOM 5555 C CA . ILE D 1 36 ? 23.783 30.612 39.376 1.00 42.94 35 ILE D CA 1
ATOM 5556 C C . ILE D 1 36 ? 22.931 29.635 40.217 1.00 47.84 35 ILE D C 1
ATOM 5557 O O . ILE D 1 36 ? 23.088 28.419 40.088 1.00 47.14 35 ILE D O 1
ATOM 5562 N N . ASN D 1 37 ? 22.008 30.172 41.046 1.00 45.67 36 ASN D N 1
ATOM 5563 C CA . ASN D 1 37 ? 21.113 29.357 41.876 1.00 46.79 36 ASN D CA 1
ATOM 5564 C C . ASN D 1 37 ? 20.107 28.567 41.030 1.00 50.16 36 ASN D C 1
ATOM 5565 O O . ASN D 1 37 ? 19.754 27.444 41.393 1.00 50.49 36 ASN D O 1
ATOM 5570 N N . ARG D 1 38 ? 19.663 29.142 39.891 1.00 45.60 37 ARG D N 1
ATOM 5571 C CA . ARG D 1 38 ? 18.757 28.459 38.962 1.00 44.95 37 ARG D CA 1
ATOM 5572 C C . ARG D 1 38 ? 19.492 27.282 38.292 1.00 48.03 37 ARG D C 1
ATOM 5573 O O . ARG D 1 38 ? 18.895 26.223 38.079 1.00 48.11 37 ARG D O 1
ATOM 5581 N N . ILE D 1 39 ? 20.811 27.450 38.035 1.00 43.19 38 ILE D N 1
ATOM 5582 C CA . ILE D 1 39 ? 21.661 26.396 37.473 1.00 41.77 38 ILE D CA 1
ATOM 5583 C C . ILE D 1 39 ? 21.746 25.208 38.438 1.00 46.80 38 ILE D C 1
ATOM 5584 O O . ILE D 1 39 ? 21.435 24.088 38.046 1.00 46.11 38 ILE D O 1
ATOM 5589 N N . THR D 1 40 ? 22.105 25.468 39.718 1.00 45.66 39 THR D N 1
ATOM 5590 C CA . THR D 1 40 ? 22.238 24.423 40.750 1.00 46.91 39 THR D CA 1
ATOM 5591 C C . THR D 1 40 ? 20.916 23.731 41.069 1.00 52.66 39 THR D C 1
ATOM 5592 O O . THR D 1 40 ? 20.909 22.543 41.390 1.00 53.77 39 THR D O 1
ATOM 5596 N N . GLU D 1 41 ? 19.803 24.467 40.981 1.00 49.31 40 GLU D N 1
ATOM 5597 C CA . GLU D 1 41 ? 18.471 23.922 41.232 1.00 50.47 40 GLU D CA 1
ATOM 5598 C C . GLU D 1 41 ? 18.045 22.972 40.096 1.00 53.37 40 GLU D C 1
ATOM 5599 O O . GLU D 1 41 ? 17.590 21.855 40.370 1.00 53.44 40 GLU D O 1
ATOM 5605 N N . ARG D 1 42 ? 18.212 23.415 38.819 1.00 48.79 41 ARG D N 1
ATOM 5606 C CA A ARG D 1 42 ? 17.843 22.612 37.651 0.50 47.89 41 ARG D CA 1
ATOM 5607 C CA B ARG D 1 42 ? 17.846 22.605 37.653 0.50 47.80 41 ARG D CA 1
ATOM 5608 C C . ARG D 1 42 ? 18.808 21.438 37.428 1.00 51.51 41 ARG D C 1
ATOM 5609 O O . ARG D 1 42 ? 18.383 20.379 36.965 1.00 51.79 41 ARG D O 1
ATOM 5624 N N . ALA D 1 43 ? 20.105 21.619 37.773 1.00 47.62 42 ALA D N 1
ATOM 5625 C CA . ALA D 1 43 ? 21.118 20.561 37.615 1.00 46.78 42 ALA D CA 1
ATOM 5626 C C . ALA D 1 43 ? 21.011 19.504 38.702 1.00 51.56 42 ALA D C 1
ATOM 5627 O O . ALA D 1 43 ? 21.601 18.427 38.572 1.00 52.33 42 ALA D O 1
ATOM 5629 N N . GLY D 1 44 ? 20.263 19.815 39.764 1.00 47.84 43 GLY D N 1
ATOM 5630 C CA . GLY D 1 44 ? 20.075 18.907 40.890 1.00 48.83 43 GLY D CA 1
ATOM 5631 C C . GLY D 1 44 ? 21.338 18.722 41.705 1.00 52.08 43 GLY D C 1
ATOM 5632 O O . GLY D 1 44 ? 21.680 17.598 42.087 1.00 52.19 43 GLY D O 1
ATOM 5633 N N . ILE D 1 45 ? 22.065 19.833 41.943 1.00 47.44 44 ILE D N 1
ATOM 5634 C CA . ILE D 1 45 ? 23.308 19.832 42.724 1.00 46.87 44 ILE D CA 1
ATOM 5635 C C . ILE D 1 45 ? 23.200 20.776 43.935 1.00 50.82 44 ILE D C 1
ATOM 5636 O O . ILE D 1 45 ? 22.226 21.529 44.043 1.00 50.42 44 ILE D O 1
ATOM 5641 N N . ALA D 1 46 ? 24.180 20.712 44.857 1.00 47.74 45 ALA D N 1
ATOM 5642 C CA . ALA D 1 46 ? 24.185 21.539 46.067 1.00 48.66 45 ALA D CA 1
ATOM 5643 C C . ALA D 1 46 ? 24.250 23.029 45.752 1.00 52.45 45 ALA D C 1
ATOM 5644 O O . ALA D 1 46 ? 24.836 23.428 44.744 1.00 50.59 45 ALA D O 1
ATOM 5646 N N . LYS D 1 47 ? 23.643 23.855 46.616 1.00 50.52 46 LYS D N 1
ATOM 5647 C CA . LYS D 1 47 ? 23.685 25.307 46.476 1.00 49.60 46 LYS D CA 1
ATOM 5648 C C . LYS D 1 47 ? 25.113 25.801 46.812 1.00 53.53 46 LYS D C 1
ATOM 5649 O O . LYS D 1 47 ? 25.680 25.411 47.842 1.00 54.49 46 LYS D O 1
ATOM 5655 N N . GLY D 1 48 ? 25.701 26.562 45.892 1.00 48.43 47 GLY D N 1
ATOM 5656 C CA . GLY D 1 48 ? 27.061 27.075 46.030 1.00 48.05 47 GLY D CA 1
ATOM 5657 C C . GLY D 1 48 ? 28.129 26.169 45.435 1.00 50.49 47 GLY D C 1
ATOM 5658 O O . GLY D 1 48 ? 29.317 26.513 45.458 1.00 50.69 47 GLY D O 1
ATOM 5659 N N . SER D 1 49 ? 27.717 25.001 44.885 1.00 45.17 48 SER D N 1
ATOM 5660 C CA . SER D 1 49 ? 28.653 24.016 44.323 1.00 44.36 48 SER D CA 1
ATOM 5661 C C . SER D 1 49 ? 29.128 24.364 42.898 1.00 46.03 48 SER D C 1
ATOM 5662 O O . SER D 1 49 ? 30.052 23.719 42.391 1.00 45.03 48 SER D O 1
ATOM 5665 N N . PHE D 1 50 ? 28.512 25.395 42.264 1.00 41.39 49 PHE D N 1
ATOM 5666 C CA . PHE D 1 50 ? 28.881 25.865 40.922 1.00 39.93 49 PHE D CA 1
ATOM 5667 C C . PHE D 1 50 ? 30.353 26.288 40.869 1.00 45.51 49 PHE D C 1
ATOM 5668 O O . PHE D 1 50 ? 31.033 26.047 39.866 1.00 44.51 49 PHE D O 1
ATOM 5676 N N . TYR D 1 51 ? 30.841 26.912 41.952 1.00 44.06 50 TYR D N 1
ATOM 5677 C CA . TYR D 1 51 ? 32.201 27.438 42.038 1.00 44.63 50 TYR D CA 1
ATOM 5678 C C . TYR D 1 51 ? 33.269 26.355 42.205 1.00 49.54 50 TYR D C 1
ATOM 5679 O O . TYR D 1 51 ? 34.470 26.654 42.149 1.00 49.59 50 TYR D O 1
ATOM 5688 N N . GLN D 1 52 ? 32.833 25.084 42.325 1.00 46.03 51 GLN D N 1
ATOM 5689 C CA . GLN D 1 52 ? 33.735 23.940 42.380 1.00 46.57 51 GLN D CA 1
ATOM 5690 C C . GLN D 1 52 ? 34.017 23.431 40.965 1.00 48.99 51 GLN D C 1
ATOM 5691 O O . GLN D 1 52 ? 34.917 22.612 40.773 1.00 49.35 51 GLN D O 1
ATOM 5697 N N . TYR D 1 53 ? 33.256 23.942 39.966 1.00 43.26 52 TYR D N 1
ATOM 5698 C CA . TYR D 1 53 ? 33.405 23.560 38.562 1.00 41.27 52 TYR D CA 1
ATOM 5699 C C . TYR D 1 53 ? 33.948 24.718 37.726 1.00 44.16 52 TYR D C 1
ATOM 5700 O O . TYR D 1 53 ? 34.707 24.490 36.782 1.00 42.71 52 TYR D O 1
ATOM 5709 N N . PHE D 1 54 ? 33.556 25.968 38.074 1.00 41.55 53 PHE D N 1
ATOM 5710 C CA . PHE D 1 54 ? 34.002 27.189 37.378 1.00 40.76 53 PHE D CA 1
ATOM 5711 C C . PHE D 1 54 ? 34.334 28.266 38.403 1.00 47.31 53 PHE D C 1
ATOM 5712 O O . PHE D 1 54 ? 33.541 28.499 39.315 1.00 48.55 53 PHE D O 1
ATOM 5720 N N . ALA D 1 55 ? 35.511 28.924 38.267 1.00 44.60 54 ALA D N 1
ATOM 5721 C CA . ALA D 1 55 ? 35.946 29.973 39.218 1.00 45.99 54 ALA D CA 1
ATOM 5722 C C . ALA D 1 55 ? 34.909 31.100 39.354 1.00 49.12 54 ALA D C 1
ATOM 5723 O O . ALA D 1 55 ? 34.650 31.564 40.461 1.00 50.01 54 ALA D O 1
ATOM 5725 N N . ASP D 1 56 ? 34.292 31.506 38.225 1.00 43.96 55 ASP D N 1
ATOM 5726 C CA . ASP D 1 56 ? 33.249 32.534 38.196 1.00 43.13 55 ASP D CA 1
ATOM 5727 C C . ASP D 1 56 ? 32.318 32.337 36.981 1.00 45.12 55 ASP D C 1
ATOM 5728 O O . ASP D 1 56 ? 32.518 31.398 36.204 1.00 44.05 55 ASP D O 1
ATOM 5733 N N . LYS D 1 57 ? 31.304 33.221 36.822 1.00 40.98 56 LYS D N 1
ATOM 5734 C CA . LYS D 1 57 ? 30.356 33.162 35.700 1.00 39.15 56 LYS D CA 1
ATOM 5735 C C . LYS D 1 57 ? 31.082 33.383 34.355 1.00 42.21 56 LYS D C 1
ATOM 5736 O O . LYS D 1 57 ? 30.759 32.719 33.364 1.00 40.22 56 LYS D O 1
ATOM 5742 N N . LYS D 1 58 ? 32.105 34.283 34.354 1.00 39.92 57 LYS D N 1
ATOM 5743 C CA . LYS D 1 58 ? 32.938 34.620 33.186 1.00 38.97 57 LYS D CA 1
ATOM 5744 C C . LYS D 1 58 ? 33.601 33.378 32.585 1.00 41.99 57 LYS D C 1
ATOM 5745 O O . LYS D 1 58 ? 33.494 33.158 31.379 1.00 41.07 57 LYS D O 1
ATOM 5751 N N . ASP D 1 59 ? 34.266 32.553 33.434 1.00 39.18 58 ASP D N 1
ATOM 5752 C CA . ASP D 1 59 ? 34.942 31.327 33.000 1.00 38.70 58 ASP D CA 1
ATOM 5753 C C . ASP D 1 59 ? 33.972 30.336 32.379 1.00 42.16 58 ASP D C 1
ATOM 5754 O O . ASP D 1 59 ? 34.307 29.691 31.378 1.00 41.07 58 ASP D O 1
ATOM 5759 N N . CYS D 1 60 ? 32.757 30.226 32.953 1.00 38.88 59 CYS D N 1
ATOM 5760 C CA . CYS D 1 60 ? 31.715 29.342 32.437 1.00 37.56 59 CYS D CA 1
ATOM 5761 C C . CYS D 1 60 ? 31.240 29.805 31.059 1.00 40.33 59 CYS D C 1
ATOM 5762 O O . CYS D 1 60 ? 31.096 28.979 30.160 1.00 38.83 59 CYS D O 1
ATOM 5765 N N . TYR D 1 61 ? 31.037 31.137 30.881 1.00 37.54 60 TYR D N 1
ATOM 5766 C CA . TYR D 1 61 ? 30.606 31.718 29.604 1.00 36.79 60 TYR D CA 1
ATOM 5767 C C . TYR D 1 61 ? 31.656 31.520 28.515 1.00 41.42 60 TYR D C 1
ATOM 5768 O O . TYR D 1 61 ? 31.305 31.192 27.382 1.00 39.97 60 TYR D O 1
ATOM 5777 N N . LEU D 1 62 ? 32.949 31.721 28.859 1.00 40.37 61 LEU D N 1
ATOM 5778 C CA . LEU D 1 62 ? 34.066 31.540 27.929 1.00 40.63 61 LEU D CA 1
ATOM 5779 C C . LEU D 1 62 ? 34.157 30.092 27.464 1.00 44.19 61 LEU D C 1
ATOM 5780 O O . LEU D 1 62 ? 34.434 29.847 26.290 1.00 43.99 61 LEU D O 1
ATOM 5785 N N . TYR D 1 63 ? 33.880 29.129 28.378 1.00 40.76 62 TYR D N 1
ATOM 5786 C CA . TYR D 1 63 ? 33.886 27.691 28.069 1.00 40.64 62 TYR D CA 1
ATOM 5787 C C . TYR D 1 63 ? 32.788 27.343 27.054 1.00 43.46 62 TYR D C 1
ATOM 5788 O O . TYR D 1 63 ? 33.025 26.547 26.146 1.00 43.46 62 TYR D O 1
ATOM 5797 N N . LEU D 1 64 ? 31.599 27.943 27.204 1.00 38.85 63 LEU D N 1
ATOM 5798 C CA . LEU D 1 64 ? 30.480 27.700 26.293 1.00 37.74 63 LEU D CA 1
ATOM 5799 C C . LEU D 1 64 ? 30.708 28.359 24.924 1.00 41.63 63 LEU D C 1
ATOM 5800 O O . LEU D 1 64 ? 30.326 27.788 23.900 1.00 40.75 63 LEU D O 1
ATOM 5805 N N . ILE D 1 65 ? 31.349 29.551 24.906 1.00 38.36 64 ILE D N 1
ATOM 5806 C CA . ILE D 1 65 ? 31.686 30.255 23.661 1.00 37.70 64 ILE D CA 1
ATOM 5807 C C . ILE D 1 65 ? 32.740 29.468 22.869 1.00 43.83 64 ILE D C 1
ATOM 5808 O O . ILE D 1 65 ? 32.581 29.284 21.656 1.00 43.05 64 ILE D O 1
ATOM 5813 N N . GLN D 1 66 ? 33.786 28.950 23.569 1.00 42.66 65 GLN D N 1
ATOM 5814 C CA . GLN D 1 66 ? 34.838 28.135 22.949 1.00 43.88 65 GLN D CA 1
ATOM 5815 C C . GLN D 1 66 ? 34.285 26.810 22.441 1.00 48.55 65 GLN D C 1
ATOM 5816 O O . GLN D 1 66 ? 34.739 26.307 21.412 1.00 48.50 65 GLN D O 1
ATOM 5822 N N . LEU D 1 67 ? 33.283 26.260 23.150 1.00 45.03 66 LEU D N 1
ATOM 5823 C CA . LEU D 1 67 ? 32.619 25.012 22.782 1.00 44.34 66 LEU D CA 1
ATOM 5824 C C . LEU D 1 67 ? 31.845 25.188 21.465 1.00 48.69 66 LEU D C 1
ATOM 5825 O O . LEU D 1 67 ? 31.904 24.317 20.597 1.00 49.24 66 LEU D O 1
ATOM 5830 N N . GLY D 1 68 ? 31.199 26.345 21.305 1.00 44.60 67 GLY D N 1
ATOM 5831 C CA . GLY D 1 68 ? 30.461 26.687 20.093 1.00 43.87 67 GLY D CA 1
ATOM 5832 C C . GLY D 1 68 ? 31.364 26.931 18.898 1.00 48.58 67 GLY D C 1
ATOM 5833 O O . GLY D 1 68 ? 31.054 26.496 17.784 1.00 47.76 67 GLY D O 1
ATOM 5834 N N . ILE D 1 69 ? 32.499 27.644 19.128 1.00 46.37 68 ILE D N 1
ATOM 5835 C CA . ILE D 1 69 ? 33.511 27.948 18.099 1.00 46.72 68 ILE D CA 1
ATOM 5836 C C . ILE D 1 69 ? 34.159 26.652 17.570 1.00 51.48 68 ILE D C 1
ATOM 5837 O O . ILE D 1 69 ? 34.295 26.486 16.360 1.00 50.62 68 ILE D O 1
ATOM 5842 N N . GLU D 1 70 ? 34.548 25.742 18.484 1.00 49.57 69 GLU D N 1
ATOM 5843 C CA . GLU D 1 70 ? 35.166 24.469 18.124 1.00 50.55 69 GLU D CA 1
ATOM 5844 C C . GLU D 1 70 ? 34.194 23.535 17.413 1.00 55.20 69 GLU D C 1
ATOM 5845 O O . GLU D 1 70 ? 34.587 22.870 16.458 1.00 55.88 69 GLU D O 1
ATOM 5851 N N . GLN D 1 71 ? 32.921 23.491 17.858 1.00 51.12 70 GLN D N 1
ATOM 5852 C CA . GLN D 1 71 ? 31.925 22.609 17.250 1.00 50.42 70 GLN D CA 1
ATOM 5853 C C . GLN D 1 71 ? 31.500 23.082 15.855 1.00 53.32 70 GLN D C 1
ATOM 5854 O O . GLN D 1 71 ? 31.258 22.244 14.983 1.00 52.98 70 GLN D O 1
ATOM 5860 N N . LYS D 1 72 ? 31.450 24.426 15.625 1.00 48.83 71 LYS D N 1
ATOM 5861 C CA . LYS D 1 72 ? 31.109 24.977 14.308 1.00 48.03 71 LYS D CA 1
ATOM 5862 C C . LYS D 1 72 ? 32.204 24.681 13.281 1.00 53.11 71 LYS D C 1
ATOM 5863 O O . LYS D 1 72 ? 31.890 24.306 12.149 1.00 52.79 71 LYS D O 1
ATOM 5869 N N . THR D 1 73 ? 33.489 24.823 13.682 1.00 50.65 72 THR D N 1
ATOM 5870 C CA . THR D 1 73 ? 34.625 24.541 12.794 1.00 51.60 72 THR D CA 1
ATOM 5871 C C . THR D 1 73 ? 34.721 23.045 12.489 1.00 55.77 72 THR D C 1
ATOM 5872 O O . THR D 1 73 ? 34.997 22.675 11.353 1.00 55.47 72 THR D O 1
ATOM 5876 N N . ALA D 1 74 ? 34.440 22.184 13.498 1.00 52.89 73 ALA D N 1
ATOM 5877 C CA . ALA D 1 74 ? 34.432 20.725 13.336 1.00 54.15 73 ALA D CA 1
ATOM 5878 C C . ALA D 1 74 ? 33.274 20.281 12.436 1.00 58.59 73 ALA D C 1
ATOM 5879 O O . ALA D 1 74 ? 33.416 19.316 11.686 1.00 59.64 73 ALA D O 1
ATOM 5881 N N . PHE D 1 75 ? 32.125 20.991 12.512 1.00 53.97 74 PHE D N 1
ATOM 5882 C CA . PHE D 1 75 ? 30.948 20.704 11.690 1.00 53.14 74 PHE D CA 1
ATOM 5883 C C . PHE D 1 75 ? 31.225 21.097 10.237 1.00 58.81 74 PHE D C 1
ATOM 5884 O O . PHE D 1 75 ? 30.855 20.371 9.314 1.00 59.21 74 PHE D O 1
ATOM 5892 N N . LEU D 1 76 ? 31.905 22.239 10.052 1.00 55.80 75 LEU D N 1
ATOM 5893 C CA . LEU D 1 76 ? 32.283 22.808 8.760 1.00 56.05 75 LEU D CA 1
ATOM 5894 C C . LEU D 1 76 ? 33.269 21.889 8.010 1.00 61.98 75 LEU D C 1
ATOM 5895 O O . LEU D 1 76 ? 33.178 21.761 6.789 1.00 62.48 75 LEU D O 1
ATOM 5900 N N . ARG D 1 77 ? 34.191 21.236 8.751 1.00 59.37 76 ARG D N 1
ATOM 5901 C CA . ARG D 1 77 ? 35.195 20.333 8.169 1.00 60.79 76 ARG D CA 1
ATOM 5902 C C . ARG D 1 77 ? 34.635 18.916 7.907 1.00 64.93 76 ARG D C 1
ATOM 5903 O O . ARG D 1 77 ? 35.151 18.208 7.038 1.00 65.68 76 ARG D O 1
ATOM 5911 N N . GLN D 1 78 ? 33.605 18.493 8.681 1.00 60.32 77 GLN D N 1
ATOM 5912 C CA . GLN D 1 78 ? 32.991 17.165 8.524 1.00 60.40 77 GLN D CA 1
ATOM 5913 C C . GLN D 1 78 ? 31.940 17.143 7.402 1.00 62.72 77 GLN D C 1
ATOM 5914 O O . GLN D 1 78 ? 31.566 16.065 6.936 1.00 63.54 77 GLN D O 1
ATOM 5916 N N . THR D 1 79 ? 31.464 18.330 6.974 1.00 56.59 78 THR D N 1
ATOM 5917 C CA . THR D 1 79 ? 30.470 18.449 5.909 1.00 55.33 78 THR D CA 1
ATOM 5918 C C . THR D 1 79 ? 31.133 18.242 4.537 1.00 59.44 78 THR D C 1
ATOM 5919 O O . THR D 1 79 ? 32.186 18.834 4.272 1.00 59.03 78 THR D O 1
ATOM 5923 N N . PRO D 1 80 ? 30.523 17.423 3.631 1.00 56.45 79 PRO D N 1
ATOM 5924 C CA . PRO D 1 80 ? 31.102 17.272 2.282 1.00 56.99 79 PRO D CA 1
ATOM 5925 C C . PRO D 1 80 ? 31.212 18.634 1.570 1.00 58.55 79 PRO D C 1
ATOM 5926 O O . PRO D 1 80 ? 30.256 19.421 1.579 1.00 56.38 79 PRO D O 1
ATOM 5930 N N . PRO D 1 81 ? 32.410 18.977 1.043 1.00 55.02 80 PRO D N 1
ATOM 5931 C CA . PRO D 1 81 ? 32.589 20.307 0.431 1.00 53.57 80 PRO D CA 1
ATOM 5932 C C . PRO D 1 81 ? 31.815 20.506 -0.875 1.00 56.08 80 PRO D C 1
ATOM 5933 O O . PRO D 1 81 ? 31.370 19.536 -1.497 1.00 56.90 80 PRO D O 1
ATOM 5937 N N . ALA D 1 82 ? 31.670 21.767 -1.299 1.00 50.56 81 ALA D N 1
ATOM 5938 C CA . ALA D 1 82 ? 30.978 22.092 -2.540 1.00 50.16 81 ALA D CA 1
ATOM 5939 C C . ALA D 1 82 ? 31.880 21.813 -3.744 1.00 55.27 81 ALA D C 1
ATOM 5940 O O . ALA D 1 82 ? 33.051 22.208 -3.743 1.00 56.24 81 ALA D O 1
ATOM 5942 N N . SER D 1 83 ? 31.355 21.095 -4.747 1.00 50.81 82 SER D N 1
ATOM 5943 C CA . SER D 1 83 ? 32.095 20.822 -5.970 1.00 51.63 82 SER D CA 1
ATOM 5944 C C . SER D 1 83 ? 31.690 21.865 -7.023 1.00 53.53 82 SER D C 1
ATOM 5945 O O . SER D 1 83 ? 30.930 21.563 -7.951 1.00 54.37 82 SER D O 1
ATOM 5947 N N . THR D 1 84 ? 32.136 23.121 -6.818 1.00 46.67 83 THR D N 1
ATOM 5948 C CA . THR D 1 84 ? 31.796 24.253 -7.690 1.00 44.65 83 THR D CA 1
ATOM 5949 C C . THR D 1 84 ? 32.910 25.315 -7.714 1.00 46.58 83 THR D C 1
ATOM 5950 O O . THR D 1 84 ? 33.744 25.365 -6.808 1.00 45.19 83 THR D O 1
ATOM 5954 N N . THR D 1 85 ? 32.893 26.181 -8.741 1.00 43.07 84 THR D N 1
ATOM 5955 C CA . THR D 1 85 ? 33.835 27.299 -8.864 1.00 42.35 84 THR D CA 1
ATOM 5956 C C . THR D 1 85 ? 33.060 28.628 -8.818 1.00 42.97 84 THR D C 1
ATOM 5957 O O . THR D 1 85 ? 33.664 29.704 -8.839 1.00 42.86 84 THR D O 1
ATOM 5961 N N . ASP D 1 86 ? 31.719 28.543 -8.755 1.00 36.78 85 ASP D N 1
ATOM 5962 C CA . ASP D 1 86 ? 30.837 29.704 -8.713 1.00 35.10 85 ASP D CA 1
ATOM 5963 C C . ASP D 1 86 ? 30.688 30.217 -7.278 1.00 38.06 85 ASP D C 1
ATOM 5964 O O . ASP D 1 86 ? 30.440 29.424 -6.366 1.00 37.42 85 ASP D O 1
ATOM 5977 N N . PHE D 1 88 ? 28.269 32.156 -5.967 1.00 30.97 87 PHE D N 1
ATOM 5978 C CA . PHE D 1 88 ? 26.892 32.021 -5.478 1.00 29.90 87 PHE D CA 1
ATOM 5979 C C . PHE D 1 88 ? 26.506 30.582 -5.166 1.00 33.01 87 PHE D C 1
ATOM 5980 O O . PHE D 1 88 ? 25.768 30.340 -4.204 1.00 31.59 87 PHE D O 1
ATOM 5988 N N . ALA D 1 89 ? 27.065 29.617 -5.923 1.00 30.06 88 ALA D N 1
ATOM 5989 C CA . ALA D 1 89 ? 26.851 28.197 -5.653 1.00 29.32 88 ALA D CA 1
ATOM 5990 C C . ALA D 1 89 ? 27.558 27.822 -4.340 1.00 31.88 88 ALA D C 1
ATOM 5991 O O . ALA D 1 89 ? 27.014 27.047 -3.548 1.00 30.65 88 ALA D O 1
ATOM 5993 N N . TYR D 1 90 ? 28.733 28.451 -4.074 1.00 28.50 89 TYR D N 1
ATOM 5994 C CA . TYR D 1 90 ? 29.475 28.265 -2.827 1.00 28.50 89 TYR D CA 1
ATOM 5995 C C . TYR D 1 90 ? 28.741 28.907 -1.653 1.00 30.61 89 TYR D C 1
ATOM 5996 O O . TYR D 1 90 ? 28.637 28.291 -0.594 1.00 30.19 89 TYR D O 1
ATOM 6005 N N . LEU D 1 91 ? 28.267 30.162 -1.825 1.00 26.45 90 LEU D N 1
ATOM 6006 C CA . LEU D 1 91 ? 27.523 30.871 -0.785 1.00 25.24 90 LEU D CA 1
ATOM 6007 C C . LEU D 1 91 ? 26.263 30.108 -0.380 1.00 30.42 90 LEU D C 1
ATOM 6008 O O . LEU D 1 91 ? 25.911 30.112 0.796 1.00 31.01 90 LEU D O 1
ATOM 6013 N N . ARG D 1 92 ? 25.630 29.380 -1.336 1.00 27.54 91 ARG D N 1
ATOM 6014 C CA . ARG D 1 92 ? 24.470 28.522 -1.050 1.00 27.74 91 ARG D CA 1
ATOM 6015 C C . ARG D 1 92 ? 24.885 27.361 -0.124 1.00 33.04 91 ARG D C 1
ATOM 6016 O O . ARG D 1 92 ? 24.199 27.080 0.861 1.00 33.30 91 ARG D O 1
ATOM 6024 N N . TRP D 1 93 ? 26.017 26.707 -0.439 1.00 29.89 92 TRP D N 1
ATOM 6025 C CA . TRP D 1 93 ? 26.578 25.632 0.372 1.00 29.93 92 TRP D CA 1
ATOM 6026 C C . TRP D 1 93 ? 26.901 26.151 1.788 1.00 33.14 92 TRP D C 1
ATOM 6027 O O . TRP D 1 93 ? 26.538 25.508 2.774 1.00 32.40 92 TRP D O 1
ATOM 6038 N N . LEU D 1 94 ? 27.553 27.335 1.875 1.00 29.51 93 LEU D N 1
ATOM 6039 C CA . LEU D 1 94 ? 27.945 27.959 3.145 1.00 28.80 93 LEU D CA 1
ATOM 6040 C C . LEU D 1 94 ? 26.725 28.377 3.981 1.00 32.83 93 LEU D C 1
ATOM 6041 O O . LEU D 1 94 ? 26.748 28.257 5.210 1.00 32.36 93 LEU D O 1
ATOM 6046 N N . LEU D 1 95 ? 25.657 28.849 3.314 1.00 30.29 94 LEU D N 1
ATOM 6047 C CA . LEU D 1 95 ? 24.407 29.232 3.980 1.00 29.69 94 LEU D CA 1
ATOM 6048 C C . LEU D 1 95 ? 23.726 27.990 4.582 1.00 34.45 94 LEU D C 1
ATOM 6049 O O . LEU D 1 95 ? 23.261 28.040 5.714 1.00 33.31 94 LEU D O 1
ATOM 6054 N N . ASP D 1 96 ? 23.756 26.858 3.858 1.00 32.84 95 ASP D N 1
ATOM 6055 C CA . ASP D 1 96 ? 23.174 25.605 4.329 1.00 33.30 95 ASP D CA 1
ATOM 6056 C C . ASP D 1 96 ? 23.950 25.019 5.515 1.00 36.87 95 ASP D C 1
ATOM 6057 O O . ASP D 1 96 ? 23.333 24.569 6.481 1.00 36.14 95 ASP D O 1
ATOM 6062 N N . VAL D 1 97 ? 25.304 25.067 5.465 1.00 33.51 96 VAL D N 1
ATOM 6063 C CA . VAL D 1 97 ? 26.155 24.583 6.566 1.00 33.35 96 VAL D CA 1
ATOM 6064 C C . VAL D 1 97 ? 25.872 25.374 7.865 1.00 35.77 96 VAL D C 1
ATOM 6065 O O . VAL D 1 97 ? 25.700 24.774 8.926 1.00 35.54 96 VAL D O 1
ATOM 6069 N N . GLY D 1 98 ? 25.788 26.700 7.747 1.00 31.30 97 GLY D N 1
ATOM 6070 C CA . GLY D 1 98 ? 25.494 27.580 8.873 1.00 30.70 97 GLY D CA 1
ATOM 6071 C C . GLY D 1 98 ? 24.137 27.313 9.498 1.00 34.72 97 GLY D C 1
ATOM 6072 O O . GLY D 1 98 ? 24.004 27.300 10.725 1.00 34.86 97 GLY D O 1
ATOM 6073 N N . ILE D 1 99 ? 23.124 27.065 8.651 1.00 31.37 98 ILE D N 1
ATOM 6074 C CA . ILE D 1 99 ? 21.756 26.758 9.082 1.00 31.49 98 ILE D CA 1
ATOM 6075 C C . ILE D 1 99 ? 21.676 25.351 9.723 1.00 36.57 98 ILE D C 1
ATOM 6076 O O . ILE D 1 99 ? 21.014 25.184 10.749 1.00 36.26 98 ILE D O 1
ATOM 6081 N N . GLN D 1 100 ? 22.407 24.364 9.152 1.00 33.76 99 GLN D N 1
ATOM 6082 C CA . GLN D 1 100 ? 22.442 22.999 9.695 1.00 33.71 99 GLN D CA 1
ATOM 6083 C C . GLN D 1 100 ? 23.132 22.953 11.061 1.00 37.41 99 GLN D C 1
ATOM 6084 O O . GLN D 1 100 ? 22.677 22.231 11.941 1.00 37.01 99 GLN D O 1
ATOM 6090 N N . PHE D 1 101 ? 24.192 23.774 11.258 1.00 34.05 100 PHE D N 1
ATOM 6091 C CA . PHE D 1 101 ? 24.885 23.852 12.551 1.00 34.09 100 PHE D CA 1
ATOM 6092 C C . PHE D 1 101 ? 23.959 24.427 13.640 1.00 38.15 100 PHE D C 1
ATOM 6093 O O . PHE D 1 101 ? 23.984 23.962 14.781 1.00 37.89 100 PHE D O 1
ATOM 6101 N N . GLN D 1 102 ? 23.155 25.439 13.282 1.00 34.96 101 GLN D N 1
ATOM 6102 C CA . GLN D 1 102 ? 22.210 26.056 14.205 1.00 34.59 101 GLN D CA 1
ATOM 6103 C C . GLN D 1 102 ? 21.113 25.063 14.610 1.00 39.58 101 GLN D C 1
ATOM 6104 O O . GLN D 1 102 ? 20.783 24.982 15.779 1.00 39.64 101 GLN D O 1
ATOM 6110 N N . PHE D 1 103 ? 20.583 24.284 13.647 1.00 36.53 102 PHE D N 1
ATOM 6111 C CA . PHE D 1 103 ? 19.523 23.295 13.913 1.00 36.84 102 PHE D CA 1
ATOM 6112 C C . PHE D 1 103 ? 20.004 22.108 14.777 1.00 42.34 102 PHE D C 1
ATOM 6113 O O . PHE D 1 103 ? 19.211 21.538 15.538 1.00 42.78 102 PHE D O 1
ATOM 6121 N N . HIS D 1 104 ? 21.290 21.731 14.650 1.00 38.89 103 HIS D N 1
ATOM 6122 C CA . HIS D 1 104 ? 21.849 20.612 15.410 1.00 39.35 103 HIS D CA 1
ATOM 6123 C C . HIS D 1 104 ? 22.444 21.050 16.749 1.00 39.81 103 HIS D C 1
ATOM 6124 O O . HIS D 1 104 ? 22.561 20.233 17.659 1.00 39.93 103 HIS D O 1
ATOM 6131 N N . ASN D 1 105 ? 22.784 22.349 16.881 1.00 33.02 104 ASN D N 1
ATOM 6132 C CA . ASN D 1 105 ? 23.308 22.923 18.129 1.00 31.38 104 ASN D CA 1
ATOM 6133 C C . ASN D 1 105 ? 22.580 24.258 18.419 1.00 32.25 104 ASN D C 1
ATOM 6134 O O . ASN D 1 105 ? 23.199 25.322 18.376 1.00 30.62 104 ASN D O 1
ATOM 6139 N N . PRO D 1 106 ? 21.247 24.221 18.685 1.00 28.51 105 PRO D N 1
ATOM 6140 C CA . PRO D 1 106 ? 20.487 25.485 18.825 1.00 27.95 105 PRO D CA 1
ATOM 6141 C C . PRO D 1 106 ? 20.888 26.371 19.989 1.00 33.36 105 PRO D C 1
ATOM 6142 O O . PRO D 1 106 ? 20.852 27.601 19.862 1.00 33.17 105 PRO D O 1
ATOM 6146 N N . ARG D 1 107 ? 21.254 25.762 21.127 1.00 30.23 106 ARG D N 1
ATOM 6147 C CA . ARG D 1 107 ? 21.626 26.519 22.313 1.00 30.43 106 ARG D CA 1
ATOM 6148 C C . ARG D 1 107 ? 23.012 27.137 22.179 1.00 34.53 106 ARG D C 1
ATOM 6149 O O . ARG D 1 107 ? 23.177 28.310 22.496 1.00 34.16 106 ARG D O 1
ATOM 6157 N N . LEU D 1 108 ? 23.987 26.390 21.614 1.00 31.26 107 LEU D N 1
ATOM 6158 C CA . LEU D 1 108 ? 25.328 26.931 21.355 1.00 31.20 107 LEU D CA 1
ATOM 6159 C C . LEU D 1 108 ? 25.243 28.091 20.362 1.00 36.14 107 LEU D C 1
ATOM 6160 O O . LEU D 1 108 ? 25.873 29.133 20.571 1.00 35.51 107 LEU D O 1
ATOM 6165 N N . ALA D 1 109 ? 24.411 27.925 19.303 1.00 33.05 108 ALA D N 1
ATOM 6166 C CA . ALA D 1 109 ? 24.191 28.944 18.276 1.00 32.12 108 ALA D CA 1
ATOM 6167 C C . ALA D 1 109 ? 23.536 30.200 18.857 1.00 35.52 108 ALA D C 1
ATOM 6168 O O . ALA D 1 109 ? 23.924 31.312 18.494 1.00 34.51 108 ALA D O 1
ATOM 6170 N N . GLN D 1 110 ? 22.556 30.021 19.778 1.00 32.35 109 GLN D N 1
ATOM 6171 C CA . GLN D 1 110 ? 21.856 31.126 20.438 1.00 32.33 109 GLN D CA 1
ATOM 6172 C C . GLN D 1 110 ? 22.801 31.922 21.358 1.00 36.50 109 GLN D C 1
ATOM 6173 O O . GLN D 1 110 ? 22.726 33.155 21.393 1.00 35.48 109 GLN D O 1
ATOM 6179 N N . ILE D 1 111 ? 23.716 31.223 22.064 1.00 34.63 110 ILE D N 1
ATOM 6180 C CA . ILE D 1 111 ? 24.719 31.865 22.932 1.00 35.40 110 ILE D CA 1
ATOM 6181 C C . ILE D 1 111 ? 25.698 32.708 22.078 1.00 40.07 110 ILE D C 1
ATOM 6182 O O . ILE D 1 111 ? 25.979 33.860 22.421 1.00 40.58 110 ILE D O 1
ATOM 6187 N N . ALA D 1 112 ? 26.143 32.155 20.933 1.00 36.48 111 ALA D N 1
ATOM 6188 C CA . ALA D 1 112 ? 27.027 32.858 19.998 1.00 36.55 111 ALA D CA 1
ATOM 6189 C C . ALA D 1 112 ? 26.298 34.034 19.315 1.00 40.15 111 ALA D C 1
ATOM 6190 O O . ALA D 1 112 ? 26.914 35.062 19.038 1.00 39.83 111 ALA D O 1
ATOM 6192 N N . TYR D 1 113 ? 24.983 33.881 19.066 1.00 36.32 112 TYR D N 1
ATOM 6193 C CA . TYR D 1 113 ? 24.153 34.918 18.449 1.00 35.84 112 TYR D CA 1
ATOM 6194 C C . TYR D 1 113 ? 23.964 36.107 19.401 1.00 39.88 112 TYR D C 1
ATOM 6195 O O . TYR D 1 113 ? 24.032 37.260 18.964 1.00 38.91 112 TYR D O 1
ATOM 6204 N N . LYS D 1 114 ? 23.733 35.823 20.708 1.00 36.96 113 LYS D N 1
ATOM 6205 C CA . LYS D 1 114 ? 23.575 36.853 21.737 1.00 37.43 113 LYS D CA 1
ATOM 6206 C C . LYS D 1 114 ? 24.847 37.682 21.918 1.00 41.67 113 LYS D C 1
ATOM 6207 O O . LYS D 1 114 ? 24.763 38.879 22.192 1.00 42.40 113 LYS D O 1
ATOM 6213 N N . ALA D 1 115 ? 26.027 37.047 21.735 1.00 37.84 114 ALA D N 1
ATOM 6214 C CA . ALA D 1 115 ? 27.332 37.698 21.876 1.00 38.23 114 ALA D CA 1
ATOM 6215 C C . ALA D 1 115 ? 27.519 38.859 20.880 1.00 42.74 114 ALA D C 1
ATOM 6216 O O . ALA D 1 115 ? 28.331 39.751 21.128 1.00 43.83 114 ALA D O 1
ATOM 6218 N N . LEU D 1 116 ? 26.740 38.863 19.782 1.00 38.79 115 LEU D N 1
ATOM 6219 C CA . LEU D 1 116 ? 26.773 39.928 18.774 1.00 38.81 115 LEU D CA 1
ATOM 6220 C C . LEU D 1 116 ? 26.168 41.246 19.286 1.00 45.32 115 LEU D C 1
ATOM 6221 O O . LEU D 1 116 ? 26.545 42.312 18.791 1.00 45.24 115 LEU D O 1
ATOM 6226 N N . TYR D 1 117 ? 25.210 41.177 20.250 1.00 44.23 116 TYR D N 1
ATOM 6227 C CA A TYR D 1 117 ? 24.531 42.382 20.743 0.50 45.33 116 TYR D CA 1
ATOM 6228 C CA B TYR D 1 117 ? 24.528 42.383 20.749 0.50 45.66 116 TYR D CA 1
ATOM 6229 C C . TYR D 1 117 ? 24.729 42.628 22.242 1.00 51.93 116 TYR D C 1
ATOM 6230 O O . TYR D 1 117 ? 24.864 43.779 22.655 1.00 53.37 116 TYR D O 1
ATOM 6247 N N . ASP D 1 118 ? 24.705 41.556 23.061 1.00 49.69 117 ASP D N 1
ATOM 6248 C CA . ASP D 1 118 ? 24.804 41.653 24.522 1.00 51.35 117 ASP D CA 1
ATOM 6249 C C . ASP D 1 118 ? 26.192 42.059 25.025 1.00 58.31 117 ASP D C 1
ATOM 6250 O O . ASP D 1 118 ? 27.203 41.705 24.414 1.00 58.30 117 ASP D O 1
ATOM 6255 N N . ASP D 1 119 ? 26.229 42.795 26.165 1.00 57.17 118 ASP D N 1
ATOM 6256 C CA . ASP D 1 119 ? 27.459 43.236 26.831 1.00 58.53 118 ASP D CA 1
ATOM 6257 C C . ASP D 1 119 ? 28.085 42.042 27.550 1.00 61.86 118 ASP D C 1
ATOM 6258 O O . ASP D 1 119 ? 27.755 41.771 28.703 1.00 62.02 118 ASP D O 1
ATOM 6263 N N . VAL D 1 120 ? 28.947 41.295 26.845 1.00 57.32 119 VAL D N 1
ATOM 6264 C CA . VAL D 1 120 ? 29.552 40.063 27.368 1.00 56.41 119 VAL D CA 1
ATOM 6265 C C . VAL D 1 120 ? 31.060 40.212 27.662 1.00 61.67 119 VAL D C 1
ATOM 6266 O O . VAL D 1 120 ? 31.735 41.010 27.010 1.00 61.11 119 VAL D O 1
ATOM 6270 N N . PRO D 1 121 ? 31.617 39.441 28.641 1.00 59.84 120 PRO D N 1
ATOM 6271 C CA . PRO D 1 121 ? 33.044 39.606 28.970 1.00 60.81 120 PRO D CA 1
ATOM 6272 C C . PRO D 1 121 ? 33.985 38.806 28.058 1.00 63.56 120 PRO D C 1
ATOM 6273 O O . PRO D 1 121 ? 34.893 38.120 28.541 1.00 63.69 120 PRO D O 1
ATOM 6277 N N . LEU D 1 122 ? 33.802 38.931 26.741 1.00 59.01 121 LEU D N 1
ATOM 6278 C CA . LEU D 1 122 ? 34.656 38.247 25.776 1.00 58.52 121 LEU D CA 1
ATOM 6279 C C . LEU D 1 122 ? 35.992 38.968 25.609 1.00 63.85 121 LEU D C 1
ATOM 6280 O O . LEU D 1 122 ? 36.010 40.196 25.462 1.00 63.99 121 LEU D O 1
ATOM 6285 N N . PRO D 1 123 ? 37.134 38.225 25.570 1.00 60.81 122 PRO D N 1
ATOM 6286 C CA . PRO D 1 123 ? 38.428 38.891 25.298 1.00 62.02 122 PRO D CA 1
ATOM 6287 C C . PRO D 1 123 ? 38.439 39.574 23.922 1.00 66.79 122 PRO D C 1
ATOM 6288 O O . PRO D 1 123 ? 37.653 39.204 23.045 1.00 65.67 122 PRO D O 1
ATOM 6292 N N . ALA D 1 124 ? 39.322 40.575 23.737 1.00 64.67 123 ALA D N 1
ATOM 6293 C CA . ALA D 1 124 ? 39.421 41.349 22.490 1.00 64.53 123 ALA D CA 1
ATOM 6294 C C . ALA D 1 124 ? 39.531 40.466 21.228 1.00 67.46 123 ALA D C 1
ATOM 6295 O O . ALA D 1 124 ? 38.827 40.716 20.241 1.00 65.54 123 ALA D O 1
ATOM 6297 N N . GLU D 1 125 ? 40.400 39.423 21.273 1.00 64.81 124 GLU D N 1
ATOM 6298 C CA . GLU D 1 125 ? 40.615 38.505 20.143 1.00 63.95 124 GLU D CA 1
ATOM 6299 C C . GLU D 1 125 ? 39.358 37.682 19.829 1.00 65.96 124 GLU D C 1
ATOM 6300 O O . GLU D 1 125 ? 39.029 37.482 18.654 1.00 64.54 124 GLU D O 1
ATOM 6302 N N . THR D 1 126 ? 38.647 37.220 20.880 1.00 62.07 125 THR D N 1
ATOM 6303 C CA . THR D 1 126 ? 37.418 36.442 20.719 1.00 60.26 125 THR D CA 1
ATOM 6304 C C . THR D 1 126 ? 36.272 37.344 20.225 1.00 63.27 125 THR D C 1
ATOM 6305 O O . THR D 1 126 ? 35.496 36.924 19.371 1.00 61.61 125 THR D O 1
ATOM 6317 N N . GLN D 1 128 ? 36.472 40.114 18.342 1.00 56.55 127 GLN D N 1
ATOM 6318 C CA . GLN D 1 128 ? 36.696 40.462 16.941 1.00 55.41 127 GLN D CA 1
ATOM 6319 C C . GLN D 1 128 ? 36.229 39.339 16.000 1.00 56.80 127 GLN D C 1
ATOM 6320 O O . GLN D 1 128 ? 35.577 39.618 14.993 1.00 55.30 127 GLN D O 1
ATOM 6326 N N . VAL D 1 129 ? 36.534 38.071 16.348 1.00 52.62 128 VAL D N 1
ATOM 6327 C CA . VAL D 1 129 ? 36.140 36.906 15.543 1.00 51.18 128 VAL D CA 1
ATOM 6328 C C . VAL D 1 129 ? 34.606 36.734 15.526 1.00 52.38 128 VAL D C 1
ATOM 6329 O O . VAL D 1 129 ? 34.025 36.521 14.461 1.00 51.69 128 VAL D O 1
ATOM 6333 N N . ILE D 1 130 ? 33.958 36.859 16.704 1.00 47.61 129 ILE D N 1
ATOM 6334 C CA . ILE D 1 130 ? 32.503 36.716 16.845 1.00 45.70 129 ILE D CA 1
ATOM 6335 C C . ILE D 1 130 ? 31.739 37.811 16.072 1.00 46.86 129 ILE D C 1
ATOM 6336 O O . ILE D 1 130 ? 30.826 37.495 15.307 1.00 45.64 129 ILE D O 1
ATOM 6341 N N . ARG D 1 131 ? 32.128 39.085 16.258 1.00 42.45 130 ARG D N 1
ATOM 6342 C CA . ARG D 1 131 ? 31.402 40.229 15.699 1.00 41.47 130 ARG D CA 1
ATOM 6343 C C . ARG D 1 131 ? 31.844 40.715 14.301 1.00 45.49 130 ARG D C 1
ATOM 6344 O O . ARG D 1 131 ? 31.069 41.412 13.638 1.00 44.77 130 ARG D O 1
ATOM 6352 N N . HIS D 1 132 ? 33.076 40.381 13.859 1.00 42.58 131 HIS D N 1
ATOM 6353 C CA . HIS D 1 132 ? 33.579 40.887 12.567 1.00 42.90 131 HIS D CA 1
ATOM 6354 C C . HIS D 1 132 ? 34.204 39.817 11.663 1.00 46.58 131 HIS D C 1
ATOM 6355 O O . HIS D 1 132 ? 34.562 40.122 10.520 1.00 46.55 131 HIS D O 1
ATOM 6362 N N . GLY D 1 133 ? 34.325 38.585 12.172 1.00 42.73 132 GLY D N 1
ATOM 6363 C CA . GLY D 1 133 ? 34.937 37.473 11.445 1.00 42.26 132 GLY D CA 1
ATOM 6364 C C . GLY D 1 133 ? 34.269 37.137 10.124 1.00 44.23 132 GLY D C 1
ATOM 6365 O O . GLY D 1 133 ? 34.929 37.128 9.075 1.00 44.54 132 GLY D O 1
ATOM 6366 N N . SER D 1 134 ? 32.946 36.858 10.164 1.00 38.19 133 SER D N 1
ATOM 6367 C CA . SER D 1 134 ? 32.169 36.499 8.969 1.00 36.56 133 SER D CA 1
ATOM 6368 C C . SER D 1 134 ? 32.091 37.643 7.944 1.00 38.28 133 SER D C 1
ATOM 6369 O O . SER D 1 134 ? 32.277 37.400 6.750 1.00 38.36 133 SER D O 1
ATOM 6372 N N . PHE D 1 135 ? 31.888 38.897 8.417 1.00 33.01 134 PHE D N 1
ATOM 6373 C CA . PHE D 1 135 ? 31.848 40.086 7.546 1.00 32.26 134 PHE D CA 1
ATOM 6374 C C . PHE D 1 135 ? 33.148 40.221 6.739 1.00 36.31 134 PHE D C 1
ATOM 6375 O O . PHE D 1 135 ? 33.103 40.479 5.533 1.00 35.97 134 PHE D O 1
ATOM 6383 N N . ALA D 1 136 ? 34.306 40.051 7.413 1.00 33.58 135 ALA D N 1
ATOM 6384 C CA . ALA D 1 136 ? 35.625 40.145 6.789 1.00 34.79 135 ALA D CA 1
ATOM 6385 C C . ALA D 1 136 ? 35.811 39.085 5.691 1.00 38.41 135 ALA D C 1
ATOM 6386 O O . ALA D 1 136 ? 36.421 39.375 4.654 1.00 38.56 135 ALA D O 1
ATOM 6388 N N . TYR D 1 137 ? 35.260 37.869 5.905 1.00 33.85 136 TYR D N 1
ATOM 6389 C CA . TYR D 1 137 ? 35.338 36.783 4.924 1.00 33.54 136 TYR D CA 1
ATOM 6390 C C . TYR D 1 137 ? 34.493 37.091 3.677 1.00 35.84 136 TYR D C 1
ATOM 6391 O O . TYR D 1 137 ? 34.974 36.915 2.551 1.00 36.29 136 TYR D O 1
ATOM 6400 N N . PHE D 1 138 ? 33.252 37.595 3.875 1.00 30.16 137 PHE D N 1
ATOM 6401 C CA . PHE D 1 138 ? 32.372 37.976 2.764 1.00 29.03 137 PHE D CA 1
ATOM 6402 C C . PHE D 1 138 ? 32.975 39.110 1.932 1.00 34.71 137 PHE D C 1
ATOM 6403 O O . PHE D 1 138 ? 32.896 39.069 0.707 1.00 35.05 137 PHE D O 1
ATOM 6411 N N . LYS D 1 139 ? 33.615 40.101 2.597 1.00 32.15 138 LYS D N 1
ATOM 6412 C CA . LYS D 1 139 ? 34.271 41.225 1.919 1.00 33.00 138 LYS D CA 1
ATOM 6413 C C . LYS D 1 139 ? 35.394 40.717 1.011 1.00 39.00 138 LYS D C 1
ATOM 6414 O O . LYS D 1 139 ? 35.522 41.177 -0.128 1.00 39.16 138 LYS D O 1
ATOM 6420 N N . GLN D 1 140 ? 36.163 39.722 1.494 1.00 37.02 139 GLN D N 1
ATOM 6421 C CA . GLN D 1 140 ? 37.243 39.093 0.732 1.00 38.25 139 GLN D CA 1
ATOM 6422 C C . GLN D 1 140 ? 36.674 38.393 -0.520 1.00 41.11 139 GLN D C 1
ATOM 6423 O O . GLN D 1 140 ? 37.225 38.554 -1.613 1.00 41.99 139 GLN D O 1
ATOM 6429 N N . LEU D 1 141 ? 35.538 37.657 -0.363 1.00 35.65 140 LEU D N 1
ATOM 6430 C CA . LEU D 1 141 ? 34.880 36.953 -1.476 1.00 34.96 140 LEU D CA 1
ATOM 6431 C C . LEU D 1 141 ? 34.343 37.928 -2.525 1.00 38.89 140 LEU D C 1
ATOM 6432 O O . LEU D 1 141 ? 34.466 37.668 -3.724 1.00 39.38 140 LEU D O 1
ATOM 6437 N N . VAL D 1 142 ? 33.725 39.047 -2.073 1.00 34.45 141 VAL D N 1
ATOM 6438 C CA . VAL D 1 142 ? 33.177 40.068 -2.976 1.00 34.56 141 VAL D CA 1
ATOM 6439 C C . VAL D 1 142 ? 34.304 40.774 -3.743 1.00 41.14 141 VAL D C 1
ATOM 6440 O O . VAL D 1 142 ? 34.190 40.957 -4.958 1.00 41.01 141 VAL D O 1
ATOM 6444 N N . GLU D 1 143 ? 35.424 41.103 -3.049 1.00 39.63 142 GLU D N 1
ATOM 6445 C CA . GLU D 1 143 ? 36.599 41.727 -3.683 1.00 41.55 142 GLU D CA 1
ATOM 6446 C C . GLU D 1 143 ? 37.195 40.820 -4.764 1.00 47.57 142 GLU D C 1
ATOM 6447 O O . GLU D 1 143 ? 37.588 41.307 -5.828 1.00 48.69 142 GLU D O 1
ATOM 6453 N N . GLN D 1 144 ? 37.188 39.494 -4.519 1.00 44.70 143 GLN D N 1
ATOM 6454 C CA . GLN D 1 144 ? 37.660 38.480 -5.472 1.00 46.11 143 GLN D CA 1
ATOM 6455 C C . GLN D 1 144 ? 36.741 38.435 -6.720 1.00 49.43 143 GLN D C 1
ATOM 6456 O O . GLN D 1 144 ? 37.237 38.414 -7.847 1.00 49.88 143 GLN D O 1
ATOM 6462 N N . GLY D 1 145 ? 35.420 38.470 -6.488 1.00 44.80 144 GLY D N 1
ATOM 6463 C CA . GLY D 1 145 ? 34.402 38.451 -7.541 1.00 43.88 144 GLY D CA 1
ATOM 6464 C C . GLY D 1 145 ? 34.409 39.676 -8.435 1.00 47.69 144 GLY D C 1
ATOM 6465 O O . GLY D 1 145 ? 34.135 39.569 -9.635 1.00 47.83 144 GLY D O 1
ATOM 6466 N N . ILE D 1 146 ? 34.716 40.857 -7.860 1.00 44.08 145 ILE D N 1
ATOM 6467 C CA . ILE D 1 146 ? 34.831 42.101 -8.633 1.00 44.69 145 ILE D CA 1
ATOM 6468 C C . ILE D 1 146 ? 36.098 42.033 -9.501 1.00 50.11 145 ILE D C 1
ATOM 6469 O O . ILE D 1 146 ? 36.061 42.399 -10.679 1.00 50.15 145 ILE D O 1
ATOM 6474 N N . ALA D 1 147 ? 37.208 41.518 -8.919 1.00 47.75 146 ALA D N 1
ATOM 6475 C CA . ALA D 1 147 ? 38.501 41.384 -9.599 1.00 49.34 146 ALA D CA 1
ATOM 6476 C C . ALA D 1 147 ? 38.434 40.464 -10.828 1.00 53.39 146 ALA D C 1
ATOM 6477 O O . ALA D 1 147 ? 39.020 40.790 -11.859 1.00 54.74 146 ALA D O 1
ATOM 6479 N N . ASP D 1 148 ? 37.708 39.328 -10.728 1.00 48.73 147 ASP D N 1
ATOM 6480 C CA . ASP D 1 148 ? 37.592 38.382 -11.846 1.00 49.31 147 ASP D CA 1
ATOM 6481 C C . ASP D 1 148 ? 36.446 38.707 -12.837 1.00 54.09 147 ASP D C 1
ATOM 6482 O O . ASP D 1 148 ? 36.171 37.919 -13.748 1.00 54.50 147 ASP D O 1
ATOM 6487 N N . GLY D 1 149 ? 35.824 39.875 -12.664 1.00 50.68 148 GLY D N 1
ATOM 6488 C CA . GLY D 1 149 ? 34.795 40.385 -13.570 1.00 50.52 148 GLY D CA 1
ATOM 6489 C C . GLY D 1 149 ? 33.438 39.708 -13.492 1.00 54.00 148 GLY D C 1
ATOM 6490 O O . GLY D 1 149 ? 32.574 39.972 -14.332 1.00 53.88 148 GLY D O 1
ATOM 6491 N N . SER D 1 150 ? 33.222 38.849 -12.481 1.00 49.68 149 SER D N 1
ATOM 6492 C CA . SER D 1 150 ? 31.940 38.163 -12.324 1.00 48.20 149 SER D CA 1
ATOM 6493 C C . SER D 1 150 ? 30.874 39.067 -11.681 1.00 50.62 149 SER D C 1
ATOM 6494 O O . SER D 1 150 ? 29.695 38.948 -12.016 1.00 50.05 149 SER D O 1
ATOM 6497 N N . LEU D 1 151 ? 31.287 39.964 -10.756 1.00 45.43 150 LEU D N 1
ATOM 6498 C CA . LEU D 1 151 ? 30.361 40.870 -10.067 1.00 43.60 150 LEU D CA 1
ATOM 6499 C C . LEU D 1 151 ? 30.344 42.260 -10.708 1.00 49.69 150 LEU D C 1
ATOM 6500 O O . LEU D 1 151 ? 31.259 42.598 -11.460 1.00 51.15 150 LEU D O 1
ATOM 6505 N N . VAL D 1 152 ? 29.295 43.074 -10.402 1.00 46.49 151 VAL D N 1
ATOM 6506 C CA . VAL D 1 152 ? 29.135 44.452 -10.910 1.00 47.33 151 VAL D CA 1
ATOM 6507 C C . VAL D 1 152 ? 30.418 45.277 -10.612 1.00 52.33 151 VAL D C 1
ATOM 6508 O O . VAL D 1 152 ? 30.921 45.237 -9.489 1.00 51.71 151 VAL D O 1
ATOM 6512 N N . PRO D 1 153 ? 31.014 45.944 -11.631 1.00 50.15 152 PRO D N 1
ATOM 6513 C CA . PRO D 1 153 ? 32.300 46.641 -11.398 1.00 50.93 152 PRO D CA 1
ATOM 6514 C C . PRO D 1 153 ? 32.260 47.759 -10.352 1.00 53.21 152 PRO D C 1
ATOM 6515 O O . PRO D 1 153 ? 33.229 47.928 -9.611 1.00 52.92 152 PRO D O 1
ATOM 6519 N N . ASP D 1 154 ? 31.139 48.512 -10.283 1.00 48.69 153 ASP D N 1
ATOM 6520 C CA . ASP D 1 154 ? 30.991 49.649 -9.352 1.00 48.35 153 ASP D CA 1
ATOM 6521 C C . ASP D 1 154 ? 30.531 49.230 -7.934 1.00 48.89 153 ASP D C 1
ATOM 6522 O O . ASP D 1 154 ? 30.338 50.093 -7.074 1.00 48.48 153 ASP D O 1
ATOM 6527 N N . LEU D 1 155 ? 30.381 47.913 -7.693 1.00 42.69 154 LEU D N 1
ATOM 6528 C CA . LEU D 1 155 ? 29.915 47.372 -6.417 1.00 40.59 154 LEU D CA 1
ATOM 6529 C C . LEU D 1 155 ? 30.866 47.699 -5.258 1.00 44.80 154 LEU D C 1
ATOM 6530 O O . LEU D 1 155 ? 32.077 47.511 -5.377 1.00 45.56 154 LEU D O 1
ATOM 6535 N N . ASP D 1 156 ? 30.311 48.202 -4.144 1.00 40.13 155 ASP D N 1
ATOM 6536 C CA . ASP D 1 156 ? 31.084 48.477 -2.943 1.00 39.96 155 ASP D CA 1
ATOM 6537 C C . ASP D 1 156 ? 31.171 47.187 -2.131 1.00 42.02 155 ASP D C 1
ATOM 6538 O O . ASP D 1 156 ? 30.139 46.653 -1.717 1.00 40.56 155 ASP D O 1
ATOM 6543 N N . ALA D 1 157 ? 32.396 46.641 -1.976 1.00 38.39 156 ALA D N 1
ATOM 6544 C CA . ALA D 1 157 ? 32.637 45.367 -1.285 1.00 36.95 156 ALA D CA 1
ATOM 6545 C C . ALA D 1 157 ? 32.133 45.369 0.152 1.00 39.84 156 ALA D C 1
ATOM 6546 O O . ALA D 1 157 ? 31.542 44.382 0.591 1.00 38.33 156 ALA D O 1
ATOM 6548 N N . ASP D 1 158 ? 32.352 46.483 0.884 1.00 36.60 157 ASP D N 1
ATOM 6549 C CA . ASP D 1 158 ? 31.910 46.622 2.273 1.00 35.41 157 ASP D CA 1
ATOM 6550 C C . ASP D 1 158 ? 30.374 46.530 2.377 1.00 37.05 157 ASP D C 1
ATOM 6551 O O . ASP D 1 158 ? 29.854 45.814 3.242 1.00 35.76 157 ASP D O 1
ATOM 6556 N N . THR D 1 159 ? 29.659 47.234 1.473 1.00 32.29 158 THR D N 1
ATOM 6557 C CA . THR D 1 159 ? 28.196 47.246 1.420 1.00 30.50 158 THR D CA 1
ATOM 6558 C C . THR D 1 159 ? 27.641 45.848 1.094 1.00 32.13 158 THR D C 1
ATOM 6559 O O . THR D 1 159 ? 26.709 45.393 1.758 1.00 30.60 158 THR D O 1
ATOM 6563 N N . ALA D 1 160 ? 28.233 45.163 0.087 1.00 28.27 159 ALA D N 1
ATOM 6564 C CA . ALA D 1 160 ? 27.818 43.810 -0.309 1.00 26.97 159 ALA D CA 1
ATOM 6565 C C . ALA D 1 160 ? 28.077 42.806 0.817 1.00 30.47 159 ALA D C 1
ATOM 6566 O O . ALA D 1 160 ? 27.259 41.915 1.036 1.00 29.94 159 ALA D O 1
ATOM 6568 N N . ALA D 1 161 ? 29.200 42.977 1.560 1.00 27.24 160 ALA D N 1
ATOM 6569 C CA . ALA D 1 161 ? 29.544 42.120 2.698 1.00 26.83 160 ALA D CA 1
ATOM 6570 C C . ALA D 1 161 ? 28.546 42.319 3.826 1.00 31.94 160 ALA D C 1
ATOM 6571 O O . ALA D 1 161 ? 28.163 41.348 4.478 1.00 32.35 160 ALA D O 1
ATOM 6573 N N . PHE D 1 162 ? 28.090 43.582 4.039 1.00 27.91 161 PHE D N 1
ATOM 6574 C CA . PHE D 1 162 ? 27.078 43.903 5.048 1.00 25.79 161 PHE D CA 1
ATOM 6575 C C . PHE D 1 162 ? 25.776 43.152 4.758 1.00 28.34 161 PHE D C 1
ATOM 6576 O O . PHE D 1 162 ? 25.214 42.539 5.661 1.00 28.08 161 PHE D O 1
ATOM 6584 N N . VAL D 1 163 ? 25.306 43.198 3.493 1.00 24.59 162 VAL D N 1
ATOM 6585 C CA . VAL D 1 163 ? 24.071 42.528 3.050 1.00 23.85 162 VAL D CA 1
ATOM 6586 C C . VAL D 1 163 ? 24.178 41.001 3.223 1.00 27.51 162 VAL D C 1
ATOM 6587 O O . VAL D 1 163 ? 23.256 40.384 3.740 1.00 27.56 162 VAL D O 1
ATOM 6591 N N . LEU D 1 164 ? 25.315 40.405 2.823 1.00 23.97 163 LEU D N 1
ATOM 6592 C CA . LEU D 1 164 ? 25.541 38.962 2.973 1.00 22.91 163 LEU D CA 1
ATOM 6593 C C . LEU D 1 164 ? 25.576 38.567 4.450 1.00 28.52 163 LEU D C 1
ATOM 6594 O O . LEU D 1 164 ? 24.899 37.614 4.850 1.00 28.23 163 LEU D O 1
ATOM 6599 N N . ASN D 1 165 ? 26.311 39.342 5.271 1.00 26.30 164 ASN D N 1
ATOM 6600 C CA . ASN D 1 165 ? 26.463 39.064 6.697 1.00 26.32 164 ASN D CA 1
ATOM 6601 C C . ASN D 1 165 ? 25.136 39.093 7.469 1.00 30.85 164 ASN D C 1
ATOM 6602 O O . ASN D 1 165 ? 24.887 38.186 8.260 1.00 32.14 164 ASN D O 1
ATOM 6607 N N . VAL D 1 166 ? 24.280 40.119 7.236 1.00 26.20 165 VAL D N 1
ATOM 6608 C CA . VAL D 1 166 ? 22.982 40.214 7.928 1.00 25.73 165 VAL D CA 1
ATOM 6609 C C . VAL D 1 166 ? 22.027 39.099 7.514 1.00 29.03 165 VAL D C 1
ATOM 6610 O O . VAL D 1 166 ? 21.286 38.590 8.346 1.00 29.12 165 VAL D O 1
ATOM 6614 N N . VAL D 1 167 ? 22.078 38.693 6.235 1.00 24.86 166 VAL D N 1
ATOM 6615 C CA . VAL D 1 167 ? 21.246 37.617 5.704 1.00 23.75 166 VAL D CA 1
ATOM 6616 C C . VAL D 1 167 ? 21.653 36.264 6.315 1.00 28.96 166 VAL D C 1
ATOM 6617 O O . VAL D 1 167 ? 20.793 35.537 6.822 1.00 29.41 166 VAL D O 1
ATOM 6621 N N . PHE D 1 168 ? 22.969 35.960 6.314 1.00 25.58 167 PHE D N 1
ATOM 6622 C CA . PHE D 1 168 ? 23.517 34.711 6.864 1.00 25.38 167 PHE D CA 1
ATOM 6623 C C . PHE D 1 168 ? 23.308 34.592 8.382 1.00 30.54 167 PHE D C 1
ATOM 6624 O O . PHE D 1 168 ? 23.097 33.491 8.892 1.00 31.11 167 PHE D O 1
ATOM 6632 N N . THR D 1 169 ? 23.371 35.719 9.093 1.00 27.02 168 THR D N 1
ATOM 6633 C CA . THR D 1 169 ? 23.199 35.767 10.546 1.00 26.47 168 THR D CA 1
ATOM 6634 C C . THR D 1 169 ? 21.740 35.520 10.967 1.00 30.45 168 THR D C 1
ATOM 6635 O O . THR D 1 169 ? 21.501 34.887 11.997 1.00 31.72 168 THR D O 1
ATOM 6639 N N . GLU D 1 170 ? 20.772 36.018 10.178 1.00 25.32 169 GLU D N 1
ATOM 6640 C CA . GLU D 1 170 ? 19.365 35.989 10.562 1.00 24.75 169 GLU D CA 1
ATOM 6641 C C . GLU D 1 170 ? 18.482 34.939 9.873 1.00 28.27 169 GLU D C 1
ATOM 6642 O O . GLU D 1 170 ? 17.359 34.717 10.339 1.00 29.54 169 GLU D O 1
ATOM 6648 N N . LEU D 1 171 ? 18.944 34.317 8.760 1.00 23.00 170 LEU D N 1
ATOM 6649 C CA . LEU D 1 171 ? 18.082 33.377 8.025 1.00 22.62 170 LEU D CA 1
ATOM 6650 C C . LEU D 1 171 ? 17.563 32.192 8.847 1.00 27.90 170 LEU D C 1
ATOM 6651 O O . LEU D 1 171 ? 16.363 31.916 8.823 1.00 28.41 170 LEU D O 1
ATOM 6656 N N . GLY D 1 172 ? 18.455 31.539 9.585 1.00 24.97 171 GLY D N 1
ATOM 6657 C CA . GLY D 1 172 ? 18.109 30.401 10.435 1.00 25.11 171 GLY D CA 1
ATOM 6658 C C . GLY D 1 172 ? 16.967 30.691 11.393 1.00 29.83 171 GLY D C 1
ATOM 6659 O O . GLY D 1 172 ? 15.994 29.931 11.452 1.00 29.94 171 GLY D O 1
ATOM 6660 N N . ASN D 1 173 ? 17.051 31.825 12.112 1.00 26.64 172 ASN D N 1
ATOM 6661 C CA . ASN D 1 173 ? 16.008 32.248 13.049 1.00 27.79 172 ASN D CA 1
ATOM 6662 C C . ASN D 1 173 ? 14.685 32.480 12.332 1.00 33.87 172 ASN D C 1
ATOM 6663 O O . ASN D 1 173 ? 13.628 32.134 12.867 1.00 34.16 172 ASN D O 1
ATOM 6668 N N . HIS D 1 174 ? 14.741 33.050 11.109 1.00 31.40 173 HIS D N 1
ATOM 6669 C CA . HIS D 1 174 ? 13.544 33.328 10.324 1.00 32.20 173 HIS D CA 1
ATOM 6670 C C . HIS D 1 174 ? 12.872 32.050 9.834 1.00 36.12 173 HIS D C 1
ATOM 6671 O O . HIS D 1 174 ? 11.643 31.963 9.863 1.00 37.26 173 HIS D O 1
ATOM 6678 N N . LEU D 1 175 ? 13.678 31.048 9.404 1.00 31.20 174 LEU D N 1
ATOM 6679 C CA . LEU D 1 175 ? 13.176 29.744 8.945 1.00 30.80 174 LEU D CA 1
ATOM 6680 C C . LEU D 1 175 ? 12.399 29.041 10.048 1.00 34.39 174 LEU D C 1
ATOM 6681 O O . LEU D 1 175 ? 11.316 28.518 9.797 1.00 34.79 174 LEU D O 1
ATOM 6686 N N . ILE D 1 176 ? 12.937 29.065 11.280 1.00 31.25 175 ILE D N 1
ATOM 6687 C CA . ILE D 1 176 ? 12.290 28.485 12.459 1.00 32.05 175 ILE D CA 1
ATOM 6688 C C . ILE D 1 176 ? 10.979 29.219 12.743 1.00 38.58 175 ILE D C 1
ATOM 6689 O O . ILE D 1 176 ? 9.933 28.583 12.888 1.00 40.24 175 ILE D O 1
ATOM 6694 N N . GLU D 1 177 ? 11.033 30.567 12.778 1.00 34.85 176 GLU D N 1
ATOM 6695 C CA . GLU D 1 177 ? 9.879 31.430 13.041 1.00 35.86 176 GLU D CA 1
ATOM 6696 C C . GLU D 1 177 ? 8.749 31.168 12.028 1.00 40.63 176 GLU D C 1
ATOM 6697 O O . GLU D 1 177 ? 7.576 31.128 12.406 1.00 42.31 176 GLU D O 1
ATOM 6703 N N . ARG D 1 178 ? 9.112 30.954 10.757 1.00 35.50 177 ARG D N 1
ATOM 6704 C CA . ARG D 1 178 ? 8.155 30.747 9.684 1.00 35.36 177 ARG D CA 1
ATOM 6705 C C . ARG D 1 178 ? 7.597 29.314 9.626 1.00 40.61 177 ARG D C 1
ATOM 6706 O O . ARG D 1 178 ? 6.389 29.140 9.433 1.00 41.71 177 ARG D O 1
ATOM 6714 N N . PHE D 1 179 ? 8.472 28.293 9.740 1.00 36.96 178 PHE D N 1
ATOM 6715 C CA . PHE D 1 179 ? 8.064 26.898 9.531 1.00 38.01 178 PHE D CA 1
ATOM 6716 C C . PHE D 1 179 ? 7.862 26.041 10.784 1.00 44.73 178 PHE D C 1
ATOM 6717 O O . PHE D 1 179 ? 7.058 25.109 10.743 1.00 46.17 178 PHE D O 1
ATOM 6725 N N . ALA D 1 180 ? 8.603 26.311 11.874 1.00 41.79 179 ALA D N 1
ATOM 6726 C CA . ALA D 1 180 ? 8.488 25.499 13.091 1.00 42.89 179 ALA D CA 1
ATOM 6727 C C . ALA D 1 180 ? 7.312 25.947 13.975 1.00 51.23 179 ALA D C 1
ATOM 6728 O O . ALA D 1 180 ? 7.272 27.103 14.416 1.00 50.92 179 ALA D O 1
ATOM 6730 N N . VAL D 1 181 ? 6.342 25.028 14.224 1.00 50.64 180 VAL D N 1
ATOM 6731 C CA . VAL D 1 181 ? 5.161 25.316 15.058 1.00 52.67 180 VAL D CA 1
ATOM 6732 C C . VAL D 1 181 ? 5.551 25.442 16.546 1.00 57.59 180 VAL D C 1
ATOM 6733 O O . VAL D 1 181 ? 5.389 26.516 17.135 1.00 57.74 180 VAL D O 1
ATOM 6737 N N . ASN D 1 182 ? 6.064 24.351 17.142 1.00 53.79 181 ASN D N 1
ATOM 6738 C CA . ASN D 1 182 ? 6.567 24.342 18.515 1.00 53.49 181 ASN D CA 1
ATOM 6739 C C . ASN D 1 182 ? 8.062 24.035 18.429 1.00 55.22 181 ASN D C 1
ATOM 6740 O O . ASN D 1 182 ? 8.449 22.862 18.408 1.00 55.26 181 ASN D O 1
ATOM 6745 N N . PRO D 1 183 ? 8.910 25.073 18.197 1.00 49.76 182 PRO D N 1
ATOM 6746 C CA . PRO D 1 183 ? 10.337 24.811 17.930 1.00 47.93 182 PRO D CA 1
ATOM 6747 C C . PRO D 1 183 ? 11.086 24.091 19.040 1.00 51.61 182 PRO D C 1
ATOM 6748 O O . PRO D 1 183 ? 11.989 23.309 18.745 1.00 50.87 182 PRO D O 1
ATOM 6752 N N . ALA D 1 184 ? 10.729 24.362 20.315 1.00 48.10 183 ALA D N 1
ATOM 6753 C CA . ALA D 1 184 ? 11.395 23.771 21.480 1.00 47.38 183 ALA D CA 1
ATOM 6754 C C . ALA D 1 184 ? 11.489 22.243 21.378 1.00 48.35 183 ALA D C 1
ATOM 6755 O O . ALA D 1 184 ? 12.598 21.694 21.424 1.00 46.73 183 ALA D O 1
ATOM 6757 N N . GLU D 1 185 ? 10.321 21.563 21.209 1.00 43.82 184 GLU D N 1
ATOM 6758 C CA A GLU D 1 185 ? 10.245 20.104 21.106 0.50 43.88 184 GLU D CA 1
ATOM 6759 C CA B GLU D 1 185 ? 10.250 20.103 21.111 0.50 44.24 184 GLU D CA 1
ATOM 6760 C C . GLU D 1 185 ? 10.811 19.609 19.770 1.00 46.49 184 GLU D C 1
ATOM 6761 O O . GLU D 1 185 ? 11.497 18.590 19.731 1.00 45.33 184 GLU D O 1
ATOM 6772 N N . LEU D 1 186 ? 10.531 20.342 18.677 1.00 42.80 185 LEU D N 1
ATOM 6773 C CA . LEU D 1 186 ? 10.990 19.990 17.328 1.00 41.96 185 LEU D CA 1
ATOM 6774 C C . LEU D 1 186 ? 12.526 19.952 17.220 1.00 43.68 185 LEU D C 1
ATOM 6775 O O . LEU D 1 186 ? 13.070 19.053 16.578 1.00 43.15 185 LEU D O 1
ATOM 6780 N N . LEU D 1 187 ? 13.218 20.911 17.868 1.00 38.71 186 LEU D N 1
ATOM 6781 C CA . LEU D 1 187 ? 14.687 20.968 17.869 1.00 36.88 186 LEU D CA 1
ATOM 6782 C C . LEU D 1 187 ? 15.292 19.922 18.820 1.00 39.91 186 LEU D C 1
ATOM 6783 O O . LEU D 1 187 ? 16.334 19.334 18.509 1.00 39.73 186 LEU D O 1
ATOM 6788 N N . ARG D 1 188 ? 14.638 19.697 19.976 1.00 35.28 187 ARG D N 1
ATOM 6789 C CA . ARG D 1 188 ? 15.068 18.729 20.984 1.00 35.14 187 ARG D CA 1
ATOM 6790 C C . ARG D 1 188 ? 14.979 17.285 20.429 1.00 39.51 187 ARG D C 1
ATOM 6791 O O . ARG D 1 188 ? 15.953 16.532 20.518 1.00 39.13 187 ARG D O 1
ATOM 6796 N N . GLU D 1 189 ? 13.821 16.928 19.811 1.00 36.05 188 GLU D N 1
ATOM 6797 C CA . GLU D 1 189 ? 13.575 15.589 19.250 1.00 36.22 188 GLU D CA 1
ATOM 6798 C C . GLU D 1 189 ? 14.287 15.362 17.898 1.00 39.86 188 GLU D C 1
ATOM 6799 O O . GLU D 1 189 ? 14.431 14.218 17.470 1.00 40.75 188 GLU D O 1
ATOM 6805 N N . GLY D 1 190 ? 14.689 16.450 17.235 1.00 35.14 189 GLY D N 1
ATOM 6806 C CA . GLY D 1 190 ? 15.401 16.392 15.960 1.00 34.59 189 GLY D CA 1
ATOM 6807 C C . GLY D 1 190 ? 14.512 16.298 14.731 1.00 40.45 189 GLY D C 1
ATOM 6808 O O . GLY D 1 190 ? 14.972 15.886 13.658 1.00 39.35 189 GLY D O 1
ATOM 6809 N N . GLY D 1 191 ? 13.246 16.707 14.880 1.00 38.46 190 GLY D N 1
ATOM 6810 C CA . GLY D 1 191 ? 12.263 16.666 13.802 1.00 38.81 190 GLY D CA 1
ATOM 6811 C C . GLY D 1 191 ? 12.342 17.825 12.825 1.00 42.64 190 GLY D C 1
ATOM 6812 O O . GLY D 1 191 ? 11.624 17.832 11.820 1.00 42.97 190 GLY D O 1
ATOM 6813 N N . ILE D 1 192 ? 13.229 18.819 13.104 1.00 37.95 191 ILE D N 1
ATOM 6814 C CA . ILE D 1 192 ? 13.412 20.013 12.247 1.00 36.55 191 ILE D CA 1
ATOM 6815 C C . ILE D 1 192 ? 13.808 19.638 10.793 1.00 38.66 191 ILE D C 1
ATOM 6816 O O . ILE D 1 192 ? 13.451 20.351 9.845 1.00 37.88 191 ILE D O 1
ATOM 6821 N N . VAL D 1 193 ? 14.477 18.472 10.631 1.00 34.14 192 VAL D N 1
ATOM 6822 C CA . VAL D 1 193 ? 14.942 17.950 9.341 1.00 33.17 192 VAL D CA 1
ATOM 6823 C C . VAL D 1 193 ? 13.789 17.666 8.359 1.00 37.71 192 VAL D C 1
ATOM 6824 O O . VAL D 1 193 ? 14.009 17.639 7.144 1.00 37.89 192 VAL D O 1
ATOM 6828 N N . LEU D 1 194 ? 12.562 17.478 8.883 1.00 34.54 193 LEU D N 1
ATOM 6829 C CA . LEU D 1 194 ? 11.385 17.193 8.055 1.00 35.18 193 LEU D CA 1
ATOM 6830 C C . LEU D 1 194 ? 10.837 18.441 7.359 1.00 39.44 193 LEU D C 1
ATOM 6831 O O . LEU D 1 194 ? 9.965 18.325 6.499 1.00 40.08 193 LEU D O 1
ATOM 6836 N N . LEU D 1 195 ? 11.358 19.634 7.719 1.00 36.01 194 LEU D N 1
ATOM 6837 C CA . LEU D 1 195 ? 10.931 20.907 7.123 1.00 35.67 194 LEU D CA 1
ATOM 6838 C C . LEU D 1 195 ? 11.912 21.394 6.028 1.00 40.27 194 LEU D C 1
ATOM 6839 O O . LEU D 1 195 ? 11.685 22.444 5.427 1.00 40.05 194 LEU D O 1
ATOM 6844 N N . GLN D 1 196 ? 12.973 20.596 5.746 1.00 37.36 195 GLN D N 1
ATOM 6845 C CA . GLN D 1 196 ? 13.999 20.909 4.737 1.00 36.80 195 GLN D CA 1
ATOM 6846 C C . GLN D 1 196 ? 13.431 21.218 3.318 1.00 42.01 195 GLN D C 1
ATOM 6847 O O . GLN D 1 196 ? 13.905 22.163 2.691 1.00 41.06 195 GLN D O 1
ATOM 6850 N N . PRO D 1 197 ? 12.413 20.476 2.789 1.00 40.34 196 PRO D N 1
ATOM 6851 C CA . PRO D 1 197 ? 11.905 20.809 1.441 1.00 40.20 196 PRO D CA 1
ATOM 6852 C C . PRO D 1 197 ? 11.396 22.252 1.318 1.00 42.83 196 PRO D C 1
ATOM 6853 O O . PRO D 1 197 ? 11.702 22.926 0.334 1.00 43.04 196 PRO D O 1
ATOM 6857 N N . ALA D 1 198 ? 10.650 22.734 2.324 1.00 37.48 197 ALA D N 1
ATOM 6858 C CA . ALA D 1 198 ? 10.130 24.105 2.328 1.00 35.93 197 ALA D CA 1
ATOM 6859 C C . ALA D 1 198 ? 11.246 25.126 2.601 1.00 35.23 197 ALA D C 1
ATOM 6860 O O . ALA D 1 198 ? 11.224 26.231 2.050 1.00 34.15 197 ALA D O 1
ATOM 6870 N N . ARG D 1 200 ? 14.646 24.777 1.886 1.00 32.31 199 ARG D N 1
ATOM 6871 C CA . ARG D 1 200 ? 15.609 24.894 0.769 1.00 32.55 199 ARG D CA 1
ATOM 6872 C C . ARG D 1 200 ? 15.087 25.847 -0.324 1.00 37.09 199 ARG D C 1
ATOM 6873 O O . ARG D 1 200 ? 15.879 26.525 -0.985 1.00 36.24 199 ARG D O 1
ATOM 6881 N N . ARG D 1 201 ? 13.745 25.908 -0.484 1.00 34.02 200 ARG D N 1
ATOM 6882 C CA . ARG D 1 201 ? 13.058 26.792 -1.420 1.00 33.71 200 ARG D CA 1
ATOM 6883 C C . ARG D 1 201 ? 13.318 28.255 -1.033 1.00 36.62 200 ARG D C 1
ATOM 6884 O O . ARG D 1 201 ? 13.448 29.108 -1.911 1.00 36.86 200 ARG D O 1
ATOM 6892 N N . VAL D 1 202 ? 13.422 28.533 0.289 1.00 31.84 201 VAL D N 1
ATOM 6893 C CA . VAL D 1 202 ? 13.705 29.874 0.815 1.00 30.60 201 VAL D CA 1
ATOM 6894 C C . VAL D 1 202 ? 15.203 30.202 0.661 1.00 34.76 201 VAL D C 1
ATOM 6895 O O . VAL D 1 202 ? 15.551 31.308 0.242 1.00 35.29 201 VAL D O 1
ATOM 6899 N N . ILE D 1 203 ? 16.080 29.226 0.976 1.00 31.25 202 ILE D N 1
ATOM 6900 C CA . ILE D 1 203 ? 17.536 29.368 0.849 1.00 30.85 202 ILE D CA 1
ATOM 6901 C C . ILE D 1 203 ? 17.924 29.681 -0.601 1.00 37.16 202 ILE D C 1
ATOM 6902 O O . ILE D 1 203 ? 18.711 30.604 -0.841 1.00 37.77 202 ILE D O 1
ATOM 6907 N N . GLU D 1 204 ? 17.307 28.972 -1.568 1.00 34.61 203 GLU D N 1
ATOM 6908 C CA . GLU D 1 204 ? 17.547 29.199 -2.993 1.00 34.91 203 GLU D CA 1
ATOM 6909 C C . GLU D 1 204 ? 17.028 30.571 -3.432 1.00 39.10 203 GLU D C 1
ATOM 6910 O O . GLU D 1 204 ? 17.728 31.282 -4.152 1.00 39.62 203 GLU D O 1
ATOM 6916 N N . GLN D 1 205 ? 15.822 30.970 -2.947 1.00 35.18 204 GLN D N 1
ATOM 6917 C CA . GLN D 1 205 ? 15.231 32.287 -3.219 1.00 34.56 204 GLN D CA 1
ATOM 6918 C C . GLN D 1 205 ? 16.161 33.410 -2.733 1.00 36.56 204 GLN D C 1
ATOM 6919 O O . GLN D 1 205 ? 16.386 34.375 -3.462 1.00 36.55 204 GLN D O 1
ATOM 6925 N N . VAL D 1 206 ? 16.727 33.257 -1.511 1.00 31.33 205 VAL D N 1
ATOM 6926 C CA . VAL D 1 206 ? 17.654 34.228 -0.911 1.00 29.96 205 VAL D CA 1
ATOM 6927 C C . VAL D 1 206 ? 18.899 34.409 -1.787 1.00 32.56 205 VAL D C 1
ATOM 6928 O O . VAL D 1 206 ? 19.273 35.542 -2.086 1.00 31.88 205 VAL D O 1
ATOM 6932 N N . ILE D 1 207 ? 19.517 33.290 -2.221 1.00 29.17 206 ILE D N 1
ATOM 6933 C CA . ILE D 1 207 ? 20.700 33.316 -3.091 1.00 29.29 206 ILE D CA 1
ATOM 6934 C C . ILE D 1 207 ? 20.378 33.949 -4.464 1.00 32.99 206 ILE D C 1
ATOM 6935 O O . ILE D 1 207 ? 21.168 34.755 -4.956 1.00 33.30 206 ILE D O 1
ATOM 6940 N N . ASP D 1 208 ? 19.188 33.633 -5.040 1.00 28.81 207 ASP D N 1
ATOM 6941 C CA . ASP D 1 208 ? 18.743 34.201 -6.327 1.00 29.04 207 ASP D CA 1
ATOM 6942 C C . ASP D 1 208 ? 18.665 35.731 -6.263 1.00 33.13 207 ASP D C 1
ATOM 6943 O O . ASP D 1 208 ? 19.091 36.405 -7.204 1.00 33.25 207 ASP D O 1
ATOM 6948 N N . ILE D 1 209 ? 18.133 36.279 -5.142 1.00 28.76 208 ILE D N 1
ATOM 6949 C CA . ILE D 1 209 ? 18.028 37.724 -4.939 1.00 28.78 208 ILE D CA 1
ATOM 6950 C C . ILE D 1 209 ? 19.428 38.353 -4.884 1.00 32.56 208 ILE D C 1
ATOM 6951 O O . ILE D 1 209 ? 19.690 39.329 -5.595 1.00 33.30 208 ILE D O 1
ATOM 6956 N N . LEU D 1 210 ? 20.346 37.749 -4.093 1.00 27.68 209 LEU D N 1
ATOM 6957 C CA . LEU D 1 210 ? 21.723 38.237 -3.954 1.00 26.83 209 LEU D CA 1
ATOM 6958 C C . LEU D 1 210 ? 22.509 38.107 -5.270 1.00 30.38 209 LEU D C 1
ATOM 6959 O O . LEU D 1 210 ? 23.291 39.001 -5.613 1.00 29.62 209 LEU D O 1
ATOM 6964 N N . GLU D 1 211 ? 22.259 37.019 -6.028 1.00 26.63 210 GLU D N 1
ATOM 6965 C CA . GLU D 1 211 ? 22.914 36.771 -7.308 1.00 26.93 210 GLU D CA 1
ATOM 6966 C C . GLU D 1 211 ? 22.513 37.827 -8.352 1.00 31.93 210 GLU D C 1
ATOM 6967 O O . GLU D 1 211 ? 23.387 38.445 -8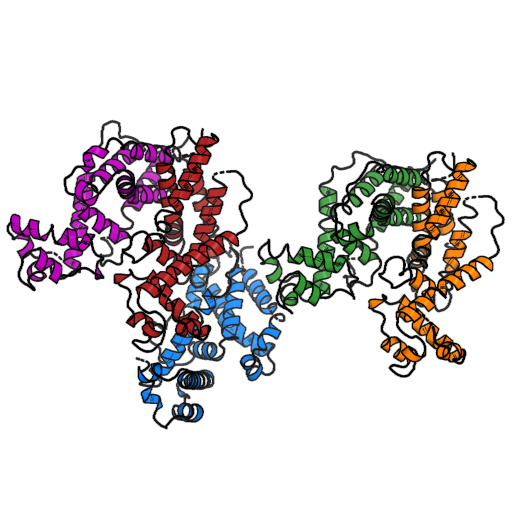.955 1.00 31.69 210 GLU D O 1
ATOM 6973 N N . ARG D 1 212 ? 21.192 38.069 -8.526 1.00 28.75 211 ARG D N 1
ATOM 6974 C CA . ARG D 1 212 ? 20.703 39.077 -9.479 1.00 29.06 211 ARG D CA 1
ATOM 6975 C C . ARG D 1 212 ? 21.166 40.486 -9.094 1.00 33.14 211 ARG D C 1
ATOM 6976 O O . ARG D 1 212 ? 21.451 41.306 -9.969 1.00 34.38 211 ARG D O 1
ATOM 6984 N N . GLY D 1 213 ? 21.232 40.750 -7.793 1.00 28.21 212 GLY D N 1
ATOM 6985 C CA . GLY D 1 213 ? 21.632 42.047 -7.269 1.00 27.28 212 GLY D CA 1
ATOM 6986 C C . GLY D 1 213 ? 23.114 42.352 -7.365 1.00 29.59 212 GLY D C 1
ATOM 6987 O O . GLY D 1 213 ? 23.493 43.524 -7.425 1.00 30.29 212 GLY D O 1
ATOM 6996 N N . ARG D 1 215 ? 25.700 39.975 -9.276 1.00 31.99 214 ARG D N 1
ATOM 6997 C CA . ARG D 1 215 ? 26.378 39.459 -10.473 1.00 34.51 214 ARG D CA 1
ATOM 6998 C C . ARG D 1 215 ? 26.270 40.427 -11.658 1.00 42.99 214 ARG D C 1
ATOM 6999 O O . ARG D 1 215 ? 25.242 41.094 -11.824 1.00 42.12 214 ARG D O 1
ATOM 7007 N N . ARG D 1 216 ? 27.348 40.499 -12.477 1.00 44.05 215 ARG D N 1
ATOM 7008 C CA . ARG D 1 216 ? 27.449 41.349 -13.671 1.00 46.34 215 ARG D CA 1
ATOM 7009 C C . ARG D 1 216 ? 26.377 40.968 -14.708 1.00 53.06 215 ARG D C 1
ATOM 7010 O O . ARG D 1 216 ? 26.073 39.779 -14.877 1.00 51.57 215 ARG D O 1
ATOM 7018 N N . ARG D 1 217 ? 25.809 41.981 -15.401 1.00 52.80 216 ARG D N 1
ATOM 7019 C CA . ARG D 1 217 ? 24.785 41.768 -16.432 1.00 59.69 216 ARG D CA 1
ATOM 7020 C C . ARG D 1 217 ? 25.409 41.221 -17.723 1.00 74.61 216 ARG D C 1
ATOM 7021 O O . ARG D 1 217 ? 26.411 41.806 -18.200 1.00 77.05 216 ARG D O 1
ATOM 7024 N N . GLY E 1 1 ? 0.613 50.164 32.849 1.00 79.20 0 GLY E N 1
ATOM 7025 C CA . GLY E 1 1 ? 0.113 51.429 33.369 1.00 79.62 0 GLY E CA 1
ATOM 7026 C C . GLY E 1 1 ? 0.766 52.651 32.748 1.00 81.23 0 GLY E C 1
ATOM 7027 O O . GLY E 1 1 ? 1.828 52.550 32.124 1.00 78.72 0 GLY E O 1
ATOM 7036 N N . PRO E 1 3 ? 2.400 56.773 33.043 1.00 72.38 2 PRO E N 1
ATOM 7037 C CA . PRO E 1 3 ? 3.131 57.557 34.056 1.00 72.02 2 PRO E CA 1
ATOM 7038 C C . PRO E 1 3 ? 2.178 58.431 34.865 1.00 76.50 2 PRO E C 1
ATOM 7039 O O . PRO E 1 3 ? 1.140 58.847 34.347 1.00 76.46 2 PRO E O 1
ATOM 7043 N N . THR E 1 4 ? 2.514 58.690 36.142 1.00 73.06 3 THR E N 1
ATOM 7044 C CA . THR E 1 4 ? 1.661 59.481 37.035 1.00 74.45 3 THR E CA 1
ATOM 7045 C C . THR E 1 4 ? 1.488 60.911 36.554 1.00 78.11 3 THR E C 1
ATOM 7046 O O . THR E 1 4 ? 2.325 61.422 35.797 1.00 75.51 3 THR E O 1
ATOM 7050 N N . GLU E 1 5 ? 0.411 61.574 37.019 1.00 76.82 4 GLU E N 1
ATOM 7051 C CA . GLU E 1 5 ? 0.143 62.969 36.695 1.00 77.02 4 GLU E CA 1
ATOM 7052 C C . GLU E 1 5 ? 1.163 63.883 37.388 1.00 81.09 4 GLU E C 1
ATOM 7053 O O . GLU E 1 5 ? 1.399 64.997 36.926 1.00 80.86 4 GLU E O 1
ATOM 7055 N N . THR E 1 6 ? 1.825 63.368 38.455 1.00 78.12 5 THR E N 1
ATOM 7056 C CA . THR E 1 6 ? 2.886 64.072 39.191 1.00 78.01 5 THR E CA 1
ATOM 7057 C C . THR E 1 6 ? 4.132 64.216 38.296 1.00 79.51 5 THR E C 1
ATOM 7058 O O . THR E 1 6 ? 4.852 65.212 38.396 1.00 79.03 5 THR E O 1
ATOM 7062 N N . PHE E 1 7 ? 4.364 63.222 37.408 1.00 74.19 6 PHE E N 1
ATOM 7063 C CA . PHE E 1 7 ? 5.464 63.234 36.442 1.00 72.26 6 PHE E CA 1
ATOM 7064 C C . PHE E 1 7 ? 5.170 64.236 35.323 1.00 76.01 6 PHE E C 1
ATOM 7065 O O . PHE E 1 7 ? 6.053 65.001 34.933 1.00 75.10 6 PHE E O 1
ATOM 7073 N N . PHE E 1 8 ? 3.924 64.231 34.811 1.00 72.84 7 PHE E N 1
ATOM 7074 C CA . PHE E 1 8 ? 3.505 65.137 33.750 1.00 72.20 7 PHE E CA 1
ATOM 7075 C C . PHE E 1 8 ? 3.380 66.590 34.232 1.00 77.14 7 PHE E C 1
ATOM 7076 O O . PHE E 1 8 ? 3.574 67.510 33.439 1.00 76.90 7 PHE E O 1
ATOM 7084 N N . ASN E 1 9 ? 3.080 66.796 35.532 1.00 74.80 8 ASN E N 1
ATOM 7085 C CA . ASN E 1 9 ? 2.946 68.140 36.112 1.00 76.19 8 ASN E CA 1
ATOM 7086 C C . ASN E 1 9 ? 4.289 68.707 36.615 1.00 79.17 8 ASN E C 1
ATOM 7087 O O . ASN E 1 9 ? 4.309 69.772 37.242 1.00 80.07 8 ASN E O 1
ATOM 7089 N N . LEU E 1 10 ? 5.407 68.003 36.336 1.00 73.84 9 LEU E N 1
ATOM 7090 C CA . LEU E 1 10 ? 6.747 68.466 36.713 1.00 73.29 9 LEU E CA 1
ATOM 7091 C C . LEU E 1 10 ? 7.137 69.686 35.876 1.00 76.21 9 LEU E C 1
ATOM 7092 O O . LEU E 1 10 ? 6.794 69.738 34.687 1.00 74.53 9 LEU E O 1
ATOM 7097 N N . PRO E 1 11 ? 7.939 70.640 36.431 1.00 72.75 10 PRO E N 1
ATOM 7098 C CA . PRO E 1 11 ? 8.445 71.737 35.586 1.00 72.19 10 PRO E CA 1
ATOM 7099 C C . PRO E 1 11 ? 9.305 71.178 34.444 1.00 74.02 10 PRO E C 1
ATOM 7100 O O . PRO E 1 11 ? 10.036 70.199 34.646 1.00 72.54 10 PRO E O 1
ATOM 7104 N N . GLU E 1 12 ? 9.163 71.753 33.229 1.00 69.85 11 GLU E N 1
ATOM 7105 C CA . GLU E 1 12 ? 9.843 71.276 32.015 1.00 67.51 11 GLU E CA 1
ATOM 7106 C C . GLU E 1 12 ? 11.341 70.970 32.205 1.00 69.60 11 GLU E C 1
ATOM 7107 O O . GLU E 1 12 ? 11.814 69.940 31.723 1.00 67.76 11 GLU E O 1
ATOM 7113 N N . GLU E 1 13 ? 12.076 71.849 32.925 1.00 66.08 12 GLU E N 1
ATOM 7114 C CA . GLU E 1 13 ? 13.516 71.679 33.170 1.00 65.30 12 GLU E CA 1
ATOM 7115 C C . GLU E 1 13 ? 13.837 70.413 33.970 1.00 68.23 12 GLU E C 1
ATOM 7116 O O . GLU E 1 13 ? 14.778 69.699 33.622 1.00 67.13 12 GLU E O 1
ATOM 7118 N N . LYS E 1 14 ? 13.056 70.126 35.032 1.00 64.80 13 LYS E N 1
ATOM 7119 C CA . LYS E 1 14 ? 13.266 68.934 35.867 1.00 63.92 13 LYS E CA 1
ATOM 7120 C C . LYS E 1 14 ? 12.866 67.644 35.134 1.00 64.85 13 LYS E C 1
ATOM 7121 O O . LYS E 1 14 ? 13.611 66.662 35.178 1.00 63.67 13 LYS E O 1
ATOM 7124 N N . ARG E 1 15 ? 11.695 67.649 34.455 1.00 59.83 14 ARG E N 1
ATOM 7125 C CA . ARG E 1 15 ? 11.201 66.486 33.709 1.00 57.95 14 ARG E CA 1
ATOM 7126 C C . ARG E 1 15 ? 12.169 66.096 32.575 1.00 59.77 14 ARG E C 1
ATOM 7127 O O . ARG E 1 15 ? 12.446 64.910 32.390 1.00 58.65 14 ARG E O 1
ATOM 7135 N N . SER E 1 16 ? 12.718 67.101 31.851 1.00 55.20 15 SER E N 1
ATOM 7136 C CA . SER E 1 16 ? 13.684 66.863 30.773 1.00 53.06 15 SER E CA 1
ATOM 7137 C C . SER E 1 16 ? 14.987 66.258 31.314 1.00 54.88 15 SER E C 1
ATOM 7138 O O . SER E 1 16 ? 15.571 65.383 30.672 1.00 53.11 15 SER E O 1
ATOM 7141 N N . ARG E 1 17 ? 15.428 66.713 32.503 1.00 51.44 16 ARG E N 1
ATOM 7142 C CA . ARG E 1 17 ? 16.645 66.219 33.150 1.00 50.84 16 ARG E CA 1
ATOM 7143 C C . ARG E 1 17 ? 16.465 64.751 33.584 1.00 51.86 16 ARG E C 1
ATOM 7144 O O . ARG E 1 17 ? 17.390 63.948 33.439 1.00 51.24 16 ARG E O 1
ATOM 7149 N N . LEU E 1 18 ? 15.242 64.391 34.043 1.00 46.48 17 LEU E N 1
ATOM 7150 C CA . LEU E 1 18 ? 14.899 63.023 34.450 1.00 44.91 17 LEU E CA 1
ATOM 7151 C C . LEU E 1 18 ? 14.833 62.083 33.236 1.00 45.99 17 LEU E C 1
ATOM 7152 O O . LEU E 1 18 ? 15.405 60.998 33.279 1.00 44.73 17 LEU E O 1
ATOM 7157 N N . ILE E 1 19 ? 14.156 62.517 32.143 1.00 42.33 18 ILE E N 1
ATOM 7158 C CA . ILE E 1 19 ? 14.050 61.728 30.905 1.00 40.95 18 ILE E CA 1
ATOM 7159 C C . ILE E 1 19 ? 15.444 61.411 30.338 1.00 45.32 18 ILE E C 1
ATOM 7160 O O . ILE E 1 19 ? 15.697 60.267 29.955 1.00 44.31 18 ILE E O 1
ATOM 7165 N N . ASP E 1 20 ? 16.368 62.414 30.355 1.00 42.96 19 ASP E N 1
ATOM 7166 C CA A ASP E 1 20 ? 17.762 62.257 29.898 0.50 42.60 19 ASP E CA 1
ATOM 7167 C CA B ASP E 1 20 ? 17.729 62.204 29.868 0.50 42.63 19 ASP E CA 1
ATOM 7168 C C . ASP E 1 20 ? 18.482 61.152 30.695 1.00 46.46 19 ASP E C 1
ATOM 7169 O O . ASP E 1 20 ? 19.215 60.344 30.120 1.00 45.19 19 ASP E O 1
ATOM 7178 N N . VAL E 1 21 ? 18.254 61.117 32.027 1.00 43.82 20 VAL E N 1
ATOM 7179 C CA . VAL E 1 21 ? 18.856 60.115 32.922 1.00 44.03 20 VAL E CA 1
ATOM 7180 C C . VAL E 1 21 ? 18.234 58.728 32.647 1.00 46.82 20 VAL E C 1
ATOM 7181 O O . VAL E 1 21 ? 18.965 57.737 32.547 1.00 46.77 20 VAL E O 1
ATOM 7185 N N . LEU E 1 22 ? 16.889 58.676 32.475 1.00 42.02 21 LEU E N 1
ATOM 7186 C CA . LEU E 1 22 ? 16.164 57.436 32.170 1.00 40.59 21 LEU E CA 1
ATOM 7187 C C . LEU E 1 22 ? 16.596 56.848 30.817 1.00 42.90 21 LEU E C 1
ATOM 7188 O O . LEU E 1 22 ? 16.734 55.631 30.700 1.00 42.45 21 LEU E O 1
ATOM 7193 N N . LEU E 1 23 ? 16.825 57.714 29.801 1.00 37.70 22 LEU E N 1
ATOM 7194 C CA . LEU E 1 23 ? 17.272 57.269 28.477 1.00 35.74 22 LEU E CA 1
ATOM 7195 C C . LEU E 1 23 ? 18.660 56.628 28.550 1.00 41.47 22 LEU E C 1
ATOM 7196 O O . LEU E 1 23 ? 18.844 55.513 28.056 1.00 40.64 22 LEU E O 1
ATOM 7201 N N . ASP E 1 24 ? 19.616 57.297 29.235 1.00 39.82 23 ASP E N 1
ATOM 7202 C CA . ASP E 1 24 ? 20.974 56.774 29.424 1.00 40.56 23 ASP E CA 1
ATOM 7203 C C . ASP E 1 24 ? 20.968 55.418 30.138 1.00 45.08 23 ASP E C 1
ATOM 7204 O O . ASP E 1 24 ? 21.576 54.474 29.647 1.00 45.14 23 ASP E O 1
ATOM 7209 N N . GLU E 1 25 ? 20.233 55.313 31.268 1.00 41.80 24 GLU E N 1
ATOM 7210 C CA . GLU E 1 25 ? 20.141 54.088 32.075 1.00 42.17 24 GLU E CA 1
ATOM 7211 C C . GLU E 1 25 ? 19.557 52.892 31.296 1.00 45.53 24 GLU E C 1
ATOM 7212 O O . GLU E 1 25 ? 20.101 51.793 31.374 1.00 45.14 24 GLU E O 1
ATOM 7218 N N . PHE E 1 26 ? 18.451 53.102 30.569 1.00 42.25 25 PHE E N 1
ATOM 7219 C CA . PHE E 1 26 ? 17.803 52.028 29.816 1.00 42.12 25 PHE E CA 1
ATOM 7220 C C . PHE E 1 26 ? 18.529 51.654 28.505 1.00 48.32 25 PHE E C 1
ATOM 7221 O O . PHE E 1 26 ? 18.360 50.534 28.018 1.00 47.87 25 PHE E O 1
ATOM 7229 N N . ALA E 1 27 ? 19.348 52.576 27.950 1.00 46.29 26 ALA E N 1
ATOM 7230 C CA . ALA E 1 27 ? 20.114 52.302 26.721 1.00 45.89 26 ALA E CA 1
ATOM 7231 C C . ALA E 1 27 ? 21.470 51.645 27.028 1.00 51.09 26 ALA E C 1
ATOM 7232 O O . ALA E 1 27 ? 21.933 50.804 26.253 1.00 50.26 26 ALA E O 1
ATOM 7234 N N . GLN E 1 28 ? 22.106 52.038 28.159 1.00 49.06 27 GLN E N 1
ATOM 7235 C CA . GLN E 1 28 ? 23.423 51.531 28.565 1.00 50.15 27 GLN E CA 1
ATOM 7236 C C . GLN E 1 28 ? 23.345 50.200 29.324 1.00 56.07 27 GLN E C 1
ATOM 7237 O O . GLN E 1 28 ? 24.368 49.528 29.480 1.00 56.49 27 GLN E O 1
ATOM 7243 N N . ASN E 1 29 ? 22.151 49.833 29.821 1.00 53.98 28 ASN E N 1
ATOM 7244 C CA . ASN E 1 29 ? 21.981 48.611 30.618 1.00 55.78 28 ASN E CA 1
ATOM 7245 C C . ASN E 1 29 ? 20.792 47.772 30.155 1.00 61.54 28 ASN E C 1
ATOM 7246 O O . ASN E 1 29 ? 19.814 48.313 29.625 1.00 61.14 28 ASN E O 1
ATOM 7251 N N . ASP E 1 30 ? 20.856 46.446 30.399 1.00 59.72 29 ASP E N 1
ATOM 7252 C CA . ASP E 1 30 ? 19.756 45.529 30.100 1.00 59.91 29 ASP E CA 1
ATOM 7253 C C . ASP E 1 30 ? 18.640 45.754 31.121 1.00 63.77 29 ASP E C 1
ATOM 7254 O O . ASP E 1 30 ? 18.915 46.203 32.237 1.00 64.29 29 ASP E O 1
ATOM 7259 N N . TYR E 1 31 ? 17.387 45.454 30.744 1.00 59.38 30 TYR E N 1
ATOM 7260 C CA . TYR E 1 31 ? 16.221 45.668 31.610 1.00 59.59 30 TYR E CA 1
ATOM 7261 C C . TYR E 1 31 ? 16.419 45.175 33.067 1.00 64.14 30 TYR E C 1
ATOM 7262 O O . TYR E 1 31 ? 16.100 45.907 34.008 1.00 64.07 30 TYR E O 1
ATOM 7271 N N . ASP E 1 32 ? 16.943 43.946 33.243 1.00 61.30 31 ASP E N 1
ATOM 7272 C CA . ASP E 1 32 ? 17.171 43.362 34.572 1.00 62.70 31 ASP E CA 1
ATOM 7273 C C . ASP E 1 32 ? 18.342 44.026 35.319 1.00 66.32 31 ASP E C 1
ATOM 7274 O O . ASP E 1 32 ? 18.394 43.963 36.548 1.00 67.88 31 ASP E O 1
ATOM 7276 N N . SER E 1 33 ? 19.272 44.670 34.576 1.00 60.60 32 SER E N 1
ATOM 7277 C CA . SER E 1 33 ? 20.442 45.342 35.156 1.00 60.23 32 SER E CA 1
ATOM 7278 C C . SER E 1 33 ? 20.184 46.848 35.444 1.00 62.09 32 SER E C 1
ATOM 7279 O O . SER E 1 33 ? 21.074 47.534 35.957 1.00 62.79 32 SER E O 1
ATOM 7281 N N . VAL E 1 34 ? 18.961 47.348 35.130 1.00 55.68 33 VAL E N 1
ATOM 7282 C CA . VAL E 1 34 ? 18.578 48.750 35.372 1.00 53.86 33 VAL E CA 1
ATOM 7283 C C . VAL E 1 34 ? 18.441 49.016 36.882 1.00 57.02 33 VAL E C 1
ATOM 7284 O O . VAL E 1 34 ? 17.739 48.278 37.579 1.00 56.96 33 VAL E O 1
ATOM 7288 N N . SER E 1 35 ? 19.139 50.056 37.381 1.00 52.81 34 SER E N 1
ATOM 7289 C CA . SER E 1 35 ? 19.139 50.418 38.799 1.00 53.73 34 SER E CA 1
ATOM 7290 C C . SER E 1 35 ? 18.321 51.691 39.065 1.00 56.33 34 SER E C 1
ATOM 7291 O O . SER E 1 35 ? 18.650 52.761 38.545 1.00 54.75 34 SER E O 1
ATOM 7294 N N . ILE E 1 36 ? 17.260 51.568 39.890 1.00 53.21 35 ILE E N 1
ATOM 7295 C CA . ILE E 1 36 ? 16.390 52.689 40.271 1.00 53.09 35 ILE E CA 1
ATOM 7296 C C . ILE E 1 36 ? 17.165 53.709 41.123 1.00 58.40 35 ILE E C 1
ATOM 7297 O O . ILE E 1 36 ? 16.976 54.917 40.961 1.00 57.80 35 ILE E O 1
ATOM 7302 N N . ASN E 1 37 ? 18.059 53.219 42.010 1.00 56.32 36 ASN E N 1
ATOM 7303 C CA . ASN E 1 37 ? 18.894 54.075 42.858 1.00 57.20 36 ASN E CA 1
ATOM 7304 C C . ASN E 1 37 ? 19.853 54.911 42.003 1.00 58.80 36 ASN E C 1
ATOM 7305 O O . ASN E 1 37 ? 20.026 56.104 42.266 1.00 58.46 36 ASN E O 1
ATOM 7310 N N . ARG E 1 38 ? 20.441 54.292 40.946 1.00 53.40 37 ARG E N 1
ATOM 7311 C CA . ARG E 1 38 ? 21.362 54.977 40.034 1.00 52.09 37 ARG E CA 1
ATOM 7312 C C . ARG E 1 38 ? 20.632 56.107 39.294 1.00 54.15 37 ARG E C 1
ATOM 7313 O O . ARG E 1 38 ? 21.209 57.176 39.082 1.00 54.16 37 ARG E O 1
ATOM 7321 N N . ILE E 1 39 ? 19.334 55.894 38.977 1.00 49.12 38 ILE E N 1
ATOM 7322 C CA . ILE E 1 39 ? 18.484 56.905 38.346 1.00 47.77 38 ILE E CA 1
ATOM 7323 C C . ILE E 1 39 ? 18.310 58.112 39.275 1.00 53.79 38 ILE E C 1
ATOM 7324 O O . ILE E 1 39 ? 18.615 59.231 38.875 1.00 53.02 38 ILE E O 1
ATOM 7329 N N . THR E 1 40 ? 17.871 57.870 40.534 1.00 53.27 39 THR E N 1
ATOM 7330 C CA . THR E 1 40 ? 17.661 58.923 41.540 1.00 54.99 39 THR E CA 1
ATOM 7331 C C . THR E 1 40 ? 18.952 59.686 41.863 1.00 60.71 39 THR E C 1
ATOM 7332 O O . THR E 1 40 ? 18.914 60.907 42.037 1.00 60.53 39 THR E O 1
ATOM 7336 N N . GLU E 1 41 ? 20.099 58.969 41.912 1.00 58.93 40 GLU E N 1
ATOM 7337 C CA . GLU E 1 41 ? 21.414 59.563 42.190 1.00 60.42 40 GLU E CA 1
ATOM 7338 C C . GLU E 1 41 ? 21.871 60.487 41.040 1.00 64.91 40 GLU E C 1
ATOM 7339 O O . GLU E 1 41 ? 22.278 61.625 41.293 1.00 66.08 40 GLU E O 1
ATOM 7341 N N . ARG E 1 42 ? 21.767 60.009 39.777 1.00 59.87 41 ARG E N 1
ATOM 7342 C CA . ARG E 1 42 ? 22.157 60.795 38.598 1.00 58.84 41 ARG E CA 1
ATOM 7343 C C . ARG E 1 42 ? 21.174 61.934 38.306 1.00 63.16 41 ARG E C 1
ATOM 7344 O O . ARG E 1 42 ? 21.593 62.994 37.833 1.00 63.67 41 ARG E O 1
ATOM 7352 N N . ALA E 1 43 ? 19.870 61.726 38.598 1.00 58.81 42 ALA E N 1
ATOM 7353 C CA . ALA E 1 43 ? 18.841 62.750 38.376 1.00 58.11 42 ALA E CA 1
ATOM 7354 C C . ALA E 1 43 ? 18.875 63.832 39.460 1.00 64.73 42 ALA E C 1
ATOM 7355 O O . ALA E 1 43 ? 18.268 64.892 39.288 1.00 65.06 42 ALA E O 1
ATOM 7357 N N . GLY E 1 44 ? 19.586 63.558 40.558 1.00 62.53 43 GLY E N 1
ATOM 7358 C CA . GLY E 1 44 ? 19.706 64.482 41.678 1.00 64.24 43 GLY E CA 1
ATOM 7359 C C . GLY E 1 44 ? 18.406 64.649 42.437 1.00 68.60 43 GLY E C 1
ATOM 7360 O O . GLY E 1 44 ? 18.032 65.770 42.797 1.00 69.19 43 GLY E O 1
ATOM 7361 N N . ILE E 1 45 ? 17.686 63.533 42.649 1.00 64.36 44 ILE E N 1
ATOM 7362 C CA . ILE E 1 45 ? 16.407 63.533 43.367 1.00 64.58 44 ILE E CA 1
ATOM 7363 C C . ILE E 1 45 ? 16.467 62.656 44.621 1.00 68.04 44 ILE E C 1
ATOM 7364 O O . ILE E 1 45 ? 17.417 61.877 44.788 1.00 67.66 44 ILE E O 1
ATOM 7369 N N . ALA E 1 46 ? 15.488 62.824 45.528 1.00 64.54 45 ALA E N 1
ATOM 7370 C CA . ALA E 1 46 ? 15.449 62.094 46.795 1.00 65.26 45 ALA E CA 1
ATOM 7371 C C . ALA E 1 46 ? 15.281 60.596 46.600 1.00 66.58 45 ALA E C 1
ATOM 7372 O O . ALA E 1 46 ? 14.688 60.160 45.612 1.00 64.50 45 ALA E O 1
ATOM 7374 N N . LYS E 1 47 ? 15.845 59.805 47.526 1.00 63.37 46 LYS E N 1
ATOM 7375 C CA . LYS E 1 47 ? 15.811 58.344 47.470 1.00 62.07 46 LYS E CA 1
ATOM 7376 C C . LYS E 1 47 ? 14.393 57.812 47.734 1.00 65.12 46 LYS E C 1
ATOM 7377 O O . LYS E 1 47 ? 13.750 58.214 48.704 1.00 65.71 46 LYS E O 1
ATOM 7383 N N . GLY E 1 48 ? 13.904 56.970 46.821 1.00 60.12 47 GLY E N 1
ATOM 7384 C CA . GLY E 1 48 ? 12.556 56.409 46.884 1.00 60.06 47 GLY E CA 1
ATOM 7385 C C . GLY E 1 48 ? 11.506 57.269 46.196 1.00 62.91 47 GLY E C 1
ATOM 7386 O O . GLY E 1 48 ? 10.315 56.950 46.243 1.00 62.76 47 GLY E O 1
ATOM 7387 N N . SER E 1 49 ? 11.943 58.360 45.527 1.00 58.01 48 SER E N 1
ATOM 7388 C CA . SER E 1 49 ? 11.037 59.294 44.851 1.00 57.14 48 SER E CA 1
ATOM 7389 C C . SER E 1 49 ? 10.654 58.862 43.423 1.00 58.78 48 SER E C 1
ATOM 7390 O O . SER E 1 49 ? 9.740 59.446 42.844 1.00 57.86 48 SER E O 1
ATOM 7392 N N . PHE E 1 50 ? 11.342 57.835 42.861 1.00 53.80 49 PHE E N 1
ATOM 7393 C CA . PHE E 1 50 ? 11.061 57.322 41.506 1.00 51.10 49 PHE E CA 1
ATOM 7394 C C . PHE E 1 50 ? 9.606 56.843 41.376 1.00 56.93 49 PHE E C 1
ATOM 7395 O O . PHE E 1 50 ? 8.977 57.043 40.334 1.00 55.12 49 PHE E O 1
ATOM 7403 N N . TYR E 1 51 ? 9.081 56.213 42.438 1.00 56.82 50 TYR E N 1
ATOM 7404 C CA . TYR E 1 51 ? 7.739 55.634 42.449 1.00 57.91 50 TYR E CA 1
ATOM 7405 C C . TYR E 1 51 ? 6.624 56.676 42.540 1.00 62.79 50 TYR E C 1
ATOM 7406 O O . TYR E 1 51 ? 5.447 56.343 42.368 1.00 62.66 50 TYR E O 1
ATOM 7415 N N . GLN E 1 52 ? 7.005 57.947 42.755 1.00 59.70 51 GLN E N 1
ATOM 7416 C CA . GLN E 1 52 ? 6.090 59.081 42.763 1.00 60.20 51 GLN E CA 1
ATOM 7417 C C . GLN E 1 52 ? 5.762 59.471 41.306 1.00 62.05 51 GLN E C 1
ATOM 7418 O O . GLN E 1 52 ? 4.717 60.071 41.049 1.00 62.24 51 GLN E O 1
ATOM 7424 N N . TYR E 1 53 ? 6.657 59.096 40.349 1.00 56.55 52 TYR E N 1
ATOM 7425 C CA . TYR E 1 53 ? 6.518 59.432 38.922 1.00 54.10 52 TYR E CA 1
ATOM 7426 C C . TYR E 1 53 ? 6.098 58.222 38.054 1.00 58.73 52 TYR E C 1
ATOM 7427 O O . TYR E 1 53 ? 5.350 58.393 37.092 1.00 57.46 52 TYR E O 1
ATOM 7436 N N . PHE E 1 54 ? 6.579 57.009 38.397 1.00 57.07 53 PHE E N 1
ATOM 7437 C CA . PHE E 1 54 ? 6.218 55.766 37.694 1.00 57.19 53 PHE E CA 1
ATOM 7438 C C . PHE E 1 54 ? 5.871 54.676 38.712 1.00 64.89 53 PHE E C 1
ATOM 7439 O O . PHE E 1 54 ? 6.609 54.489 39.676 1.00 66.24 53 PHE E O 1
ATOM 7447 N N . ALA E 1 55 ? 4.756 53.947 38.489 1.00 62.37 54 ALA E N 1
ATOM 7448 C CA . ALA E 1 55 ? 4.303 52.868 39.375 1.00 63.86 54 ALA E CA 1
ATOM 7449 C C . ALA E 1 55 ? 5.395 51.818 39.638 1.00 67.46 54 ALA E C 1
ATOM 7450 O O . ALA E 1 55 ? 5.575 51.399 40.782 1.00 69.12 54 ALA E O 1
ATOM 7452 N N . ASP E 1 56 ? 6.113 51.388 38.575 1.00 62.28 55 ASP E N 1
ATOM 7453 C CA . ASP E 1 56 ? 7.198 50.398 38.674 1.00 61.95 55 ASP E CA 1
ATOM 7454 C C . ASP E 1 56 ? 8.247 50.589 37.547 1.00 64.39 55 ASP E C 1
ATOM 7455 O O . ASP E 1 56 ? 8.214 51.603 36.844 1.00 63.39 55 ASP E O 1
ATOM 7460 N N . LYS E 1 57 ? 9.177 49.618 37.389 1.00 60.62 56 LYS E N 1
ATOM 7461 C CA . LYS E 1 57 ? 10.196 49.646 36.333 1.00 58.72 56 LYS E CA 1
ATOM 7462 C C . LYS E 1 57 ? 9.535 49.380 34.961 1.00 63.39 56 LYS E C 1
ATOM 7463 O O . LYS E 1 57 ? 9.990 49.909 33.943 1.00 61.50 56 LYS E O 1
ATOM 7469 N N . LYS E 1 58 ? 8.446 48.572 34.951 1.00 61.96 57 LYS E N 1
ATOM 7470 C CA . LYS E 1 58 ? 7.698 48.215 33.742 1.00 61.30 57 LYS E CA 1
ATOM 7471 C C . LYS E 1 58 ? 7.024 49.438 33.120 1.00 64.78 57 LYS E C 1
ATOM 7472 O O . LYS E 1 58 ? 7.181 49.664 31.921 1.00 63.57 57 LYS E O 1
ATOM 7474 N N . ASP E 1 59 ? 6.287 50.240 33.937 1.00 61.91 58 ASP E N 1
ATOM 7475 C CA . ASP E 1 59 ? 5.597 51.453 33.467 1.00 61.31 58 ASP E CA 1
ATOM 7476 C C . ASP E 1 59 ? 6.559 52.464 32.849 1.00 64.01 58 ASP E C 1
ATOM 7477 O O . ASP E 1 59 ? 6.223 53.091 31.838 1.00 63.73 58 ASP E O 1
ATOM 7482 N N . CYS E 1 60 ? 7.757 52.629 33.458 1.00 59.11 59 CYS E N 1
ATOM 7483 C CA . CYS E 1 60 ? 8.784 53.546 32.960 1.00 56.85 59 CYS E CA 1
ATOM 7484 C C . CYS E 1 60 ? 9.348 53.065 31.616 1.00 57.99 59 CYS E C 1
ATOM 7485 O O . CYS E 1 60 ? 9.519 53.873 30.703 1.00 56.39 59 CYS E O 1
ATOM 7488 N N . TYR E 1 61 ? 9.601 51.738 31.487 1.00 54.61 60 TYR E N 1
ATOM 7489 C CA . TYR E 1 61 ? 10.109 51.135 30.248 1.00 53.47 60 TYR E CA 1
ATOM 7490 C C . TYR E 1 61 ? 9.101 51.281 29.113 1.00 57.81 60 TYR E C 1
ATOM 7491 O O . TYR E 1 61 ? 9.492 51.592 27.988 1.00 56.18 60 TYR E O 1
ATOM 7500 N N . LEU E 1 62 ? 7.797 51.059 29.411 1.00 55.83 61 LEU E N 1
ATOM 7501 C CA . LEU E 1 62 ? 6.712 51.196 28.435 1.00 55.39 61 LEU E CA 1
ATOM 7502 C C . LEU E 1 62 ? 6.608 52.625 27.932 1.00 56.67 61 LEU E C 1
ATOM 7503 O O . LEU E 1 62 ? 6.366 52.832 26.746 1.00 56.13 61 LEU E O 1
ATOM 7508 N N . TYR E 1 63 ? 6.821 53.618 28.827 1.00 51.60 62 TYR E N 1
ATOM 7509 C CA . TYR E 1 63 ? 6.790 55.037 28.466 1.00 50.21 62 TYR E CA 1
ATOM 7510 C C . TYR E 1 63 ? 7.916 55.388 27.480 1.00 51.80 62 TYR E C 1
ATOM 7511 O O . TYR E 1 63 ? 7.689 56.139 26.531 1.00 51.02 62 TYR E O 1
ATOM 7520 N N . LEU E 1 64 ? 9.117 54.835 27.698 1.00 46.98 63 LEU E N 1
ATOM 7521 C CA . LEU E 1 64 ? 10.260 55.085 26.823 1.00 45.38 63 LEU E CA 1
ATOM 7522 C C . LEU E 1 64 ? 10.099 54.384 25.475 1.00 48.75 63 LEU E C 1
ATOM 7523 O O . LEU E 1 64 ? 10.506 54.933 24.448 1.00 47.31 63 LEU E O 1
ATOM 7528 N N . ILE E 1 65 ? 9.493 53.173 25.476 1.00 46.19 64 ILE E N 1
ATOM 7529 C CA . ILE E 1 65 ? 9.221 52.416 24.251 1.00 45.59 64 ILE E CA 1
ATOM 7530 C C . ILE E 1 65 ? 8.163 53.134 23.397 1.00 49.80 64 ILE E C 1
ATOM 7531 O O . ILE E 1 65 ? 8.358 53.289 22.195 1.00 49.38 64 ILE E O 1
ATOM 7536 N N . GLN E 1 66 ? 7.087 53.634 24.032 1.00 47.60 65 GLN E N 1
ATOM 7537 C CA . GLN E 1 66 ? 6.026 54.380 23.342 1.00 48.91 65 GLN E CA 1
ATOM 7538 C C . GLN E 1 66 ? 6.557 55.709 22.802 1.00 52.50 65 GLN E C 1
ATOM 7539 O O . GLN E 1 66 ? 6.119 56.163 21.741 1.00 51.86 65 GLN E O 1
ATOM 7545 N N . LEU E 1 67 ? 7.517 56.324 23.533 1.00 48.58 66 LEU E N 1
ATOM 7546 C CA . LEU E 1 67 ? 8.155 57.581 23.143 1.00 47.33 66 LEU E CA 1
ATOM 7547 C C . LEU E 1 67 ? 8.977 57.387 21.861 1.00 48.40 66 LEU E C 1
ATOM 7548 O O . LEU E 1 67 ? 8.918 58.224 20.962 1.00 48.54 66 LEU E O 1
ATOM 7553 N N . GLY E 1 68 ? 9.672 56.252 21.770 1.00 42.43 67 GLY E N 1
ATOM 7554 C CA . GLY E 1 68 ? 10.463 55.890 20.602 1.00 41.07 67 GLY E CA 1
ATOM 7555 C C . GLY E 1 68 ? 9.609 55.586 19.385 1.00 44.51 67 GLY E C 1
ATOM 7556 O O . GLY E 1 68 ? 9.935 56.016 18.277 1.00 43.15 67 GLY E O 1
ATOM 7557 N N . ILE E 1 69 ? 8.490 54.845 19.588 1.00 41.49 68 ILE E N 1
ATOM 7558 C CA . ILE E 1 69 ? 7.540 54.506 18.517 1.00 41.32 68 ILE E CA 1
ATOM 7559 C C . ILE E 1 69 ? 6.916 55.776 17.936 1.00 45.58 68 ILE E C 1
ATOM 7560 O O . ILE E 1 69 ? 6.948 55.969 16.722 1.00 45.32 68 ILE E O 1
ATOM 7565 N N . GLU E 1 70 ? 6.380 56.654 18.810 1.00 42.99 69 GLU E N 1
ATOM 7566 C CA . GLU E 1 70 ? 5.738 57.902 18.400 1.00 43.52 69 GLU E CA 1
ATOM 7567 C C . GLU E 1 70 ? 6.717 58.851 17.699 1.00 47.99 69 GLU E C 1
ATOM 7568 O O . GLU E 1 70 ? 6.346 59.477 16.708 1.00 48.77 69 GLU E O 1
ATOM 7574 N N . GLN E 1 71 ? 7.972 58.930 18.193 1.00 43.93 70 GLN E N 1
ATOM 7575 C CA . GLN E 1 71 ? 9.009 59.789 17.614 1.00 43.44 70 GLN E CA 1
ATOM 7576 C C . GLN E 1 71 ? 9.405 59.309 16.201 1.00 46.45 70 GLN E C 1
ATOM 7577 O O . GLN E 1 71 ? 9.556 60.133 15.292 1.00 46.32 70 GLN E O 1
ATOM 7583 N N . LYS E 1 72 ? 9.552 57.970 16.021 1.00 41.87 71 LYS E N 1
ATOM 7584 C CA . LYS E 1 72 ? 9.944 57.371 14.744 1.00 40.95 71 LYS E CA 1
ATOM 7585 C C . LYS E 1 72 ? 8.837 57.507 13.711 1.00 44.95 71 LYS E C 1
ATOM 7586 O O . LYS E 1 72 ? 9.118 57.803 12.551 1.00 44.29 71 LYS E O 1
ATOM 7592 N N . THR E 1 73 ? 7.573 57.297 14.139 1.00 42.46 72 THR E N 1
ATOM 7593 C CA . THR E 1 73 ? 6.396 57.420 13.278 1.00 43.16 72 THR E CA 1
ATOM 7594 C C . THR E 1 73 ? 6.245 58.853 12.790 1.00 48.60 72 THR E C 1
ATOM 7595 O O . THR E 1 73 ? 6.101 59.066 11.591 1.00 48.51 72 THR E O 1
ATOM 7599 N N . ALA E 1 74 ? 6.389 59.843 13.708 1.00 46.60 73 ALA E N 1
ATOM 7600 C CA . ALA E 1 74 ? 6.314 61.276 13.378 1.00 47.69 73 ALA E CA 1
ATOM 7601 C C . ALA E 1 74 ? 7.438 61.679 12.420 1.00 52.37 73 ALA E C 1
ATOM 7602 O O . ALA E 1 74 ? 7.244 62.547 11.566 1.00 52.63 73 ALA E O 1
ATOM 7604 N N . PHE E 1 75 ? 8.606 61.021 12.551 1.00 48.56 74 PHE E N 1
ATOM 7605 C CA . PHE E 1 75 ? 9.762 61.260 11.702 1.00 47.88 74 PHE E CA 1
ATOM 7606 C C . PHE E 1 75 ? 9.505 60.709 10.293 1.00 51.51 74 PHE E C 1
ATOM 7607 O O . PHE E 1 75 ? 9.792 61.387 9.312 1.00 51.30 74 PHE E O 1
ATOM 7615 N N . LEU E 1 76 ? 8.919 59.492 10.201 1.00 47.79 75 LEU E N 1
ATOM 7616 C CA . LEU E 1 76 ? 8.627 58.830 8.921 1.00 47.39 75 LEU E CA 1
ATOM 7617 C C . LEU E 1 76 ? 7.351 59.374 8.217 1.00 53.14 75 LEU E C 1
ATOM 7618 O O . LEU E 1 76 ? 7.061 58.966 7.090 1.00 52.14 75 LEU E O 1
ATOM 7623 N N . ARG E 1 77 ? 6.605 60.306 8.877 1.00 51.76 76 ARG E N 1
ATOM 7624 C CA . ARG E 1 77 ? 5.401 60.927 8.291 1.00 53.31 76 ARG E CA 1
ATOM 7625 C C . ARG E 1 77 ? 5.775 62.040 7.310 1.00 59.37 76 ARG E C 1
ATOM 7626 O O . ARG E 1 77 ? 4.883 62.703 6.760 1.00 60.45 76 ARG E O 1
ATOM 7634 N N . GLN E 1 78 ? 7.096 62.268 7.103 1.00 55.75 77 GLN E N 1
ATOM 7635 C CA . GLN E 1 78 ? 7.585 63.281 6.169 1.00 56.14 77 GLN E CA 1
ATOM 7636 C C . GLN E 1 78 ? 7.077 62.990 4.751 1.00 61.07 77 GLN E C 1
ATOM 7637 O O . GLN E 1 78 ? 6.745 61.844 4.437 1.00 60.27 77 GLN E O 1
ATOM 7643 N N . THR E 1 79 ? 6.927 64.030 3.933 1.00 58.88 78 THR E N 1
ATOM 7644 C CA . THR E 1 79 ? 6.390 63.859 2.592 1.00 59.60 78 THR E CA 1
ATOM 7645 C C . THR E 1 79 ? 7.519 63.630 1.571 1.00 63.17 78 THR E C 1
ATOM 7646 O O . THR E 1 79 ? 8.343 64.524 1.347 1.00 63.59 78 THR E O 1
ATOM 7650 N N . PRO E 1 80 ? 7.579 62.426 0.942 1.00 58.23 79 PRO E N 1
ATOM 7651 C CA . PRO E 1 80 ? 8.633 62.178 -0.058 1.00 57.21 79 PRO E CA 1
ATOM 7652 C C . PRO E 1 80 ? 8.456 63.039 -1.318 1.00 62.41 79 PRO E C 1
ATOM 7653 O O . PRO E 1 80 ? 7.355 63.542 -1.569 1.00 63.06 79 PRO E O 1
ATOM 7657 N N . PRO E 1 81 ? 9.529 63.231 -2.129 1.00 59.25 80 PRO E N 1
ATOM 7658 C CA . PRO E 1 81 ? 9.400 64.097 -3.324 1.00 60.65 80 PRO E CA 1
ATOM 7659 C C . PRO E 1 81 ? 8.474 63.550 -4.425 1.00 66.02 80 PRO E C 1
ATOM 7660 O O . PRO E 1 81 ? 7.905 62.462 -4.283 1.00 65.58 80 PRO E O 1
ATOM 7664 N N . ALA E 1 82 ? 8.328 64.320 -5.531 1.00 63.57 81 ALA E N 1
ATOM 7665 C CA . ALA E 1 82 ? 7.481 63.962 -6.675 1.00 64.48 81 ALA E CA 1
ATOM 7666 C C . ALA E 1 82 ? 7.947 62.677 -7.366 1.00 66.85 81 ALA E C 1
ATOM 7667 O O . ALA E 1 82 ? 7.112 61.880 -7.800 1.00 67.25 81 ALA E O 1
ATOM 7669 N N . SER E 1 83 ? 9.278 62.462 -7.446 1.00 61.46 82 SER E N 1
ATOM 7670 C CA . SER E 1 83 ? 9.857 61.269 -8.084 1.00 60.51 82 SER E CA 1
ATOM 7671 C C . SER E 1 83 ? 9.550 59.974 -7.313 1.00 62.71 82 SER E C 1
ATOM 7672 O O . SER E 1 83 ? 9.969 58.886 -7.739 1.00 61.68 82 SER E O 1
ATOM 7674 N N . THR E 1 84 ? 8.823 60.087 -6.183 1.00 58.02 83 THR E N 1
ATOM 7675 C CA . THR E 1 84 ? 8.457 58.929 -5.379 1.00 56.09 83 THR E CA 1
ATOM 7676 C C . THR E 1 84 ? 7.082 58.384 -5.794 1.00 58.60 83 THR E C 1
ATOM 7677 O O . THR E 1 84 ? 6.047 58.798 -5.262 1.00 58.88 83 THR E O 1
ATOM 7681 N N . THR E 1 85 ? 7.084 57.522 -6.801 1.00 54.01 84 THR E N 1
ATOM 7682 C CA . THR E 1 85 ? 5.900 56.822 -7.304 1.00 54.68 84 THR E CA 1
ATOM 7683 C C . THR E 1 85 ? 6.318 55.368 -7.536 1.00 55.74 84 THR E C 1
ATOM 7684 O O . THR E 1 85 ? 5.512 54.532 -7.950 1.00 57.27 84 THR E O 1
ATOM 7686 N N . ASP E 1 86 ? 7.596 55.077 -7.234 1.00 47.38 85 ASP E N 1
ATOM 7687 C CA . ASP E 1 86 ? 8.209 53.766 -7.369 1.00 45.03 85 ASP E CA 1
ATOM 7688 C C . ASP E 1 86 ? 8.462 53.176 -5.968 1.00 43.52 85 ASP E C 1
ATOM 7689 O O . ASP E 1 86 ? 8.691 53.930 -5.011 1.00 41.50 85 ASP E O 1
ATOM 7702 N N . PHE E 1 88 ? 11.048 51.169 -4.990 1.00 33.18 87 PHE E N 1
ATOM 7703 C CA . PHE E 1 88 ? 12.460 51.295 -4.642 1.00 32.20 87 PHE E CA 1
ATOM 7704 C C . PHE E 1 88 ? 12.870 52.733 -4.334 1.00 35.86 87 PHE E C 1
ATOM 7705 O O . PHE E 1 88 ? 13.647 52.958 -3.403 1.00 33.93 87 PHE E O 1
ATOM 7713 N N . ALA E 1 89 ? 12.287 53.715 -5.060 1.00 33.60 88 ALA E N 1
ATOM 7714 C CA . ALA E 1 89 ? 12.528 55.140 -4.789 1.00 33.33 88 ALA E CA 1
ATOM 7715 C C . ALA E 1 89 ? 11.977 55.491 -3.414 1.00 37.81 88 ALA E C 1
ATOM 7716 O O . ALA E 1 89 ? 12.596 56.262 -2.676 1.00 37.06 88 ALA E O 1
ATOM 7718 N N . TYR E 1 90 ? 10.849 54.858 -3.037 1.00 35.66 89 TYR E N 1
ATOM 7719 C CA . TYR E 1 90 ? 10.234 55.038 -1.729 1.00 35.54 89 TYR E CA 1
ATOM 7720 C C . TYR E 1 90 ? 11.043 54.339 -0.640 1.00 36.80 89 TYR E C 1
ATOM 7721 O O . TYR E 1 90 ? 11.227 54.902 0.438 1.00 36.04 89 TYR E O 1
ATOM 7730 N N . LEU E 1 91 ? 11.556 53.113 -0.935 1.00 31.92 90 LEU E N 1
ATOM 7731 C CA . LEU E 1 91 ? 12.404 52.351 -0.004 1.00 29.98 90 LEU E CA 1
ATOM 7732 C C . LEU E 1 91 ? 13.688 53.097 0.292 1.00 33.90 90 LEU E C 1
ATOM 7733 O O . LEU E 1 91 ? 14.172 53.053 1.420 1.00 33.84 90 LEU E O 1
ATOM 7738 N N . ARG E 1 92 ? 14.240 53.791 -0.719 1.00 30.81 91 ARG E N 1
ATOM 7739 C CA . ARG E 1 92 ? 15.452 54.594 -0.574 1.00 30.90 91 ARG E CA 1
ATOM 7740 C C . ARG E 1 92 ? 15.178 55.801 0.343 1.00 36.82 91 ARG E C 1
ATOM 7741 O O . ARG E 1 92 ? 16.011 56.141 1.193 1.00 35.28 91 ARG E O 1
ATOM 7749 N N . TRP E 1 93 ? 13.994 56.421 0.189 1.00 35.74 92 TRP E N 1
ATOM 7750 C CA . TRP E 1 93 ? 13.579 57.544 1.015 1.00 36.38 92 TRP E CA 1
ATOM 7751 C C . TRP E 1 93 ? 13.298 57.066 2.451 1.00 39.74 92 TRP E C 1
ATOM 7752 O O . TRP E 1 93 ? 13.731 57.705 3.411 1.00 38.78 92 TRP E O 1
ATOM 7763 N N . LEU E 1 94 ? 12.620 55.909 2.584 1.00 36.47 93 LEU E N 1
ATOM 7764 C CA . LEU E 1 94 ? 12.291 55.294 3.873 1.00 35.83 93 LEU E CA 1
ATOM 7765 C C . LEU E 1 94 ? 13.562 54.899 4.652 1.00 37.47 93 LEU E C 1
ATOM 7766 O O . LEU E 1 94 ? 13.606 55.042 5.874 1.00 37.11 93 LEU E O 1
ATOM 7771 N N . LEU E 1 95 ? 14.590 54.411 3.937 1.00 32.59 94 LEU E N 1
ATOM 7772 C CA . LEU E 1 95 ? 15.861 53.992 4.527 1.00 31.72 94 LEU E CA 1
ATOM 7773 C C . LEU E 1 95 ? 16.659 55.193 5.063 1.00 36.27 94 LEU E C 1
ATOM 7774 O O . LEU E 1 95 ? 17.210 55.116 6.157 1.00 36.06 94 LEU E O 1
ATOM 7779 N N . ASP E 1 96 ? 16.683 56.307 4.314 1.00 33.90 95 ASP E N 1
ATOM 7780 C CA . ASP E 1 96 ? 17.397 57.518 4.721 1.00 34.51 95 ASP E CA 1
ATOM 7781 C C . ASP E 1 96 ? 16.719 58.205 5.917 1.00 38.76 95 ASP E C 1
ATOM 7782 O O . ASP E 1 96 ? 17.407 58.653 6.833 1.00 38.62 95 ASP E O 1
ATOM 7787 N N . VAL E 1 97 ? 15.372 58.296 5.898 1.00 35.29 96 VAL E N 1
ATOM 7788 C CA . VAL E 1 97 ? 14.603 58.953 6.961 1.00 35.06 96 VAL E CA 1
ATOM 7789 C C . VAL E 1 97 ? 14.702 58.182 8.295 1.00 37.99 96 VAL E C 1
ATOM 7790 O O . VAL E 1 97 ? 14.839 58.797 9.353 1.00 37.53 96 VAL E O 1
ATOM 7794 N N . GLY E 1 98 ? 14.707 56.851 8.209 1.00 34.06 97 GLY E N 1
ATOM 7795 C CA . GLY E 1 98 ? 14.817 55.973 9.367 1.00 33.36 97 GLY E CA 1
ATOM 7796 C C . GLY E 1 98 ? 16.196 55.964 9.994 1.00 36.69 97 GLY E C 1
ATOM 7797 O O . GLY E 1 98 ? 16.330 55.762 11.206 1.00 37.46 97 GLY E O 1
ATOM 7798 N N . ILE E 1 99 ? 17.235 56.147 9.170 1.00 31.63 98 ILE E N 1
ATOM 7799 C CA . ILE E 1 99 ? 18.611 56.215 9.655 1.00 31.08 98 ILE E CA 1
ATOM 7800 C C . ILE E 1 99 ? 18.841 57.577 10.341 1.00 36.08 98 ILE E C 1
ATOM 7801 O O . ILE E 1 99 ? 19.438 57.631 11.426 1.00 35.97 98 ILE E O 1
ATOM 7806 N N . GLN E 1 100 ? 18.239 58.653 9.772 1.00 32.63 99 GLN E N 1
ATOM 7807 C CA . GLN E 1 100 ? 18.271 60.002 10.344 1.00 32.92 99 GLN E CA 1
ATOM 7808 C C . GLN E 1 100 ? 17.660 60.011 11.744 1.00 35.52 99 GLN E C 1
ATOM 7809 O O . GLN E 1 100 ? 18.177 60.695 12.631 1.00 35.93 99 GLN E O 1
ATOM 7815 N N . PHE E 1 101 ? 16.557 59.255 11.946 1.00 30.16 100 PHE E N 1
ATOM 7816 C CA . PHE E 1 101 ? 15.894 59.158 13.244 1.00 29.88 100 PHE E CA 1
ATOM 7817 C C . PHE E 1 101 ? 16.836 58.580 14.322 1.00 34.32 100 PHE E C 1
ATOM 7818 O O . PHE E 1 101 ? 16.871 59.096 15.446 1.00 34.84 100 PHE E O 1
ATOM 7826 N N . GLN E 1 102 ? 17.593 57.509 13.965 1.00 30.32 101 GLN E N 1
ATOM 7827 C CA A GLN E 1 102 ? 18.538 56.848 14.870 0.50 30.24 101 GLN E CA 1
ATOM 7828 C CA B GLN E 1 102 ? 18.538 56.851 14.873 0.50 30.40 101 GLN E CA 1
ATOM 7829 C C . GLN E 1 102 ? 19.661 57.806 15.294 1.00 35.14 101 GLN E C 1
ATOM 7830 O O . GLN E 1 102 ? 20.047 57.827 16.465 1.00 34.61 101 GLN E O 1
ATOM 7841 N N . PHE E 1 103 ? 20.177 58.602 14.348 1.00 33.22 102 PHE E N 1
ATOM 7842 C CA . PHE E 1 103 ? 21.268 59.533 14.627 1.00 34.38 102 PHE E CA 1
ATOM 7843 C C . PHE E 1 103 ? 20.823 60.717 15.487 1.00 41.19 102 PHE E C 1
ATOM 7844 O O . PHE E 1 103 ? 21.601 61.194 16.319 1.00 41.77 102 PHE E O 1
ATOM 7852 N N . HIS E 1 104 ? 19.559 61.156 15.331 1.00 38.73 103 HIS E N 1
ATOM 7853 C CA . HIS E 1 104 ? 19.018 62.266 16.116 1.00 39.87 103 HIS E CA 1
ATOM 7854 C C . HIS E 1 104 ? 18.471 61.813 17.474 1.00 41.57 103 HIS E C 1
ATOM 7855 O O . HIS E 1 104 ? 18.373 62.624 18.395 1.00 41.67 103 HIS E O 1
ATOM 7862 N N . ASN E 1 105 ? 18.129 60.514 17.604 1.00 35.39 104 ASN E N 1
ATOM 7863 C CA . ASN E 1 105 ? 17.622 59.942 18.853 1.00 33.77 104 ASN E CA 1
ATOM 7864 C C . ASN E 1 105 ? 18.352 58.611 19.140 1.00 35.60 104 ASN E C 1
ATOM 7865 O O . ASN E 1 105 ? 17.730 57.544 19.104 1.00 34.29 104 ASN E O 1
ATOM 7870 N N . PRO E 1 106 ? 19.693 58.651 19.409 1.00 32.23 105 PRO E N 1
ATOM 7871 C CA . PRO E 1 106 ? 20.440 57.392 19.580 1.00 32.04 105 PRO E CA 1
ATOM 7872 C C . PRO E 1 106 ? 20.041 56.547 20.783 1.00 37.26 105 PRO E C 1
ATOM 7873 O O . PRO E 1 106 ? 20.093 55.320 20.696 1.00 37.22 105 PRO E O 1
ATOM 7877 N N . ARG E 1 107 ? 19.650 57.184 21.901 1.00 34.70 106 ARG E N 1
ATOM 7878 C CA . ARG E 1 107 ? 19.258 56.449 23.110 1.00 35.18 106 ARG E CA 1
ATOM 7879 C C . ARG E 1 107 ? 17.890 55.784 22.955 1.00 38.96 106 ARG E C 1
ATOM 7880 O O . ARG E 1 107 ? 17.752 54.609 23.289 1.00 39.43 106 ARG E O 1
ATOM 7888 N N . LEU E 1 108 ? 16.903 56.500 22.366 1.00 34.91 107 LEU E N 1
ATOM 7889 C CA . LEU E 1 108 ? 15.578 55.922 22.082 1.00 34.32 107 LEU E CA 1
ATOM 7890 C C . LEU E 1 108 ? 15.721 54.747 21.118 1.00 38.58 107 LEU E C 1
ATOM 7891 O O . LEU E 1 108 ? 15.117 53.696 21.339 1.00 37.81 107 LEU E O 1
ATOM 7896 N N . ALA E 1 109 ? 16.560 54.919 20.063 1.00 35.70 108 ALA E N 1
ATOM 7897 C CA . ALA E 1 109 ? 16.819 53.889 19.059 1.00 35.39 108 ALA E CA 1
ATOM 7898 C C . ALA E 1 109 ? 17.491 52.667 19.672 1.00 40.23 108 ALA E C 1
ATOM 7899 O O . ALA E 1 109 ? 17.120 51.551 19.336 1.00 40.42 108 ALA E O 1
ATOM 7901 N N . GLN E 1 110 ? 18.453 52.876 20.602 1.00 37.49 109 GLN E N 1
ATOM 7902 C CA . GLN E 1 110 ? 19.164 51.782 21.276 1.00 38.42 109 GLN E CA 1
ATOM 7903 C C . GLN E 1 110 ? 18.224 50.975 22.188 1.00 43.33 109 GLN E C 1
ATOM 7904 O O . GLN E 1 110 ? 18.324 49.745 22.230 1.00 42.74 109 GLN E O 1
ATOM 7910 N N . ILE E 1 111 ? 17.293 51.669 22.898 1.00 40.64 110 ILE E N 1
ATOM 7911 C CA . ILE E 1 111 ? 16.294 51.019 23.762 1.00 41.56 110 ILE E CA 1
ATOM 7912 C C . ILE E 1 111 ? 15.355 50.146 22.909 1.00 48.38 110 ILE E C 1
ATOM 7913 O O . ILE E 1 111 ? 15.096 48.988 23.262 1.00 48.99 110 ILE E O 1
ATOM 7918 N N . ALA E 1 112 ? 14.896 50.688 21.757 1.00 45.86 111 ALA E N 1
ATOM 7919 C CA . ALA E 1 112 ? 14.025 49.970 20.826 1.00 46.32 111 ALA E CA 1
ATOM 7920 C C . ALA E 1 112 ? 14.762 48.809 20.164 1.00 52.63 111 ALA E C 1
ATOM 7921 O O . ALA E 1 112 ? 14.157 47.768 19.911 1.00 52.72 111 ALA E O 1
ATOM 7923 N N . TYR E 1 113 ? 16.077 48.983 19.902 1.00 50.61 112 TYR E N 1
ATOM 7924 C CA . TYR E 1 113 ? 16.914 47.968 19.268 1.00 51.42 112 TYR E CA 1
ATOM 7925 C C . TYR E 1 113 ? 17.150 46.783 20.199 1.00 56.93 112 TYR E C 1
ATOM 7926 O O . TYR E 1 113 ? 17.070 45.641 19.757 1.00 57.24 112 TYR E O 1
ATOM 7935 N N . LYS E 1 114 ? 17.399 47.056 21.502 1.00 54.45 113 LYS E N 1
ATOM 7936 C CA . LYS E 1 114 ? 17.586 46.025 22.539 1.00 55.49 113 LYS E CA 1
ATOM 7937 C C . LYS E 1 114 ? 16.317 45.178 22.730 1.00 60.48 113 LYS E C 1
ATOM 7938 O O . LYS E 1 114 ? 16.417 43.983 22.993 1.00 61.01 113 LYS E O 1
ATOM 7944 N N . ALA E 1 115 ? 15.125 45.805 22.596 1.00 57.22 114 ALA E N 1
ATOM 7945 C CA . ALA E 1 115 ? 13.827 45.136 22.751 1.00 57.76 114 ALA E CA 1
ATOM 7946 C C . ALA E 1 115 ? 13.624 43.987 21.744 1.00 62.21 114 ALA E C 1
ATOM 7947 O O . ALA E 1 115 ? 12.843 43.072 22.014 1.00 62.78 114 ALA E O 1
ATOM 7949 N N . LEU E 1 116 ? 14.342 44.030 20.594 1.00 58.30 115 LEU E N 1
ATOM 7950 C CA . LEU E 1 116 ? 14.273 42.992 19.559 1.00 58.59 115 LEU E CA 1
ATOM 7951 C C . LEU E 1 116 ? 14.916 41.684 20.014 1.00 66.18 115 LEU E C 1
ATOM 7952 O O . LEU E 1 116 ? 14.556 40.619 19.509 1.00 66.48 115 LEU E O 1
ATOM 7957 N N . TYR E 1 117 ? 15.907 41.764 20.921 1.00 65.30 116 TYR E N 1
ATOM 7958 C CA . TYR E 1 117 ? 16.689 40.604 21.331 1.00 67.25 116 TYR E CA 1
ATOM 7959 C C . TYR E 1 117 ? 16.566 40.281 22.841 1.00 74.27 116 TYR E C 1
ATOM 7960 O O . TYR E 1 117 ? 16.454 39.109 23.207 1.00 75.40 116 TYR E O 1
ATOM 7969 N N . ASP E 1 118 ? 16.597 41.317 23.709 1.00 71.83 117 ASP E N 1
ATOM 7970 C CA . ASP E 1 118 ? 16.536 41.139 25.172 1.00 73.28 117 ASP E CA 1
ATOM 7971 C C . ASP E 1 118 ? 15.123 40.787 25.688 1.00 78.56 117 ASP E C 1
ATOM 7972 O O . ASP E 1 118 ? 14.128 41.128 25.046 1.00 77.88 117 ASP E O 1
ATOM 7974 N N . ASP E 1 119 ? 15.047 40.121 26.872 1.00 76.55 118 ASP E N 1
ATOM 7975 C CA . ASP E 1 119 ? 13.779 39.723 27.504 1.00 77.26 118 ASP E CA 1
ATOM 7976 C C . ASP E 1 119 ? 13.157 40.896 28.283 1.00 80.32 118 ASP E C 1
ATOM 7977 O O . ASP E 1 119 ? 13.458 41.105 29.465 1.00 80.38 118 ASP E O 1
ATOM 7979 N N . VAL E 1 120 ? 12.316 41.677 27.599 1.00 75.83 119 VAL E N 1
ATOM 7980 C CA . VAL E 1 120 ? 11.692 42.869 28.173 1.00 75.28 119 VAL E CA 1
ATOM 7981 C C . VAL E 1 120 ? 10.175 42.682 28.379 1.00 79.09 119 VAL E C 1
ATOM 7982 O O . VAL E 1 120 ? 9.538 41.956 27.614 1.00 78.59 119 VAL E O 1
ATOM 7986 N N . PRO E 1 121 ? 9.574 43.305 29.424 1.00 75.94 120 PRO E N 1
ATOM 7987 C CA . PRO E 1 121 ? 8.137 43.107 29.655 1.00 76.50 120 PRO E CA 1
ATOM 7988 C C . PRO E 1 121 ? 7.257 44.087 28.880 1.00 77.43 120 PRO E C 1
ATOM 7989 O O . PRO E 1 121 ? 6.930 45.169 29.383 1.00 77.51 120 PRO E O 1
ATOM 7993 N N . LEU E 1 122 ? 6.830 43.687 27.675 1.00 71.33 121 LEU E N 1
ATOM 7994 C CA . LEU E 1 122 ? 5.940 44.493 26.841 1.00 69.60 121 LEU E CA 1
ATOM 7995 C C . LEU E 1 122 ? 4.614 43.757 26.609 1.00 73.28 121 LEU E C 1
ATOM 7996 O O . LEU E 1 122 ? 4.617 42.532 26.455 1.00 73.66 121 LEU E O 1
ATOM 8001 N N . PRO E 1 123 ? 3.463 44.482 26.543 1.00 69.41 122 PRO E N 1
ATOM 8002 C CA . PRO E 1 123 ? 2.183 43.802 26.257 1.00 70.68 122 PRO E CA 1
ATOM 8003 C C . PRO E 1 123 ? 2.174 43.169 24.862 1.00 73.60 122 PRO E C 1
ATOM 8004 O O . PRO E 1 123 ? 2.994 43.539 24.021 1.00 71.24 122 PRO E O 1
ATOM 8008 N N . ALA E 1 124 ? 1.243 42.214 24.618 1.00 71.57 123 ALA E N 1
ATOM 8009 C CA . ALA E 1 124 ? 1.124 41.501 23.336 1.00 71.19 123 ALA E CA 1
ATOM 8010 C C . ALA E 1 124 ? 1.100 42.449 22.124 1.00 73.88 123 ALA E C 1
ATOM 8011 O O . ALA E 1 124 ? 1.833 42.219 21.158 1.00 72.22 123 ALA E O 1
ATOM 8013 N N . GLU E 1 125 ? 0.294 43.539 22.196 1.00 70.47 124 GLU E N 1
ATOM 8014 C CA . GLU E 1 125 ? 0.184 44.515 21.104 1.00 68.94 124 GLU E CA 1
ATOM 8015 C C . GLU E 1 125 ? 1.475 45.316 20.864 1.00 68.79 124 GLU E C 1
ATOM 8016 O O . GLU E 1 125 ? 1.852 45.516 19.711 1.00 67.01 124 GLU E O 1
ATOM 8022 N N . THR E 1 126 ? 2.157 45.762 21.946 1.00 63.68 125 THR E N 1
ATOM 8023 C CA . THR E 1 126 ? 3.401 46.547 21.832 1.00 60.75 125 THR E CA 1
ATOM 8024 C C . THR E 1 126 ? 4.579 45.656 21.397 1.00 62.18 125 THR E C 1
ATOM 8025 O O . THR E 1 126 ? 5.443 46.109 20.642 1.00 60.04 125 THR E O 1
ATOM 8037 N N . GLN E 1 128 ? 4.390 42.816 19.455 1.00 55.95 127 GLN E N 1
ATOM 8038 C CA . GLN E 1 128 ? 4.184 42.488 18.042 1.00 55.56 127 GLN E CA 1
ATOM 8039 C C . GLN E 1 128 ? 4.668 43.613 17.127 1.00 56.62 127 GLN E C 1
ATOM 8040 O O . GLN E 1 128 ? 5.305 43.335 16.114 1.00 55.68 127 GLN E O 1
ATOM 8046 N N . VAL E 1 129 ? 4.389 44.883 17.497 1.00 51.58 128 VAL E N 1
ATOM 8047 C CA . VAL E 1 129 ? 4.805 46.050 16.708 1.00 49.72 128 VAL E CA 1
ATOM 8048 C C . VAL E 1 129 ? 6.339 46.192 16.688 1.00 51.86 128 VAL E C 1
ATOM 8049 O O . VAL E 1 129 ? 6.915 46.422 15.627 1.00 51.52 128 VAL E O 1
ATOM 8053 N N . ILE E 1 130 ? 6.995 46.014 17.845 1.00 47.14 129 ILE E N 1
ATOM 8054 C CA . ILE E 1 130 ? 8.456 46.130 17.951 1.00 45.26 129 ILE E CA 1
ATOM 8055 C C . ILE E 1 130 ? 9.190 45.048 17.145 1.00 49.46 129 ILE E C 1
ATOM 8056 O O . ILE E 1 130 ? 10.085 45.371 16.355 1.00 49.06 129 ILE E O 1
ATOM 8061 N N . ARG E 1 131 ? 8.796 43.775 17.325 1.00 46.50 130 ARG E N 1
ATOM 8062 C CA . ARG E 1 131 ? 9.498 42.637 16.722 1.00 46.20 130 ARG E CA 1
ATOM 8063 C C . ARG E 1 131 ? 9.011 42.179 15.334 1.00 49.36 130 ARG E C 1
ATOM 8064 O O . ARG E 1 131 ? 9.764 41.496 14.627 1.00 48.90 130 ARG E O 1
ATOM 8072 N N . HIS E 1 132 ? 7.770 42.530 14.941 1.00 45.49 131 HIS E N 1
ATOM 8073 C CA . HIS E 1 132 ? 7.228 42.076 13.651 1.00 45.55 131 HIS E CA 1
ATOM 8074 C C . HIS E 1 132 ? 6.577 43.203 12.839 1.00 47.39 131 HIS E C 1
ATOM 8075 O O . HIS E 1 132 ? 6.117 42.967 11.727 1.00 47.92 131 HIS E O 1
ATOM 8082 N N . GLY E 1 133 ? 6.565 44.416 13.402 1.00 41.66 132 GLY E N 1
ATOM 8083 C CA . GLY E 1 133 ? 5.934 45.591 12.798 1.00 40.40 132 GLY E CA 1
ATOM 8084 C C . GLY E 1 133 ? 6.515 46.037 11.471 1.00 41.02 132 GLY E C 1
ATOM 8085 O O . GLY E 1 133 ? 5.764 46.283 10.522 1.00 41.15 132 GLY E O 1
ATOM 8086 N N . SER E 1 134 ? 7.855 46.184 11.399 1.00 34.49 133 SER E N 1
ATOM 8087 C CA . SER E 1 134 ? 8.535 46.595 10.159 1.00 32.46 133 SER E CA 1
ATOM 8088 C C . SER E 1 134 ? 8.490 45.488 9.087 1.00 34.06 133 SER E C 1
ATOM 8089 O O . SER E 1 134 ? 8.211 45.782 7.927 1.00 31.93 133 SER E O 1
ATOM 8092 N N . PHE E 1 135 ? 8.700 44.204 9.496 1.00 31.35 134 PHE E N 1
ATOM 8093 C CA . PHE E 1 135 ? 8.628 43.046 8.585 1.00 31.72 134 PHE E CA 1
ATOM 8094 C C . PHE E 1 135 ? 7.263 42.982 7.891 1.00 37.85 134 PHE E C 1
ATOM 8095 O O . PHE E 1 135 ? 7.200 42.775 6.675 1.00 38.19 134 PHE E O 1
ATOM 8103 N N . ALA E 1 136 ? 6.169 43.160 8.670 1.00 35.59 135 ALA E N 1
ATOM 8104 C CA . ALA E 1 136 ? 4.795 43.138 8.159 1.00 37.31 135 ALA E CA 1
ATOM 8105 C C . ALA E 1 136 ? 4.553 44.246 7.129 1.00 40.71 135 ALA E C 1
ATOM 8106 O O . ALA E 1 136 ? 3.850 44.015 6.149 1.00 41.37 135 ALA E O 1
ATOM 8108 N N . TYR E 1 137 ? 5.164 45.439 7.336 1.00 36.17 136 TYR E N 1
ATOM 8109 C CA . TYR E 1 137 ? 5.046 46.563 6.405 1.00 36.29 136 TYR E CA 1
ATOM 8110 C C . TYR E 1 137 ? 5.754 46.262 5.077 1.00 39.76 136 TYR E C 1
ATOM 8111 O O . TYR E 1 137 ? 5.179 46.496 4.011 1.00 41.11 136 TYR E O 1
ATOM 8120 N N . PHE E 1 138 ? 6.991 45.709 5.142 1.00 34.34 137 PHE E N 1
ATOM 8121 C CA . PHE E 1 138 ? 7.755 45.339 3.943 1.00 33.11 137 PHE E CA 1
ATOM 8122 C C . PHE E 1 138 ? 7.052 44.255 3.144 1.00 37.43 137 PHE E C 1
ATOM 8123 O O . PHE E 1 138 ? 7.019 44.335 1.916 1.00 37.62 137 PHE E O 1
ATOM 8131 N N . LYS E 1 139 ? 6.444 43.256 3.840 1.00 34.68 138 LYS E N 1
ATOM 8132 C CA . LYS E 1 139 ? 5.692 42.172 3.191 1.00 36.50 138 LYS E CA 1
ATOM 8133 C C . LYS E 1 139 ? 4.502 42.742 2.429 1.00 43.92 138 LYS E C 1
ATOM 8134 O O . LYS E 1 139 ? 4.249 42.332 1.298 1.00 46.00 138 LYS E O 1
ATOM 8140 N N . GLN E 1 140 ? 3.816 43.746 3.029 1.00 40.68 139 GLN E N 1
ATOM 8141 C CA . GLN E 1 140 ? 2.688 44.456 2.425 1.00 41.81 139 GLN E CA 1
ATOM 8142 C C . GLN E 1 140 ? 3.130 45.215 1.144 1.00 46.01 139 GLN E C 1
ATOM 8143 O O . GLN E 1 140 ? 2.404 45.204 0.147 1.00 47.91 139 GLN E O 1
ATOM 8149 N N . LEU E 1 141 ? 4.328 45.849 1.172 1.00 40.43 140 LEU E N 1
ATOM 8150 C CA . LEU E 1 141 ? 4.880 46.566 0.015 1.00 39.88 140 LEU E CA 1
ATOM 8151 C C . LEU E 1 141 ? 5.259 45.604 -1.104 1.00 41.88 140 LEU E C 1
ATOM 8152 O O . LEU E 1 141 ? 4.996 45.897 -2.272 1.00 42.02 140 LEU E O 1
ATOM 8157 N N . VAL E 1 142 ? 5.897 44.458 -0.752 1.00 36.83 141 VAL E N 1
ATOM 8158 C CA . VAL E 1 142 ? 6.307 43.447 -1.738 1.00 36.73 141 VAL E CA 1
ATOM 8159 C C . VAL E 1 142 ? 5.064 42.790 -2.367 1.00 40.33 141 VAL E C 1
ATOM 8160 O O . VAL E 1 142 ? 5.001 42.651 -3.588 1.00 40.65 141 VAL E O 1
ATOM 8164 N N . GLU E 1 143 ? 4.038 42.480 -1.531 1.00 36.59 142 GLU E N 1
ATOM 8165 C CA . GLU E 1 143 ? 2.759 41.916 -2.001 1.00 38.25 142 GLU E CA 1
ATOM 8166 C C . GLU E 1 143 ? 2.058 42.885 -2.968 1.00 42.53 142 GLU E C 1
ATOM 8167 O O . GLU E 1 143 ? 1.496 42.446 -3.972 1.00 43.82 142 GLU E O 1
ATOM 8173 N N . GLN E 1 144 ? 2.164 44.212 -2.697 1.00 37.22 143 GLN E N 1
ATOM 8174 C CA . GLN E 1 144 ? 1.623 45.258 -3.570 1.00 37.39 143 GLN E CA 1
ATOM 8175 C C . GLN E 1 144 ? 2.435 45.346 -4.878 1.00 40.47 143 GLN E C 1
ATOM 8176 O O . GLN E 1 144 ? 1.852 45.464 -5.948 1.00 41.78 143 GLN E O 1
ATOM 8182 N N . GLY E 1 145 ? 3.769 45.250 -4.766 1.00 35.57 144 GLY E N 1
ATOM 8183 C CA . GLY E 1 145 ? 4.682 45.261 -5.910 1.00 35.09 144 GLY E CA 1
ATOM 8184 C C . GLY E 1 145 ? 4.488 44.076 -6.837 1.00 41.51 144 GLY E C 1
ATOM 8185 O O . GLY E 1 145 ? 4.716 44.184 -8.041 1.00 42.39 144 GLY E O 1
ATOM 8186 N N . ILE E 1 146 ? 4.048 42.935 -6.279 1.00 39.83 145 ILE E N 1
ATOM 8187 C CA . ILE E 1 146 ? 3.725 41.724 -7.045 1.00 41.50 145 ILE E CA 1
ATOM 8188 C C . ILE E 1 146 ? 2.375 41.930 -7.762 1.00 47.90 145 ILE E C 1
ATOM 8189 O O . ILE E 1 146 ? 2.232 41.558 -8.934 1.00 49.40 145 ILE E O 1
ATOM 8194 N N . ALA E 1 147 ? 1.402 42.566 -7.062 1.00 44.48 146 ALA E N 1
ATOM 8195 C CA . ALA E 1 147 ? 0.073 42.876 -7.601 1.00 46.32 146 ALA E CA 1
ATOM 8196 C C . ALA E 1 147 ? 0.177 43.930 -8.709 1.00 50.87 146 ALA E C 1
ATOM 8197 O O . ALA E 1 147 ? -0.544 43.850 -9.716 1.00 51.60 146 ALA E O 1
ATOM 8199 N N . ASP E 1 148 ? 1.114 44.899 -8.540 1.00 46.20 147 ASP E N 1
ATOM 8200 C CA . ASP E 1 148 ? 1.376 45.945 -9.536 1.00 46.26 147 ASP E CA 1
ATOM 8201 C C . ASP E 1 148 ? 2.184 45.383 -10.716 1.00 51.02 147 ASP E C 1
ATOM 8202 O O . ASP E 1 148 ? 2.296 46.035 -11.751 1.00 51.31 147 ASP E O 1
ATOM 8207 N N . GLY E 1 149 ? 2.719 44.172 -10.542 1.00 48.12 148 GLY E N 1
ATOM 8208 C CA . GLY E 1 149 ? 3.503 43.480 -11.556 1.00 48.83 148 GLY E CA 1
ATOM 8209 C C . GLY E 1 149 ? 4.809 44.166 -11.894 1.00 52.60 148 GLY E C 1
ATOM 8210 O O . GLY E 1 149 ? 5.205 44.198 -13.059 1.00 53.37 148 GLY E O 1
ATOM 8211 N N . SER E 1 150 ? 5.487 44.732 -10.880 1.00 48.00 149 SER E N 1
ATOM 8212 C CA . SER E 1 150 ? 6.763 45.428 -11.080 1.00 46.80 149 SER E CA 1
ATOM 8213 C C . SER E 1 150 ? 7.964 44.583 -10.630 1.00 50.34 149 SER E C 1
ATOM 8214 O O . SER E 1 150 ? 9.098 44.871 -11.024 1.00 49.78 149 SER E O 1
ATOM 8217 N N . LEU E 1 151 ? 7.715 43.529 -9.827 1.00 46.38 150 LEU E N 1
ATOM 8218 C CA . LEU E 1 151 ? 8.778 42.655 -9.313 1.00 44.87 150 LEU E CA 1
ATOM 8219 C C . LEU E 1 151 ? 8.808 41.309 -10.043 1.00 49.69 150 LEU E C 1
ATOM 8220 O O . LEU E 1 151 ? 7.938 41.036 -10.875 1.00 51.01 150 LEU E O 1
ATOM 8225 N N . VAL E 1 152 ? 9.817 40.470 -9.729 1.00 45.44 151 VAL E N 1
ATOM 8226 C CA . VAL E 1 152 ? 9.948 39.110 -10.274 1.00 46.65 151 VAL E CA 1
ATOM 8227 C C . VAL E 1 152 ? 8.674 38.297 -9.931 1.00 51.70 151 VAL E C 1
ATOM 8228 O O . VAL E 1 152 ? 8.210 38.346 -8.790 1.00 50.02 151 VAL E O 1
ATOM 8232 N N . PRO E 1 153 ? 8.031 37.640 -10.934 1.00 51.23 152 PRO E N 1
ATOM 8233 C CA . PRO E 1 153 ? 6.748 36.954 -10.657 1.00 52.76 152 PRO E CA 1
ATOM 8234 C C . PRO E 1 153 ? 6.814 35.829 -9.618 1.00 55.92 152 PRO E C 1
ATOM 8235 O O . PRO E 1 153 ? 5.863 35.660 -8.849 1.00 57.14 152 PRO E O 1
ATOM 8239 N N . ASP E 1 154 ? 7.933 35.075 -9.577 1.00 50.00 153 ASP E N 1
ATOM 8240 C CA . ASP E 1 154 ? 8.085 33.944 -8.651 1.00 49.60 153 ASP E CA 1
ATOM 8241 C C . ASP E 1 154 ? 8.588 34.358 -7.250 1.00 49.26 153 ASP E C 1
ATOM 8242 O O . ASP E 1 154 ? 8.795 33.493 -6.396 1.00 48.87 153 ASP E O 1
ATOM 8244 N N . LEU E 1 155 ? 8.756 35.678 -7.012 1.00 42.28 154 LEU E N 1
ATOM 8245 C CA . LEU E 1 155 ? 9.271 36.217 -5.750 1.00 39.06 154 LEU E CA 1
ATOM 8246 C C . LEU E 1 155 ? 8.374 35.890 -4.553 1.00 43.45 154 LEU E C 1
ATOM 8247 O O . LEU E 1 155 ? 7.165 36.108 -4.605 1.00 44.68 154 LEU E O 1
ATOM 8252 N N . ASP E 1 156 ? 8.976 35.363 -3.480 1.00 38.59 155 ASP E N 1
ATOM 8253 C CA . ASP E 1 156 ? 8.276 35.067 -2.244 1.00 38.53 155 ASP E CA 1
ATOM 8254 C C . ASP E 1 156 ? 8.286 36.325 -1.383 1.00 40.83 155 ASP E C 1
ATOM 8255 O O . ASP E 1 156 ? 9.359 36.825 -1.036 1.00 38.53 155 ASP E O 1
ATOM 8260 N N . ALA E 1 157 ? 7.091 36.880 -1.103 1.00 38.23 156 ALA E N 1
ATOM 8261 C CA . ALA E 1 157 ? 6.926 38.124 -0.332 1.00 36.69 156 ALA E CA 1
ATOM 8262 C C . ALA E 1 157 ? 7.563 38.059 1.057 1.00 38.98 156 ALA E C 1
ATOM 8263 O O . ALA E 1 157 ? 8.214 39.018 1.477 1.00 36.68 156 ALA E O 1
ATOM 8265 N N . ASP E 1 158 ? 7.382 36.927 1.764 1.00 36.20 157 ASP E N 1
ATOM 8266 C CA . ASP E 1 158 ? 7.945 36.723 3.099 1.00 34.81 157 ASP E CA 1
ATOM 8267 C C . ASP E 1 158 ? 9.486 36.779 3.066 1.00 37.09 157 ASP E C 1
ATOM 8268 O O . ASP E 1 158 ? 10.097 37.450 3.904 1.00 36.11 157 ASP E O 1
ATOM 8273 N N . THR E 1 159 ? 10.101 36.105 2.075 1.00 33.43 158 THR E N 1
ATOM 8274 C CA . THR E 1 159 ? 11.556 36.064 1.896 1.00 31.99 158 THR E CA 1
ATOM 8275 C C . THR E 1 159 ? 12.116 37.460 1.584 1.00 34.01 158 THR E C 1
ATOM 8276 O O . THR E 1 159 ? 13.114 37.871 2.186 1.00 33.81 158 THR E O 1
ATOM 8280 N N . ALA E 1 160 ? 11.460 38.194 0.660 1.00 29.69 159 ALA E N 1
ATOM 8281 C CA . ALA E 1 160 ? 11.870 39.550 0.275 1.00 28.16 159 ALA E CA 1
ATOM 8282 C C . ALA E 1 160 ? 11.738 40.513 1.457 1.00 31.64 159 ALA E C 1
ATOM 8283 O O . ALA E 1 160 ? 12.599 41.378 1.640 1.00 30.56 159 ALA E O 1
ATOM 8285 N N . ALA E 1 161 ? 10.674 40.337 2.286 1.00 28.24 160 ALA E N 1
ATOM 8286 C CA . ALA E 1 161 ? 10.450 41.147 3.484 1.00 27.22 160 ALA E CA 1
ATOM 8287 C C . ALA E 1 161 ? 11.542 40.887 4.516 1.00 30.75 160 ALA E C 1
ATOM 8288 O O . ALA E 1 161 ? 12.006 41.824 5.159 1.00 29.75 160 ALA E O 1
ATOM 8290 N N . PHE E 1 162 ? 11.978 39.611 4.650 1.00 27.61 161 PHE E N 1
ATOM 8291 C CA . PHE E 1 162 ? 13.065 39.233 5.553 1.00 26.25 161 PHE E CA 1
ATOM 8292 C C . PHE E 1 162 ? 14.359 39.970 5.185 1.00 29.92 161 PHE E C 1
ATOM 8293 O O . PHE E 1 162 ? 15.007 40.540 6.061 1.00 29.79 161 PHE E O 1
ATOM 8301 N N . VAL E 1 163 ? 14.724 39.963 3.887 1.00 26.61 162 VAL E N 1
ATOM 8302 C CA . VAL E 1 163 ? 15.937 40.626 3.385 1.00 26.13 162 VAL E CA 1
ATOM 8303 C C . VAL E 1 163 ? 15.880 42.148 3.625 1.00 29.93 162 VAL E C 1
ATOM 8304 O O . VAL E 1 163 ? 16.852 42.732 4.101 1.00 29.19 162 VAL E O 1
ATOM 8308 N N . LEU E 1 164 ? 14.733 42.777 3.321 1.00 27.38 163 LEU E N 1
ATOM 8309 C CA . LEU E 1 164 ? 14.547 44.213 3.536 1.00 26.37 163 LEU E CA 1
ATOM 8310 C C . LEU E 1 164 ? 14.629 44.557 5.026 1.00 29.09 163 LEU E C 1
ATOM 8311 O O . LEU E 1 164 ? 15.342 45.485 5.402 1.00 27.46 163 LEU E O 1
ATOM 8316 N N . ASN E 1 165 ? 13.948 43.763 5.876 1.00 27.58 164 ASN E N 1
ATOM 8317 C CA . ASN E 1 165 ? 13.907 43.987 7.323 1.00 27.56 164 ASN E CA 1
ATOM 8318 C C . ASN E 1 165 ? 15.285 43.908 7.995 1.00 32.62 164 ASN E C 1
ATOM 8319 O O . ASN E 1 165 ? 15.600 44.772 8.811 1.00 33.30 164 ASN E O 1
ATOM 8324 N N . VAL E 1 166 ? 16.108 42.888 7.656 1.00 28.24 165 VAL E N 1
ATOM 8325 C CA . VAL E 1 166 ? 17.448 42.755 8.262 1.00 27.74 165 VAL E CA 1
ATOM 8326 C C . VAL E 1 166 ? 18.380 43.882 7.842 1.00 30.00 165 VAL E C 1
ATOM 8327 O O . VAL E 1 166 ? 19.167 44.372 8.659 1.00 29.10 165 VAL E O 1
ATOM 8331 N N . VAL E 1 167 ? 18.252 44.325 6.581 1.00 26.83 166 VAL E N 1
ATOM 8332 C CA . VAL E 1 167 ? 19.044 45.416 6.017 1.00 26.22 166 VAL E CA 1
ATOM 8333 C C . VAL E 1 167 ? 18.675 46.743 6.702 1.00 30.75 166 VAL E C 1
ATOM 8334 O O . VAL E 1 167 ? 19.561 47.450 7.187 1.00 30.47 166 VAL E O 1
ATOM 8338 N N . PHE E 1 168 ? 17.362 47.043 6.787 1.00 27.55 167 PHE E N 1
ATOM 8339 C CA . PHE E 1 168 ? 16.853 48.267 7.422 1.00 27.14 167 PHE E CA 1
ATOM 8340 C C . PHE E 1 168 ? 17.171 48.345 8.921 1.00 30.41 167 PHE E C 1
ATOM 8341 O O . PHE E 1 168 ? 17.467 49.427 9.425 1.00 30.00 167 PHE E O 1
ATOM 8349 N N . THR E 1 169 ? 17.122 47.201 9.625 1.00 26.86 168 THR E N 1
ATOM 8350 C CA . THR E 1 169 ? 17.377 47.127 11.066 1.00 26.55 168 THR E CA 1
ATOM 8351 C C . THR E 1 169 ? 18.856 47.376 11.410 1.00 31.18 168 THR E C 1
ATOM 8352 O O . THR E 1 169 ? 19.154 47.987 12.447 1.00 31.45 168 THR E O 1
ATOM 8356 N N . GLU E 1 170 ? 19.777 46.887 10.555 1.00 26.64 169 GLU E N 1
ATOM 8357 C CA . GLU E 1 170 ? 21.195 46.899 10.863 1.00 26.41 169 GLU E CA 1
ATOM 8358 C C . GLU E 1 170 ? 22.050 47.942 10.125 1.00 30.84 169 GLU E C 1
ATOM 8359 O O . GLU E 1 170 ? 23.195 48.156 10.528 1.00 31.50 169 GLU E O 1
ATOM 8365 N N . LEU E 1 171 ? 21.529 48.576 9.043 1.00 27.17 170 LEU E N 1
ATOM 8366 C CA . LEU E 1 171 ? 22.344 49.528 8.264 1.00 26.69 170 LEU E CA 1
ATOM 8367 C C . LEU E 1 171 ? 22.908 50.702 9.070 1.00 32.41 170 LEU E C 1
ATOM 8368 O O . LEU E 1 171 ? 24.099 50.981 8.966 1.00 33.44 170 LEU E O 1
ATOM 8373 N N . GLY E 1 172 ? 22.064 51.348 9.880 1.00 29.01 171 GLY E N 1
ATOM 8374 C CA . GLY E 1 172 ? 22.466 52.472 10.722 1.00 29.17 171 GLY E CA 1
ATOM 8375 C C . GLY E 1 172 ? 23.669 52.167 11.595 1.00 35.04 171 GLY E C 1
ATOM 8376 O O . GLY E 1 172 ? 24.648 52.922 11.593 1.00 35.70 171 GLY E O 1
ATOM 8377 N N . ASN E 1 173 ? 23.633 51.022 12.301 1.00 31.52 172 ASN E N 1
ATOM 8378 C CA . ASN E 1 173 ? 24.736 50.575 13.160 1.00 31.83 172 ASN E CA 1
ATOM 8379 C C . ASN E 1 173 ? 26.005 50.335 12.350 1.00 35.81 172 ASN E C 1
ATOM 8380 O O . ASN E 1 173 ? 27.101 50.668 12.810 1.00 36.40 172 ASN E O 1
ATOM 8385 N N . HIS E 1 174 ? 25.859 49.796 11.121 1.00 31.56 173 HIS E N 1
ATOM 8386 C CA . HIS E 1 174 ? 27.001 49.539 10.244 1.00 31.47 173 HIS E CA 1
ATOM 8387 C C . HIS E 1 174 ? 27.628 50.831 9.728 1.00 35.24 173 HIS E C 1
ATOM 8388 O O . HIS E 1 174 ? 28.851 50.931 9.667 1.00 35.43 173 HIS E O 1
ATOM 8395 N N . LEU E 1 175 ? 26.794 51.825 9.370 1.00 31.65 174 LEU E N 1
ATOM 8396 C CA . LEU E 1 175 ? 27.281 53.123 8.892 1.00 31.87 174 LEU E CA 1
ATOM 8397 C C . LEU E 1 175 ? 28.123 53.817 9.959 1.00 36.60 174 LEU E C 1
ATOM 8398 O O . LEU E 1 175 ? 29.200 54.314 9.650 1.00 36.80 174 LEU E O 1
ATOM 8403 N N . ILE E 1 176 ? 27.656 53.788 11.234 1.00 34.32 175 ILE E N 1
ATOM 8404 C CA . ILE E 1 176 ? 28.384 54.341 12.383 1.00 35.42 175 ILE E CA 1
ATOM 8405 C C . ILE E 1 176 ? 29.717 53.608 12.546 1.00 41.90 175 ILE E C 1
ATOM 8406 O O . ILE E 1 176 ? 30.763 54.246 12.613 1.00 43.47 175 ILE E O 1
ATOM 8411 N N . GLU E 1 177 ? 29.675 52.263 12.552 1.00 38.68 176 GLU E N 1
ATOM 8412 C CA . GLU E 1 177 ? 30.856 51.407 12.694 1.00 39.42 176 GLU E CA 1
ATOM 8413 C C . GLU E 1 177 ? 31.898 51.702 11.592 1.00 41.49 176 GLU E C 1
ATOM 8414 O O . GLU E 1 177 ? 33.099 51.742 11.871 1.00 42.98 176 GLU E O 1
ATOM 8420 N N . ARG E 1 178 ? 31.427 51.951 10.360 1.00 34.41 177 ARG E N 1
ATOM 8421 C CA . ARG E 1 178 ? 32.291 52.201 9.213 1.00 33.80 177 ARG E CA 1
ATOM 8422 C C . ARG E 1 178 ? 32.834 53.645 9.154 1.00 38.71 177 ARG E C 1
ATOM 8423 O O . ARG E 1 178 ? 34.016 53.838 8.868 1.00 39.38 177 ARG E O 1
ATOM 8431 N N . PHE E 1 179 ? 31.970 54.651 9.377 1.00 35.27 178 PHE E N 1
ATOM 8432 C CA . PHE E 1 179 ? 32.355 56.052 9.182 1.00 35.80 178 PHE E CA 1
ATOM 8433 C C . PHE E 1 179 ? 32.656 56.867 10.454 1.00 42.91 178 PHE E C 1
ATOM 8434 O O . PHE E 1 179 ? 33.451 57.808 10.385 1.00 44.01 178 PHE E O 1
ATOM 8442 N N . ALA E 1 180 ? 32.007 56.545 11.591 1.00 40.34 179 ALA E N 1
ATOM 8443 C CA . ALA E 1 180 ? 32.202 57.310 12.826 1.00 42.00 179 ALA E CA 1
ATOM 8444 C C . ALA E 1 180 ? 33.427 56.871 13.617 1.00 52.00 179 ALA E C 1
ATOM 8445 O O . ALA E 1 180 ? 33.533 55.699 14.004 1.00 51.89 179 ALA E O 1
ATOM 8447 N N . VAL E 1 181 ? 34.396 57.814 13.783 1.00 52.96 180 VAL E N 1
ATOM 8448 C CA . VAL E 1 181 ? 35.566 57.689 14.647 1.00 55.62 180 VAL E CA 1
ATOM 8449 C C . VAL E 1 181 ? 35.124 58.357 15.944 1.00 62.34 180 VAL E C 1
ATOM 8450 O O . VAL E 1 181 ? 34.733 59.531 15.928 1.00 62.57 180 VAL E O 1
ATOM 8454 N N . ASN E 1 182 ? 35.057 57.589 17.028 1.00 60.05 181 ASN E N 1
ATOM 8455 C CA . ASN E 1 182 ? 34.519 58.033 18.333 1.00 60.27 181 ASN E CA 1
ATOM 8456 C C . ASN E 1 182 ? 33.020 58.437 18.221 1.00 62.84 181 ASN E C 1
ATOM 8457 O O . ASN E 1 182 ? 32.676 59.626 18.291 1.00 62.88 181 ASN E O 1
ATOM 8462 N N . PRO E 1 183 ? 32.123 57.440 17.999 1.00 57.92 182 PRO E N 1
ATOM 8463 C CA . PRO E 1 183 ? 30.691 57.759 17.822 1.00 56.06 182 PRO E CA 1
ATOM 8464 C C . PRO E 1 183 ? 30.036 58.444 19.011 1.00 59.90 182 PRO E C 1
ATOM 8465 O O . PRO E 1 183 ? 29.133 59.255 18.812 1.00 59.29 182 PRO E O 1
ATOM 8469 N N . ALA E 1 184 ? 30.467 58.103 20.251 1.00 56.95 183 ALA E N 1
ATOM 8470 C CA . ALA E 1 184 ? 29.901 58.664 21.485 1.00 56.59 183 ALA E CA 1
ATOM 8471 C C . ALA E 1 184 ? 29.847 60.201 21.453 1.00 59.90 183 ALA E C 1
ATOM 8472 O O . ALA E 1 184 ? 28.762 60.779 21.585 1.00 58.77 183 ALA E O 1
ATOM 8474 N N . GLU E 1 185 ? 31.014 60.857 21.231 1.00 56.20 184 GLU E N 1
ATOM 8475 C CA . GLU E 1 185 ? 31.116 62.319 21.176 1.00 55.72 184 GLU E CA 1
ATOM 8476 C C . GLU E 1 185 ? 30.479 62.876 19.893 1.00 55.48 184 GLU E C 1
ATOM 8477 O O . GLU E 1 185 ? 29.825 63.914 19.938 1.00 53.88 184 GLU E O 1
ATOM 8483 N N . LEU E 1 186 ? 30.650 62.172 18.763 1.00 50.73 185 LEU E N 1
ATOM 8484 C CA . LEU E 1 186 ? 30.108 62.594 17.467 1.00 49.33 185 LEU E CA 1
ATOM 8485 C C . LEU E 1 186 ? 28.569 62.678 17.472 1.00 50.52 185 LEU E C 1
ATOM 8486 O O . LEU E 1 186 ? 28.010 63.621 16.907 1.00 49.72 185 LEU E O 1
ATOM 8491 N N . LEU E 1 187 ? 27.892 61.709 18.132 1.00 45.50 186 LEU E N 1
ATOM 8492 C CA . LEU E 1 187 ? 26.425 61.695 18.246 1.00 43.97 186 LEU E CA 1
ATOM 8493 C C . LEU E 1 187 ? 25.932 62.735 19.260 1.00 48.29 186 LEU E C 1
ATOM 8494 O O . LEU E 1 187 ? 24.892 63.366 19.037 1.00 47.89 186 LEU E O 1
ATOM 8499 N N . ARG E 1 188 ? 26.685 62.908 20.378 1.00 45.01 187 ARG E N 1
ATOM 8500 C CA A ARG E 1 188 ? 26.342 63.866 21.430 0.50 45.46 187 ARG E CA 1
ATOM 8501 C CA B ARG E 1 188 ? 26.347 63.865 21.434 0.50 45.46 187 ARG E CA 1
ATOM 8502 C C . ARG E 1 188 ? 26.463 65.315 20.924 1.00 50.23 187 ARG E C 1
ATOM 8503 O O . ARG E 1 188 ? 25.543 66.110 21.122 1.00 49.47 187 ARG E O 1
ATOM 8512 N N . GLU E 1 189 ? 27.592 65.648 20.249 1.00 47.95 188 GLU E N 1
ATOM 8513 C CA . GLU E 1 189 ? 27.847 66.998 19.719 1.00 48.92 188 GLU E CA 1
ATOM 8514 C C . GLU E 1 189 ? 27.046 67.306 18.433 1.00 53.18 188 GLU E C 1
ATOM 8515 O O . GLU E 1 189 ? 26.923 68.473 18.050 1.00 53.85 188 GLU E O 1
ATOM 8521 N N . GLY E 1 190 ? 26.541 66.263 17.776 1.00 48.82 189 GLY E N 1
ATOM 8522 C CA . GLY E 1 190 ? 25.741 66.399 16.562 1.00 48.25 189 GLY E CA 1
ATOM 8523 C C . GLY E 1 190 ? 26.548 66.525 15.282 1.00 54.32 189 GLY E C 1
ATOM 8524 O O . GLY E 1 190 ? 26.039 67.019 14.272 1.00 54.20 189 GLY E O 1
ATOM 8525 N N . GLY E 1 191 ? 27.793 66.048 15.313 1.00 51.74 190 GLY E N 1
ATOM 8526 C CA . GLY E 1 191 ? 28.689 66.103 14.161 1.00 51.85 190 GLY E CA 1
ATOM 8527 C C . GLY E 1 191 ? 28.485 64.988 13.156 1.00 53.52 190 GLY E C 1
ATOM 8528 O O . GLY E 1 191 ? 29.111 64.997 12.090 1.00 53.70 190 GLY E O 1
ATOM 8529 N N . ILE E 1 192 ? 27.591 64.018 13.479 1.00 48.13 191 ILE E N 1
ATOM 8530 C CA . ILE E 1 192 ? 27.286 62.867 12.607 1.00 46.53 191 ILE E CA 1
ATOM 8531 C C . ILE E 1 192 ? 26.781 63.313 11.216 1.00 48.75 191 ILE E C 1
ATOM 8532 O O . ILE E 1 192 ? 27.034 62.628 10.224 1.00 48.26 191 ILE E O 1
ATOM 8537 N N . VAL E 1 193 ? 26.142 64.508 11.150 1.00 43.96 192 VAL E N 1
ATOM 8538 C CA . VAL E 1 193 ? 25.583 65.099 9.926 1.00 42.74 192 VAL E CA 1
ATOM 8539 C C . VAL E 1 193 ? 26.644 65.369 8.845 1.00 46.80 192 VAL E C 1
ATOM 8540 O O . VAL E 1 193 ? 26.308 65.439 7.657 1.00 46.33 192 VAL E O 1
ATOM 8544 N N . LEU E 1 194 ? 27.920 65.497 9.251 1.00 43.31 193 LEU E N 1
ATOM 8545 C CA . LEU E 1 194 ? 29.018 65.760 8.316 1.00 43.39 193 LEU E CA 1
ATOM 8546 C C . LEU E 1 194 ? 29.430 64.507 7.530 1.00 45.65 193 LEU E C 1
ATOM 8547 O O . LEU E 1 194 ? 30.201 64.611 6.573 1.00 46.11 193 LEU E O 1
ATOM 8552 N N . LEU E 1 195 ? 28.912 63.326 7.927 1.00 40.81 194 LEU E N 1
ATOM 8553 C CA . LEU E 1 195 ? 29.231 62.052 7.265 1.00 40.14 194 LEU E CA 1
ATOM 8554 C C . LEU E 1 195 ? 28.118 61.601 6.291 1.00 41.92 194 LEU E C 1
ATOM 8555 O O . LEU E 1 195 ? 28.263 60.569 5.640 1.00 40.92 194 LEU E O 1
ATOM 8560 N N . GLN E 1 196 ? 27.024 62.401 6.176 1.00 38.26 195 GLN E N 1
ATOM 8561 C CA . GLN E 1 196 ? 25.867 62.124 5.304 1.00 37.27 195 GLN E CA 1
ATOM 8562 C C . GLN E 1 196 ? 26.242 61.858 3.818 1.00 41.72 195 GLN E C 1
ATOM 8563 O O . GLN E 1 196 ? 25.684 60.930 3.233 1.00 41.19 195 GLN E O 1
ATOM 8566 N N . PRO E 1 197 ? 27.186 62.627 3.180 1.00 38.54 196 PRO E N 1
ATOM 8567 C CA . PRO E 1 197 ? 27.518 62.340 1.772 1.00 38.22 196 PRO E CA 1
ATOM 8568 C C . PRO E 1 197 ? 28.000 60.908 1.554 1.00 40.01 196 PRO E C 1
ATOM 8569 O O . PRO E 1 197 ? 27.547 60.250 0.615 1.00 39.62 196 PRO E O 1
ATOM 8573 N N . ALA E 1 198 ? 28.900 60.414 2.435 1.00 34.84 197 ALA E N 1
ATOM 8574 C CA . ALA E 1 198 ? 29.439 59.058 2.332 1.00 33.78 197 ALA E CA 1
ATOM 8575 C C . ALA E 1 198 ? 28.390 58.012 2.701 1.00 34.31 197 ALA E C 1
ATOM 8576 O O . ALA E 1 198 ? 28.374 56.930 2.113 1.00 33.86 197 ALA E O 1
ATOM 8586 N N . ARG E 1 200 ? 24.922 58.357 2.395 1.00 31.89 199 ARG E N 1
ATOM 8587 C CA . ARG E 1 200 ? 23.882 58.333 1.349 1.00 31.98 199 ARG E CA 1
ATOM 8588 C C . ARG E 1 200 ? 24.318 57.522 0.128 1.00 36.02 199 ARG E C 1
ATOM 8589 O O . ARG E 1 200 ? 23.470 56.956 -0.555 1.00 36.00 199 ARG E O 1
ATOM 8597 N N . ARG E 1 201 ? 25.643 57.453 -0.132 1.00 32.99 200 ARG E N 1
ATOM 8598 C CA . ARG E 1 201 ? 26.227 56.664 -1.220 1.00 33.38 200 ARG E CA 1
ATOM 8599 C C . ARG E 1 201 ? 26.064 55.168 -0.930 1.00 37.33 200 ARG E C 1
ATOM 8600 O O . ARG E 1 201 ? 25.816 54.386 -1.849 1.00 38.05 200 ARG E O 1
ATOM 8608 N N . VAL E 1 202 ? 26.192 54.778 0.359 1.00 32.99 201 VAL E N 1
ATOM 8609 C CA . VAL E 1 202 ? 26.002 53.394 0.807 1.00 32.31 201 VAL E CA 1
ATOM 8610 C C . VAL E 1 202 ? 24.506 53.038 0.739 1.00 34.21 201 VAL E C 1
ATOM 8611 O O . VAL E 1 202 ? 24.161 51.949 0.284 1.00 32.99 201 VAL E O 1
ATOM 8615 N N . ILE E 1 203 ? 23.618 53.991 1.139 1.00 30.17 202 ILE E N 1
ATOM 8616 C CA . ILE E 1 203 ? 22.160 53.818 1.071 1.00 29.43 202 ILE E CA 1
ATOM 8617 C C . ILE E 1 203 ? 21.726 53.559 -0.377 1.00 35.28 202 ILE E C 1
ATOM 8618 O O . ILE E 1 203 ? 20.946 52.637 -0.625 1.00 36.00 202 ILE E O 1
ATOM 8623 N N . GLU E 1 204 ? 22.283 54.331 -1.339 1.00 31.69 203 GLU E N 1
ATOM 8624 C CA . GLU E 1 204 ? 21.981 54.151 -2.762 1.00 31.77 203 GLU E CA 1
ATOM 8625 C C . GLU E 1 204 ? 22.477 52.793 -3.264 1.00 34.14 203 GLU E C 1
ATOM 8626 O O . GLU E 1 204 ? 21.737 52.093 -3.954 1.00 33.65 203 GLU E O 1
ATOM 8632 N N . GLN E 1 205 ? 23.712 52.397 -2.864 1.00 29.60 204 GLN E N 1
ATOM 8633 C CA . GLN E 1 205 ? 24.306 51.097 -3.209 1.00 29.01 204 GLN E CA 1
ATOM 8634 C C . GLN E 1 205 ? 23.431 49.939 -2.701 1.00 32.00 204 GLN E C 1
ATOM 8635 O O . GLN E 1 205 ? 23.169 48.995 -3.447 1.00 31.87 204 GLN E O 1
ATOM 8641 N N . VAL E 1 206 ? 22.949 50.041 -1.438 1.00 27.34 205 VAL E N 1
ATOM 8642 C CA . VAL E 1 206 ? 22.078 49.040 -0.810 1.00 26.42 205 VAL E CA 1
ATOM 8643 C C . VAL E 1 206 ? 20.778 48.872 -1.605 1.00 31.06 205 VAL E C 1
ATOM 8644 O O . VAL E 1 206 ? 20.396 47.743 -1.922 1.00 32.05 205 VAL E O 1
ATOM 8648 N N . ILE E 1 207 ? 20.121 49.996 -1.959 1.00 26.75 206 ILE E N 1
ATOM 8649 C CA . ILE E 1 207 ? 18.879 49.981 -2.744 1.00 26.01 206 ILE E CA 1
ATOM 8650 C C . ILE E 1 207 ? 19.114 49.401 -4.154 1.00 30.57 206 ILE E C 1
ATOM 8651 O O . ILE E 1 207 ? 18.306 48.598 -4.613 1.00 30.91 206 ILE E O 1
ATOM 8656 N N . ASP E 1 208 ? 20.260 49.748 -4.802 1.00 26.97 207 ASP E N 1
ATOM 8657 C CA . ASP E 1 208 ? 20.621 49.223 -6.129 1.00 27.89 207 ASP E CA 1
ATOM 8658 C C . ASP E 1 208 ? 20.719 47.700 -6.121 1.00 31.63 207 ASP E C 1
ATOM 8659 O O . ASP E 1 208 ? 20.229 47.054 -7.050 1.00 33.08 207 ASP E O 1
ATOM 8664 N N . ILE E 1 209 ? 21.334 47.122 -5.061 1.00 26.56 208 ILE E N 1
ATOM 8665 C CA . ILE E 1 209 ? 21.465 45.668 -4.915 1.00 26.63 208 ILE E CA 1
ATOM 8666 C C . ILE E 1 209 ? 20.075 45.017 -4.786 1.00 31.74 208 ILE E C 1
ATOM 8667 O O . ILE E 1 209 ? 19.767 44.075 -5.518 1.00 32.19 208 ILE E O 1
ATOM 8672 N N . LEU E 1 210 ? 19.218 45.573 -3.906 1.00 28.32 209 LEU E N 1
ATOM 8673 C CA . LEU E 1 210 ? 17.859 45.071 -3.683 1.00 28.45 209 LEU E CA 1
ATOM 8674 C C . LEU E 1 210 ? 16.978 45.248 -4.927 1.00 34.01 209 LEU E C 1
ATOM 8675 O O . LEU E 1 210 ? 16.168 44.372 -5.231 1.00 34.78 209 LEU E O 1
ATOM 8680 N N . GLU E 1 211 ? 17.167 46.361 -5.667 1.00 30.85 210 GLU E N 1
ATOM 8681 C CA . GLU E 1 211 ? 16.415 46.654 -6.891 1.00 31.59 210 GLU E CA 1
ATOM 8682 C C . GLU E 1 211 ? 16.740 45.646 -7.996 1.00 35.10 210 GLU E C 1
ATOM 8683 O O . GLU E 1 211 ? 15.825 45.055 -8.560 1.00 36.02 210 GLU E O 1
ATOM 8689 N N . ARG E 1 212 ? 18.042 45.418 -8.276 1.00 30.14 211 ARG E N 1
ATOM 8690 C CA . ARG E 1 212 ? 18.466 44.445 -9.296 1.00 30.02 211 ARG E CA 1
ATOM 8691 C C . ARG E 1 212 ? 18.020 43.027 -8.930 1.00 33.98 211 ARG E C 1
ATOM 8692 O O . ARG E 1 212 ? 17.663 42.245 -9.814 1.00 35.42 211 ARG E O 1
ATOM 8700 N N . GLY E 1 213 ? 18.037 42.716 -7.633 1.00 28.53 212 GLY E N 1
ATOM 8701 C CA . GLY E 1 213 ? 17.670 41.400 -7.129 1.00 27.97 212 GLY E CA 1
ATOM 8702 C C . GLY E 1 213 ? 16.183 41.103 -7.122 1.00 31.25 212 GLY E C 1
ATOM 8703 O O . GLY E 1 213 ? 15.796 39.939 -7.206 1.00 32.56 212 GLY E O 1
ATOM 8712 N N . ARG E 1 215 ? 13.454 43.558 -8.741 1.00 31.95 214 ARG E N 1
ATOM 8713 C CA . ARG E 1 215 ? 12.694 44.110 -9.876 1.00 34.10 214 ARG E CA 1
ATOM 8714 C C . ARG E 1 215 ? 12.731 43.173 -11.098 1.00 42.84 214 ARG E C 1
ATOM 8715 O O . ARG E 1 215 ? 13.750 42.527 -11.352 1.00 42.29 214 ARG E O 1
ATOM 8723 N N . ARG E 1 216 ? 11.605 43.077 -11.828 1.00 43.83 215 ARG E N 1
ATOM 8724 C CA . ARG E 1 216 ? 11.516 42.208 -12.997 1.00 47.04 215 ARG E CA 1
ATOM 8725 C C . ARG E 1 216 ? 12.252 42.798 -14.207 1.00 53.86 215 ARG E C 1
ATOM 8726 O O . ARG E 1 216 ? 12.278 44.025 -14.387 1.00 52.98 215 ARG E O 1
ATOM 8734 N N . ARG E 1 217 ? 12.875 41.923 -15.017 1.00 52.69 216 ARG E N 1
ATOM 8735 C CA . ARG E 1 217 ? 13.603 42.346 -16.211 1.00 58.43 216 ARG E CA 1
ATOM 8736 C C . ARG E 1 217 ? 12.679 42.371 -17.438 1.00 80.44 216 ARG E C 1
ATOM 8737 O O . ARG E 1 217 ? 12.003 41.349 -17.706 1.00 84.42 216 ARG E O 1
#

B-factor: mean 46.65, std 15.36, range [15.21, 110.93]

InterPro domains:
  IPR001647 DNA-binding HTH domain, TetR-type [PF00440] (17-61)
  IPR001647 DNA-binding HTH domain, TetR-type [PS50977] (11-71)
  IPR009057 Homedomain-like superfamily [SSF46689] (11-77)
  IPR036271 Tetracyclin repressor-like, C-terminal domain superfamily [SSF48498] (87-177)
  IPR049488 TetR transcriptional regulator TM_1030-like, C-terminal domain [PF21256] (84-214)
  IPR050109 HTH-type, TetR-like transcriptional regulator [PTHR30055] (11-216)

Nearest PDB structures (foldseek):
  4me9-assembly1_B  TM=7.418E-01  e=3.179E-05  Bacillus cereus ATCC 10987
  3him-assembly1_A  TM=7.006E-01  e=1.317E-04  Rhodococcus jostii
  4m3g-assembly1_A-2  TM=6.914E-01  e=1.164E-03  Mycobacterium tuberculosis H37Rv
  3ppb-assembly1_B  TM=6.119E-01  e=5.998E-04  Shewanella loihica PV-4
  3lsr-assembly1_A-2  TM=6.001E-01  e=1.701E-03  Pseudomonas aeruginosa

Foldseek 3Di:
DFDVQLVPDPPVLNVLLVVLLLCQLLVDALVRRDPQSSCVSSVHDPPCVCVGPVDSQRSLQVLLVVLVVLLVVLVVPDDADPDPDLSNLLVVLVSLLVSCLQRVSSLSNLLVVCPGPHDDDPVSCCSNPVQLVVQLVVVVVCCVVQFADVVDDSSVLSVVSVVCSSCVNVVLCVPPPDPSVVCSVVVVVVVCCVCSVVSVVSSVVSCVCTDD/DFDVQLVPDPPVLNVLLVVLLLCQLLVDALVRRDPQSSCVSSVHDPPCVCVGAVDSQRSLQVLLVVLVVLLVVLVVPDDADPDPDLSRLLVVLVSLLVSCLLRVSSLSNLLSVCPGPHDDDPVSCCSNPVQLVVQLVVVVVCCVVQFADVVDDSSVLSVLSVVCSSCVNVVLCVPPPPPVVVCSVVVVVVVCVVCSVVSVVSSVVSCVCTDD/DFDVQLVPDPPVLNVLLVVLLLLQLLVDALVRRDPQSSCVSSVHDPPCVCVGPVDSQRSLQVLLVVLVVLLVVLVVPDPADPDPDLSNLLVVLVSLLQSCLAFVSSLSNLLSVCPGPHDDDPVSCCSNPVQLVVQLVVVVVCCVVQFADVVDDSSVLSVLSVVCSSCVNVVCCVPPPPCSPVCSNVVHRDDDDPVSVVSVVSSVVSCVCTDD/DFDVQLVPDPPVLNVLLVVLLLCQLLVDALVRRDPQSSCVSSVHDPPCVCVGPVDSQRSLVVLLVVLVVQLVVLVVPDDADPDPDLSRLLVVLVSLLVSCLQRVSSLSNLLSVCPGPHPDDPVSCCSNPVQLVVQLVVVVVCCVVQFADVVDDSSVLSVLSVVCSSCVNVVLCVPPPPPSVVCSVVVVVVVCVVCSVVSVVSSVVSNVCTDD/DWDVLLVPDPPVLNVLLVVLLLCQLLVDALVRRDPQSSCVSSVHDPPCVCVGAVDSQRSLVVLLVVLVVLQVVQQVDDDDPVPPDLSNLLVSLLSNLVSCLQRVSSLSSLLCVCPGDHDDDPVSCCSNVVQLVVQLVVVVVCCVVVFADVVDDSSVLSVLSVVCSSCVSVVLCVPPPDPSPVCSVVVVVVVCVVCSVVSVVSSVVSCVCTDD

Secondary structure (DSSP, 8-state):
---HHHHTS-HHHHHHHHHHHHHHHHHS-GGG--HHHHHHHHT--TTGGGGT-SSHHHHHHHHHHHHHHHHHHHHHHSPPP-----HHHHHHHHHHHHHHHHSHHHHHHHHHTTTS-----S---HHHHHHHHHHHHHHHHHHHTTSS-TT--HHHHHHHHHHHHHHHHHHHHHHH-SSHHHHHHHTGGGGGTT--HHHHHHHHHHHH----/---HHHHTS-HHHHHHHHHHHHHHHHHS-GGG--HHHHHHHHT--TTGGGGT-SSHHHHHHHHHHHHHHHHHHHHHHSPPP-----HHHHHHHHHHHHHHHHSHHHHHHHHHTTTS-----S---HHHHHHHHHHHHHHHHHHHTTSS-TT--HHHHHHHHHHHHHHHHHHHHHHH-SSHHHHHHHTGGGGGS---HHHHHHHHHHHH----/---HHHHTS-HHHHHHHHHHHHHHHHHS-GGG--HHHHHHHHT--TTGGGGT-SSHHHHHHHHHHHHHHHHHHHHHHSPPP-----HHHHHHHHHHHHHHHH-HHHHHHHHHTTTS-----S---HHHHHHHHHHHHHHHHHHHTTSS-TT--HHHHHHHHHHHHHHHHHHHHHHH-S-HHHHHHTTPPPP-----HHHHHHHHHHHH----/---HHHHTS-HHHHHHHHHHHHHHHHHS-GGG--HHHHHHHHT--TTGGGGT-SSHHHHHHHHHHHHHHHHHHHHHHSPPP-----HHHHHHHHHHHHHHHHSHHHHHHHHHTTTS-----S---HHHHHHHHHHHHHHHHHHHTT-S-TT--HHHHHHHHHHHHHHHHHHHHHHH-SSHHHHHHHTGGGGGS---HHHHHHHHHHHH----/---HHHHTS-HHHHHHHHHHHHHHHHHS-GGG--HHHHHHHHT--TT-GGGT-SSHHHHHHHHHHHHHHHHHHHHTS---TT----HHHHHHHHHHHHHHHHSHHHHHHHHHTTTS-----S---HHHHHHHHHHHHHHHHHHHTT-S-TT--HHHHHHHHHHHHHHHHHHHHHHH-SSHHHHHHHTGGGGGS---HHHHHHHHHHHH----

Solvent-accessible surface area: 52755 Å² total

Sequence (1060 aa):
GPTETFFNLPEEKRSRLIDDVLLDEFAQNDDYDSVSINRITERAGIAKGSFYQYFADKKDCYLYLIQLGIEQKTTAFLRQTPPASTTDFAYLRWLLDVGIQFQFHHNPRLAQIAYKKALYDDVPLPAETQVIRHGSFAYFKQLVEQGIADGSLVPDLDADTAAFVLNVVFTELGNHLIERFAVNPAELLREGGIVLLQPARRVIEQVIDILERGRRRGPTETFFNLPEEKRSRLIDVLLDEFAQNDDYDSVSINRITERAGIAKGSFYQYFADKKDCYLYLIQQLGIEQKTAFLRQTPPASTTDFAYLRRWLLDVGIQFQQFHNPRLAQIAYKKALYDDVPLPAEETQVIRHGSFAYFKQLVEQGIADGSLVPDLDADTAAFVLNVVFTELGNHLIERFAVNNPAEELLRREGGIVLLQPARRVIEQVIDILERGRRRGPTETFFNLPEEKRSSRLIDVLLDEFAQNDYDDSVSINRITERAGIAKGSFYQYFADKKDCYLYLIQLGIEQQKTAFLRQTPPASTTDFAYLRWLLDVGIQQFQQFHNPRLAQIAYKALYDDVPLPAEETQVIRHGSFAYFKQLVEQGIADGSLVPDLDADTAAFVLNVVFTELGNHLIERFAVNPAELLREGGIVLLQQPARRVIEQVIDILERGRRRGPTETFFNLPEEKRSRLIDVLLDEFAQNDYDSVSINRITERRAGIAKGSFYQYFADKKDCYLYLIQLGIEQKTAFLRQTPPASTTDFAYLRWLLDVGIQFQFHNPRLAQIAYKALYYDDVPLPAETQVIRHGSFAYFKQLVEQGIADGSLVPDLDADTAAFVLNVVFTELGNHLIERFAVNPAEELLREGGIVLLQPARRVIEQVIDILERGRRRGPTETFFNLPEEKRSRLIDDVLLDEFAQNDYDSVSINRITERAGIAKGSFYQYFADKKDCYLYLIQLGIEQKTAFLRQTPPASTTDFAYLRWLLDVGIQFQQFHNPRLAQIAYKALYDDVPLPAETQVIRHGSFAYFKQLVEQGIADGSLVPDLDADTAAFVLNVVFTELGNHLIERFAVNPAELLRREGGIVLLQPARRVIEQVIDILERGRRR